Protein AF-A0A388LT64-F1 (afdb_monomer)

Structure (mmCIF, N/CA/C/O backbone):
data_AF-A0A388LT64-F1
#
_entry.id   AF-A0A388LT64-F1
#
loop_
_atom_site.group_PDB
_atom_site.id
_atom_site.type_symbol
_atom_site.label_atom_id
_atom_site.label_alt_id
_atom_site.label_comp_id
_atom_site.label_asym_id
_atom_site.label_entity_id
_atom_site.label_seq_id
_atom_site.pdbx_PDB_ins_code
_atom_site.Cartn_x
_atom_site.Cartn_y
_atom_site.Cartn_z
_atom_site.occupancy
_atom_site.B_iso_or_equiv
_atom_site.auth_seq_id
_atom_site.auth_comp_id
_atom_site.auth_asym_id
_atom_site.auth_atom_id
_atom_site.pdbx_PDB_model_num
ATOM 1 N N . MET A 1 1 ? -56.647 49.775 25.216 1.00 30.89 1 MET A N 1
ATOM 2 C CA . MET A 1 1 ? -56.030 50.070 23.906 1.00 30.89 1 MET A CA 1
ATOM 3 C C . MET A 1 1 ? -55.166 48.886 23.505 1.00 30.89 1 MET A C 1
ATOM 5 O O . MET A 1 1 ? -54.298 48.511 24.272 1.00 30.89 1 MET A O 1
ATOM 9 N N . MET A 1 2 ? -55.503 48.303 22.352 1.00 31.33 2 MET A N 1
ATOM 10 C CA . MET A 1 2 ? -54.814 47.270 21.560 1.00 31.33 2 MET A CA 1
ATOM 11 C C . MET A 1 2 ? -54.271 45.990 22.230 1.00 31.33 2 MET A C 1
ATOM 13 O O . MET A 1 2 ? -53.206 45.966 22.833 1.00 31.33 2 MET A O 1
ATOM 17 N N . ALA A 1 3 ? -54.998 44.901 21.958 1.00 30.17 3 ALA A N 1
ATOM 18 C CA . ALA A 1 3 ? -54.618 43.481 21.860 1.00 30.17 3 ALA A CA 1
ATOM 19 C C . ALA A 1 3 ? -55.814 42.747 21.168 1.00 30.17 3 ALA A C 1
ATOM 21 O O . ALA A 1 3 ? -56.879 43.363 21.081 1.00 30.17 3 ALA A O 1
ATOM 22 N N . PRO A 1 4 ? -55.809 41.427 20.862 1.00 56.22 4 PRO A N 1
ATOM 23 C CA . PRO A 1 4 ? -54.839 40.543 20.182 1.00 56.22 4 PRO A CA 1
ATOM 24 C C . PRO A 1 4 ? -55.516 39.539 19.172 1.00 56.22 4 PRO A C 1
ATOM 26 O O . PRO A 1 4 ? -56.720 39.575 18.970 1.00 56.22 4 PRO A O 1
ATOM 29 N N . ARG A 1 5 ? -54.724 38.606 18.591 1.00 33.81 5 ARG A N 1
ATOM 30 C CA . ARG A 1 5 ? -55.007 37.199 18.129 1.00 33.81 5 ARG A CA 1
ATOM 31 C C . ARG A 1 5 ? -56.381 36.783 17.510 1.00 33.81 5 ARG A C 1
ATOM 33 O O . ARG A 1 5 ? -57.371 36.796 18.227 1.00 33.81 5 ARG A O 1
ATOM 40 N N . ARG A 1 6 ? -56.368 36.104 16.331 1.00 28.91 6 ARG A N 1
ATOM 41 C CA . ARG A 1 6 ? -56.853 34.701 16.032 1.00 28.91 6 ARG A CA 1
ATOM 42 C C . ARG A 1 6 ? -57.189 34.423 14.532 1.00 28.91 6 ARG A C 1
ATOM 44 O O . ARG A 1 6 ? -57.879 35.205 13.905 1.00 28.91 6 ARG A O 1
ATOM 51 N N . VAL A 1 7 ? -56.700 33.275 14.030 1.00 31.38 7 VAL A N 1
ATOM 52 C CA . VAL A 1 7 ? -57.316 32.152 13.247 1.00 31.38 7 VAL A CA 1
ATOM 53 C C . VAL A 1 7 ? -58.596 32.346 12.381 1.00 31.38 7 VAL A C 1
ATOM 55 O O . VAL A 1 7 ? -59.596 32.834 12.890 1.00 31.38 7 VAL A O 1
ATOM 58 N N . GLY A 1 8 ? -58.614 31.746 11.164 1.00 27.20 8 GLY A N 1
ATOM 59 C CA . GLY A 1 8 ? -59.812 31.264 10.408 1.00 27.20 8 GLY A CA 1
ATOM 60 C C . GLY A 1 8 ? -59.712 31.447 8.869 1.00 27.20 8 GLY A C 1
ATOM 61 O O . GLY A 1 8 ? -59.654 32.584 8.433 1.00 27.20 8 GLY A O 1
ATOM 62 N N . VAL A 1 9 ? -59.440 30.445 8.008 1.00 29.98 9 VAL A N 1
ATOM 63 C CA . VAL A 1 9 ? -60.278 29.349 7.422 1.00 29.98 9 VAL A CA 1
ATOM 64 C C . VAL A 1 9 ? -61.205 29.755 6.240 1.00 29.98 9 VAL A C 1
ATOM 66 O O . VAL A 1 9 ? -62.231 30.379 6.449 1.00 29.98 9 VAL A O 1
ATOM 69 N N . ALA A 1 10 ? -60.810 29.308 5.032 1.00 29.97 10 ALA A N 1
ATOM 70 C CA . ALA A 1 10 ? -61.527 28.551 3.975 1.00 29.97 10 ALA A CA 1
ATOM 71 C C . ALA A 1 10 ? -62.871 28.974 3.312 1.00 29.97 10 ALA A C 1
ATOM 73 O O . ALA A 1 10 ? -63.811 29.383 3.977 1.00 29.97 10 ALA A O 1
ATOM 74 N N . PHE A 1 11 ? -62.965 28.570 2.021 1.00 28.83 11 PHE A N 1
ATOM 75 C CA . PHE A 1 11 ? -64.145 28.014 1.306 1.00 28.83 11 PHE A CA 1
ATOM 76 C C . PHE A 1 11 ? -65.298 28.985 0.921 1.00 28.83 11 PHE A C 1
ATOM 78 O O . PHE A 1 11 ? -65.548 29.945 1.623 1.00 28.83 11 PHE A O 1
ATOM 85 N N . LEU A 1 12 ? -66.093 28.837 -0.155 1.00 29.06 12 LEU A N 1
ATOM 86 C CA . LEU A 1 12 ? -66.247 27.870 -1.255 1.00 29.06 12 LEU A CA 1
ATOM 87 C C . LEU A 1 12 ? -67.289 28.444 -2.260 1.00 29.06 12 LEU A C 1
ATOM 89 O O . LEU A 1 12 ? -68.265 29.048 -1.842 1.00 29.06 12 LEU A O 1
ATOM 93 N N . LEU A 1 13 ? -67.042 28.223 -3.557 1.00 31.86 13 LEU A N 1
ATOM 94 C CA . LEU A 1 13 ? -67.937 27.897 -4.688 1.00 31.86 13 LEU A CA 1
ATOM 95 C C . LEU A 1 13 ? -69.456 28.238 -4.742 1.00 31.86 13 LEU A C 1
ATOM 97 O O . LEU A 1 13 ? -70.215 28.029 -3.805 1.00 31.86 13 LEU A O 1
ATOM 101 N N . LEU A 1 14 ? -69.850 28.396 -6.023 1.00 31.88 14 LEU A N 1
ATOM 102 C CA . LEU A 1 14 ? -70.953 27.738 -6.771 1.00 31.88 14 LEU A CA 1
ATOM 103 C C . LEU A 1 14 ? -72.289 28.471 -6.966 1.00 31.88 14 LEU A C 1
ATOM 105 O O . LEU A 1 14 ? -73.062 28.617 -6.029 1.00 31.88 14 LEU A O 1
ATOM 109 N N . ALA A 1 15 ? -72.597 28.745 -8.246 1.00 30.47 15 ALA A N 1
ATOM 110 C CA . ALA A 1 15 ? -73.837 28.408 -8.982 1.00 30.47 15 ALA A CA 1
ATOM 111 C C . ALA A 1 15 ? -73.934 29.275 -10.266 1.00 30.47 15 ALA A C 1
ATOM 113 O O . ALA A 1 15 ? -73.500 30.415 -10.228 1.00 30.47 15 ALA A O 1
ATOM 114 N N . LEU A 1 16 ? -74.505 28.915 -11.423 1.00 31.19 16 LEU A N 1
ATOM 115 C CA . LEU A 1 16 ? -75.169 27.729 -11.982 1.00 31.19 16 LEU A CA 1
ATOM 116 C C . LEU A 1 16 ? -75.433 28.031 -13.492 1.00 31.19 16 LEU A C 1
ATOM 118 O O . LEU A 1 16 ? -75.787 29.153 -13.827 1.00 31.19 16 LEU A O 1
ATOM 122 N N . MET A 1 17 ? -75.376 26.988 -14.333 1.00 29.77 17 MET A N 1
ATOM 123 C CA . MET A 1 17 ? -76.330 26.637 -15.418 1.00 29.77 17 MET A CA 1
ATOM 124 C C . MET A 1 17 ? -76.416 27.363 -16.782 1.00 29.77 17 MET A C 1
ATOM 126 O O . MET A 1 17 ? -76.542 28.575 -16.887 1.00 29.77 17 MET A O 1
ATOM 130 N N . SER A 1 18 ? -76.607 26.493 -17.796 1.00 31.67 18 SER A N 1
ATOM 131 C CA . SER A 1 18 ? -77.091 26.684 -19.183 1.00 31.67 18 SER A CA 1
ATOM 132 C C . SER A 1 18 ? -76.106 27.355 -20.151 1.00 31.67 18 SER A C 1
ATOM 134 O O . SER A 1 18 ? -75.503 28.360 -19.830 1.00 31.67 18 SER A O 1
ATOM 136 N N . GLY A 1 19 ? -75.832 26.884 -21.364 1.00 30.98 19 GLY A N 1
ATOM 137 C CA . GLY A 1 19 ? -76.360 25.815 -22.202 1.00 30.98 19 GLY A CA 1
ATOM 138 C C . GLY A 1 19 ? -76.008 26.202 -23.645 1.00 30.98 19 GLY A C 1
ATOM 139 O O . GLY A 1 19 ? -76.243 27.341 -24.013 1.00 30.98 19 GLY A O 1
ATOM 140 N N . LEU A 1 20 ? -75.387 25.312 -24.421 1.00 33.41 20 LEU A N 1
ATOM 141 C CA . LEU A 1 20 ? -75.629 25.094 -25.857 1.00 33.41 20 LEU A CA 1
ATOM 142 C C . LEU A 1 20 ? -74.588 24.107 -26.399 1.00 33.41 20 LEU A C 1
ATOM 144 O O . LEU A 1 20 ? -73.384 24.355 -26.410 1.00 33.41 20 LEU A O 1
ATOM 148 N N . TRP A 1 21 ? -75.098 22.973 -26.863 1.00 33.47 21 TRP A N 1
ATOM 149 C CA . TRP A 1 21 ? -74.404 22.028 -27.718 1.00 33.47 21 TRP A CA 1
ATOM 150 C C . TRP A 1 21 ? -74.136 22.661 -29.089 1.00 33.47 21 TRP A C 1
ATOM 152 O O . TRP A 1 21 ? -75.062 22.884 -29.864 1.00 33.47 21 TRP A O 1
ATOM 162 N N . LEU A 1 22 ? -72.864 22.871 -29.417 1.00 32.22 22 LEU A N 1
ATOM 163 C CA . LEU A 1 22 ? -72.382 22.857 -30.795 1.00 32.22 22 LEU A CA 1
ATOM 164 C C . LEU A 1 22 ? -71.693 21.509 -30.989 1.00 32.22 22 LEU A C 1
ATOM 166 O O . LEU A 1 22 ? -70.588 21.281 -30.498 1.00 32.22 22 LEU A O 1
ATOM 170 N N . VAL A 1 23 ? -72.378 20.596 -31.679 1.00 37.81 23 VAL A N 1
ATOM 171 C CA . VAL A 1 23 ? -71.766 19.384 -32.225 1.00 37.81 23 VAL A CA 1
ATOM 172 C C . VAL A 1 23 ? -70.806 19.838 -33.319 1.00 37.81 23 VAL A C 1
ATOM 174 O O . VAL A 1 23 ? -71.150 19.901 -34.495 1.00 37.81 23 VAL A O 1
ATOM 177 N N . VAL A 1 24 ? -69.578 20.170 -32.933 1.00 35.47 24 VAL A N 1
ATOM 178 C CA . VAL A 1 24 ? -68.455 19.984 -33.840 1.00 35.47 24 VAL A CA 1
ATOM 179 C C . VAL A 1 24 ? -68.308 18.474 -33.924 1.00 35.47 24 VAL A C 1
ATOM 181 O O . VAL A 1 24 ? -67.930 17.828 -32.946 1.00 35.47 24 VAL A O 1
ATOM 184 N N . VAL A 1 25 ? -68.671 17.893 -35.070 1.00 42.22 25 VAL A N 1
ATOM 185 C CA . VAL A 1 25 ? -68.221 16.550 -35.438 1.00 42.22 25 VAL A CA 1
ATOM 186 C C . VAL A 1 25 ? -66.702 16.639 -35.456 1.00 42.22 25 VAL A C 1
ATOM 188 O O . VAL A 1 25 ? -66.096 17.022 -36.453 1.00 42.22 25 VAL A O 1
ATOM 191 N N . SER A 1 26 ? -66.082 16.392 -34.304 1.00 44.34 26 SER A N 1
ATOM 192 C CA . SER A 1 26 ? -64.644 16.251 -34.199 1.00 44.34 26 SER A CA 1
ATOM 193 C C . SER A 1 26 ? -64.319 15.052 -35.068 1.00 44.34 26 SER A C 1
ATOM 195 O O . SER A 1 26 ? -64.552 13.914 -34.655 1.00 44.34 26 SER A O 1
ATOM 197 N N . ALA A 1 27 ? -63.833 15.307 -36.285 1.00 57.03 27 ALA A N 1
ATOM 198 C CA . ALA A 1 27 ? -63.213 14.286 -37.108 1.00 57.03 27 ALA A CA 1
ATOM 199 C C . ALA A 1 27 ? -62.308 13.453 -36.194 1.00 57.03 27 ALA A C 1
ATOM 201 O O . ALA A 1 27 ? -61.589 14.017 -35.359 1.00 57.03 27 ALA A O 1
ATOM 202 N N . ALA A 1 28 ? -62.428 12.124 -36.267 1.00 64.62 28 ALA A N 1
ATOM 203 C CA . ALA A 1 28 ? -61.633 11.247 -35.421 1.00 64.62 28 ALA A CA 1
ATOM 204 C C . ALA A 1 28 ? -60.163 11.685 -35.536 1.00 64.62 28 ALA A C 1
ATOM 206 O O . ALA A 1 28 ? -59.690 11.861 -36.665 1.00 64.62 28 ALA A O 1
ATOM 207 N N . PRO A 1 29 ? -59.470 11.928 -34.408 1.00 78.62 29 PRO A N 1
ATOM 208 C CA . PRO A 1 29 ? -58.158 12.557 -34.428 1.00 78.62 29 PRO A CA 1
ATOM 209 C C . PRO A 1 29 ? -57.246 11.763 -35.350 1.00 78.62 29 PRO A C 1
ATOM 211 O O . PRO A 1 29 ? -57.215 10.527 -35.270 1.00 78.62 29 PRO A O 1
ATOM 214 N N . THR A 1 30 ? -56.542 12.456 -36.245 1.00 88.38 30 THR A N 1
ATOM 215 C CA . THR A 1 30 ? -55.672 11.786 -37.213 1.00 88.38 30 THR A CA 1
ATOM 216 C C . THR A 1 30 ? -54.605 10.973 -36.471 1.00 88.38 30 THR A C 1
ATOM 218 O O . THR A 1 30 ? -54.271 11.280 -35.322 1.00 88.38 30 THR A O 1
ATOM 221 N N . PRO A 1 31 ? -54.026 9.933 -37.089 1.00 88.19 31 PRO A N 1
ATOM 222 C CA . PRO A 1 31 ? -52.968 9.148 -36.452 1.00 88.19 31 PRO A CA 1
ATOM 223 C C . PRO A 1 31 ? -51.782 10.007 -35.974 1.00 88.19 31 PRO A C 1
ATOM 225 O O . PRO A 1 31 ? -51.208 9.726 -34.922 1.00 88.19 31 PRO A O 1
ATOM 228 N N . GLU A 1 32 ? -51.469 11.087 -36.701 1.00 92.44 32 GLU A N 1
ATOM 229 C CA . GLU A 1 32 ? -50.491 12.104 -36.295 1.00 92.44 32 GLU A CA 1
ATOM 230 C C . GLU A 1 32 ? -50.932 12.849 -35.029 1.00 92.44 32 GLU A C 1
ATOM 232 O O . GLU A 1 32 ? -50.172 12.914 -34.067 1.00 92.44 32 GLU A O 1
ATOM 237 N N . GLN A 1 33 ? -52.173 13.347 -34.977 1.00 90.31 33 GLN A N 1
ATOM 238 C CA . GLN A 1 33 ? -52.714 14.042 -33.802 1.00 90.31 33 GLN A CA 1
ATOM 239 C C . GLN A 1 33 ? -52.763 13.139 -32.563 1.00 90.31 33 GLN A C 1
ATOM 241 O O . GLN A 1 33 ? -52.473 13.591 -31.458 1.00 90.31 33 GLN A O 1
ATOM 246 N N . GLN A 1 34 ? -53.086 11.853 -32.733 1.00 91.75 34 GLN A N 1
ATOM 247 C CA . GLN A 1 34 ? -53.073 10.878 -31.639 1.00 91.75 34 GLN A CA 1
ATOM 248 C C . GLN A 1 34 ? -51.654 10.631 -31.114 1.00 91.75 34 GLN A C 1
ATOM 250 O O . GLN A 1 34 ? -51.451 10.567 -29.900 1.00 91.75 34 GLN A O 1
ATOM 255 N N . LEU A 1 35 ? -50.671 10.518 -32.014 1.00 92.69 35 LEU A N 1
ATOM 256 C CA . LEU A 1 35 ? -49.266 10.383 -31.639 1.00 92.69 35 LEU A CA 1
ATOM 257 C C . LEU A 1 35 ? -48.759 11.652 -30.937 1.00 92.69 35 LEU A C 1
ATOM 259 O O . LEU A 1 35 ? -48.122 11.545 -29.892 1.00 92.69 35 LEU A O 1
ATOM 263 N N . LEU A 1 36 ? -49.094 12.838 -31.453 1.00 91.25 36 LEU A N 1
ATOM 264 C CA . LEU A 1 36 ? -48.735 14.123 -30.852 1.00 91.25 36 LEU A CA 1
ATOM 265 C C . LEU A 1 36 ? -49.334 14.265 -29.447 1.00 91.25 36 LEU A C 1
ATOM 267 O O . LEU A 1 36 ? -48.619 14.579 -28.499 1.00 91.25 36 LEU A O 1
ATOM 271 N N . ALA A 1 37 ? -50.623 13.962 -29.283 1.00 89.81 37 ALA A N 1
ATOM 272 C CA . ALA A 1 37 ? -51.290 14.001 -27.984 1.00 89.81 37 ALA A CA 1
ATOM 273 C C . ALA A 1 37 ? -50.660 13.015 -26.987 1.00 89.81 37 ALA A C 1
ATOM 275 O O . ALA A 1 37 ? -50.492 13.339 -25.812 1.00 89.81 37 ALA A O 1
ATOM 276 N N . ALA A 1 38 ? -50.262 11.827 -27.451 1.00 91.62 38 ALA A N 1
ATOM 277 C CA . ALA A 1 38 ? -49.551 10.859 -26.625 1.00 91.62 38 ALA A CA 1
ATOM 278 C C . ALA A 1 38 ? -48.156 11.353 -26.223 1.00 91.62 38 ALA A C 1
ATOM 280 O O . ALA A 1 38 ? -47.754 11.138 -25.083 1.00 91.62 38 ALA A O 1
ATOM 281 N N . ILE A 1 39 ? -47.436 12.034 -27.119 1.00 90.81 39 ILE A N 1
ATOM 282 C CA . ILE A 1 39 ? -46.131 12.634 -26.822 1.00 90.81 39 ILE A CA 1
ATOM 283 C C . ILE A 1 39 ? -46.272 13.788 -25.825 1.00 90.81 39 ILE A C 1
ATOM 285 O O . ILE A 1 39 ? -45.483 13.859 -24.890 1.00 90.81 39 ILE A O 1
ATOM 289 N N . LEU A 1 40 ? -47.288 14.639 -25.946 1.00 89.25 40 LEU A N 1
ATOM 290 C CA . LEU A 1 40 ? -47.478 15.783 -25.047 1.00 89.25 40 LEU A CA 1
ATOM 291 C C . LEU A 1 40 ? -48.049 15.392 -23.674 1.00 89.25 40 LEU A C 1
ATOM 293 O O . LEU A 1 40 ? -47.887 16.133 -22.709 1.00 89.25 40 LEU A O 1
ATOM 297 N N . ASN A 1 41 ? -48.700 14.231 -23.552 1.00 87.69 41 ASN A N 1
ATOM 298 C CA . ASN A 1 41 ? -49.292 13.794 -22.290 1.00 87.69 41 ASN A CA 1
ATOM 299 C C . ASN A 1 41 ? -48.255 13.115 -21.369 1.00 87.69 41 ASN A C 1
ATOM 301 O O . ASN A 1 41 ? -47.854 11.976 -21.639 1.00 87.69 41 ASN A O 1
ATOM 305 N N . PRO A 1 42 ? -47.889 13.723 -20.223 1.00 84.12 42 PRO A N 1
ATOM 306 C CA . PRO A 1 42 ? -46.834 13.208 -19.349 1.00 84.12 42 PRO A CA 1
ATOM 307 C C . PRO A 1 42 ? -47.172 11.853 -18.709 1.00 84.12 42 PRO A C 1
ATOM 309 O O . PRO A 1 42 ? -46.269 11.124 -18.307 1.00 84.12 42 PRO A O 1
ATOM 312 N N . ARG A 1 43 ? -48.456 11.471 -18.644 1.00 87.50 43 ARG A N 1
ATOM 313 C CA . ARG A 1 43 ? -48.893 10.179 -18.085 1.00 87.50 43 ARG A CA 1
ATOM 314 C C . ARG A 1 43 ? -48.727 9.015 -19.062 1.00 87.50 43 ARG A C 1
ATOM 316 O O . ARG A 1 43 ? -48.793 7.858 -18.652 1.00 87.50 43 ARG A O 1
ATOM 323 N N . VAL A 1 44 ? -48.533 9.293 -20.351 1.00 88.94 44 VAL A N 1
ATOM 324 C CA . VAL A 1 44 ? -48.393 8.257 -21.376 1.00 88.94 44 VAL A CA 1
ATOM 325 C C . VAL A 1 44 ? -46.916 7.933 -21.564 1.00 88.94 44 VAL A C 1
ATOM 327 O O . VAL A 1 44 ? -46.144 8.759 -22.049 1.00 88.94 44 VAL A O 1
ATOM 330 N N . THR A 1 45 ? -46.534 6.711 -21.198 1.00 89.62 45 THR A N 1
ATOM 331 C CA . THR A 1 45 ? -45.170 6.168 -21.351 1.00 89.62 45 THR A CA 1
ATOM 332 C C . THR A 1 45 ? -45.068 5.138 -22.476 1.00 89.62 45 THR A C 1
ATOM 334 O O . THR A 1 45 ? -43.972 4.799 -22.922 1.00 89.62 45 THR A O 1
ATOM 337 N N . LYS A 1 46 ? -46.209 4.635 -22.966 1.00 94.12 46 LYS A N 1
ATOM 338 C CA . LYS A 1 46 ? -46.297 3.690 -24.082 1.00 94.12 46 LYS A CA 1
ATOM 339 C C . LYS A 1 46 ? -47.497 4.007 -24.966 1.00 94.12 46 LYS A C 1
ATOM 341 O O . LYS A 1 46 ? -48.628 4.039 -24.491 1.00 94.12 46 LYS A O 1
ATOM 346 N N . PHE A 1 47 ? -47.255 4.148 -26.261 1.00 95.06 47 PHE A N 1
ATOM 347 C CA . PHE A 1 47 ? -48.255 4.387 -27.287 1.00 95.06 47 PHE A CA 1
ATOM 348 C C . PHE A 1 47 ? -48.249 3.263 -28.329 1.00 95.06 47 PHE A C 1
ATOM 350 O O . PHE A 1 47 ? -47.200 2.753 -28.728 1.00 95.06 47 PHE A O 1
ATOM 357 N N . THR A 1 48 ? -49.439 2.841 -28.754 1.00 95.25 48 THR A N 1
ATOM 358 C CA . THR A 1 48 ? -49.599 1.801 -29.778 1.00 95.25 48 THR A CA 1
ATOM 359 C C . THR A 1 48 ? -50.151 2.425 -31.044 1.00 95.25 48 THR A C 1
ATOM 361 O O . THR A 1 48 ? -51.303 2.853 -31.070 1.00 95.25 48 THR A O 1
ATOM 364 N N . LEU A 1 49 ? -49.343 2.424 -32.097 1.00 93.38 49 LEU A N 1
ATOM 365 C CA . LEU A 1 49 ? -49.727 2.947 -33.393 1.00 93.38 49 LEU A CA 1
ATOM 366 C C . LEU A 1 49 ? -50.492 1.871 -34.178 1.00 93.38 49 LEU A C 1
ATOM 368 O O . LEU A 1 49 ? -50.008 0.748 -34.317 1.00 93.38 49 LEU A O 1
ATOM 372 N N . LYS A 1 50 ? -51.698 2.192 -34.660 1.00 92.00 50 LYS A N 1
ATOM 373 C CA . LYS A 1 50 ? -52.592 1.240 -35.356 1.00 92.00 50 LYS A CA 1
ATOM 374 C C . LYS A 1 50 ? -52.703 1.476 -36.867 1.00 92.00 50 LYS A C 1
ATOM 376 O O . LYS A 1 50 ? -53.224 0.620 -37.577 1.00 92.00 50 LYS A O 1
ATOM 381 N N . SER A 1 51 ? -52.218 2.611 -37.354 1.00 91.56 51 SER A N 1
ATOM 382 C CA . SER A 1 51 ? -52.260 3.030 -38.757 1.00 91.56 51 SER A CA 1
ATOM 383 C C . SER A 1 51 ? -51.016 3.851 -39.094 1.00 91.56 51 SER A C 1
ATOM 385 O O . SER A 1 51 ? -50.283 4.257 -38.196 1.00 91.56 51 SER A O 1
ATOM 387 N N . ASP A 1 52 ? -50.778 4.096 -40.378 1.00 94.31 52 ASP A N 1
ATOM 388 C CA . ASP A 1 52 ? -49.633 4.890 -40.822 1.00 94.31 52 ASP A CA 1
ATOM 389 C C . ASP A 1 52 ? -49.790 6.370 -40.427 1.00 94.31 52 ASP A C 1
ATOM 391 O O . ASP A 1 52 ? -50.907 6.885 -40.325 1.00 94.31 52 ASP A O 1
ATOM 395 N N . VAL A 1 53 ? -48.662 7.035 -40.182 1.00 95.06 53 VAL A N 1
ATOM 396 C CA . VAL A 1 53 ? -48.560 8.458 -39.850 1.00 95.06 53 VAL A CA 1
ATOM 397 C C . VAL A 1 53 ? -47.806 9.170 -40.961 1.00 95.06 53 VAL A C 1
ATOM 399 O O . VAL A 1 53 ? -46.658 8.840 -41.252 1.00 95.06 53 VAL A O 1
ATOM 402 N N . LEU A 1 54 ? -48.450 10.172 -41.548 1.00 94.56 54 LEU A N 1
ATOM 403 C CA . LEU A 1 54 ? -47.814 11.139 -42.430 1.00 94.56 54 LEU A CA 1
ATOM 404 C C . LEU A 1 54 ? -47.522 12.391 -41.602 1.00 94.56 54 LEU A C 1
ATOM 406 O O . LEU A 1 54 ? -48.461 12.987 -41.082 1.00 94.56 54 LEU A O 1
ATOM 410 N N . LEU A 1 55 ? -46.249 12.757 -41.444 1.00 92.00 55 LEU A N 1
ATOM 411 C CA . LEU A 1 55 ? -45.871 13.932 -40.661 1.00 92.00 55 LEU A CA 1
ATOM 412 C C . LEU A 1 55 ? -46.104 15.203 -41.474 1.00 92.00 55 LEU A C 1
ATOM 414 O O . LEU A 1 55 ? -45.587 15.340 -42.583 1.00 92.00 55 LEU A O 1
ATOM 418 N N . THR A 1 56 ? -46.862 16.135 -40.911 1.00 90.62 56 THR A N 1
ATOM 419 C CA . THR A 1 56 ? -47.071 17.494 -41.428 1.00 90.62 56 THR A CA 1
ATOM 420 C C . THR A 1 56 ? -46.182 18.518 -40.720 1.00 90.62 56 THR A C 1
ATOM 422 O O . THR A 1 56 ? -45.975 19.619 -41.231 1.00 90.62 56 THR A O 1
ATOM 425 N N . ALA A 1 57 ? -45.600 18.136 -39.580 1.00 87.75 57 ALA A N 1
ATOM 426 C CA . ALA A 1 57 ? -44.570 18.873 -38.864 1.00 87.75 57 ALA A CA 1
ATOM 427 C C . ALA A 1 57 ? -43.567 17.913 -38.202 1.00 87.75 57 ALA A C 1
ATOM 429 O O . ALA A 1 57 ? -43.834 16.725 -38.018 1.00 87.75 57 ALA A O 1
ATOM 430 N N . SER A 1 58 ? -42.400 18.434 -37.823 1.00 89.12 58 SER A N 1
ATOM 431 C CA . SER A 1 58 ? -41.438 17.684 -37.010 1.00 89.12 58 SER A CA 1
ATOM 432 C C . SER A 1 58 ? -42.028 17.391 -35.632 1.00 89.12 58 SER A C 1
ATOM 434 O O . SER A 1 58 ? -42.624 18.277 -35.017 1.00 89.12 58 SER A O 1
ATOM 436 N N . LEU A 1 59 ? -41.852 16.163 -35.140 1.00 90.56 59 LEU A N 1
ATOM 437 C CA . LEU A 1 59 ? -42.355 15.796 -33.815 1.00 90.56 59 LEU A CA 1
ATOM 438 C C . LEU A 1 59 ? -41.625 16.591 -32.714 1.00 90.56 59 LEU A C 1
ATOM 440 O O . LEU A 1 59 ? -40.429 16.863 -32.854 1.00 90.56 59 LEU A O 1
ATOM 444 N N . PRO A 1 60 ? -42.326 16.962 -31.625 1.00 88.88 60 PRO A N 1
ATOM 445 C CA . PRO A 1 60 ? -41.707 17.645 -30.499 1.00 88.88 60 PRO A CA 1
ATOM 446 C C . PRO A 1 60 ? -40.743 16.718 -29.751 1.00 88.88 60 PRO A C 1
ATOM 448 O O . PRO A 1 60 ? -40.844 15.488 -29.826 1.00 88.88 60 PRO A O 1
ATOM 451 N N . ASP A 1 61 ? -39.821 17.328 -29.010 1.00 86.94 61 ASP A N 1
ATOM 452 C CA . ASP A 1 61 ? -38.804 16.597 -28.266 1.00 86.94 61 ASP A CA 1
ATOM 453 C C . ASP A 1 61 ? -39.428 15.800 -27.109 1.00 86.94 61 ASP A C 1
ATOM 455 O O . ASP A 1 61 ? -40.397 16.200 -26.458 1.00 86.94 61 ASP A O 1
ATOM 459 N N . ILE A 1 62 ? -38.870 14.621 -26.876 1.00 88.75 62 ILE A N 1
ATOM 460 C CA . ILE A 1 62 ? -39.330 13.653 -25.897 1.00 88.75 62 ILE A CA 1
ATOM 461 C C . ILE A 1 62 ? -38.574 13.888 -24.588 1.00 88.75 62 ILE A C 1
ATOM 463 O O . ILE A 1 62 ? -37.414 13.522 -24.471 1.00 88.75 62 ILE A O 1
ATOM 467 N N . THR A 1 63 ? -39.255 14.422 -23.579 1.00 87.38 63 THR A N 1
ATOM 468 C CA . THR A 1 63 ? -38.682 14.736 -22.250 1.00 87.38 63 THR A CA 1
ATOM 469 C C . THR A 1 63 ? -38.861 13.619 -21.217 1.00 87.38 63 THR A C 1
ATOM 471 O O . THR A 1 63 ? -38.616 13.776 -20.026 1.00 87.38 63 THR A O 1
ATOM 474 N N . ARG A 1 64 ? -39.374 12.454 -21.632 1.00 89.62 64 ARG A N 1
ATOM 475 C CA . ARG A 1 64 ? -39.619 11.323 -20.723 1.00 89.62 64 ARG A CA 1
ATOM 476 C C . ARG A 1 64 ? -39.544 9.995 -21.441 1.00 89.62 64 ARG A C 1
ATOM 478 O O . ARG A 1 64 ? -39.730 9.916 -22.652 1.00 89.62 64 ARG A O 1
ATOM 485 N N . ARG A 1 65 ? -39.390 8.913 -20.679 1.00 91.44 65 ARG A N 1
ATOM 486 C CA . ARG A 1 65 ? -39.426 7.557 -21.234 1.00 91.44 65 ARG A CA 1
ATOM 487 C C . ARG A 1 65 ? -40.692 7.333 -22.061 1.00 91.44 65 ARG A C 1
ATOM 489 O O . ARG A 1 65 ? -41.804 7.382 -21.536 1.00 91.44 65 ARG A O 1
ATOM 496 N N . PHE A 1 66 ? -40.501 7.022 -23.337 1.00 94.56 66 PHE A N 1
ATOM 497 C CA . PHE A 1 66 ? -41.598 6.879 -24.280 1.00 94.56 66 PHE A CA 1
ATOM 498 C C . PHE A 1 66 ? -41.376 5.679 -25.195 1.00 94.56 66 PHE A C 1
ATOM 500 O O . PHE A 1 66 ? -40.316 5.512 -25.800 1.00 94.56 66 PHE A O 1
ATOM 507 N N . ALA A 1 67 ? -42.380 4.811 -25.276 1.00 95.81 67 ALA A N 1
ATOM 508 C CA . ALA A 1 67 ? -42.349 3.612 -26.095 1.00 95.81 67 ALA A CA 1
ATOM 509 C C . ALA A 1 67 ? -43.424 3.665 -27.183 1.00 95.81 67 ALA A C 1
ATOM 511 O O . ALA A 1 67 ? -44.599 3.828 -26.873 1.00 95.81 67 ALA A O 1
ATOM 512 N N . VAL A 1 68 ? -43.052 3.452 -28.442 1.00 96.25 68 VAL A N 1
ATOM 513 C CA . VAL A 1 68 ? -43.972 3.386 -29.580 1.00 96.25 68 VAL A CA 1
ATOM 514 C C . VAL A 1 68 ? -43.928 1.993 -30.191 1.00 96.25 68 VAL A C 1
ATOM 516 O O . VAL A 1 68 ? -42.873 1.505 -30.598 1.00 96.25 68 VAL A O 1
ATOM 519 N N . VAL A 1 69 ? -45.092 1.347 -30.259 1.00 96.38 69 VAL A N 1
ATOM 520 C CA . VAL A 1 69 ? -45.240 -0.004 -30.814 1.00 96.38 69 VAL A CA 1
ATOM 521 C C . VAL A 1 69 ? -46.213 0.012 -31.987 1.00 96.38 69 VAL A C 1
ATOM 523 O O . VAL A 1 69 ? -47.375 0.377 -31.816 1.00 96.38 69 VAL A O 1
ATOM 526 N N . GLY A 1 70 ? -45.768 -0.429 -33.161 1.00 94.12 70 GLY A N 1
ATOM 527 C CA . GLY A 1 70 ? -46.623 -0.613 -34.332 1.00 94.12 70 GLY A CA 1
ATOM 528 C C . GLY A 1 70 ? -47.473 -1.885 -34.241 1.00 94.12 70 GLY A C 1
ATOM 529 O O . GLY A 1 70 ? -46.962 -2.978 -33.987 1.00 94.12 70 GLY A O 1
ATOM 530 N N . LYS A 1 71 ? -48.782 -1.747 -34.463 1.00 93.25 71 LYS A N 1
ATOM 531 C CA . LYS A 1 71 ? -49.768 -2.834 -34.584 1.00 93.25 71 LYS A CA 1
ATOM 532 C C . LYS A 1 71 ? -50.711 -2.580 -35.766 1.00 93.25 71 LYS A C 1
ATOM 534 O O . LYS A 1 71 ? -51.929 -2.540 -35.599 1.00 93.25 71 LYS A O 1
ATOM 539 N N . CYS A 1 72 ? -50.147 -2.389 -36.954 1.00 90.06 72 CYS A N 1
ATOM 540 C CA . CYS A 1 72 ? -50.938 -2.186 -38.163 1.00 90.06 72 CYS A CA 1
ATOM 541 C C . CYS A 1 72 ? -51.558 -3.512 -38.659 1.00 90.06 72 CYS A C 1
ATOM 543 O O . CYS A 1 72 ? -51.020 -4.592 -38.380 1.00 90.06 72 CYS A O 1
ATOM 545 N N . PRO A 1 73 ? -52.697 -3.462 -39.381 1.00 86.31 73 PRO A N 1
ATOM 546 C CA . PRO A 1 73 ? -53.408 -4.655 -39.843 1.00 86.31 73 PRO A CA 1
ATOM 547 C C . PRO A 1 73 ? -52.517 -5.617 -40.637 1.00 86.31 73 PRO A C 1
ATOM 549 O O . PRO A 1 73 ? -51.596 -5.192 -41.333 1.00 86.31 73 PRO A O 1
ATOM 552 N N . ARG A 1 74 ? -52.819 -6.922 -40.568 1.00 82.75 74 ARG A N 1
ATOM 553 C CA . ARG A 1 74 ? -52.055 -8.003 -41.232 1.00 82.75 74 ARG A CA 1
ATOM 554 C C . ARG A 1 74 ? -50.612 -8.169 -40.726 1.00 82.75 74 ARG A C 1
ATOM 556 O O . ARG A 1 74 ? -49.781 -8.745 -41.414 1.00 82.75 74 ARG A O 1
ATOM 563 N N . GLY A 1 75 ? -50.305 -7.655 -39.532 1.00 77.38 75 GLY A N 1
ATOM 564 C CA . GLY A 1 75 ? -48.986 -7.801 -38.905 1.00 77.38 75 GLY A CA 1
ATOM 565 C C . GLY A 1 75 ? -47.879 -6.966 -39.556 1.00 77.38 75 GLY A C 1
ATOM 566 O O . GLY A 1 75 ? -46.711 -7.139 -39.208 1.00 77.38 75 GLY A O 1
ATOM 567 N N . ARG A 1 76 ? -48.225 -6.055 -40.477 1.00 91.38 76 ARG A N 1
ATOM 568 C CA . ARG A 1 76 ? -47.259 -5.149 -41.110 1.00 91.38 76 ARG A CA 1
ATOM 569 C C . ARG A 1 76 ? -46.766 -4.087 -40.121 1.00 91.38 76 ARG A C 1
ATOM 571 O O . ARG A 1 76 ? -47.471 -3.719 -39.180 1.00 91.38 76 ARG A O 1
ATOM 578 N N . ARG A 1 77 ? -45.569 -3.550 -40.370 1.00 91.69 77 ARG A N 1
ATOM 579 C CA . ARG A 1 77 ? -45.024 -2.404 -39.622 1.00 91.69 77 ARG A CA 1
ATOM 580 C C . ARG A 1 77 ? -45.829 -1.143 -39.942 1.00 91.69 77 ARG A C 1
ATOM 582 O O . ARG A 1 77 ? -46.233 -0.957 -41.091 1.00 91.69 77 ARG A O 1
ATOM 589 N N . CYS A 1 78 ? -46.056 -0.297 -38.942 1.00 94.31 78 CYS A N 1
ATOM 590 C CA . CYS A 1 78 ? -46.695 1.001 -39.161 1.00 94.31 78 CYS A CA 1
ATOM 591 C C . CYS A 1 78 ? -45.674 2.013 -39.673 1.00 94.31 78 CYS A C 1
ATOM 593 O O . CYS A 1 78 ? -44.578 2.105 -39.116 1.00 94.31 78 CYS A O 1
ATOM 595 N N . VAL A 1 79 ? -46.034 2.744 -40.724 1.00 96.62 79 VAL A N 1
ATOM 596 C CA . VAL A 1 79 ? -45.161 3.718 -41.381 1.00 96.62 79 VAL A CA 1
ATOM 597 C C . VAL A 1 79 ? -45.256 5.070 -40.678 1.00 96.62 79 VAL A C 1
ATOM 599 O O . VAL A 1 79 ? -46.350 5.508 -40.340 1.00 96.62 79 VAL A O 1
ATOM 602 N N . ILE A 1 80 ? -44.114 5.719 -40.466 1.00 96.50 80 ILE A N 1
ATOM 603 C CA . ILE A 1 80 ? -43.984 7.126 -40.087 1.00 96.50 80 ILE A CA 1
ATOM 604 C C . ILE A 1 80 ? -43.196 7.792 -41.216 1.00 96.50 80 ILE A C 1
ATOM 606 O O . ILE A 1 80 ? -41.996 7.544 -41.357 1.00 96.50 80 ILE A O 1
ATOM 610 N N . ASP A 1 81 ? -43.887 8.574 -42.046 1.00 96.25 81 ASP A N 1
ATOM 611 C CA . ASP A 1 81 ? -43.322 9.217 -43.234 1.00 96.25 81 ASP A CA 1
ATOM 612 C C . ASP A 1 81 ? -43.065 10.710 -42.982 1.00 96.25 81 ASP A C 1
ATOM 614 O O . ASP A 1 81 ? -43.988 11.469 -42.682 1.00 96.25 81 ASP A O 1
ATOM 618 N N . GLY A 1 82 ? -41.801 11.122 -43.097 1.00 91.56 82 GLY A N 1
ATOM 619 C CA . GLY A 1 82 ? -41.345 12.501 -42.906 1.00 91.56 82 GLY A CA 1
ATOM 620 C C . GLY A 1 82 ? -41.452 13.409 -44.129 1.00 91.56 82 GLY A C 1
ATOM 621 O O . GLY A 1 82 ? -41.044 14.569 -44.058 1.00 91.56 82 GLY A O 1
ATOM 622 N N . GLN A 1 83 ? -41.934 12.902 -45.268 1.00 92.62 83 GLN A N 1
ATOM 623 C CA . GLN A 1 83 ? -42.108 13.644 -46.524 1.00 92.62 83 GLN A CA 1
ATOM 624 C C . GLN A 1 83 ? -40.847 14.373 -47.025 1.00 92.62 83 GLN A C 1
ATOM 626 O O . GLN A 1 83 ? -40.922 15.397 -47.705 1.00 92.62 83 GLN A O 1
ATOM 631 N N . LYS A 1 84 ? -39.666 13.852 -46.682 1.00 89.06 84 LYS A N 1
ATOM 632 C CA . LYS A 1 84 ? -38.328 14.422 -46.926 1.00 89.06 84 LYS A CA 1
ATOM 633 C C . LYS A 1 84 ? -38.110 15.802 -46.298 1.00 89.06 84 LYS A C 1
ATOM 635 O O . LYS A 1 84 ? -37.199 16.520 -46.714 1.00 89.06 84 LYS A O 1
ATOM 640 N N . LYS A 1 85 ? -38.934 16.184 -45.319 1.00 87.00 85 LYS A N 1
ATOM 641 C CA . LYS A 1 85 ? -38.928 17.517 -44.695 1.00 87.00 85 LYS A CA 1
ATOM 642 C C . LYS A 1 85 ? -38.840 17.476 -43.176 1.00 87.00 85 LYS A C 1
ATOM 644 O O . LYS A 1 85 ? -38.222 18.360 -42.594 1.00 87.00 85 LYS A O 1
ATOM 649 N N . TYR A 1 86 ? -39.462 16.483 -42.551 1.00 90.31 86 TYR A N 1
ATOM 650 C CA . TYR A 1 86 ? -39.689 16.474 -41.111 1.00 90.31 86 TYR A CA 1
ATOM 651 C C . TYR A 1 86 ? -38.846 15.417 -40.406 1.00 90.31 86 TYR A C 1
ATOM 653 O O . TYR A 1 86 ? -38.545 14.362 -40.973 1.00 90.31 86 TYR A O 1
ATOM 661 N N . ARG A 1 87 ? -38.491 15.707 -39.151 1.00 91.62 87 ARG A N 1
ATOM 662 C CA . ARG A 1 87 ? -37.837 14.764 -38.234 1.00 91.62 87 ARG A CA 1
ATOM 663 C C . ARG A 1 87 ? -38.857 14.096 -37.317 1.00 91.62 87 ARG A C 1
ATOM 665 O O . ARG A 1 87 ? -39.933 14.641 -37.068 1.00 91.62 87 ARG A O 1
ATOM 672 N N . ALA A 1 88 ? -38.489 12.933 -36.790 1.00 92.06 88 ALA A N 1
ATOM 673 C CA . ALA A 1 88 ? -39.290 12.218 -35.804 1.00 92.06 88 ALA A CA 1
ATOM 674 C C . ALA A 1 88 ? -38.734 12.418 -34.381 1.00 92.06 88 ALA A C 1
ATOM 676 O O . ALA A 1 88 ? -38.738 13.533 -33.871 1.00 92.06 88 ALA A O 1
ATOM 677 N N . PHE A 1 89 ? -38.288 11.358 -33.711 1.00 93.12 89 PHE A N 1
ATOM 678 C CA . PHE A 1 89 ? -38.127 11.350 -32.255 1.00 93.12 89 PHE A CA 1
ATOM 679 C C . PHE A 1 89 ? -36.786 11.916 -31.794 1.00 93.12 89 PHE A C 1
ATOM 681 O O . PHE A 1 89 ? -35.746 11.329 -32.069 1.00 93.12 89 PHE A O 1
ATOM 688 N N . TRP A 1 90 ? -36.780 13.013 -31.049 1.00 89.75 90 TRP A N 1
ATOM 689 C CA . TRP A 1 90 ? -35.547 13.583 -30.496 1.00 89.75 90 TRP A CA 1
ATOM 690 C C . TRP A 1 90 ? -35.630 13.719 -28.988 1.00 89.75 90 TRP A C 1
ATOM 692 O O . TRP A 1 90 ? -36.713 13.902 -28.443 1.00 89.75 90 TRP A O 1
ATOM 702 N N . THR A 1 91 ? -34.482 13.667 -28.327 1.00 85.00 91 THR A N 1
ATOM 703 C CA . THR A 1 91 ? -34.342 14.033 -26.920 1.00 85.00 91 THR A CA 1
ATOM 704 C C . THR A 1 91 ? -32.990 14.691 -26.682 1.00 85.00 91 THR A C 1
ATOM 706 O O . THR A 1 91 ? -31.959 14.173 -27.115 1.00 85.00 91 THR A O 1
ATOM 709 N N . GLU A 1 92 ? -33.004 15.819 -25.977 1.00 81.69 92 GLU A N 1
ATOM 710 C CA . GLU A 1 92 ? -31.808 16.456 -25.407 1.00 81.69 92 GLU A CA 1
ATOM 711 C C . GLU A 1 92 ? -31.614 16.072 -23.925 1.00 81.69 92 GLU A C 1
ATOM 713 O O . GLU A 1 92 ? -30.639 16.462 -23.292 1.00 81.69 92 GLU A O 1
ATOM 718 N N . GLU A 1 93 ? -32.532 15.281 -23.367 1.00 78.62 93 GLU A N 1
ATOM 719 C CA . GLU A 1 93 ? -32.509 14.824 -21.981 1.00 78.62 93 GLU A CA 1
ATOM 720 C C . GLU A 1 93 ? -32.161 13.330 -21.886 1.00 78.62 93 GLU A C 1
ATOM 722 O O . GLU A 1 93 ? -32.293 12.569 -22.855 1.00 78.62 93 GLU A O 1
ATOM 727 N N . TYR A 1 94 ? -31.769 12.891 -20.685 1.00 85.50 94 TYR A N 1
ATOM 728 C CA . TYR A 1 94 ? -31.483 11.491 -20.361 1.00 85.50 94 TYR A CA 1
ATOM 729 C C . TYR A 1 94 ? -32.761 10.639 -20.427 1.00 85.50 94 TYR A C 1
ATOM 731 O O . TYR A 1 94 ? -33.426 10.361 -19.428 1.00 85.50 94 TYR A O 1
ATOM 739 N N . VAL A 1 95 ? -33.147 10.237 -21.636 1.00 88.38 95 VAL A N 1
ATOM 740 C CA . VAL A 1 95 ? -34.436 9.594 -21.893 1.00 88.38 95 VAL A CA 1
ATOM 741 C C . VAL A 1 95 ? -34.274 8.321 -22.708 1.00 88.38 95 VAL A C 1
ATOM 743 O O . VAL A 1 95 ? -33.473 8.222 -23.636 1.00 88.38 95 VAL A O 1
ATOM 746 N N . VAL A 1 96 ? -35.098 7.326 -22.375 1.00 92.25 96 VAL A N 1
ATOM 747 C CA . VAL A 1 96 ? -35.211 6.084 -23.136 1.00 92.25 96 VAL A CA 1
ATOM 748 C C . VAL A 1 96 ? -36.373 6.171 -24.123 1.00 92.25 96 VAL A C 1
ATOM 750 O O . VAL A 1 96 ? -37.539 6.166 -23.719 1.00 92.25 96 VAL A O 1
ATOM 753 N N . ILE A 1 97 ? -36.058 6.121 -25.413 1.00 94.19 97 ILE A N 1
ATOM 754 C CA . ILE A 1 97 ? -37.030 6.002 -26.502 1.00 94.19 97 ILE A CA 1
ATOM 755 C C . ILE A 1 97 ? -37.036 4.547 -26.972 1.00 94.19 97 ILE A C 1
ATOM 757 O O . ILE A 1 97 ? -35.998 4.004 -27.339 1.00 94.19 97 ILE A O 1
ATOM 761 N N . SER A 1 98 ? -38.188 3.873 -26.922 1.00 96.69 98 SER A N 1
ATOM 762 C CA . SER A 1 98 ? -38.323 2.473 -27.361 1.00 96.69 98 SER A CA 1
ATOM 763 C C . SER A 1 98 ? -39.241 2.360 -28.571 1.00 96.69 98 SER A C 1
ATOM 765 O O . SER A 1 98 ? -40.423 2.653 -28.486 1.00 96.69 98 SER A O 1
ATOM 767 N N . LEU A 1 99 ? -38.706 1.908 -29.696 1.00 96.75 99 LEU A N 1
ATOM 768 C CA . LEU A 1 99 ? -39.362 1.827 -30.994 1.00 96.75 99 LEU A CA 1
ATOM 769 C C . LEU A 1 99 ? -39.481 0.356 -31.385 1.00 96.75 99 LEU A C 1
ATOM 771 O O . LEU A 1 99 ? -38.486 -0.371 -31.398 1.00 96.75 99 LEU A O 1
ATOM 775 N N . SER A 1 100 ? -40.688 -0.117 -31.681 1.00 96.62 100 SER A N 1
ATOM 776 C CA . SER A 1 100 ? -40.885 -1.521 -32.053 1.00 96.62 100 SER A CA 1
ATOM 777 C C . SER A 1 100 ? -41.891 -1.697 -33.180 1.00 96.62 100 SER A C 1
ATOM 779 O O . SER A 1 100 ? -43.002 -1.177 -33.099 1.00 96.62 100 SER A O 1
ATOM 781 N N . LYS A 1 101 ? -41.535 -2.492 -34.198 1.00 95.69 101 LYS A N 1
ATOM 782 C CA . LYS A 1 101 ? -42.396 -2.807 -35.358 1.00 95.69 101 LYS A CA 1
ATOM 783 C C . LYS A 1 101 ? -42.848 -1.570 -36.153 1.00 95.69 101 LYS A C 1
ATOM 785 O O . LYS A 1 101 ? -44.003 -1.476 -36.576 1.00 95.69 101 LYS A O 1
ATOM 790 N N . LEU A 1 102 ? -41.934 -0.624 -36.365 1.00 97.25 102 LEU A N 1
ATOM 791 C CA . LEU A 1 102 ? -42.176 0.632 -37.088 1.00 97.25 102 LEU A CA 1
ATOM 792 C C . LEU A 1 102 ? -41.366 0.703 -38.386 1.00 97.25 102 LEU A C 1
ATOM 794 O O . LEU A 1 102 ? -40.333 0.049 -38.519 1.00 97.25 102 LEU A O 1
ATOM 798 N N . HIS A 1 103 ? -41.837 1.498 -39.339 1.00 97.38 103 HIS A N 1
ATOM 799 C CA . HIS A 1 103 ? -41.135 1.822 -40.575 1.00 97.38 103 HIS A CA 1
ATOM 800 C C . HIS A 1 103 ? -40.986 3.345 -40.687 1.00 97.38 103 HIS A C 1
ATOM 802 O O . HIS A 1 103 ? -41.952 4.048 -40.945 1.00 97.38 103 HIS A O 1
ATOM 808 N N . PHE A 1 104 ? -39.774 3.844 -40.485 1.00 97.50 104 PHE A N 1
ATOM 809 C CA . PHE A 1 104 ? -39.387 5.242 -40.623 1.00 97.50 104 PHE A CA 1
ATOM 810 C C . PHE A 1 104 ? -38.932 5.515 -42.048 1.00 97.50 104 PHE A C 1
ATOM 812 O O . PHE A 1 104 ? -37.929 4.942 -42.481 1.00 97.50 104 PHE A O 1
ATOM 819 N N . LYS A 1 105 ? -39.666 6.366 -42.765 1.00 95.50 105 LYS A N 1
ATOM 820 C CA . LYS A 1 105 ? -39.419 6.621 -44.181 1.00 95.50 105 LYS A CA 1
ATOM 821 C C . LYS A 1 105 ? -39.315 8.111 -44.477 1.00 95.50 105 LYS A C 1
ATOM 823 O O . LYS A 1 105 ? -40.102 8.896 -43.957 1.00 95.50 105 LYS A O 1
ATOM 828 N N . ASN A 1 106 ? -38.397 8.489 -45.366 1.00 95.44 106 ASN A N 1
ATOM 829 C CA . ASN A 1 106 ? -38.285 9.851 -45.897 1.00 95.44 106 ASN A CA 1
ATOM 830 C C . ASN A 1 106 ? -38.153 10.934 -44.805 1.00 95.44 106 ASN A C 1
ATOM 832 O O . ASN A 1 106 ? -38.676 12.032 -44.973 1.00 95.44 106 ASN A O 1
ATOM 836 N N . LEU A 1 107 ? -37.520 10.670 -43.664 1.00 94.50 107 LEU A N 1
ATOM 837 C CA . LEU A 1 107 ? -37.330 11.702 -42.638 1.00 94.50 107 LEU A CA 1
ATOM 838 C C . LEU A 1 107 ? -36.120 12.564 -42.987 1.00 94.50 107 LEU A C 1
ATOM 840 O O . LEU A 1 107 ? -35.141 12.073 -43.555 1.00 94.50 107 LEU A O 1
ATOM 844 N N . ARG A 1 108 ? -36.174 13.854 -42.642 1.00 90.00 108 ARG A N 1
ATOM 845 C CA . ARG A 1 108 ? -35.071 14.786 -42.892 1.00 90.00 108 ARG A CA 1
ATOM 846 C C . ARG A 1 108 ? -34.880 15.773 -41.750 1.00 90.00 108 ARG A C 1
ATOM 848 O O . ARG A 1 108 ? -35.852 16.327 -41.246 1.00 90.00 108 ARG A O 1
ATOM 855 N N . THR A 1 109 ? -33.627 16.030 -41.381 1.00 82.44 109 THR A N 1
ATOM 856 C CA . THR A 1 109 ? -33.271 17.175 -40.529 1.00 82.44 109 THR A CA 1
ATOM 857 C C . THR A 1 109 ? -32.938 18.390 -41.405 1.00 82.44 109 THR A C 1
ATOM 859 O O . THR A 1 109 ? -32.182 18.229 -42.369 1.00 82.44 109 THR A O 1
ATOM 862 N N . PRO A 1 110 ? -33.459 19.596 -41.109 1.00 62.56 110 PRO A N 1
ATOM 863 C CA . PRO A 1 110 ? -33.050 20.819 -41.803 1.00 62.56 110 PRO A CA 1
ATOM 864 C C . PRO A 1 110 ? -31.540 21.046 -41.637 1.00 62.56 110 PRO A C 1
ATOM 866 O O . PRO A 1 110 ? -30.995 20.770 -40.569 1.00 62.56 110 PRO A O 1
ATOM 869 N N . SER A 1 111 ? -30.852 21.499 -42.686 1.00 53.16 111 SER A N 1
ATOM 870 C CA . SER A 1 111 ? -29.427 21.851 -42.600 1.00 53.16 111 SER A CA 1
ATOM 871 C C . SER A 1 111 ? -29.279 23.171 -41.836 1.00 53.16 111 SER A C 1
ATOM 873 O O . SER A 1 111 ? -30.144 24.031 -41.953 1.00 53.16 111 SER A O 1
ATOM 875 N N . ALA A 1 112 ? -28.174 23.381 -41.111 1.00 48.62 112 ALA A N 1
ATOM 876 C CA . ALA A 1 112 ? -27.864 24.647 -40.427 1.00 48.62 112 ALA A CA 1
ATOM 877 C C . ALA A 1 112 ? -27.812 25.890 -41.355 1.00 48.62 112 ALA A C 1
ATOM 879 O O . ALA A 1 112 ? -27.696 27.013 -40.873 1.00 48.62 112 ALA A O 1
ATOM 880 N N . SER A 1 113 ? -27.920 25.703 -42.676 1.00 41.97 113 SER A N 1
ATOM 881 C CA . SER A 1 113 ? -28.103 26.773 -43.666 1.00 41.97 113 SER A CA 1
ATOM 882 C C . SER A 1 113 ? -29.542 27.311 -43.760 1.00 41.97 113 SER A C 1
ATOM 884 O O . SER A 1 113 ? -29.745 28.388 -44.315 1.00 41.97 113 SER A O 1
ATOM 886 N N . ASP A 1 114 ? -30.527 26.634 -43.163 1.00 41.97 114 ASP A N 1
ATOM 887 C CA . ASP A 1 114 ? -31.920 27.081 -43.102 1.00 41.97 114 ASP A CA 1
ATOM 888 C C . ASP A 1 114 ? -32.197 27.793 -41.759 1.00 41.97 114 ASP A C 1
ATOM 890 O O . ASP A 1 114 ? -32.802 27.222 -40.857 1.00 41.97 114 ASP A O 1
ATOM 894 N N . ASN A 1 115 ? -31.707 29.033 -41.610 1.00 37.62 115 ASN A N 1
ATOM 895 C CA . ASN A 1 115 ? -32.073 30.038 -40.585 1.00 37.62 115 ASN A CA 1
ATOM 896 C C . ASN A 1 115 ? -32.608 29.505 -39.228 1.00 37.62 115 ASN A C 1
ATOM 898 O O . ASN A 1 115 ? -33.776 29.712 -38.886 1.00 37.62 115 ASN A O 1
ATOM 902 N N . VAL A 1 116 ? -31.747 28.894 -38.403 1.00 38.94 116 VAL A N 1
ATOM 903 C CA . VAL A 1 116 ? -32.034 28.622 -36.977 1.00 38.94 116 VAL A CA 1
ATOM 904 C C . VAL A 1 116 ? -31.221 29.592 -36.096 1.00 38.94 116 VAL A C 1
ATOM 906 O O . VAL A 1 116 ? -30.036 29.783 -36.371 1.00 38.94 116 VAL A O 1
ATOM 909 N N . PRO A 1 117 ? -31.803 30.224 -35.050 1.00 32.41 117 PRO A N 1
ATOM 910 C CA . PRO A 1 117 ? -31.133 31.264 -34.266 1.00 32.41 117 PRO A CA 1
ATOM 911 C C . PRO A 1 117 ? -29.862 30.756 -33.575 1.00 32.41 117 PRO A C 1
ATOM 913 O O . PRO A 1 117 ? -29.857 29.722 -32.905 1.00 32.41 117 PRO A O 1
ATOM 916 N N . SER A 1 118 ? -28.793 31.534 -33.714 1.00 33.75 118 SER A N 1
ATOM 917 C CA . SER A 1 118 ? -27.393 31.244 -33.389 1.00 33.75 118 SER A CA 1
ATOM 918 C C . SER A 1 118 ? -27.050 31.215 -31.890 1.00 33.75 118 SER A C 1
ATOM 920 O O . SER A 1 118 ? -26.072 31.832 -31.476 1.00 33.75 118 SER A O 1
ATOM 922 N N . ASN A 1 119 ? -27.827 30.511 -31.059 1.00 36.62 119 ASN A N 1
ATOM 923 C CA . ASN A 1 119 ? -27.518 30.363 -29.627 1.00 36.62 119 ASN A CA 1
ATOM 924 C C . ASN A 1 119 ? -27.505 28.909 -29.116 1.00 36.62 119 ASN A C 1
ATOM 926 O O . ASN A 1 119 ? -27.640 28.667 -27.920 1.00 36.62 119 ASN A O 1
ATOM 930 N N . ARG A 1 120 ? -27.338 27.925 -30.010 1.00 41.56 120 ARG A N 1
ATOM 931 C CA . ARG A 1 120 ? -27.083 26.521 -29.645 1.00 41.56 120 ARG A CA 1
ATOM 932 C C . ARG A 1 120 ? -25.761 26.055 -30.253 1.00 41.56 120 ARG A C 1
ATOM 934 O O . ARG A 1 120 ? -25.722 25.476 -31.333 1.00 41.56 120 ARG A O 1
ATOM 941 N N . THR A 1 121 ? -24.664 26.329 -29.561 1.00 40.19 121 THR A N 1
ATOM 942 C CA . THR A 1 121 ? -23.327 25.790 -29.838 1.00 40.19 121 THR A CA 1
ATOM 943 C C . THR A 1 121 ? -23.275 24.291 -29.502 1.00 40.19 121 THR A C 1
ATOM 945 O O . THR A 1 121 ? -22.701 23.888 -28.497 1.00 40.19 121 THR A O 1
ATOM 948 N N . PHE A 1 122 ? -23.861 23.437 -30.348 1.00 44.44 122 PHE A N 1
ATOM 949 C CA . PHE A 1 122 ? -23.662 21.985 -30.281 1.00 44.44 122 PHE A CA 1
ATOM 950 C C . PHE A 1 122 ? -22.999 21.483 -31.561 1.00 44.44 122 PHE A C 1
ATOM 952 O O . PHE A 1 122 ? -23.599 21.460 -32.631 1.00 44.44 122 PHE A O 1
ATOM 959 N N . GLY A 1 123 ? -21.747 21.043 -31.444 1.00 46.06 123 GLY A N 1
ATOM 960 C CA . GLY A 1 123 ? -21.063 20.332 -32.517 1.00 46.06 123 GLY A CA 1
ATOM 961 C C . GLY A 1 123 ? -21.793 19.039 -32.928 1.00 46.06 123 GLY A C 1
ATOM 962 O O . GLY A 1 123 ? -21.843 18.076 -32.168 1.00 46.06 123 GLY A O 1
ATOM 963 N N . VAL A 1 124 ? -22.346 19.056 -34.143 1.00 55.59 124 VAL A N 1
ATOM 964 C CA . VAL A 1 124 ? -22.216 18.044 -35.216 1.00 55.59 124 VAL A CA 1
ATOM 965 C C . VAL A 1 124 ? -22.706 16.594 -34.981 1.00 55.59 124 VAL A C 1
ATOM 967 O O . VAL A 1 124 ? -22.108 15.648 -35.494 1.00 55.59 124 VAL A O 1
ATOM 970 N N . THR A 1 125 ? -23.833 16.366 -34.292 1.00 59.03 125 THR A N 1
ATOM 971 C CA . THR A 1 125 ? -24.573 15.084 -34.425 1.00 59.03 125 THR A CA 1
ATOM 972 C C . THR A 1 125 ? -26.074 15.309 -34.574 1.00 59.03 125 THR A C 1
ATOM 974 O O . THR A 1 125 ? -26.672 16.044 -33.798 1.00 59.03 125 THR A O 1
ATOM 977 N N . SER A 1 126 ? -26.687 14.688 -35.583 1.00 73.94 126 SER A N 1
ATOM 978 C CA . SER A 1 126 ? -28.132 14.724 -35.830 1.00 73.94 126 SER A CA 1
ATOM 979 C C . SER A 1 126 ? -28.636 13.329 -36.222 1.00 73.94 126 SER A C 1
ATOM 981 O O . SER A 1 126 ? -27.846 12.414 -36.412 1.00 73.94 126 SER A O 1
ATOM 983 N N . GLY A 1 127 ? -29.952 13.116 -36.239 1.00 82.81 127 GLY A N 1
ATOM 984 C CA . GLY A 1 127 ? -30.561 11.873 -36.713 1.00 82.81 127 GLY A CA 1
ATOM 985 C C . GLY A 1 127 ? -31.995 12.126 -37.149 1.00 82.81 127 GLY A C 1
ATOM 986 O O . GLY A 1 127 ? -32.788 12.676 -36.385 1.00 82.81 127 GLY A O 1
ATOM 987 N N . ALA A 1 128 ? -32.344 11.787 -38.388 1.00 89.00 128 ALA A N 1
ATOM 988 C CA . ALA A 1 128 ? -33.643 12.168 -38.946 1.00 89.00 128 ALA A CA 1
ATOM 989 C C . ALA A 1 128 ? -34.816 11.387 -38.339 1.00 89.00 128 ALA A C 1
ATOM 991 O O . ALA A 1 128 ? -35.880 11.957 -38.080 1.00 89.00 128 ALA A O 1
ATOM 992 N N . ALA A 1 129 ? -34.618 10.096 -38.074 1.00 92.62 129 ALA A N 1
ATOM 993 C CA . ALA A 1 129 ? -35.635 9.251 -37.464 1.00 92.62 129 ALA A CA 1
ATOM 994 C C . ALA A 1 129 ? -35.570 9.272 -35.940 1.00 92.62 129 ALA A C 1
ATOM 996 O O . ALA A 1 129 ? -36.612 9.328 -35.280 1.00 92.62 129 ALA A O 1
ATOM 997 N N . ALA A 1 130 ? -34.358 9.230 -35.386 1.00 93.12 130 ALA A N 1
ATOM 998 C CA . ALA A 1 130 ? -34.177 9.355 -33.954 1.00 93.12 130 ALA A CA 1
ATOM 999 C C . ALA A 1 130 ? -32.857 10.035 -33.575 1.00 93.12 130 ALA A C 1
ATOM 1001 O O . ALA A 1 130 ? -31.815 9.740 -34.161 1.00 93.12 130 ALA A O 1
ATOM 1002 N N . PHE A 1 131 ? -32.899 10.895 -32.560 1.00 92.25 131 PHE A N 1
ATOM 1003 C CA . PHE A 1 131 ? -31.714 11.482 -31.941 1.00 92.25 131 PHE A CA 1
ATOM 1004 C C . PHE A 1 131 ? -31.805 11.427 -30.417 1.00 92.25 131 PHE A C 1
ATOM 1006 O O . PHE A 1 131 ? -32.880 11.639 -29.852 1.00 92.25 131 PHE A O 1
ATOM 1013 N N . ALA A 1 132 ? -30.683 11.149 -29.757 1.00 89.56 132 ALA A N 1
ATOM 1014 C CA . ALA A 1 132 ? -30.586 11.227 -28.306 1.00 89.56 132 ALA A CA 1
ATOM 1015 C C . ALA A 1 132 ? -29.249 11.824 -27.861 1.00 89.56 132 ALA A C 1
ATOM 1017 O O . ALA A 1 132 ? -28.188 11.370 -28.294 1.00 89.56 132 ALA A O 1
ATOM 1018 N N . TYR A 1 133 ? -29.328 12.781 -26.939 1.00 88.00 133 TYR A N 1
ATOM 1019 C CA . TYR A 1 133 ? -28.214 13.250 -26.121 1.00 88.00 133 TYR A CA 1
ATOM 1020 C C . TYR A 1 133 ? -28.337 12.660 -24.717 1.00 88.00 133 TYR A C 1
ATOM 1022 O O . TYR A 1 133 ? -29.420 12.705 -24.137 1.00 88.00 133 TYR A O 1
ATOM 1030 N N . ASN A 1 134 ? -27.277 12.045 -24.188 1.00 86.44 134 ASN A N 1
ATOM 1031 C CA . ASN A 1 134 ? -27.272 11.344 -22.893 1.00 86.44 134 ASN A CA 1
ATOM 1032 C C . ASN A 1 134 ? -28.293 10.186 -22.726 1.00 86.44 134 ASN A C 1
ATOM 1034 O O . ASN A 1 134 ? -28.240 9.459 -21.745 1.00 86.44 134 ASN A O 1
ATOM 1038 N N . GLY A 1 135 ? -29.224 9.961 -23.658 1.00 88.56 135 GLY A N 1
ATOM 1039 C CA . GLY A 1 135 ? -30.295 8.963 -23.554 1.00 88.56 135 GLY A CA 1
ATOM 1040 C C . GLY A 1 135 ? -30.008 7.582 -24.167 1.00 88.56 135 GLY A C 1
ATOM 1041 O O . GLY A 1 135 ? -28.876 7.187 -24.453 1.00 88.56 135 GLY A O 1
ATOM 1042 N N . VAL A 1 136 ? -31.081 6.814 -24.394 1.00 93.88 136 VAL A N 1
ATOM 1043 C CA . VAL A 1 136 ? -31.026 5.496 -25.051 1.00 93.88 136 VAL A CA 1
ATOM 1044 C C . VAL A 1 136 ? -32.121 5.358 -26.100 1.00 93.88 136 VAL A C 1
ATOM 1046 O O . VAL A 1 136 ? -33.307 5.482 -25.797 1.00 93.88 136 VAL A O 1
ATOM 1049 N N . ILE A 1 137 ? -31.740 4.970 -27.312 1.00 95.38 137 ILE A N 1
ATOM 1050 C CA . ILE A 1 137 ? -32.666 4.606 -28.384 1.00 95.38 137 ILE A CA 1
ATOM 1051 C C . ILE A 1 137 ? -32.693 3.082 -28.502 1.00 95.38 137 ILE A C 1
ATOM 1053 O O . ILE A 1 137 ? -31.709 2.459 -28.895 1.00 95.38 137 ILE A O 1
ATOM 1057 N N . ARG A 1 138 ? -33.829 2.461 -28.173 1.00 97.44 138 ARG A N 1
ATOM 1058 C CA . ARG A 1 138 ? -34.082 1.032 -28.403 1.00 97.44 138 ARG A CA 1
ATOM 1059 C C . ARG A 1 138 ? -34.922 0.862 -29.661 1.00 97.44 138 ARG A C 1
ATOM 1061 O O . ARG A 1 138 ? -36.029 1.380 -29.711 1.00 97.44 138 ARG A O 1
ATOM 1068 N N . ALA A 1 139 ? -34.442 0.111 -30.642 1.00 96.81 139 ALA A N 1
ATOM 1069 C CA . ALA A 1 139 ? -35.178 -0.226 -31.856 1.00 96.81 139 ALA A CA 1
ATOM 1070 C C . ALA A 1 139 ? -35.280 -1.749 -32.007 1.00 96.81 139 ALA A C 1
ATOM 1072 O O . ALA A 1 139 ? -34.285 -2.463 -31.905 1.00 96.81 139 ALA A O 1
ATOM 1073 N N . THR A 1 140 ? -36.479 -2.279 -32.239 1.00 97.38 140 THR A N 1
ATOM 1074 C CA . THR A 1 140 ? -36.681 -3.722 -32.442 1.00 97.38 140 THR A CA 1
ATOM 1075 C C . THR A 1 140 ? -37.659 -3.984 -33.574 1.00 97.38 140 THR A C 1
ATOM 1077 O O . THR A 1 140 ? -38.764 -3.443 -33.585 1.00 97.38 140 THR A O 1
ATOM 1080 N N . ASP A 1 141 ? -37.265 -4.825 -34.528 1.00 96.44 141 ASP A N 1
ATOM 1081 C CA . ASP A 1 141 ? -38.055 -5.132 -35.724 1.00 96.44 141 ASP A CA 1
ATOM 1082 C C . ASP A 1 141 ? -38.458 -3.868 -36.515 1.00 96.44 141 ASP A C 1
ATOM 1084 O O . ASP A 1 141 ? -39.572 -3.791 -37.045 1.00 96.44 141 ASP A O 1
ATOM 1088 N N . CYS A 1 142 ? -37.585 -2.856 -36.580 1.00 97.56 142 CYS A N 1
ATOM 1089 C CA . CYS A 1 142 ? -37.850 -1.583 -37.261 1.00 97.56 142 CYS A CA 1
ATOM 1090 C C . CYS A 1 142 ? -37.173 -1.491 -38.637 1.00 97.56 142 CYS A C 1
ATOM 1092 O O . CYS A 1 142 ? -36.154 -2.128 -38.889 1.00 97.56 142 CYS A O 1
ATOM 1094 N N . VAL A 1 143 ? -37.724 -0.662 -39.522 1.00 98.00 143 VAL A N 1
ATOM 1095 C CA . VAL A 1 143 ? -37.121 -0.313 -40.818 1.00 98.00 143 VAL A CA 1
ATOM 1096 C C . VAL A 1 143 ? -36.873 1.192 -40.861 1.00 98.00 143 VAL A C 1
ATOM 1098 O O . VAL A 1 143 ? -37.772 1.953 -40.524 1.00 98.00 143 VAL A O 1
ATOM 1101 N N . PHE A 1 144 ? -35.676 1.605 -41.267 1.00 97.88 144 PHE A N 1
ATOM 1102 C CA . PHE A 1 144 ? -35.264 2.988 -41.488 1.00 97.88 144 PHE A CA 1
ATOM 1103 C C . PHE A 1 144 ? -34.845 3.127 -42.951 1.00 97.88 144 PHE A C 1
ATOM 1105 O O . PHE A 1 144 ? -33.791 2.623 -43.341 1.00 97.88 144 PHE A O 1
ATOM 1112 N N . GLU A 1 145 ? -35.688 3.760 -43.760 1.00 97.50 145 GLU A N 1
ATOM 1113 C CA . GLU A 1 145 ? -35.549 3.820 -45.214 1.00 97.50 145 GLU A CA 1
ATOM 1114 C C . GLU A 1 145 ? -35.504 5.267 -45.720 1.00 97.50 145 GLU A C 1
ATOM 1116 O O . GLU A 1 145 ? -36.377 6.074 -45.393 1.00 97.50 145 GLU A O 1
ATOM 1121 N N . ASN A 1 146 ? -34.520 5.585 -46.565 1.00 96.19 146 ASN A N 1
ATOM 1122 C CA . ASN A 1 146 ? -34.430 6.866 -47.271 1.00 96.19 146 ASN A CA 1
ATOM 1123 C C . ASN A 1 146 ? -34.466 8.098 -46.342 1.00 96.19 146 ASN A C 1
ATOM 1125 O O . ASN A 1 146 ? -35.112 9.105 -46.645 1.00 96.19 146 ASN A O 1
ATOM 1129 N N . ASN A 1 147 ? -33.818 8.005 -45.177 1.00 96.62 147 ASN A N 1
ATOM 1130 C CA . ASN A 1 147 ? -33.714 9.118 -44.235 1.00 96.62 147 ASN A CA 1
ATOM 1131 C C . ASN A 1 147 ? -32.415 9.895 -44.466 1.00 96.62 147 ASN A C 1
ATOM 1133 O O . ASN A 1 147 ? -31.390 9.307 -44.819 1.00 96.62 147 ASN A O 1
ATOM 1137 N N . ALA A 1 148 ? -32.464 11.215 -44.283 1.00 93.50 148 ALA A N 1
ATOM 1138 C CA . ALA A 1 148 ? -31.341 12.096 -44.572 1.00 93.50 148 ALA A CA 1
ATOM 1139 C C . ALA A 1 148 ? -31.053 13.084 -43.434 1.00 93.50 148 ALA A C 1
ATOM 1141 O O . ALA A 1 148 ? -31.935 13.833 -43.013 1.00 93.50 148 ALA A O 1
ATOM 1142 N N . ALA A 1 149 ? -29.801 13.141 -42.988 1.00 90.81 149 ALA A N 1
ATOM 1143 C CA . ALA A 1 149 ? -29.343 14.079 -41.964 1.00 90.81 149 ALA A CA 1
ATOM 1144 C C . ALA A 1 149 ? -27.943 14.622 -42.285 1.00 90.81 149 ALA A C 1
ATOM 1146 O O . ALA A 1 149 ? -27.321 14.220 -43.270 1.00 90.81 149 ALA A O 1
ATOM 1147 N N . GLU A 1 150 ? -27.440 15.552 -41.474 1.00 85.31 150 GLU A N 1
ATOM 1148 C CA . GLU A 1 150 ? -26.061 16.032 -41.630 1.00 85.31 150 GLU A CA 1
ATOM 1149 C C . GLU A 1 150 ? -25.060 14.945 -41.231 1.00 85.31 150 GLU A C 1
ATOM 1151 O O . GLU A 1 150 ? -24.097 14.676 -41.937 1.00 85.31 150 GLU A O 1
ATOM 1156 N N . VAL A 1 151 ? -25.329 14.259 -40.129 1.00 84.56 151 VAL A N 1
ATOM 1157 C CA . VAL A 1 151 ? -24.548 13.136 -39.610 1.00 84.56 151 VAL A CA 1
ATOM 1158 C C . VAL A 1 151 ? -25.570 12.093 -39.153 1.00 84.56 151 VAL A C 1
ATOM 1160 O O . VAL A 1 151 ? -26.648 12.498 -38.749 1.00 84.56 151 VAL A O 1
ATOM 1163 N N . GLY A 1 152 ? -25.312 10.785 -39.251 1.00 86.06 152 GLY A N 1
ATOM 1164 C CA . GLY A 1 152 ? -26.259 9.762 -38.769 1.00 86.06 152 GLY A CA 1
ATOM 1165 C C . GLY A 1 152 ? -27.604 9.758 -39.507 1.00 86.06 152 GLY A C 1
ATOM 1166 O O . GLY A 1 152 ? -28.642 10.021 -38.902 1.00 86.06 152 GLY A O 1
ATOM 1167 N N . GLY A 1 153 ? -27.604 9.457 -40.812 1.00 89.12 153 GLY A N 1
ATOM 1168 C CA . GLY A 1 153 ? -28.757 9.670 -41.709 1.00 89.12 153 GLY A CA 1
ATOM 1169 C C . GLY A 1 153 ? -30.111 9.138 -41.214 1.00 89.12 153 GLY A C 1
ATOM 1170 O O . GLY A 1 153 ? -31.144 9.742 -41.499 1.00 89.12 153 GLY A O 1
ATOM 1171 N N . ALA A 1 154 ? -30.124 8.070 -40.411 1.00 94.50 154 ALA A N 1
ATOM 1172 C CA . ALA A 1 154 ? -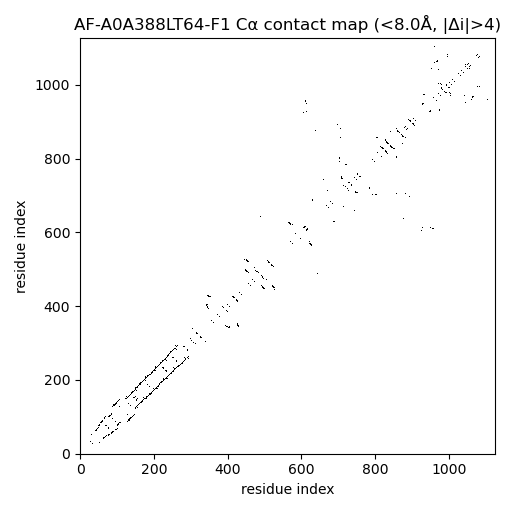31.309 7.601 -39.694 1.00 94.50 154 ALA A CA 1
ATOM 1173 C C . ALA A 1 154 ? -31.263 7.925 -38.192 1.00 94.50 154 ALA A C 1
ATOM 1175 O O . ALA A 1 154 ? -32.206 8.527 -37.668 1.00 94.50 154 ALA A O 1
ATOM 1176 N N . ILE A 1 155 ? -30.202 7.498 -37.499 1.00 95.19 155 ILE A N 1
ATOM 1177 C CA . ILE A 1 155 ? -30.076 7.612 -36.042 1.00 95.19 155 ILE A CA 1
ATOM 1178 C C . ILE A 1 155 ? -28.748 8.271 -35.671 1.00 95.19 155 ILE A C 1
ATOM 1180 O O . ILE A 1 155 ? -27.680 7.801 -36.066 1.00 95.19 155 ILE A O 1
ATOM 1184 N N . GLY A 1 156 ? -28.820 9.304 -34.836 1.00 92.00 156 GLY A N 1
ATOM 1185 C CA . GLY A 1 156 ? -27.657 9.943 -34.229 1.00 92.00 156 GLY A CA 1
ATOM 1186 C C . GLY A 1 156 ? -27.704 9.849 -32.713 1.00 92.00 156 GLY A C 1
ATOM 1187 O O . GLY A 1 156 ? -28.754 10.058 -32.108 1.00 92.00 156 GLY A O 1
ATOM 1188 N N . VAL A 1 157 ? -26.571 9.555 -32.087 1.00 89.94 157 VAL A N 1
ATOM 1189 C CA . VAL A 1 157 ? -26.427 9.627 -30.630 1.00 89.94 157 VAL A CA 1
ATOM 1190 C C . VAL A 1 157 ? -25.149 10.347 -30.236 1.00 89.94 157 VAL A C 1
ATOM 1192 O O . VAL A 1 157 ? -24.112 10.189 -30.886 1.00 89.94 157 VAL A O 1
ATOM 1195 N N . ARG A 1 158 ? -25.237 11.106 -29.143 1.00 88.19 158 ARG A N 1
ATOM 1196 C CA . ARG A 1 158 ? -24.114 11.786 -28.499 1.00 88.19 158 ARG A CA 1
ATOM 1197 C C . ARG A 1 158 ? -24.184 11.572 -26.992 1.00 88.19 158 ARG A C 1
ATOM 1199 O O . ARG A 1 158 ? -25.239 11.810 -26.409 1.00 88.19 158 ARG A O 1
ATOM 1206 N N . ASP A 1 159 ? -23.119 11.047 -26.393 1.00 86.94 159 ASP A N 1
ATOM 1207 C CA . ASP A 1 159 ? -23.107 10.615 -24.983 1.00 86.94 159 ASP A CA 1
ATOM 1208 C C . ASP A 1 159 ? -24.250 9.624 -24.663 1.00 86.94 159 ASP A C 1
ATOM 1210 O O . ASP A 1 159 ? -24.683 9.446 -23.531 1.00 86.94 159 ASP A O 1
ATOM 1214 N N . ALA A 1 160 ? -24.761 8.945 -25.697 1.00 89.19 160 ALA A N 1
ATOM 1215 C CA . ALA A 1 160 ? -25.996 8.170 -25.677 1.00 89.19 160 ALA A CA 1
ATOM 1216 C C . ALA A 1 160 ? -25.826 6.817 -26.376 1.00 89.19 160 ALA A C 1
ATOM 1218 O O . ALA A 1 160 ? -24.871 6.582 -27.122 1.00 89.19 160 ALA A O 1
ATOM 1219 N N . ARG A 1 161 ? -26.765 5.894 -26.128 1.00 92.81 161 ARG A N 1
ATOM 1220 C CA . ARG A 1 161 ? -26.678 4.509 -26.622 1.00 92.81 161 ARG A CA 1
ATOM 1221 C C . ARG A 1 161 ? -27.781 4.146 -27.605 1.00 92.81 161 ARG A C 1
ATOM 1223 O O . ARG A 1 161 ? -28.948 4.475 -27.407 1.00 92.81 161 ARG A O 1
ATOM 1230 N N . ILE A 1 162 ? -27.426 3.359 -28.612 1.00 94.75 162 ILE A N 1
ATOM 1231 C CA . ILE A 1 162 ? -28.350 2.710 -29.541 1.00 94.75 162 ILE A CA 1
ATOM 1232 C C . ILE A 1 162 ? -28.373 1.220 -29.218 1.00 94.75 162 ILE A C 1
ATOM 1234 O O . ILE A 1 162 ? -27.328 0.584 -29.128 1.00 94.75 162 ILE A O 1
ATOM 1238 N N . ILE A 1 163 ? -29.563 0.645 -29.071 1.00 96.75 163 ILE A N 1
ATOM 1239 C CA . ILE A 1 163 ? -29.769 -0.801 -28.964 1.00 96.75 163 ILE A CA 1
ATOM 1240 C C . ILE A 1 163 ? -30.737 -1.198 -30.073 1.00 96.75 163 ILE A C 1
ATOM 1242 O O . ILE A 1 163 ? -31.937 -0.946 -29.964 1.00 96.75 163 ILE A O 1
ATOM 1246 N N . ALA A 1 164 ? -30.231 -1.801 -31.145 1.00 96.38 164 ALA A N 1
ATOM 1247 C CA . ALA A 1 164 ? -31.025 -2.201 -32.300 1.00 96.38 164 ALA A CA 1
ATOM 1248 C C . ALA A 1 164 ? -31.024 -3.725 -32.479 1.00 96.38 164 ALA A C 1
ATOM 1250 O O . ALA A 1 164 ? -29.980 -4.374 -32.451 1.00 96.38 164 ALA A O 1
ATOM 1251 N N . LYS A 1 165 ? -32.203 -4.315 -32.685 1.00 97.31 165 LYS A N 1
ATOM 1252 C CA . LYS A 1 165 ? -32.354 -5.755 -32.917 1.00 97.31 165 LYS A CA 1
ATOM 1253 C C . LYS A 1 165 ? -33.300 -6.021 -34.077 1.00 97.31 165 LYS A C 1
ATOM 1255 O O . LYS A 1 165 ? -34.413 -5.498 -34.086 1.00 97.31 165 LYS A O 1
ATOM 1260 N N . ASN A 1 166 ? -32.881 -6.874 -35.011 1.00 96.88 166 ASN A N 1
ATOM 1261 C CA . ASN A 1 166 ? -33.679 -7.273 -36.174 1.00 96.88 166 ASN A CA 1
ATOM 1262 C C . ASN A 1 166 ? -34.178 -6.073 -37.004 1.00 96.88 166 ASN A C 1
ATOM 1264 O O . ASN A 1 166 ? -35.317 -6.052 -37.479 1.00 96.88 166 ASN A O 1
ATOM 1268 N N . CYS A 1 167 ? -33.347 -5.039 -37.136 1.00 97.94 167 CYS A N 1
ATOM 1269 C CA . CYS A 1 167 ? -33.684 -3.816 -37.855 1.00 97.94 167 CYS A CA 1
ATOM 1270 C C . CYS A 1 167 ? -33.115 -3.819 -39.281 1.00 97.94 167 CYS A C 1
ATOM 1272 O O . CYS A 1 167 ? -32.153 -4.523 -39.582 1.00 97.94 167 CYS A O 1
ATOM 1274 N N . ALA A 1 168 ? -33.675 -2.990 -40.159 1.00 97.62 168 ALA A N 1
ATOM 1275 C CA . ALA A 1 168 ? -33.119 -2.737 -41.487 1.00 97.62 168 ALA A CA 1
ATOM 1276 C C . ALA A 1 168 ? -32.904 -1.235 -41.709 1.00 97.62 168 ALA A C 1
ATOM 1278 O O . ALA A 1 168 ? -33.841 -0.458 -41.562 1.00 97.62 168 ALA A O 1
ATOM 1279 N N . PHE A 1 169 ? -31.691 -0.848 -42.093 1.00 98.12 169 PHE A N 1
ATOM 1280 C CA . PHE A 1 169 ? -31.277 0.504 -42.458 1.00 98.12 169 PHE A CA 1
ATOM 1281 C C . PHE A 1 169 ? -30.955 0.523 -43.951 1.00 98.12 169 PHE A C 1
ATOM 1283 O O . PHE A 1 169 ? -29.977 -0.092 -44.384 1.00 98.12 169 PHE A O 1
ATOM 1290 N N . ARG A 1 170 ? -31.812 1.169 -44.742 1.00 97.44 170 ARG A N 1
ATOM 1291 C CA . ARG A 1 170 ? -31.763 1.147 -46.204 1.00 97.44 170 ARG A CA 1
ATOM 1292 C C . ARG A 1 170 ? -31.706 2.547 -46.784 1.00 97.44 170 ARG A C 1
ATOM 1294 O O . ARG A 1 170 ? -32.516 3.391 -46.408 1.00 97.44 170 ARG A O 1
ATOM 1301 N N . ASP A 1 171 ? -30.767 2.770 -47.694 1.00 96.75 171 ASP A N 1
ATOM 1302 C CA . ASP A 1 171 ? -30.683 3.988 -48.504 1.00 96.75 171 ASP A CA 1
ATOM 1303 C C . ASP A 1 171 ? -30.678 5.283 -47.669 1.00 96.75 171 ASP A C 1
ATOM 1305 O O . ASP A 1 171 ? -31.192 6.318 -48.091 1.00 96.75 171 ASP A O 1
ATOM 1309 N N . ASN A 1 172 ? -30.132 5.235 -46.447 1.00 97.25 172 ASN A N 1
ATOM 1310 C CA . ASN A 1 172 ? -30.008 6.422 -45.604 1.00 97.25 172 ASN A CA 1
ATOM 1311 C C . ASN A 1 172 ? -28.760 7.214 -46.000 1.00 97.25 172 ASN A C 1
ATOM 1313 O O . ASN A 1 172 ? -27.742 6.641 -46.406 1.00 97.25 172 ASN A O 1
ATOM 1317 N N . LYS A 1 173 ? -28.848 8.541 -45.887 1.00 95.06 173 LYS A N 1
ATOM 1318 C CA . LYS A 1 173 ? -27.817 9.459 -46.367 1.00 95.06 173 LYS A CA 1
ATOM 1319 C C . LYS A 1 173 ? -27.381 10.453 -45.295 1.00 95.06 173 LYS A C 1
ATOM 1321 O O . LYS A 1 173 ? -28.210 11.144 -44.707 1.00 95.06 173 LYS A O 1
ATOM 1326 N N . ALA A 1 174 ? -26.071 10.589 -45.116 1.00 92.31 174 ALA A N 1
ATOM 1327 C CA . ALA A 1 174 ? -25.459 11.662 -44.338 1.00 92.31 174 ALA A CA 1
ATOM 1328 C C . ALA A 1 174 ? -24.542 12.513 -45.229 1.00 92.31 174 ALA A C 1
ATOM 1330 O O . ALA A 1 174 ? -23.787 11.966 -46.034 1.00 92.31 174 ALA A O 1
ATOM 1331 N N . SER A 1 175 ? -24.589 13.843 -45.109 1.00 89.25 175 SER A N 1
ATOM 1332 C CA . SER A 1 175 ? -23.628 14.718 -45.809 1.00 89.25 175 SER A CA 1
ATOM 1333 C C . SER A 1 175 ? -22.238 14.697 -45.164 1.00 89.25 175 SER A C 1
ATOM 1335 O O . SER A 1 175 ? -21.244 14.870 -45.857 1.00 89.25 175 SER A O 1
ATOM 1337 N N . GLY A 1 176 ? -22.177 14.462 -43.856 1.00 87.12 176 GLY A N 1
ATOM 1338 C CA . GLY A 1 176 ? -20.978 14.198 -43.071 1.00 87.12 176 GLY A CA 1
ATOM 1339 C C . GLY A 1 176 ? -20.811 12.701 -42.823 1.00 87.12 176 GLY A C 1
ATOM 1340 O O . GLY A 1 176 ? -20.769 11.908 -43.761 1.00 87.12 176 GLY A O 1
ATOM 1341 N N . ASN A 1 177 ? -20.714 12.300 -41.556 1.00 89.50 177 ASN A N 1
ATOM 1342 C CA . ASN A 1 177 ? -20.305 10.944 -41.178 1.00 89.50 177 ASN A CA 1
ATOM 1343 C C . ASN A 1 177 ? -21.487 10.011 -40.840 1.00 89.50 177 ASN A C 1
ATOM 1345 O O . ASN A 1 177 ? -22.497 10.455 -40.293 1.00 89.50 177 ASN A O 1
ATOM 1349 N N . GLY A 1 178 ? -21.329 8.704 -41.073 1.00 90.25 178 GLY A N 1
ATOM 1350 C CA . GLY A 1 178 ? -22.300 7.676 -40.677 1.00 90.25 178 GLY A CA 1
ATOM 1351 C C . GLY A 1 178 ? -23.611 7.744 -41.463 1.00 90.25 178 GLY A C 1
ATOM 1352 O O . GLY A 1 178 ? -24.592 8.322 -40.996 1.00 90.25 178 GLY A O 1
ATOM 1353 N N . GLY A 1 179 ? -23.655 7.130 -42.649 1.00 91.19 179 GLY A N 1
ATOM 1354 C CA . GLY A 1 179 ? -24.800 7.235 -43.568 1.00 91.19 179 GLY A CA 1
ATOM 1355 C C . GLY A 1 179 ? -26.136 6.763 -42.985 1.00 91.19 179 GLY A C 1
ATOM 1356 O O . GLY A 1 179 ? -27.181 7.308 -43.325 1.00 91.19 179 GLY A O 1
ATOM 1357 N N . ALA A 1 180 ? -26.114 5.817 -42.044 1.00 95.12 180 ALA A N 1
ATOM 1358 C CA . ALA A 1 180 ? -27.279 5.393 -41.271 1.00 95.12 180 ALA A CA 1
ATOM 1359 C C . ALA A 1 180 ? -27.160 5.763 -39.790 1.00 95.12 180 ALA A C 1
ATOM 1361 O O . ALA A 1 180 ? -28.090 6.346 -39.231 1.00 95.12 180 ALA A O 1
ATOM 1362 N N . ILE A 1 181 ? -26.039 5.409 -39.154 1.00 95.38 181 ILE A N 1
ATOM 1363 C CA . ILE A 1 181 ? -25.844 5.569 -37.712 1.00 95.38 181 ILE A CA 1
ATOM 1364 C C . ILE A 1 181 ? -24.595 6.393 -37.424 1.00 95.38 181 ILE A C 1
ATOM 1366 O O . ILE A 1 181 ? -23.504 6.076 -37.905 1.00 95.38 181 ILE A O 1
ATOM 1370 N N . LYS A 1 182 ? -24.747 7.392 -36.553 1.00 92.25 182 LYS A N 1
ATOM 1371 C CA . LYS A 1 182 ? -23.628 8.098 -35.932 1.00 92.25 182 LYS A CA 1
ATOM 1372 C C . LYS A 1 182 ? -23.647 7.934 -34.422 1.00 92.25 182 LYS A C 1
ATOM 1374 O O . LYS A 1 182 ? -24.655 8.214 -33.780 1.00 92.25 182 LYS A O 1
ATOM 1379 N N . VAL A 1 183 ? -22.488 7.580 -33.880 1.00 90.56 183 VAL A N 1
ATOM 1380 C CA . VAL A 1 183 ? -22.192 7.601 -32.446 1.00 90.56 183 VAL A CA 1
ATOM 1381 C C . VAL A 1 183 ? -21.076 8.612 -32.188 1.00 90.56 183 VAL A C 1
ATOM 1383 O O . VAL A 1 183 ? -20.053 8.572 -32.876 1.00 90.56 183 VAL A O 1
ATOM 1386 N N . ALA A 1 184 ? -21.267 9.542 -31.255 1.00 85.25 184 ALA A N 1
ATOM 1387 C CA . ALA A 1 184 ? -20.258 10.521 -30.836 1.00 85.25 184 ALA A CA 1
ATOM 1388 C C . ALA A 1 184 ? -20.158 10.621 -29.307 1.00 85.25 184 ALA A C 1
ATOM 1390 O O . ALA A 1 184 ? -21.136 10.300 -28.632 1.00 85.25 184 ALA A O 1
ATOM 1391 N N . SER A 1 185 ? -19.020 11.126 -28.813 1.00 77.94 185 SER A N 1
ATOM 1392 C CA . SER A 1 185 ? -18.755 11.537 -27.421 1.00 77.94 185 SER A CA 1
ATOM 1393 C C . SER A 1 185 ? -19.201 10.487 -26.404 1.00 77.94 185 SER A C 1
ATOM 1395 O O . SER A 1 185 ? -20.340 10.489 -25.982 1.00 77.94 185 SER A O 1
ATOM 1397 N N . ASN A 1 186 ? -18.355 9.517 -26.085 1.00 77.06 186 ASN A N 1
ATOM 1398 C CA . ASN A 1 186 ? -18.612 8.355 -25.219 1.00 77.06 186 ASN A CA 1
ATOM 1399 C C . ASN A 1 186 ? -19.915 7.556 -25.480 1.00 77.06 186 ASN A C 1
ATOM 1401 O O . ASN A 1 186 ? -20.365 6.784 -24.627 1.00 77.06 186 ASN A O 1
ATOM 1405 N N . GLY A 1 187 ? -20.542 7.712 -26.650 1.00 79.62 187 GLY A N 1
ATOM 1406 C CA . GLY A 1 187 ? -21.762 6.997 -27.025 1.00 79.62 187 GLY A CA 1
ATOM 1407 C C . GLY A 1 187 ? -21.514 5.526 -27.382 1.00 79.62 187 GLY A C 1
ATOM 1408 O O . GLY A 1 187 ? -20.381 5.083 -27.547 1.00 79.62 187 GLY A O 1
ATOM 1409 N N . GLY A 1 188 ? -22.577 4.739 -27.568 1.00 88.88 188 GLY A N 1
ATOM 1410 C CA . GLY A 1 188 ? -22.426 3.337 -27.980 1.00 88.88 188 GLY A CA 1
ATOM 1411 C C . GLY A 1 188 ? -23.516 2.820 -28.909 1.00 88.88 188 GLY A C 1
ATOM 1412 O O . GLY A 1 188 ? -24.660 3.260 -28.829 1.00 88.88 188 GLY A O 1
ATOM 1413 N N . ALA A 1 189 ? -23.200 1.844 -29.759 1.00 92.44 189 ALA A N 1
ATOM 1414 C CA . ALA A 1 189 ? -24.189 1.134 -30.568 1.00 92.44 189 ALA A CA 1
ATOM 1415 C C . ALA A 1 189 ? -24.090 -0.379 -30.363 1.00 92.44 189 ALA A C 1
ATOM 1417 O O . ALA A 1 189 ? -23.038 -0.965 -30.567 1.00 92.44 189 ALA A O 1
ATOM 1418 N N . TYR A 1 190 ? -25.208 -1.005 -30.002 1.00 95.25 190 TYR A N 1
ATOM 1419 C CA . TYR A 1 190 ? -25.362 -2.447 -29.832 1.00 95.25 190 TYR A CA 1
ATOM 1420 C C . TYR A 1 190 ? -26.399 -2.936 -30.832 1.00 95.25 190 TYR A C 1
ATOM 1422 O O . TYR A 1 190 ? -27.604 -2.748 -30.639 1.00 95.25 190 TYR A O 1
ATOM 1430 N N . VAL A 1 191 ? -25.940 -3.528 -31.926 1.00 96.12 191 VAL A N 1
ATOM 1431 C CA . VAL A 1 191 ? -26.788 -3.892 -33.056 1.00 96.12 191 VAL A CA 1
ATOM 1432 C C . VAL A 1 191 ? -26.692 -5.388 -33.328 1.00 96.12 191 VAL A C 1
ATOM 1434 O O . VAL A 1 191 ? -25.606 -5.940 -33.482 1.00 96.12 191 VAL A O 1
ATOM 1437 N N . SER A 1 192 ? -27.840 -6.061 -33.397 1.00 95.81 192 SER A N 1
ATOM 1438 C CA . SER A 1 192 ? -27.908 -7.510 -33.619 1.00 95.81 192 SER A CA 1
ATOM 1439 C C . SER A 1 192 ? -28.928 -7.897 -34.686 1.00 95.81 192 SER A C 1
ATOM 1441 O O . SER A 1 192 ? -29.989 -7.271 -34.795 1.00 95.81 192 SER A O 1
ATOM 1443 N N . GLY A 1 193 ? -28.613 -8.915 -35.491 1.00 94.50 193 GLY A N 1
ATOM 1444 C CA . GLY A 1 193 ? -29.530 -9.487 -36.485 1.00 94.50 193 GLY A CA 1
ATOM 1445 C C . GLY A 1 193 ? -30.039 -8.477 -37.519 1.00 94.50 193 GLY A C 1
ATOM 1446 O O . GLY A 1 193 ? -31.163 -8.608 -37.998 1.00 94.50 193 GLY A O 1
ATOM 1447 N N . SER A 1 194 ? -29.282 -7.408 -37.786 1.00 97.75 194 SER A N 1
ATOM 1448 C CA . SER A 1 194 ? -29.759 -6.237 -38.534 1.00 97.75 194 SER A CA 1
ATOM 1449 C C . SER A 1 194 ? -29.051 -6.064 -39.880 1.00 97.75 194 SER A C 1
ATOM 1451 O O . SER A 1 194 ? -27.961 -6.585 -40.103 1.00 97.75 194 SER A O 1
ATOM 1453 N N . GLN A 1 195 ? -29.670 -5.325 -40.798 1.00 97.38 195 GLN A N 1
ATOM 1454 C CA . GLN A 1 195 ? -29.164 -5.121 -42.159 1.00 97.38 195 GLN A CA 1
ATOM 1455 C C . GLN A 1 195 ? -28.896 -3.639 -42.436 1.00 97.38 195 GLN A C 1
ATOM 1457 O O . GLN A 1 195 ? -29.742 -2.804 -42.134 1.00 97.38 195 GLN A O 1
ATOM 1462 N N . PHE A 1 196 ? -27.762 -3.333 -43.062 1.00 98.19 196 PHE A N 1
ATOM 1463 C CA . PHE A 1 196 ? -27.338 -2.015 -43.531 1.00 98.19 196 PHE A CA 1
ATOM 1464 C C . PHE A 1 196 ? -27.070 -2.094 -45.032 1.00 98.19 196 PHE A C 1
ATOM 1466 O O . PHE A 1 196 ? -26.061 -2.663 -45.454 1.00 98.19 196 PHE A O 1
ATOM 1473 N N . VAL A 1 197 ? -27.990 -1.568 -45.838 1.00 97.62 197 VAL A N 1
ATOM 1474 C CA . VAL A 1 197 ? -27.962 -1.712 -47.297 1.00 97.62 197 VAL A CA 1
ATOM 1475 C C . VAL A 1 197 ? -28.020 -0.348 -47.977 1.00 97.62 197 VAL A C 1
ATOM 1477 O O . VAL A 1 197 ? -28.915 0.434 -47.673 1.00 97.62 197 VAL A O 1
ATOM 1480 N N . GLY A 1 198 ? -27.095 -0.064 -48.894 1.00 95.44 198 GLY A N 1
ATOM 1481 C CA . GLY A 1 198 ? -27.167 1.135 -49.742 1.00 95.44 198 GLY A CA 1
ATOM 1482 C C . GLY A 1 198 ? -26.984 2.469 -49.005 1.00 95.44 198 GLY A C 1
ATOM 1483 O O . GLY A 1 198 ? -27.354 3.516 -49.529 1.00 95.44 198 GLY A O 1
ATOM 1484 N N . ASN A 1 199 ? -26.454 2.470 -47.777 1.00 97.69 199 ASN A N 1
ATOM 1485 C CA . ASN A 1 199 ? -26.292 3.711 -47.016 1.00 97.69 199 ASN A CA 1
ATOM 1486 C C . ASN A 1 199 ? -25.058 4.485 -47.501 1.00 97.69 199 ASN A C 1
ATOM 1488 O O . ASN A 1 199 ? -24.046 3.887 -47.873 1.00 97.69 199 ASN A O 1
ATOM 1492 N N . THR A 1 200 ? -25.155 5.817 -47.512 1.00 96.00 200 THR A N 1
ATOM 1493 C CA . THR A 1 200 ? -24.115 6.696 -48.068 1.00 96.00 200 THR A CA 1
ATOM 1494 C C . THR A 1 200 ? -23.733 7.814 -47.101 1.00 96.00 200 THR A C 1
ATOM 1496 O O . THR A 1 200 ? -24.604 8.526 -46.595 1.00 96.00 200 THR A O 1
ATOM 1499 N N . ALA A 1 201 ? -22.430 8.018 -46.904 1.00 93.62 201 ALA A N 1
ATOM 1500 C CA . ALA A 1 201 ? -21.862 9.126 -46.139 1.00 93.62 201 ALA A CA 1
ATOM 1501 C C . ALA A 1 201 ? -20.912 9.964 -47.008 1.00 93.62 201 ALA A C 1
ATOM 1503 O O . ALA A 1 201 ? -20.067 9.411 -47.714 1.00 93.62 201 ALA A O 1
ATOM 1504 N N . GLY A 1 202 ? -21.024 11.294 -46.933 1.00 88.12 202 GLY A N 1
ATOM 1505 C CA . GLY A 1 202 ? -20.078 12.207 -47.587 1.00 88.12 202 GLY A CA 1
ATOM 1506 C C . GLY A 1 202 ? -18.697 12.238 -46.917 1.00 88.12 202 GLY A C 1
ATOM 1507 O O . GLY A 1 202 ? -17.702 12.522 -47.575 1.00 88.12 202 GLY A O 1
ATOM 1508 N N . GLY A 1 203 ? -18.635 11.910 -45.623 1.00 86.50 203 GLY A N 1
ATOM 1509 C CA . GLY A 1 203 ? -17.410 11.782 -44.836 1.00 86.50 203 GLY A CA 1
ATOM 1510 C C . GLY A 1 203 ? -17.035 10.323 -44.562 1.00 86.50 203 GLY A C 1
ATOM 1511 O O . GLY A 1 203 ? -16.871 9.519 -45.478 1.00 86.50 203 GLY A O 1
ATOM 1512 N N . LEU A 1 204 ? -16.873 9.987 -43.284 1.00 88.31 204 LEU A N 1
ATOM 1513 C CA . LEU A 1 204 ? -16.385 8.696 -42.798 1.00 88.31 204 LEU A CA 1
ATOM 1514 C C . LEU A 1 204 ? -17.544 7.740 -42.471 1.00 88.31 204 LEU A C 1
ATOM 1516 O O . LEU A 1 204 ? -18.569 8.156 -41.922 1.00 88.31 204 LEU A O 1
ATOM 1520 N N . GLY A 1 205 ? -17.358 6.447 -42.761 1.00 89.56 205 GLY A N 1
ATOM 1521 C CA . GLY A 1 205 ? -18.281 5.367 -42.395 1.00 89.56 205 GLY A CA 1
ATOM 1522 C C . GLY A 1 205 ? -19.569 5.364 -43.219 1.00 89.56 205 GLY A C 1
ATOM 1523 O O . GLY A 1 205 ? -20.548 6.023 -42.861 1.00 89.56 205 GLY A O 1
ATOM 1524 N N . GLY A 1 206 ? -19.595 4.597 -44.312 1.00 90.62 206 GLY A N 1
ATOM 1525 C CA . GLY A 1 206 ? -20.699 4.644 -45.281 1.00 90.62 206 GLY A CA 1
ATOM 1526 C C . GLY A 1 206 ? -22.063 4.260 -44.704 1.00 90.62 206 GLY A C 1
ATOM 1527 O O . GLY A 1 206 ? -23.078 4.852 -45.058 1.00 90.62 206 GLY A O 1
ATOM 1528 N N . ALA A 1 207 ? -22.094 3.342 -43.738 1.00 94.62 207 ALA A N 1
ATOM 1529 C CA . ALA A 1 207 ? -23.279 3.035 -42.941 1.00 94.62 207 ALA A CA 1
ATOM 1530 C C . ALA A 1 207 ? -23.155 3.545 -41.504 1.00 94.62 207 ALA A C 1
ATOM 1532 O O . ALA A 1 207 ? -24.095 4.146 -40.980 1.00 94.62 207 ALA A O 1
ATOM 1533 N N . VAL A 1 208 ? -22.017 3.297 -40.858 1.00 94.69 208 VAL A N 1
ATOM 1534 C CA . VAL A 1 208 ? -21.838 3.543 -39.425 1.00 94.69 208 VAL A CA 1
ATOM 1535 C C . VAL A 1 208 ? -20.538 4.288 -39.177 1.00 94.69 208 VAL A C 1
ATOM 1537 O O . VAL A 1 208 ? -19.483 3.879 -39.655 1.00 94.69 208 VAL A O 1
ATOM 1540 N N . HIS A 1 209 ? -20.611 5.341 -38.370 1.00 92.06 209 HIS A N 1
ATOM 1541 C CA . HIS A 1 209 ? -19.431 6.015 -37.844 1.00 92.06 209 HIS A CA 1
ATOM 1542 C C . HIS A 1 209 ? -19.487 6.108 -36.322 1.00 92.06 209 HIS A C 1
ATOM 1544 O O . HIS A 1 209 ? -20.459 6.624 -35.760 1.00 92.06 209 HIS A O 1
ATOM 1550 N N . GLY A 1 210 ? -18.421 5.655 -35.670 1.00 88.19 210 GLY A N 1
ATOM 1551 C CA . GLY A 1 210 ? -18.206 5.807 -34.238 1.00 88.19 210 GLY A CA 1
ATOM 1552 C C . GLY A 1 210 ? -17.038 6.744 -33.952 1.00 88.19 210 GLY A C 1
ATOM 1553 O O . GLY A 1 210 ? -16.002 6.635 -34.596 1.00 88.19 210 GLY A O 1
ATOM 1554 N N . TYR A 1 211 ? -17.231 7.673 -33.016 1.00 85.06 211 TYR A N 1
ATOM 1555 C CA . TYR A 1 211 ? -16.210 8.608 -32.542 1.00 85.06 211 TYR A CA 1
ATOM 1556 C C . TYR A 1 211 ? -16.259 8.654 -31.016 1.00 85.06 211 TYR A C 1
ATOM 1558 O O . TYR A 1 211 ? -17.311 9.044 -30.507 1.00 85.06 211 TYR A O 1
ATOM 1566 N N . GLU A 1 212 ? -15.171 8.262 -30.340 1.00 74.94 212 GLU A N 1
ATOM 1567 C CA . GLU A 1 212 ? -15.048 8.210 -28.869 1.00 74.94 212 GLU A CA 1
ATOM 1568 C C . GLU A 1 212 ? -16.222 7.428 -28.232 1.00 74.94 212 GLU A C 1
ATOM 1570 O O . GLU A 1 212 ? -17.245 8.019 -27.922 1.00 74.94 212 GLU A O 1
ATOM 1575 N N . GLY A 1 213 ? -16.172 6.095 -28.090 1.00 72.94 213 GLY A N 1
ATOM 1576 C CA . GLY A 1 213 ? -17.359 5.313 -27.671 1.00 72.94 213 GLY A CA 1
ATOM 1577 C C . GLY A 1 213 ? -17.237 3.778 -27.727 1.00 72.94 213 GLY A C 1
ATOM 1578 O O . GLY A 1 213 ? -16.173 3.235 -27.453 1.00 72.94 213 GLY A O 1
ATOM 1579 N N . GLY A 1 214 ? -18.295 3.063 -28.144 1.00 84.56 214 GLY A N 1
ATOM 1580 C CA . GLY A 1 214 ? -18.200 1.636 -28.519 1.00 84.56 214 GLY A CA 1
ATOM 1581 C C . GLY A 1 214 ? -19.164 1.182 -29.627 1.00 84.56 214 GLY A C 1
ATOM 1582 O O . GLY A 1 214 ? -20.329 1.587 -29.653 1.00 84.56 214 GLY A O 1
ATOM 1583 N N . LEU A 1 215 ? -18.707 0.318 -30.539 1.00 89.88 215 LEU A N 1
ATOM 1584 C CA . LEU A 1 215 ? -19.505 -0.212 -31.655 1.00 89.88 215 LEU A CA 1
ATOM 1585 C C . LEU A 1 215 ? -19.574 -1.747 -31.640 1.00 89.88 215 LEU A C 1
ATOM 1587 O O . LEU A 1 215 ? -18.619 -2.417 -31.998 1.00 89.88 215 LEU A O 1
ATOM 1591 N N . TYR A 1 216 ? -20.734 -2.311 -31.312 1.00 92.50 216 TYR A N 1
ATOM 1592 C CA . TYR A 1 216 ? -20.941 -3.755 -31.194 1.00 92.50 216 TYR A CA 1
ATOM 1593 C C . TYR A 1 216 ? -21.981 -4.245 -32.201 1.00 92.50 216 TYR A C 1
ATOM 1595 O O . TYR A 1 216 ? -23.162 -3.893 -32.122 1.00 92.50 216 TYR A O 1
ATOM 1603 N N . PHE A 1 217 ? -21.557 -5.095 -33.132 1.00 92.94 217 PHE A N 1
ATOM 1604 C CA . PHE A 1 217 ? -22.382 -5.641 -34.204 1.00 92.94 217 PHE A CA 1
ATOM 1605 C C . PHE A 1 217 ? -22.354 -7.167 -34.193 1.00 92.94 217 PHE A C 1
ATOM 1607 O O . PHE A 1 217 ? -21.299 -7.787 -34.197 1.00 92.94 217 PHE A O 1
ATOM 1614 N N . SER A 1 218 ? -23.523 -7.804 -34.224 1.00 93.81 218 SER A N 1
ATOM 1615 C CA . SER A 1 218 ? -23.622 -9.267 -34.233 1.00 93.81 218 SER A CA 1
ATOM 1616 C C . SER A 1 218 ? -24.644 -9.764 -35.245 1.00 93.81 218 SER A C 1
ATOM 1618 O O . SER A 1 218 ? -25.780 -9.295 -35.270 1.00 93.81 218 SER A O 1
ATOM 1620 N N . GLN A 1 219 ? -24.270 -10.749 -36.065 1.00 94.12 219 GLN A N 1
ATOM 1621 C CA . GLN A 1 219 ? -25.165 -11.327 -37.078 1.00 94.12 219 GLN A CA 1
ATOM 1622 C C . GLN A 1 219 ? -25.762 -10.257 -38.006 1.00 94.12 219 GLN A C 1
ATOM 1624 O O . GLN A 1 219 ? -26.948 -10.289 -38.342 1.00 94.12 219 GLN A O 1
ATOM 1629 N N . CYS A 1 220 ? -24.952 -9.260 -38.363 1.00 96.19 220 CYS A N 1
ATOM 1630 C CA . CYS A 1 220 ? -25.372 -8.132 -39.177 1.00 96.19 220 CYS A CA 1
ATOM 1631 C C . CYS A 1 220 ? -24.913 -8.297 -40.627 1.00 96.19 220 CYS A C 1
ATOM 1633 O O . CYS A 1 220 ? -23.917 -8.957 -40.912 1.00 96.19 220 CYS A O 1
ATOM 1635 N N . LYS A 1 221 ? -25.623 -7.654 -41.553 1.00 96.81 221 LYS A N 1
ATOM 1636 C CA . LYS A 1 221 ? -25.242 -7.613 -42.969 1.00 96.81 221 LYS A CA 1
ATOM 1637 C C . LYS A 1 221 ? -25.022 -6.178 -43.427 1.00 96.81 221 LYS A C 1
ATOM 1639 O O . LYS A 1 221 ? -25.953 -5.383 -43.362 1.00 96.81 221 LYS A O 1
ATOM 1644 N N . PHE A 1 222 ? -23.835 -5.877 -43.936 1.00 97.38 222 PHE A N 1
ATOM 1645 C CA . PHE A 1 222 ? -23.439 -4.605 -44.534 1.00 97.38 222 PHE A CA 1
ATOM 1646 C C . PHE A 1 222 ? -23.238 -4.794 -46.033 1.00 97.38 222 PHE A C 1
ATOM 1648 O O . PHE A 1 222 ? -22.278 -5.433 -46.467 1.00 97.38 222 PHE A O 1
ATOM 1655 N N . GLN A 1 223 ? -24.154 -4.256 -46.830 1.00 96.56 223 GLN A N 1
ATOM 1656 C CA . GLN A 1 223 ? -24.162 -4.448 -48.272 1.00 96.56 223 GLN A CA 1
ATOM 1657 C C . GLN A 1 223 ? -24.219 -3.119 -49.023 1.00 96.56 223 GLN A C 1
ATOM 1659 O O . GLN A 1 223 ? -25.113 -2.309 -48.787 1.00 96.56 223 GLN A O 1
ATOM 1664 N N . SER A 1 224 ? -23.305 -2.924 -49.973 1.00 95.38 224 SER A N 1
ATOM 1665 C CA . SER A 1 224 ? -23.335 -1.788 -50.903 1.00 95.38 224 SER A CA 1
ATOM 1666 C C . SER A 1 224 ? -23.371 -0.417 -50.219 1.00 95.38 224 SER A C 1
ATOM 1668 O O . SER A 1 224 ? -24.026 0.499 -50.705 1.00 95.38 224 SER A O 1
ATOM 1670 N N . ASN A 1 225 ? -22.698 -0.275 -49.074 1.00 96.88 225 ASN A N 1
ATOM 1671 C CA . ASN A 1 225 ? -22.560 1.015 -48.400 1.00 96.88 225 ASN A CA 1
ATOM 1672 C C . ASN A 1 225 ? -21.356 1.786 -48.960 1.00 96.88 225 ASN A C 1
ATOM 1674 O O . ASN A 1 225 ? -20.389 1.173 -49.428 1.00 96.88 225 ASN A O 1
ATOM 1678 N N . LYS A 1 226 ? -21.427 3.122 -48.933 1.00 95.06 226 LYS A N 1
ATOM 1679 C CA . LYS A 1 226 ? -20.429 3.995 -49.563 1.00 95.06 226 LYS A CA 1
ATOM 1680 C C . LYS A 1 226 ? -19.990 5.151 -48.664 1.00 95.06 226 LYS A C 1
ATOM 1682 O O . LYS A 1 226 ? -20.838 5.878 -48.146 1.00 95.06 226 LYS A O 1
ATOM 1687 N N . ALA A 1 227 ? -18.678 5.352 -48.541 1.00 93.19 227 ALA A N 1
ATOM 1688 C CA . ALA A 1 227 ? -18.072 6.513 -47.884 1.00 93.19 227 ALA A CA 1
ATOM 1689 C C . ALA A 1 227 ? -17.216 7.315 -48.874 1.00 93.19 227 ALA A C 1
ATOM 1691 O O . ALA A 1 227 ? -16.274 6.770 -49.445 1.00 93.19 227 ALA A O 1
ATOM 1692 N N . ASP A 1 228 ? -17.517 8.599 -49.067 1.00 87.81 228 ASP A N 1
ATOM 1693 C CA . ASP A 1 228 ? -16.804 9.445 -50.039 1.00 87.81 228 ASP A CA 1
ATOM 1694 C C . ASP A 1 228 ? -15.581 10.187 -49.451 1.00 87.81 228 ASP A C 1
ATOM 1696 O O . ASP A 1 228 ? -14.790 10.755 -50.213 1.00 87.81 228 ASP A O 1
ATOM 1700 N N . GLY A 1 229 ? -15.385 10.150 -48.126 1.00 80.00 229 GLY A N 1
ATOM 1701 C CA . GLY A 1 229 ? -14.270 10.798 -47.428 1.00 80.00 229 GLY A CA 1
ATOM 1702 C C . GLY A 1 229 ? -12.897 10.153 -47.675 1.00 80.00 229 GLY A C 1
ATOM 1703 O O . GLY A 1 229 ? -12.787 8.945 -47.882 1.00 80.00 229 GLY A O 1
ATOM 1704 N N . ALA A 1 230 ? -11.836 10.968 -47.612 1.00 70.06 230 ALA A N 1
ATOM 1705 C CA . ALA A 1 230 ? -10.459 10.587 -47.966 1.00 70.06 230 ALA A CA 1
ATOM 1706 C C . ALA A 1 230 ? -9.802 9.546 -47.035 1.00 70.06 230 ALA A C 1
ATOM 1708 O O . ALA A 1 230 ? -8.823 8.910 -47.409 1.00 70.06 230 ALA A O 1
ATOM 1709 N N . GLU A 1 231 ? -10.346 9.348 -45.836 1.00 68.19 231 GLU A N 1
ATOM 1710 C CA . GLU A 1 231 ? -9.815 8.417 -44.828 1.00 68.19 231 GLU A CA 1
ATOM 1711 C C . GLU A 1 231 ? -10.870 7.383 -44.401 1.00 68.19 231 GLU A C 1
ATOM 1713 O O . GLU A 1 231 ? -10.681 6.656 -43.441 1.00 68.19 231 GLU A O 1
ATOM 1718 N N . GLY A 1 232 ? -12.006 7.300 -45.105 1.00 71.06 232 GLY A N 1
ATOM 1719 C CA . GLY A 1 232 ? -13.177 6.548 -44.648 1.00 71.06 232 GLY A CA 1
ATOM 1720 C C . GLY A 1 232 ? -13.144 5.033 -44.879 1.00 71.06 232 GLY A C 1
ATOM 1721 O O . GLY A 1 232 ? -12.459 4.522 -45.764 1.00 71.06 232 GLY A O 1
ATOM 1722 N N . GLY A 1 233 ? -13.984 4.333 -44.105 1.00 81.25 233 GLY A N 1
ATOM 1723 C CA . GLY A 1 233 ? -14.366 2.933 -44.298 1.00 81.25 233 GLY A CA 1
ATOM 1724 C C . GLY A 1 233 ? -15.703 2.809 -45.034 1.00 81.25 233 GLY A C 1
ATOM 1725 O O . GLY A 1 233 ? -16.681 3.463 -44.652 1.00 81.25 233 GLY A O 1
ATOM 1726 N N . GLY A 1 234 ? -15.768 1.971 -46.075 1.00 83.94 234 GLY A N 1
ATOM 1727 C CA . GLY A 1 234 ? -16.941 1.889 -46.961 1.00 83.94 234 GLY A CA 1
ATOM 1728 C C . GLY A 1 234 ? -18.246 1.479 -46.266 1.00 83.94 234 GLY A C 1
ATOM 1729 O O . GLY A 1 234 ? -19.318 1.930 -46.658 1.00 83.94 234 GLY A O 1
ATOM 1730 N N . ALA A 1 235 ? -18.180 0.694 -45.188 1.00 90.69 235 ALA A N 1
ATOM 1731 C CA . ALA A 1 235 ? -19.326 0.353 -44.344 1.00 90.69 235 ALA A CA 1
ATOM 1732 C C . ALA A 1 235 ? -19.221 0.964 -42.943 1.00 90.69 235 ALA A C 1
ATOM 1734 O O . ALA A 1 235 ? -20.128 1.685 -42.523 1.00 90.69 235 ALA A O 1
ATOM 1735 N N . ILE A 1 236 ? -18.135 0.679 -42.223 1.00 92.38 236 ILE A N 1
ATOM 1736 C CA . ILE A 1 236 ? -17.953 1.109 -40.831 1.00 92.38 236 ILE A CA 1
ATOM 1737 C C . ILE A 1 236 ? -16.641 1.870 -40.701 1.00 92.38 236 ILE A C 1
ATOM 1739 O O . ILE A 1 236 ? -15.626 1.466 -41.269 1.00 92.38 236 ILE A O 1
ATOM 1743 N N . PHE A 1 237 ? -16.661 2.955 -39.934 1.00 89.56 237 PHE A N 1
ATOM 1744 C CA . PHE A 1 237 ? -15.447 3.653 -39.536 1.00 89.56 237 PHE A CA 1
ATOM 1745 C C . PHE A 1 237 ? -15.348 3.793 -38.016 1.00 89.56 237 PHE A C 1
ATOM 1747 O O . PHE A 1 237 ? -16.299 4.260 -37.375 1.00 89.56 237 PHE A O 1
ATOM 1754 N N . PHE A 1 238 ? -14.197 3.391 -37.476 1.00 85.62 238 PHE A N 1
ATOM 1755 C CA . PHE A 1 238 ? -13.843 3.464 -36.061 1.00 85.62 238 PHE A CA 1
ATOM 1756 C C . PHE A 1 238 ? -12.823 4.596 -35.847 1.00 85.62 238 PHE A C 1
ATOM 1758 O O . PHE A 1 238 ? -11.684 4.499 -36.304 1.00 85.62 238 PHE A O 1
ATOM 1765 N N . SER A 1 239 ? -13.225 5.663 -35.151 1.00 83.31 239 SER A N 1
ATOM 1766 C CA . SER A 1 239 ? -12.353 6.777 -34.757 1.00 83.31 239 SER A CA 1
ATOM 1767 C C . SER A 1 239 ? -12.277 6.867 -33.231 1.00 83.31 239 SER A C 1
ATOM 1769 O O . SER A 1 239 ? -13.296 7.096 -32.575 1.00 83.31 239 SER A O 1
ATOM 1771 N N . TYR A 1 240 ? -11.087 6.644 -32.662 1.00 75.19 240 TYR A N 1
ATOM 1772 C CA . TYR A 1 240 ? -10.839 6.683 -31.212 1.00 75.19 240 TYR A CA 1
ATOM 1773 C C . TYR A 1 240 ? -11.826 5.817 -30.403 1.00 75.19 240 TYR A C 1
ATOM 1775 O O . TYR A 1 240 ? -12.379 6.246 -29.390 1.00 75.19 240 TYR A O 1
ATOM 1783 N N . ILE A 1 241 ? -12.140 4.622 -30.918 1.00 72.06 241 ILE A N 1
ATOM 1784 C CA . ILE A 1 241 ? -13.270 3.807 -30.465 1.00 72.06 241 ILE A CA 1
ATOM 1785 C C . ILE A 1 241 ? -12.983 2.307 -30.614 1.00 72.06 241 ILE A C 1
ATOM 1787 O O . ILE A 1 241 ? -12.512 1.881 -31.664 1.00 72.06 241 ILE A O 1
ATOM 1791 N N . GLY A 1 242 ? -13.309 1.516 -29.588 1.00 74.75 242 GLY A N 1
ATOM 1792 C CA . GLY A 1 242 ? -13.271 0.048 -29.641 1.00 74.75 242 GLY A CA 1
ATOM 1793 C C . GLY A 1 242 ? -14.596 -0.566 -30.109 1.00 74.75 242 GLY A C 1
ATOM 1794 O O . GLY A 1 242 ? -15.614 0.128 -30.257 1.00 74.75 242 GLY A O 1
ATOM 1795 N N . GLY A 1 243 ? -14.628 -1.882 -30.313 1.00 77.06 243 GLY A N 1
ATOM 1796 C CA . GLY A 1 243 ? -15.885 -2.567 -30.605 1.00 77.06 243 GLY A CA 1
ATOM 1797 C C . GLY A 1 243 ? -15.771 -3.920 -31.295 1.00 77.06 243 GLY A C 1
ATOM 1798 O O . GLY A 1 243 ? -14.843 -4.169 -32.051 1.00 77.06 243 GLY A O 1
ATOM 1799 N N . ASP A 1 244 ? -16.783 -4.765 -31.102 1.00 80.94 244 ASP A N 1
ATOM 1800 C CA . ASP A 1 244 ? -16.778 -6.131 -31.630 1.00 80.94 244 ASP A CA 1
ATOM 1801 C C . ASP A 1 244 ? -17.737 -6.289 -32.801 1.00 80.94 244 ASP A C 1
ATOM 1803 O O . ASP A 1 244 ? -18.908 -5.896 -32.746 1.00 80.94 244 ASP A O 1
ATOM 1807 N N . VAL A 1 245 ? -17.277 -6.969 -33.844 1.00 84.19 245 VAL A N 1
ATOM 1808 C CA . VAL A 1 245 ? -18.094 -7.378 -34.979 1.00 84.19 245 VAL A CA 1
ATOM 1809 C C . VAL A 1 245 ? -18.046 -8.894 -35.121 1.00 84.19 245 VAL A C 1
ATOM 1811 O O . VAL A 1 245 ? -17.033 -9.492 -35.479 1.00 84.19 245 VAL A O 1
ATOM 1814 N N . TRP A 1 246 ? -19.185 -9.536 -34.878 1.00 82.75 246 TRP A N 1
ATOM 1815 C CA . TRP A 1 246 ? -19.292 -10.990 -34.825 1.00 82.75 246 TRP A CA 1
ATOM 1816 C C . TRP A 1 246 ? -20.296 -11.547 -35.834 1.00 82.75 246 TRP A C 1
ATOM 1818 O O . TRP A 1 246 ? -21.408 -11.030 -35.974 1.00 82.75 246 TRP A O 1
ATOM 1828 N N . LYS A 1 247 ? -19.932 -12.639 -36.519 1.00 88.38 247 LYS A N 1
ATOM 1829 C CA . LYS A 1 247 ? -20.789 -13.377 -37.472 1.00 88.38 247 LYS A CA 1
ATOM 1830 C C . LYS A 1 247 ? -21.490 -12.481 -38.497 1.00 88.38 247 LYS A C 1
ATOM 1832 O O . LYS A 1 247 ? -22.662 -12.689 -38.799 1.00 88.38 247 LYS A O 1
ATOM 1837 N N . SER A 1 248 ? -20.799 -11.452 -38.976 1.00 90.44 248 SER A N 1
ATOM 1838 C CA . SER A 1 248 ? -21.382 -10.429 -39.846 1.00 90.44 248 SER A CA 1
ATOM 1839 C C . SER A 1 248 ? -20.804 -10.481 -41.261 1.00 90.44 248 SER A C 1
ATOM 1841 O O . SER A 1 248 ? -19.699 -10.967 -41.488 1.00 90.44 248 SER A O 1
ATOM 1843 N N . GLU A 1 249 ? -21.565 -9.998 -42.235 1.00 92.19 249 GLU A N 1
ATOM 1844 C CA . GLU A 1 249 ? -21.223 -10.082 -43.657 1.00 92.19 249 GLU A CA 1
ATOM 1845 C C . GLU A 1 249 ? -21.037 -8.679 -44.251 1.00 92.19 249 GLU A C 1
ATOM 1847 O O . GLU A 1 249 ? -21.916 -7.833 -44.113 1.00 92.19 249 GLU A O 1
ATOM 1852 N N . PHE A 1 250 ? -19.922 -8.442 -44.943 1.00 94.44 250 PHE A N 1
ATOM 1853 C CA . PHE A 1 250 ? -19.571 -7.190 -45.614 1.00 94.44 250 PHE A CA 1
ATOM 1854 C C . PHE A 1 250 ? -19.408 -7.430 -47.113 1.00 94.44 250 PHE A C 1
ATOM 1856 O O . PHE A 1 250 ? -18.409 -8.004 -47.554 1.00 94.44 250 PHE A O 1
ATOM 1863 N N . THR A 1 251 ? -20.379 -6.979 -47.906 1.00 92.62 251 THR A N 1
ATOM 1864 C CA . THR A 1 251 ? -20.411 -7.221 -49.353 1.00 92.62 251 THR A CA 1
ATOM 1865 C C . THR A 1 251 ? -20.545 -5.948 -50.173 1.00 92.62 251 THR A C 1
ATOM 1867 O O . THR A 1 251 ? -21.445 -5.145 -49.940 1.00 92.62 251 THR A O 1
ATOM 1870 N N . GLY A 1 252 ? -19.689 -5.769 -51.179 1.00 89.00 252 GLY A N 1
ATOM 1871 C CA . GLY A 1 252 ? -19.852 -4.679 -52.145 1.00 89.00 252 GLY A CA 1
ATOM 1872 C C . GLY A 1 252 ? -19.727 -3.270 -51.560 1.00 89.00 252 GLY A C 1
ATOM 1873 O O . GLY A 1 252 ? -20.284 -2.345 -52.144 1.00 89.00 252 GLY A O 1
ATOM 1874 N N . ASN A 1 253 ? -19.097 -3.093 -50.395 1.00 94.50 253 ASN A N 1
ATOM 1875 C CA . ASN A 1 253 ? -18.929 -1.775 -49.779 1.00 94.50 253 ASN A CA 1
ATOM 1876 C C . ASN A 1 253 ? -17.750 -1.030 -50.420 1.00 94.50 253 ASN A C 1
ATOM 1878 O O . ASN A 1 253 ? -16.791 -1.656 -50.876 1.00 94.50 253 ASN A O 1
ATOM 1882 N N . SER A 1 254 ? -17.835 0.299 -50.488 1.00 91.62 254 SER A N 1
ATOM 1883 C CA . SER A 1 254 ? -16.892 1.099 -51.270 1.00 91.62 254 SER A CA 1
ATOM 1884 C C . SER A 1 254 ? -16.443 2.368 -50.551 1.00 91.62 254 SER A C 1
ATOM 1886 O O . SER A 1 254 ? -17.262 3.148 -50.063 1.00 91.62 254 SER A O 1
ATOM 1888 N N . ALA A 1 255 ? -15.131 2.592 -50.536 1.00 88.81 255 ALA A N 1
ATOM 1889 C CA . ALA A 1 255 ? -14.498 3.837 -50.118 1.00 88.81 255 ALA A CA 1
ATOM 1890 C C . ALA A 1 255 ? -13.587 4.343 -51.254 1.00 88.81 255 ALA A C 1
ATOM 1892 O O . ALA A 1 255 ? -12.374 4.129 -51.212 1.00 88.81 255 ALA A O 1
ATOM 1893 N N . PRO A 1 256 ? -14.140 4.984 -52.304 1.00 82.31 256 PRO A N 1
ATOM 1894 C CA . PRO A 1 256 ? -13.386 5.349 -53.509 1.00 82.31 256 PRO A CA 1
ATOM 1895 C C . PRO A 1 256 ? -12.214 6.299 -53.246 1.00 82.31 256 PRO A C 1
ATOM 1897 O O . PRO A 1 256 ? -11.246 6.297 -54.002 1.00 82.31 256 PRO A O 1
ATOM 1900 N N . ASN A 1 257 ? -12.291 7.096 -52.177 1.00 81.56 257 ASN A N 1
ATOM 1901 C CA . ASN A 1 257 ? -11.221 7.996 -51.757 1.00 81.56 257 ASN A CA 1
ATOM 1902 C C . ASN A 1 257 ? -10.501 7.534 -50.483 1.00 81.56 257 ASN A C 1
ATOM 1904 O O . ASN A 1 257 ? -9.517 8.171 -50.125 1.00 81.56 257 ASN A O 1
ATOM 1908 N N . GLY A 1 258 ? -10.980 6.472 -49.826 1.00 70.06 258 GLY A N 1
ATOM 1909 C CA . GLY A 1 258 ? -10.583 6.067 -48.476 1.00 70.06 258 GLY A CA 1
ATOM 1910 C C . GLY A 1 258 ? -9.583 4.911 -48.414 1.00 70.06 258 GLY A C 1
ATOM 1911 O O . GLY A 1 258 ? -9.235 4.294 -49.426 1.00 70.06 258 GLY A O 1
ATOM 1912 N N . SER A 1 259 ? -9.139 4.618 -47.190 1.00 67.25 259 SER A N 1
ATOM 1913 C CA . SER A 1 259 ? -8.079 3.655 -46.871 1.00 67.25 259 SER A CA 1
ATOM 1914 C C . SER A 1 259 ? -8.583 2.230 -46.595 1.00 67.25 259 SER A C 1
ATOM 1916 O O . SER A 1 259 ? -7.771 1.308 -46.628 1.00 67.25 259 SER A O 1
ATOM 1918 N N . GLY A 1 260 ? -9.891 2.010 -46.381 1.00 75.81 260 GLY A N 1
ATOM 1919 C CA . GLY A 1 260 ? -10.473 0.681 -46.125 1.00 75.81 260 GLY A CA 1
ATOM 1920 C C . GLY A 1 260 ? -11.798 0.431 -46.855 1.00 75.81 260 GLY A C 1
ATOM 1921 O O . GLY A 1 260 ? -12.770 1.169 -46.687 1.00 75.81 260 GLY A O 1
ATOM 1922 N N . GLY A 1 261 ? -11.870 -0.629 -47.669 1.00 77.50 261 GLY A N 1
ATOM 1923 C CA . GLY A 1 261 ? -13.018 -0.851 -48.562 1.00 77.50 261 GLY A CA 1
ATOM 1924 C C . GLY A 1 261 ? -14.305 -1.248 -47.834 1.00 77.50 261 GLY A C 1
ATOM 1925 O O . GLY A 1 261 ? -15.391 -0.806 -48.207 1.00 77.50 261 GLY A O 1
ATOM 1926 N N . ALA A 1 262 ? -14.201 -2.016 -46.746 1.00 84.12 262 ALA A N 1
ATOM 1927 C CA . ALA A 1 262 ? -15.322 -2.307 -45.849 1.00 84.12 262 ALA A CA 1
ATOM 1928 C C . ALA A 1 262 ? -15.204 -1.556 -44.520 1.00 84.12 262 ALA A C 1
ATOM 1930 O O . ALA A 1 262 ? -16.169 -0.929 -44.077 1.00 84.12 262 ALA A O 1
ATOM 1931 N N . VAL A 1 263 ? -14.030 -1.605 -43.893 1.00 87.19 263 VAL A N 1
ATOM 1932 C CA . VAL A 1 263 ? -13.799 -1.042 -42.560 1.00 87.19 263 VAL A CA 1
ATOM 1933 C C . VAL A 1 263 ? -12.549 -0.171 -42.568 1.00 87.19 263 VAL A C 1
ATOM 1935 O O . VAL A 1 263 ? -11.517 -0.591 -43.085 1.00 87.19 263 VAL A O 1
ATOM 1938 N N . GLY A 1 264 ? -12.643 1.022 -41.976 1.00 83.06 264 GLY A N 1
ATOM 1939 C CA . GLY A 1 264 ? -11.498 1.898 -41.704 1.00 83.06 264 GLY A CA 1
ATOM 1940 C C . GLY A 1 264 ? -11.334 2.159 -40.204 1.00 83.06 264 GLY A C 1
ATOM 1941 O O . GLY A 1 264 ? -12.331 2.218 -39.476 1.00 83.06 264 GLY A O 1
ATOM 1942 N N . ILE A 1 265 ? -10.080 2.274 -39.758 1.00 78.81 265 ILE A N 1
ATOM 1943 C CA . ILE A 1 265 ? -9.676 2.447 -38.355 1.00 78.81 265 ILE A CA 1
ATOM 1944 C C . ILE A 1 265 ? -8.562 3.504 -38.313 1.00 78.81 265 ILE A C 1
ATOM 1946 O O . ILE A 1 265 ? -7.595 3.377 -39.061 1.00 78.81 265 ILE A O 1
ATOM 1950 N N . ASP A 1 266 ? -8.712 4.529 -37.469 1.00 68.25 266 ASP A N 1
ATOM 1951 C CA . ASP A 1 266 ? -7.793 5.684 -37.387 1.00 68.25 266 ASP A CA 1
ATOM 1952 C C . ASP A 1 266 ? -6.748 5.552 -36.256 1.00 68.25 266 ASP A C 1
ATOM 1954 O O . ASP A 1 266 ? -5.574 5.864 -36.433 1.00 68.25 266 ASP A O 1
ATOM 1958 N N . ASP A 1 267 ? -7.138 4.996 -35.101 1.00 59.03 267 ASP A N 1
ATOM 1959 C CA . ASP A 1 267 ? -6.232 4.742 -33.971 1.00 59.03 267 ASP A CA 1
ATOM 1960 C C . ASP A 1 267 ? -6.750 3.577 -33.098 1.00 59.03 267 ASP A C 1
ATOM 1962 O O . ASP A 1 267 ? -7.713 3.757 -32.345 1.00 59.03 267 ASP A O 1
ATOM 1966 N N . PRO A 1 268 ? -6.149 2.373 -33.177 1.00 54.12 268 PRO A N 1
ATOM 1967 C CA . PRO A 1 268 ? -6.551 1.225 -32.365 1.00 54.12 268 PRO A CA 1
ATOM 1968 C C . PRO A 1 268 ? -6.056 1.308 -30.908 1.00 54.12 268 PRO A C 1
ATOM 1970 O O . PRO A 1 268 ? -6.412 0.461 -30.097 1.00 54.12 268 PRO A O 1
ATOM 1973 N N . SER A 1 269 ? -5.238 2.306 -30.537 1.00 47.97 269 SER A N 1
ATOM 1974 C CA . SER A 1 269 ? -4.632 2.387 -29.195 1.00 47.97 269 SER A CA 1
ATOM 1975 C C . SER A 1 269 ? -5.609 2.767 -28.072 1.00 47.97 269 SER A C 1
ATOM 1977 O O . SER A 1 269 ? -5.248 2.699 -26.896 1.00 47.97 269 SER A O 1
ATOM 1979 N N . LEU A 1 270 ? -6.846 3.138 -28.420 1.00 45.06 270 LEU A N 1
ATOM 1980 C CA . LEU A 1 270 ? -7.898 3.528 -27.477 1.00 45.06 270 LEU A CA 1
ATOM 1981 C C . LEU A 1 270 ? -8.991 2.458 -27.273 1.00 45.06 270 LEU A C 1
ATOM 1983 O O . LEU A 1 270 ? -9.891 2.683 -26.466 1.00 45.06 270 LEU A O 1
ATOM 1987 N N . GLY A 1 271 ? -8.920 1.297 -27.941 1.00 50.22 271 GLY A N 1
ATOM 1988 C CA . GLY A 1 271 ? -9.820 0.166 -27.677 1.00 50.22 271 GLY A CA 1
ATOM 1989 C C . GLY A 1 271 ? -9.631 -1.033 -28.616 1.00 50.22 271 GLY A C 1
ATOM 1990 O O . GLY A 1 271 ? -9.373 -0.848 -29.803 1.00 50.22 271 GLY A O 1
ATOM 1991 N N . ASP A 1 272 ? -9.801 -2.252 -28.086 1.00 61.69 272 ASP A N 1
ATOM 1992 C CA . ASP A 1 272 ? -9.765 -3.509 -28.855 1.00 61.69 272 ASP A CA 1
ATOM 1993 C C . ASP A 1 272 ? -10.913 -3.536 -29.895 1.00 61.69 272 ASP A C 1
ATOM 1995 O O . ASP A 1 272 ? -12.052 -3.153 -29.593 1.00 61.69 272 ASP A O 1
ATOM 1999 N N . ILE A 1 273 ? -10.614 -3.956 -31.134 1.00 73.31 273 ILE A N 1
ATOM 2000 C CA . ILE A 1 273 ? -11.598 -4.126 -32.217 1.00 73.31 273 ILE A CA 1
ATOM 2001 C C . ILE A 1 273 ? -11.486 -5.541 -32.792 1.00 73.31 273 ILE A C 1
ATOM 2003 O O . ILE A 1 273 ? -10.547 -5.832 -33.535 1.00 73.31 273 ILE A O 1
ATOM 2007 N N . ASP A 1 274 ? -12.482 -6.388 -32.524 1.00 75.56 274 ASP A N 1
ATOM 2008 C CA . ASP A 1 274 ? -12.471 -7.793 -32.942 1.00 75.56 274 ASP A CA 1
ATOM 2009 C C . ASP A 1 274 ? -13.434 -8.083 -34.099 1.00 75.56 274 ASP A C 1
ATOM 2011 O O . ASP A 1 274 ? -14.633 -7.809 -34.033 1.00 75.56 274 ASP A O 1
ATOM 2015 N N . PHE A 1 275 ? -12.934 -8.743 -35.150 1.00 79.06 275 PHE A N 1
ATOM 2016 C CA . PHE A 1 275 ? -13.744 -9.258 -36.263 1.00 79.06 275 PHE A CA 1
ATOM 2017 C C . PHE A 1 275 ? -13.796 -10.785 -36.237 1.00 79.06 275 PHE A C 1
ATOM 2019 O O . PHE A 1 275 ? -13.003 -11.471 -36.878 1.00 79.06 275 PHE A O 1
ATOM 2026 N N . CYS A 1 276 ? -14.780 -11.343 -35.540 1.00 70.38 276 CYS A N 1
ATOM 2027 C CA . CYS A 1 276 ? -14.896 -12.788 -35.356 1.00 70.38 276 CYS A CA 1
ATOM 2028 C C . CYS A 1 276 ? -15.956 -13.403 -36.282 1.00 70.38 276 CYS A C 1
ATOM 2030 O O . CYS A 1 276 ? -17.120 -13.003 -36.272 1.00 70.38 276 CYS A O 1
ATOM 2032 N N . HIS A 1 277 ? -15.591 -14.436 -37.048 1.00 76.06 277 HIS A N 1
ATOM 2033 C CA . HIS A 1 277 ? -16.493 -15.133 -37.984 1.00 76.06 277 HIS A CA 1
ATOM 2034 C C . HIS A 1 277 ? -17.183 -14.213 -39.010 1.00 76.06 277 HIS A C 1
ATOM 2036 O O . HIS A 1 277 ? -18.322 -14.464 -39.410 1.00 76.06 277 HIS A O 1
ATOM 2042 N N . CYS A 1 278 ? -16.514 -13.138 -39.425 1.00 80.75 278 CYS A N 1
ATOM 2043 C CA . CYS A 1 278 ? -17.036 -12.217 -40.429 1.00 80.75 278 CYS A CA 1
ATOM 2044 C C . CYS A 1 278 ? -16.619 -12.619 -41.849 1.00 80.75 278 CYS A C 1
ATOM 2046 O O . CYS A 1 278 ? -15.570 -13.222 -42.053 1.00 80.75 278 CYS A O 1
ATOM 2048 N N . THR A 1 279 ? -17.445 -12.283 -42.841 1.00 82.94 279 THR A N 1
ATOM 2049 C CA . THR A 1 279 ? -17.149 -12.520 -44.265 1.00 82.94 279 THR A CA 1
ATOM 2050 C C . THR A 1 279 ? -17.030 -11.194 -44.999 1.00 82.94 279 THR A C 1
ATOM 2052 O O . THR A 1 279 ? -17.937 -10.372 -44.910 1.00 82.94 279 THR A O 1
ATOM 2055 N N . PHE A 1 280 ? -15.954 -11.003 -45.762 1.00 86.38 280 PHE A N 1
ATOM 2056 C CA . PHE A 1 280 ? -15.733 -9.822 -46.598 1.00 86.38 280 PHE A CA 1
ATOM 2057 C C . PHE A 1 280 ? -15.670 -10.243 -48.067 1.00 86.38 280 PHE A C 1
ATOM 2059 O O . PHE A 1 280 ? -14.899 -11.136 -48.417 1.00 86.38 280 PHE A O 1
ATOM 2066 N N . LYS A 1 281 ? -16.495 -9.644 -48.934 1.00 83.50 281 LYS A N 1
ATOM 2067 C CA . LYS A 1 281 ? -16.551 -10.013 -50.354 1.00 83.50 281 LYS A CA 1
ATOM 2068 C C . LYS A 1 281 ? -16.814 -8.814 -51.263 1.00 83.50 281 LYS A C 1
ATOM 2070 O O . LYS A 1 281 ? -17.850 -8.161 -51.159 1.00 83.50 281 LYS A O 1
ATOM 2075 N N . GLY A 1 282 ? -15.916 -8.590 -52.221 1.00 78.88 282 GLY A N 1
ATOM 2076 C CA . GLY A 1 282 ? -16.097 -7.591 -53.279 1.00 78.88 282 GLY A CA 1
ATOM 2077 C C . GLY A 1 282 ? -16.163 -6.151 -52.769 1.00 78.88 282 GLY A C 1
ATOM 2078 O O . GLY A 1 282 ? -16.919 -5.360 -53.320 1.00 78.88 282 GLY A O 1
ATOM 2079 N N . ASN A 1 283 ? -15.442 -5.831 -51.691 1.00 88.81 283 ASN A N 1
ATOM 2080 C CA . ASN A 1 283 ? -15.321 -4.464 -51.188 1.00 88.81 283 ASN A CA 1
ATOM 2081 C C . ASN A 1 283 ? -14.164 -3.745 -51.907 1.00 88.81 283 ASN A C 1
ATOM 2083 O O . ASN A 1 283 ? -13.221 -4.396 -52.348 1.00 88.81 283 ASN A O 1
ATOM 2087 N N . THR A 1 284 ? -14.236 -2.420 -52.056 1.00 83.75 284 THR A N 1
ATOM 2088 C CA . THR A 1 284 ? -13.280 -1.652 -52.880 1.00 83.75 284 THR A CA 1
ATOM 2089 C C . THR A 1 284 ? -12.774 -0.404 -52.158 1.00 83.75 284 THR A C 1
ATOM 2091 O O . THR A 1 284 ? -13.589 0.362 -51.637 1.00 83.75 284 THR A O 1
ATOM 2094 N N . ALA A 1 285 ? -11.464 -0.155 -52.194 1.00 82.81 285 ALA A N 1
ATOM 2095 C CA . ALA A 1 285 ? -10.808 1.041 -51.653 1.00 82.81 285 ALA A CA 1
ATOM 2096 C C . ALA A 1 285 ? -9.891 1.696 -52.697 1.00 82.81 285 ALA A C 1
ATOM 2098 O O . ALA A 1 285 ? -9.618 1.102 -53.741 1.00 82.81 285 ALA A O 1
ATOM 2099 N N . LYS A 1 286 ? -9.387 2.901 -52.403 1.00 77.19 286 LYS A N 1
ATOM 2100 C CA . LYS A 1 286 ? -8.418 3.597 -53.264 1.00 77.19 286 LYS A CA 1
ATOM 2101 C C . LYS A 1 286 ? -7.043 2.921 -53.281 1.00 77.19 286 LYS A C 1
ATOM 2103 O O . LYS A 1 286 ? -6.392 2.879 -54.323 1.00 77.19 286 LYS A O 1
ATOM 2108 N N . THR A 1 287 ? -6.581 2.436 -52.130 1.00 62.88 287 THR A N 1
ATOM 2109 C CA . THR A 1 287 ? -5.275 1.780 -51.972 1.00 62.88 287 THR A CA 1
ATOM 2110 C C . THR A 1 287 ? -5.340 0.299 -52.359 1.00 62.88 287 THR A C 1
ATOM 2112 O O . THR A 1 287 ? -6.133 -0.447 -51.780 1.00 62.88 287 THR A O 1
ATOM 2115 N N . PRO A 1 288 ? -4.484 -0.165 -53.288 1.00 51.09 288 PRO A N 1
ATOM 2116 C CA . PRO A 1 288 ? -4.362 -1.586 -53.606 1.00 51.09 288 PRO A CA 1
ATOM 2117 C C . PRO A 1 288 ? -3.945 -2.393 -52.366 1.00 51.09 288 PRO A C 1
ATOM 2119 O O . PRO A 1 288 ? -3.021 -1.997 -51.659 1.00 51.09 288 PRO A O 1
ATOM 2122 N N . GLY A 1 289 ? -4.625 -3.510 -52.089 1.00 54.41 289 GLY A N 1
ATOM 2123 C CA . GLY A 1 289 ? -4.347 -4.368 -50.925 1.00 54.41 289 GLY A CA 1
ATOM 2124 C C . GLY A 1 289 ? -5.098 -4.005 -49.635 1.00 54.41 289 GLY A C 1
ATOM 2125 O O . GLY A 1 289 ? -5.115 -4.815 -48.713 1.00 54.41 289 GLY A O 1
ATOM 2126 N N . SER A 1 290 ? -5.793 -2.861 -49.574 1.00 59.97 290 SER A N 1
ATOM 2127 C CA . SER A 1 290 ? -6.640 -2.462 -48.431 1.00 59.97 290 SER A CA 1
ATOM 2128 C C . SER A 1 290 ? -8.148 -2.623 -48.696 1.00 59.97 290 SER A C 1
ATOM 2130 O O . SER A 1 290 ? -9.007 -1.964 -48.103 1.00 59.97 290 SER A O 1
ATOM 2132 N N . GLU A 1 291 ? -8.485 -3.540 -49.602 1.00 55.44 291 GLU A N 1
ATOM 2133 C CA . GLU A 1 291 ? -9.844 -3.788 -50.097 1.00 55.44 291 GLU A CA 1
ATOM 2134 C C . GLU A 1 291 ? -10.820 -4.207 -48.986 1.00 55.44 291 GLU A C 1
ATOM 2136 O O . GLU A 1 291 ? -12.012 -3.918 -49.075 1.00 55.44 291 GLU A O 1
ATOM 2141 N N . ASN A 1 292 ? -10.326 -4.833 -47.910 1.00 63.53 292 ASN A N 1
ATOM 2142 C CA . ASN A 1 292 ? -11.152 -5.337 -46.810 1.00 63.53 292 ASN A CA 1
ATOM 2143 C C . ASN A 1 292 ? -10.911 -4.584 -45.488 1.00 63.53 292 ASN A C 1
ATOM 2145 O O . ASN A 1 292 ? -11.824 -3.900 -45.017 1.00 63.53 292 ASN A O 1
ATOM 2149 N N . VAL A 1 293 ? -9.705 -4.695 -44.913 1.00 57.38 293 VAL A N 1
ATOM 2150 C CA . VAL A 1 293 ? -9.289 -4.093 -43.627 1.00 57.38 293 VAL A CA 1
ATOM 2151 C C . VAL A 1 293 ? -7.805 -3.692 -43.728 1.00 57.38 293 VAL A C 1
ATOM 2153 O O . VAL A 1 293 ? -7.038 -4.423 -44.348 1.00 57.38 293 VAL A O 1
ATOM 2156 N N . ASN A 1 294 ? -7.387 -2.559 -43.151 1.00 49.94 294 ASN A N 1
ATOM 2157 C CA . ASN A 1 294 ? -5.993 -2.075 -43.165 1.00 49.94 294 ASN A CA 1
ATOM 2158 C C . ASN A 1 294 ? -5.380 -2.084 -41.741 1.00 49.94 294 ASN A C 1
ATOM 2160 O O . ASN A 1 294 ? -5.925 -1.412 -40.869 1.00 49.94 294 ASN A O 1
ATOM 2164 N N . ILE A 1 295 ? -4.282 -2.836 -41.513 1.00 50.47 295 ILE A N 1
ATOM 2165 C CA . ILE A 1 295 ? -3.475 -2.926 -40.265 1.00 50.47 295 ILE A CA 1
ATOM 2166 C C . ILE A 1 295 ? -1.980 -3.172 -40.658 1.00 50.47 295 ILE A C 1
ATOM 2168 O O . ILE A 1 295 ? -1.723 -3.892 -41.618 1.00 50.47 295 ILE A O 1
ATOM 2172 N N . VAL A 1 296 ? -0.993 -2.561 -39.977 1.00 37.69 296 VAL A N 1
ATOM 2173 C CA . VAL A 1 296 ? 0.477 -2.488 -40.301 1.00 37.69 296 VAL A CA 1
ATOM 2174 C C . VAL A 1 296 ? 1.246 -3.853 -40.101 1.00 37.69 296 VAL A C 1
ATOM 2176 O O . VAL A 1 296 ? 0.662 -4.750 -39.503 1.00 37.69 296 VAL A O 1
ATOM 2179 N N . PRO A 1 297 ? 2.505 -4.091 -40.585 1.00 44.78 297 PRO A N 1
ATOM 2180 C CA . PRO A 1 297 ? 2.954 -5.183 -41.488 1.00 44.78 297 PRO A CA 1
ATOM 2181 C C . PRO A 1 297 ? 3.438 -6.526 -40.851 1.00 44.78 297 PRO A C 1
ATOM 2183 O O . PRO A 1 297 ? 3.868 -6.588 -39.701 1.00 44.78 297 PRO A O 1
ATOM 2186 N N . SER A 1 298 ? 3.448 -7.602 -41.662 1.00 45.84 298 SER A N 1
ATOM 2187 C CA . SER A 1 298 ? 3.435 -9.037 -41.289 1.00 45.84 298 SER A CA 1
ATOM 2188 C C . SER A 1 298 ? 4.733 -9.723 -40.815 1.00 45.84 298 SER A C 1
ATOM 2190 O O . SER A 1 298 ? 4.637 -10.722 -40.107 1.00 45.84 298 SER A O 1
ATOM 2192 N N . ASP A 1 299 ? 5.937 -9.242 -41.131 1.00 47.19 299 ASP A N 1
ATOM 2193 C CA . ASP A 1 299 ? 7.177 -9.985 -40.788 1.00 47.19 299 ASP A CA 1
ATOM 2194 C C . ASP A 1 299 ? 7.587 -9.862 -39.304 1.00 47.19 299 ASP A C 1
ATOM 2196 O O . ASP A 1 299 ? 8.442 -10.594 -38.804 1.00 47.19 299 ASP A O 1
ATOM 2200 N N . PHE A 1 300 ? 6.936 -8.961 -38.565 1.00 47.50 300 PHE A N 1
ATOM 2201 C CA . PHE A 1 300 ? 7.123 -8.784 -37.125 1.00 47.50 300 PHE A CA 1
ATOM 2202 C C . PHE A 1 300 ? 6.398 -9.864 -36.293 1.00 47.50 300 PHE A C 1
ATOM 2204 O O . PHE A 1 300 ? 6.894 -10.271 -35.241 1.00 47.50 300 PHE A O 1
ATOM 2211 N N . LEU A 1 301 ? 5.255 -10.367 -36.775 1.00 46.44 301 LEU A N 1
ATOM 2212 C CA . LEU A 1 301 ? 4.366 -11.266 -36.023 1.00 46.44 301 LEU A CA 1
ATOM 2213 C C . LEU A 1 301 ? 4.929 -12.687 -35.878 1.00 46.44 301 LEU A C 1
ATOM 2215 O O . LEU A 1 301 ? 4.872 -13.260 -34.794 1.00 46.44 301 LEU A O 1
ATOM 2219 N N . ALA A 1 302 ? 5.590 -13.218 -36.909 1.00 46.12 302 ALA A N 1
ATOM 2220 C CA . ALA A 1 302 ? 6.096 -14.595 -36.896 1.00 46.12 302 ALA A CA 1
ATOM 2221 C C . ALA A 1 302 ? 7.183 -14.864 -35.826 1.00 46.12 302 ALA A C 1
ATOM 2223 O O . ALA A 1 302 ? 7.337 -15.995 -35.358 1.00 46.12 302 ALA A O 1
ATOM 2224 N N . ASN A 1 303 ? 7.937 -13.837 -35.413 1.00 48.19 303 ASN A N 1
ATOM 2225 C CA . ASN A 1 303 ? 8.958 -13.962 -34.365 1.00 48.19 303 ASN A CA 1
ATOM 2226 C C . ASN A 1 303 ? 8.376 -13.773 -32.952 1.00 48.19 303 ASN A C 1
ATOM 2228 O O . ASN A 1 303 ? 8.784 -14.475 -32.023 1.00 48.19 303 ASN A O 1
ATOM 2232 N N . VAL A 1 304 ? 7.388 -12.881 -32.799 1.00 49.75 304 VAL A N 1
ATOM 2233 C CA . VAL A 1 304 ? 6.704 -12.643 -31.517 1.00 49.75 304 VAL A CA 1
ATOM 2234 C C . VAL A 1 304 ? 5.792 -13.813 -31.138 1.00 49.75 304 VAL A C 1
ATOM 2236 O O . VAL A 1 304 ? 5.808 -14.206 -29.972 1.00 49.75 304 VAL A O 1
ATOM 2239 N N . ASP A 1 305 ? 5.106 -14.444 -32.101 1.00 47.75 305 ASP A N 1
ATOM 2240 C CA . ASP A 1 305 ? 4.243 -15.617 -31.864 1.00 47.75 305 ASP A CA 1
ATOM 2241 C C . ASP A 1 305 ? 4.988 -16.790 -31.205 1.00 47.75 305 ASP A C 1
ATOM 2243 O O . ASP A 1 305 ? 4.415 -17.534 -30.410 1.00 47.75 305 ASP A O 1
ATOM 2247 N N . ASN A 1 306 ? 6.298 -16.909 -31.443 1.00 52.22 306 ASN A N 1
ATOM 2248 C CA . ASN A 1 306 ? 7.151 -17.941 -30.850 1.00 52.22 306 ASN A CA 1
ATOM 2249 C C . ASN A 1 306 ? 7.779 -17.543 -29.496 1.00 52.22 306 ASN A C 1
ATOM 2251 O O . ASN A 1 306 ? 8.573 -18.302 -28.931 1.00 52.22 306 ASN A O 1
ATOM 2255 N N . GLY A 1 307 ? 7.453 -16.362 -28.957 1.00 50.25 307 GLY A N 1
ATOM 2256 C CA . GLY A 1 307 ? 7.989 -15.857 -27.690 1.00 50.25 307 GLY A CA 1
ATOM 2257 C C . GLY A 1 307 ? 9.464 -15.432 -27.751 1.00 50.25 307 GLY A C 1
ATOM 2258 O O . GLY A 1 307 ? 10.135 -15.400 -26.712 1.00 50.25 307 GLY A O 1
ATOM 2259 N N . VAL A 1 308 ? 9.981 -15.122 -28.948 1.00 53.75 308 VAL A N 1
ATOM 2260 C CA . VAL A 1 308 ? 11.372 -14.707 -29.194 1.00 53.75 308 VAL A CA 1
ATOM 2261 C C . VAL A 1 308 ? 11.404 -13.232 -29.605 1.00 53.75 308 VAL A C 1
ATOM 2263 O O . VAL A 1 308 ? 10.681 -12.803 -30.496 1.00 53.75 308 VAL A O 1
ATOM 2266 N N . CYS A 1 309 ? 12.243 -12.427 -28.948 1.00 48.41 309 CYS A N 1
ATOM 2267 C CA . CYS A 1 309 ? 12.444 -11.029 -29.337 1.00 48.41 309 CYS A CA 1
ATOM 2268 C C . CYS A 1 309 ? 13.372 -10.983 -30.564 1.00 48.41 309 CYS A C 1
ATOM 2270 O O . CYS A 1 309 ? 14.491 -11.477 -30.443 1.00 48.41 309 CYS A O 1
ATOM 2272 N N . PRO A 1 310 ? 12.956 -10.425 -31.715 1.00 51.19 310 PRO A N 1
ATOM 2273 C CA . PRO A 1 310 ? 13.816 -10.349 -32.895 1.00 51.19 310 PRO A CA 1
ATOM 2274 C C . PRO A 1 310 ? 14.969 -9.351 -32.689 1.00 51.19 310 PRO A C 1
ATOM 2276 O O . PRO A 1 310 ? 14.764 -8.282 -32.112 1.00 51.19 310 PRO A O 1
ATOM 2279 N N . ASP A 1 311 ? 16.166 -9.698 -33.176 1.00 48.00 311 ASP A N 1
ATOM 2280 C CA . ASP A 1 311 ? 17.413 -8.953 -32.922 1.00 48.00 311 ASP A CA 1
ATOM 2281 C C . ASP A 1 311 ? 17.532 -7.626 -33.713 1.00 48.00 311 ASP A C 1
ATOM 2283 O O . ASP A 1 311 ? 18.240 -6.727 -33.263 1.00 48.00 311 ASP A O 1
ATOM 2287 N N . ASP A 1 312 ? 16.785 -7.451 -34.817 1.00 48.75 312 ASP A N 1
ATOM 2288 C CA . ASP A 1 312 ? 16.925 -6.314 -35.759 1.00 48.75 312 ASP A CA 1
ATOM 2289 C C . ASP A 1 312 ? 15.624 -5.501 -36.016 1.00 48.75 312 ASP A C 1
ATOM 2291 O O . ASP A 1 312 ? 15.504 -4.787 -37.013 1.00 48.75 312 ASP A O 1
ATOM 2295 N N . ALA A 1 313 ? 14.615 -5.566 -35.136 1.00 53.84 313 ALA A N 1
ATOM 2296 C CA . ALA A 1 313 ? 13.362 -4.808 -35.309 1.00 53.84 313 ALA A CA 1
ATOM 2297 C C . ALA A 1 313 ? 13.454 -3.353 -34.793 1.00 53.84 313 ALA A C 1
ATOM 2299 O O . ALA A 1 313 ? 14.001 -3.095 -33.718 1.00 53.84 313 ALA A O 1
ATOM 2300 N N . SER A 1 314 ? 12.845 -2.381 -35.493 1.00 54.69 314 SER A N 1
ATOM 2301 C CA . SER A 1 314 ? 12.724 -0.997 -34.998 1.00 54.69 314 SER A CA 1
ATOM 2302 C C . SER A 1 314 ? 11.659 -0.897 -33.891 1.00 54.69 314 SER A C 1
ATOM 2304 O O . SER A 1 314 ? 10.521 -0.479 -34.113 1.00 54.69 314 SER A O 1
ATOM 2306 N N . LEU A 1 315 ? 12.022 -1.296 -32.670 1.00 59.84 315 LEU A N 1
ATOM 2307 C CA . LEU A 1 315 ? 11.133 -1.338 -31.495 1.00 59.84 315 LEU A CA 1
ATOM 2308 C C . LEU A 1 315 ? 10.767 0.055 -30.941 1.00 59.84 315 LEU A C 1
ATOM 2310 O O . LEU A 1 315 ? 10.075 0.167 -29.929 1.00 59.84 315 LEU A O 1
ATOM 2314 N N . GLY A 1 316 ? 11.248 1.119 -31.578 1.00 63.41 316 GLY A N 1
ATOM 2315 C CA . GLY A 1 316 ? 11.093 2.496 -31.142 1.00 63.41 316 GLY A CA 1
ATOM 2316 C C . GLY A 1 316 ? 12.163 3.408 -31.729 1.00 63.41 316 GLY A C 1
ATOM 2317 O O . GLY A 1 316 ? 13.066 2.958 -32.436 1.00 63.41 316 GLY A O 1
ATOM 2318 N N . GLU A 1 317 ? 12.073 4.692 -31.410 1.00 65.50 317 GLU A N 1
ATOM 2319 C CA . GLU A 1 317 ? 12.999 5.726 -31.869 1.00 65.50 317 GLU A CA 1
ATOM 2320 C C . GLU A 1 317 ? 13.673 6.436 -30.691 1.00 65.50 317 GLU A C 1
ATOM 2322 O O . GLU A 1 317 ? 13.093 6.604 -29.618 1.00 65.50 317 GLU A O 1
ATOM 2327 N N . VAL A 1 318 ? 14.925 6.862 -30.867 1.00 68.44 318 VAL A N 1
ATOM 2328 C CA . VAL A 1 318 ? 15.616 7.677 -29.860 1.00 68.44 318 VAL A CA 1
ATOM 2329 C C . VAL A 1 318 ? 15.320 9.145 -30.138 1.00 68.44 318 VAL A C 1
ATOM 2331 O O . VAL A 1 318 ? 15.901 9.736 -31.043 1.00 68.44 318 VAL A O 1
ATOM 2334 N N . VAL A 1 319 ? 14.456 9.743 -29.324 1.00 75.25 319 VAL A N 1
ATOM 2335 C CA . VAL A 1 319 ? 14.130 11.169 -29.389 1.00 75.25 319 VAL A CA 1
ATOM 2336 C C . VAL A 1 319 ? 15.059 11.942 -28.454 1.00 75.25 319 VAL A C 1
ATOM 2338 O O . VAL A 1 319 ? 15.184 11.615 -27.268 1.00 75.25 319 VAL A O 1
ATOM 2341 N N . GLU A 1 320 ? 15.712 12.980 -28.975 1.00 62.53 320 GLU A N 1
ATOM 2342 C CA . GLU A 1 320 ? 16.489 13.934 -28.182 1.00 62.53 320 GLU A CA 1
ATOM 2343 C C . GLU A 1 320 ? 15.619 15.106 -27.748 1.00 62.53 320 GLU A C 1
ATOM 2345 O O . GLU A 1 320 ? 15.097 15.853 -28.570 1.00 62.53 320 GLU A O 1
ATOM 2350 N N . GLY A 1 321 ? 15.471 15.260 -26.435 1.00 59.78 321 GLY A N 1
ATOM 2351 C CA . GLY A 1 321 ? 14.765 16.381 -25.834 1.00 59.78 321 GLY A CA 1
ATOM 2352 C C . GLY A 1 321 ? 15.611 17.109 -24.785 1.00 59.78 321 GLY A C 1
ATOM 2353 O O . GLY A 1 321 ? 16.754 16.725 -24.520 1.00 59.78 321 GLY A O 1
ATOM 2354 N N . PRO A 1 322 ? 15.035 18.133 -24.130 1.00 50.44 322 PRO A N 1
ATOM 2355 C CA . PRO A 1 322 ? 15.707 18.940 -23.103 1.00 50.44 322 PRO A CA 1
ATOM 2356 C C . PRO A 1 322 ? 16.263 18.123 -21.921 1.00 50.44 322 PRO A C 1
ATOM 2358 O O . PRO A 1 322 ? 17.225 18.540 -21.273 1.00 50.44 322 PRO A O 1
ATOM 2361 N N . ASP A 1 323 ? 15.693 16.938 -21.681 1.00 49.84 323 ASP A N 1
ATOM 2362 C CA . ASP A 1 323 ? 16.043 16.017 -20.593 1.00 49.84 323 ASP A CA 1
ATOM 2363 C C . ASP A 1 323 ? 17.010 14.888 -21.018 1.00 49.84 323 ASP A C 1
ATOM 2365 O O . ASP A 1 323 ? 17.335 14.008 -20.219 1.00 49.84 323 ASP A O 1
ATOM 2369 N N . GLY A 1 324 ? 17.506 14.916 -22.262 1.00 60.94 324 GLY A N 1
ATOM 2370 C CA . GLY A 1 324 ? 18.433 13.932 -22.833 1.00 60.94 324 GLY A CA 1
ATOM 2371 C C . GLY A 1 324 ? 17.813 13.035 -23.913 1.00 60.94 324 GLY A C 1
ATOM 2372 O O . GLY A 1 324 ? 16.731 13.309 -24.433 1.00 60.94 324 GLY A O 1
ATOM 2373 N N . LYS A 1 325 ? 18.529 11.955 -24.269 1.00 61.50 325 LYS A N 1
ATOM 2374 C CA . LYS A 1 325 ? 18.068 10.931 -25.225 1.00 61.50 325 LYS A CA 1
ATOM 2375 C C . LYS A 1 325 ? 17.086 9.979 -24.534 1.00 61.50 325 LYS A C 1
ATOM 2377 O O . LYS A 1 325 ? 17.468 9.338 -23.554 1.00 61.50 325 LYS A O 1
ATOM 2382 N N . ARG A 1 326 ? 15.863 9.833 -25.050 1.00 59.19 326 ARG A N 1
ATOM 2383 C CA . ARG A 1 326 ? 14.883 8.829 -24.590 1.00 59.19 326 ARG A CA 1
ATOM 2384 C C . ARG A 1 326 ? 14.464 7.920 -25.740 1.00 59.19 326 ARG A C 1
ATOM 2386 O O . ARG A 1 326 ? 14.275 8.398 -26.850 1.00 59.19 326 ARG A O 1
ATOM 2393 N N . PHE A 1 327 ? 14.323 6.626 -25.470 1.00 60.25 327 PHE A N 1
ATOM 2394 C CA . PHE A 1 327 ? 13.814 5.658 -26.442 1.00 60.25 327 PHE A CA 1
ATOM 2395 C C . PHE A 1 327 ? 12.289 5.603 -26.329 1.00 60.25 327 PHE A C 1
ATOM 2397 O O . PHE A 1 327 ? 11.759 5.177 -25.302 1.00 60.25 327 PHE A O 1
ATOM 2404 N N . VAL A 1 328 ? 11.594 6.103 -27.344 1.00 68.88 328 VAL A N 1
ATOM 2405 C CA . VAL A 1 328 ? 10.137 6.072 -27.457 1.00 68.88 328 VAL A CA 1
ATOM 2406 C C . VAL A 1 328 ? 9.769 4.760 -28.128 1.00 68.88 328 VAL A C 1
ATOM 2408 O O . VAL A 1 328 ? 10.060 4.559 -29.303 1.00 68.88 328 VAL A O 1
ATOM 2411 N N . VAL A 1 329 ? 9.187 3.846 -27.352 1.00 57.38 329 VAL A N 1
ATOM 2412 C CA . VAL A 1 329 ? 8.776 2.520 -27.829 1.00 57.38 329 VAL A CA 1
ATOM 2413 C C . VAL A 1 329 ? 7.647 2.678 -28.841 1.00 57.38 329 VAL A C 1
ATOM 2415 O O . VAL A 1 329 ? 6.721 3.458 -28.624 1.00 57.38 329 VAL A O 1
ATOM 2418 N N . ASN A 1 330 ? 7.715 1.925 -29.933 1.00 62.28 330 ASN A N 1
ATOM 2419 C CA . ASN A 1 330 ? 6.669 1.919 -30.944 1.00 62.28 330 ASN A CA 1
ATOM 2420 C C . ASN A 1 330 ? 5.362 1.359 -30.342 1.00 62.28 330 ASN A C 1
ATOM 2422 O O . ASN A 1 330 ? 5.327 0.233 -29.839 1.00 62.28 330 ASN A O 1
ATOM 2426 N N . GLY A 1 331 ? 4.284 2.147 -30.393 1.00 56.25 331 GLY A N 1
ATOM 2427 C CA . GLY A 1 331 ? 2.984 1.775 -29.828 1.00 56.25 331 GLY A CA 1
ATOM 2428 C C . GLY A 1 331 ? 2.388 0.505 -30.444 1.00 56.25 331 GLY A C 1
ATOM 2429 O O . GLY A 1 331 ? 1.812 -0.305 -29.724 1.00 56.25 331 GLY A O 1
ATOM 2430 N N . GLN A 1 332 ? 2.611 0.273 -31.741 1.00 53.94 332 GLN A N 1
ATOM 2431 C CA . GLN A 1 332 ? 2.111 -0.910 -32.456 1.00 53.94 332 GLN A CA 1
ATOM 2432 C C . GLN A 1 332 ? 2.834 -2.185 -32.007 1.00 53.94 332 GLN A C 1
ATOM 2434 O O . GLN A 1 332 ? 2.208 -3.214 -31.772 1.00 53.94 332 GLN A O 1
ATOM 2439 N N . VAL A 1 333 ? 4.147 -2.093 -31.786 1.00 55.62 333 VAL A N 1
ATOM 2440 C CA . VAL A 1 333 ? 4.962 -3.182 -31.226 1.00 55.62 333 VAL A CA 1
ATOM 2441 C C . VAL A 1 333 ? 4.518 -3.529 -29.804 1.00 55.62 333 VAL A C 1
ATOM 2443 O O . VAL A 1 333 ? 4.462 -4.702 -29.431 1.00 55.62 333 VAL A O 1
ATOM 2446 N N . ASN A 1 334 ? 4.182 -2.516 -29.000 1.00 62.31 334 ASN A N 1
ATOM 2447 C CA . ASN A 1 334 ? 3.715 -2.742 -27.639 1.00 62.31 334 ASN A CA 1
ATOM 2448 C C . ASN A 1 334 ? 2.330 -3.412 -27.602 1.00 62.31 334 ASN A C 1
ATOM 2450 O O . ASN A 1 334 ? 2.133 -4.305 -26.782 1.00 62.31 334 ASN A O 1
ATOM 2454 N N . ALA A 1 335 ? 1.423 -3.034 -28.509 1.00 60.31 335 ALA A N 1
ATOM 2455 C CA . ALA A 1 335 ? 0.090 -3.625 -28.630 1.00 60.31 335 ALA A CA 1
ATOM 2456 C C . ALA A 1 335 ? 0.142 -5.114 -29.015 1.00 60.31 335 ALA A C 1
ATOM 2458 O O . ALA A 1 335 ? -0.484 -5.935 -28.353 1.00 60.31 335 ALA A O 1
ATOM 2459 N N . VAL A 1 336 ? 0.969 -5.486 -30.001 1.00 61.19 336 VAL A N 1
ATOM 2460 C CA . VAL A 1 336 ? 1.177 -6.898 -30.392 1.00 61.19 336 VAL A CA 1
ATOM 2461 C C . VAL A 1 336 ? 1.714 -7.727 -29.219 1.00 61.19 336 VAL A C 1
ATOM 2463 O O . VAL A 1 336 ? 1.269 -8.845 -28.969 1.00 61.19 336 VAL A O 1
ATOM 2466 N N . LYS A 1 337 ? 2.642 -7.157 -28.445 1.00 68.06 337 LYS A N 1
ATOM 2467 C CA . LYS A 1 337 ? 3.190 -7.792 -27.240 1.00 68.06 337 LYS A CA 1
ATOM 2468 C C . LYS A 1 337 ? 2.133 -7.950 -26.135 1.00 68.06 337 LYS A C 1
ATOM 2470 O O . LYS A 1 337 ? 2.129 -8.973 -25.454 1.00 68.06 337 LYS A O 1
ATOM 24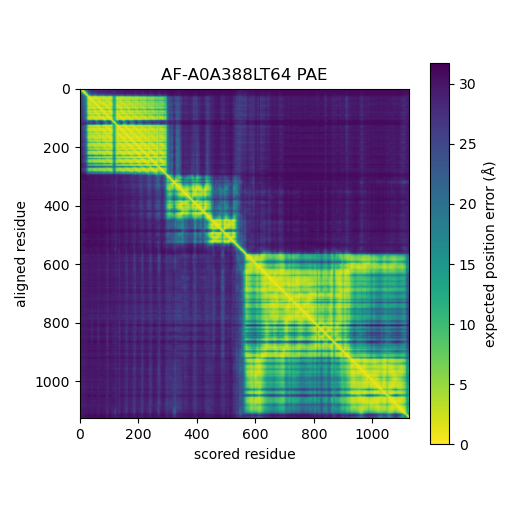75 N N . ASP A 1 338 ? 1.265 -6.959 -25.924 1.00 67.06 338 ASP A N 1
ATOM 2476 C CA . ASP A 1 338 ? 0.197 -7.031 -24.915 1.00 67.06 338 ASP A CA 1
ATOM 2477 C C . ASP A 1 338 ? -0.903 -8.039 -25.316 1.00 67.06 338 ASP A C 1
ATOM 2479 O O . ASP A 1 338 ? -1.346 -8.803 -24.456 1.00 67.06 338 ASP A O 1
ATOM 2483 N N . ALA A 1 339 ? -1.255 -8.128 -26.605 1.00 67.19 339 ALA A N 1
ATOM 2484 C CA . ALA A 1 339 ? -2.185 -9.127 -27.145 1.00 67.19 339 ALA A CA 1
ATOM 2485 C C . ALA A 1 339 ? -1.663 -10.561 -26.959 1.00 67.19 339 ALA A C 1
ATOM 2487 O O . ALA A 1 339 ? -2.323 -11.386 -26.331 1.00 67.19 339 ALA A O 1
ATOM 2488 N N . TRP A 1 340 ? -0.413 -10.828 -27.357 1.00 72.62 340 TRP A N 1
ATOM 2489 C CA . TRP A 1 340 ? 0.194 -12.150 -27.174 1.00 72.62 340 TRP A CA 1
ATOM 2490 C C . TRP A 1 340 ? 0.196 -12.588 -25.699 1.00 72.62 340 TRP A C 1
ATOM 2492 O O . TRP A 1 340 ? -0.106 -13.738 -25.380 1.00 72.62 340 TRP A O 1
ATOM 2502 N N . LEU A 1 341 ? 0.483 -11.665 -24.770 1.00 71.81 341 LEU A N 1
ATOM 2503 C CA . LEU A 1 341 ? 0.440 -11.947 -23.332 1.00 71.81 341 LEU A CA 1
ATOM 2504 C C . LEU A 1 341 ? -0.978 -12.249 -22.828 1.00 71.81 341 LEU A C 1
ATOM 2506 O O . LEU A 1 341 ? -1.110 -13.093 -21.941 1.00 71.81 341 LEU A O 1
ATOM 2510 N N . LYS A 1 342 ? -2.012 -11.599 -23.373 1.00 73.44 342 LYS A N 1
ATOM 2511 C CA . LYS A 1 342 ? -3.429 -11.837 -23.043 1.00 73.44 342 LYS A CA 1
ATOM 2512 C C . LYS A 1 342 ? -3.859 -13.244 -23.471 1.00 73.44 342 LYS A C 1
ATOM 2514 O O . LYS A 1 342 ? -4.433 -13.969 -22.659 1.00 73.44 342 LYS A O 1
ATOM 2519 N N . ASP A 1 343 ? -3.460 -13.665 -24.667 1.00 73.81 343 ASP A N 1
ATOM 2520 C CA . ASP A 1 343 ? -3.831 -14.965 -25.247 1.00 73.81 343 ASP A CA 1
ATOM 2521 C C . ASP A 1 343 ? -3.099 -16.145 -24.593 1.00 73.81 343 ASP A C 1
ATOM 2523 O O . ASP A 1 343 ? -3.587 -17.277 -24.561 1.00 73.81 343 ASP A O 1
ATOM 2527 N N . HIS A 1 344 ? -1.930 -15.878 -24.009 1.00 75.12 344 HIS A N 1
ATOM 2528 C CA . HIS A 1 344 ? -1.052 -16.914 -23.475 1.00 75.12 344 HIS A CA 1
ATOM 2529 C C . HIS A 1 344 ? -0.963 -16.925 -21.942 1.00 75.12 344 HIS A C 1
ATOM 2531 O O . HIS A 1 344 ? -0.441 -17.889 -21.385 1.00 75.12 344 HIS A O 1
ATOM 2537 N N . THR A 1 345 ? -1.478 -15.920 -21.217 1.00 80.31 345 THR A N 1
ATOM 2538 C CA . THR A 1 345 ? -1.310 -15.810 -19.751 1.00 80.31 345 THR A CA 1
ATOM 2539 C C . THR A 1 345 ? -2.607 -15.997 -18.963 1.00 80.31 345 THR A C 1
ATOM 2541 O O . THR A 1 345 ? -3.575 -15.257 -19.112 1.00 80.31 345 THR A O 1
ATOM 2544 N N . VAL A 1 346 ? -2.591 -16.930 -18.007 1.00 84.12 346 VAL A N 1
ATOM 2545 C CA . VAL A 1 346 ? -3.711 -17.232 -17.104 1.00 84.12 346 VAL A CA 1
ATOM 2546 C C . VAL A 1 346 ? -3.366 -16.878 -15.662 1.00 84.12 346 VAL A C 1
ATOM 2548 O O . VAL A 1 346 ? -2.341 -17.297 -15.129 1.00 84.12 346 VAL A O 1
ATOM 2551 N N . ILE A 1 347 ? -4.260 -16.156 -14.991 1.00 83.81 347 ILE A N 1
ATOM 2552 C CA . ILE A 1 347 ? -4.199 -15.879 -13.557 1.00 83.81 347 ILE A CA 1
ATOM 2553 C C . ILE A 1 347 ? -4.858 -17.014 -12.768 1.00 83.81 347 ILE A C 1
ATOM 2555 O O . ILE A 1 347 ? -6.074 -17.174 -12.749 1.00 83.81 347 ILE A O 1
ATOM 2559 N N . VAL A 1 348 ? -4.055 -17.769 -12.035 1.00 83.69 348 VAL A N 1
ATOM 2560 C CA . VAL A 1 348 ? -4.477 -18.826 -11.119 1.00 83.69 348 VAL A CA 1
ATOM 2561 C C . VAL A 1 348 ? -4.611 -18.251 -9.708 1.00 83.69 348 VAL A C 1
ATOM 2563 O O . VAL A 1 348 ? -3.638 -17.776 -9.122 1.00 83.69 348 VAL A O 1
ATOM 2566 N N . THR A 1 349 ? -5.816 -18.289 -9.142 1.00 83.44 349 THR A N 1
ATOM 2567 C CA . THR A 1 349 ? -6.124 -17.803 -7.792 1.00 83.44 349 THR A CA 1
ATOM 2568 C C . THR A 1 349 ? -6.555 -18.949 -6.885 1.00 83.44 349 THR A C 1
ATOM 2570 O O . THR A 1 349 ? -7.609 -19.548 -7.093 1.00 83.44 349 THR A O 1
ATOM 2573 N N . PHE A 1 350 ? -5.774 -19.218 -5.844 1.00 79.69 350 PHE A N 1
ATOM 2574 C CA . PHE A 1 350 ? -6.066 -20.227 -4.824 1.00 79.69 350 PHE A CA 1
ATOM 2575 C C . PHE A 1 350 ? -7.017 -19.645 -3.765 1.00 79.69 350 PHE A C 1
ATOM 2577 O O . PHE A 1 350 ? -6.777 -18.542 -3.267 1.00 79.69 350 PHE A O 1
ATOM 2584 N N . GLN A 1 351 ? -8.089 -20.364 -3.429 1.00 76.94 351 GLN A N 1
ATOM 2585 C CA . GLN A 1 351 ? -9.170 -19.928 -2.536 1.00 76.94 351 GLN A CA 1
ATOM 2586 C C . GLN A 1 351 ? -9.375 -20.906 -1.362 1.00 76.94 351 GLN A C 1
ATOM 2588 O O . GLN A 1 351 ? -8.943 -22.057 -1.413 1.00 76.94 351 GLN A O 1
ATOM 2593 N N . GLY A 1 352 ? -10.034 -20.452 -0.290 1.00 75.62 352 GLY A N 1
ATOM 2594 C CA . GLY A 1 352 ? -10.283 -21.273 0.905 1.00 75.62 352 GLY A CA 1
ATOM 2595 C C . GLY A 1 352 ? -8.987 -21.759 1.566 1.00 75.62 352 GLY A C 1
ATOM 2596 O O . GLY A 1 352 ? -8.008 -21.013 1.634 1.00 75.62 352 GLY A O 1
ATOM 2597 N N . GLU A 1 353 ? -8.946 -23.024 1.992 1.00 67.31 353 GLU A N 1
ATOM 2598 C CA . GLU A 1 353 ? -7.747 -23.641 2.588 1.00 67.31 353 GLU A CA 1
ATOM 2599 C C . GLU A 1 353 ? -6.556 -23.714 1.610 1.00 67.31 353 GLU A C 1
ATOM 2601 O O . GLU A 1 353 ? -5.395 -23.754 2.024 1.00 67.31 353 GLU A O 1
ATOM 2606 N N . ALA A 1 354 ? -6.801 -23.594 0.295 1.00 63.59 354 ALA A N 1
ATOM 2607 C CA . ALA A 1 354 ? -5.749 -23.592 -0.729 1.00 63.59 354 ALA A CA 1
ATOM 2608 C C . ALA A 1 354 ? -4.857 -22.342 -0.670 1.00 63.59 354 ALA A C 1
ATOM 2610 O O . ALA A 1 354 ? -3.730 -22.337 -1.177 1.00 63.59 354 ALA A O 1
ATOM 2611 N N . ILE A 1 355 ? -5.326 -21.280 -0.007 1.00 73.00 355 ILE A N 1
ATOM 2612 C CA . ILE A 1 355 ? -4.547 -20.065 0.256 1.00 73.00 355 ILE A CA 1
ATOM 2613 C C . ILE A 1 355 ? -3.325 -20.392 1.122 1.00 73.00 355 ILE A C 1
ATOM 2615 O O . ILE A 1 355 ? -2.253 -19.823 0.889 1.00 73.00 355 ILE A O 1
ATOM 2619 N N . ASN A 1 356 ? -3.454 -21.348 2.045 1.00 72.94 356 ASN A N 1
ATOM 2620 C CA . ASN A 1 356 ? -2.425 -21.703 3.020 1.00 72.94 356 ASN A CA 1
ATOM 2621 C C . ASN A 1 356 ? -1.352 -22.659 2.462 1.00 72.94 356 ASN A C 1
ATOM 2623 O O . ASN A 1 356 ? -0.322 -22.859 3.108 1.00 72.94 356 ASN A O 1
ATOM 2627 N N . LEU A 1 357 ? -1.534 -23.197 1.246 1.00 72.19 357 LEU A N 1
ATOM 2628 C CA . LEU A 1 357 ? -0.543 -24.062 0.593 1.00 72.19 357 LEU A CA 1
ATOM 2629 C C . LEU A 1 357 ? 0.762 -23.301 0.286 1.00 72.19 357 LEU A C 1
ATOM 2631 O O . LEU A 1 357 ? 0.754 -22.123 -0.102 1.00 72.19 357 LEU A O 1
ATOM 2635 N N . SER A 1 358 ? 1.901 -23.985 0.443 1.00 77.81 358 SER A N 1
ATOM 2636 C CA . SER A 1 358 ? 3.229 -23.413 0.186 1.00 77.81 358 SER A CA 1
ATOM 2637 C C . SER A 1 358 ? 3.422 -23.084 -1.303 1.00 77.81 358 SER A C 1
ATOM 2639 O O . SER A 1 358 ? 2.786 -23.683 -2.168 1.00 77.81 358 SER A O 1
ATOM 2641 N N . ARG A 1 359 ? 4.309 -22.129 -1.630 1.00 78.38 359 ARG A N 1
ATOM 2642 C CA . ARG A 1 359 ? 4.584 -21.754 -3.035 1.00 78.38 359 ARG A CA 1
ATOM 2643 C C . ARG A 1 359 ? 5.052 -22.944 -3.873 1.00 78.38 359 ARG A C 1
ATOM 2645 O O . ARG A 1 359 ? 4.588 -23.086 -4.994 1.00 78.38 359 ARG A O 1
ATOM 2652 N N . GLN A 1 360 ? 5.896 -23.800 -3.295 1.00 73.44 360 GLN A N 1
ATOM 2653 C CA . GLN A 1 360 ? 6.382 -25.013 -3.946 1.00 73.44 360 GLN A CA 1
ATOM 2654 C C . GLN A 1 360 ? 5.225 -25.967 -4.259 1.00 73.44 360 GLN A C 1
ATOM 2656 O O . GLN A 1 360 ? 5.089 -26.386 -5.393 1.00 73.44 360 GLN A O 1
ATOM 2661 N N . VAL A 1 361 ? 4.316 -26.208 -3.306 1.00 73.00 361 VAL A N 1
ATOM 2662 C CA . VAL A 1 361 ? 3.142 -27.075 -3.522 1.00 73.00 361 VAL A CA 1
ATOM 2663 C C . VAL A 1 361 ? 2.175 -26.480 -4.549 1.00 73.00 361 VAL A C 1
ATOM 2665 O O . VAL A 1 361 ? 1.629 -27.211 -5.361 1.00 73.00 361 VAL A O 1
ATOM 2668 N N . LYS A 1 362 ? 1.974 -25.157 -4.567 1.00 79.00 362 LYS A N 1
ATOM 2669 C CA . LYS A 1 362 ? 1.146 -24.485 -5.586 1.00 79.00 362 LYS A CA 1
ATOM 2670 C C . LYS A 1 362 ? 1.755 -24.590 -6.985 1.00 79.00 362 LYS A C 1
ATOM 2672 O O . LYS A 1 362 ? 1.031 -24.829 -7.945 1.00 79.00 362 LYS A O 1
ATOM 2677 N N . GLU A 1 363 ? 3.070 -24.422 -7.096 1.00 79.12 363 GLU A N 1
ATOM 2678 C CA . GLU A 1 363 ? 3.795 -24.593 -8.354 1.00 79.12 363 GLU A CA 1
ATOM 2679 C C . GLU A 1 363 ? 3.802 -26.056 -8.803 1.00 79.12 363 GLU A C 1
ATOM 2681 O O . GLU A 1 363 ? 3.521 -26.325 -9.964 1.00 79.12 363 GLU A O 1
ATOM 2686 N N . ASP A 1 364 ? 4.029 -26.995 -7.887 1.00 70.50 364 ASP A N 1
ATOM 2687 C CA . ASP A 1 364 ? 3.986 -28.431 -8.152 1.00 70.50 364 ASP A CA 1
ATOM 2688 C C . ASP A 1 364 ? 2.567 -28.898 -8.500 1.00 70.50 364 ASP A C 1
ATOM 2690 O O . ASP A 1 364 ? 2.426 -29.762 -9.350 1.00 70.50 364 ASP A O 1
ATOM 2694 N N . LEU A 1 365 ? 1.507 -28.290 -7.953 1.00 71.31 365 LEU A N 1
ATOM 2695 C CA . LEU A 1 365 ? 0.123 -28.530 -8.381 1.00 71.31 365 LEU A CA 1
ATOM 2696 C C . LEU A 1 365 ? -0.109 -28.040 -9.817 1.00 71.31 365 LEU A C 1
ATOM 2698 O O . LEU A 1 365 ? -0.666 -28.775 -10.626 1.00 71.31 365 LEU A O 1
ATOM 2702 N N . ILE A 1 366 ? 0.355 -26.835 -10.165 1.00 73.56 366 ILE A N 1
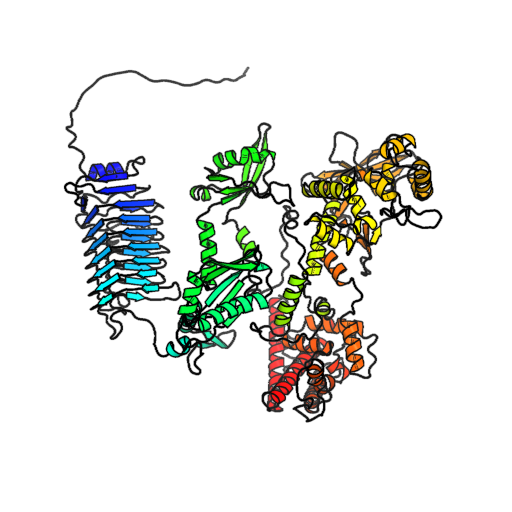ATOM 2703 C CA . ILE A 1 366 ? 0.257 -26.307 -11.538 1.00 73.56 366 ILE A CA 1
ATOM 2704 C C . ILE A 1 366 ? 1.084 -27.171 -12.511 1.00 73.56 366 ILE A C 1
ATOM 2706 O O . ILE A 1 366 ? 0.627 -27.482 -13.610 1.00 73.56 366 ILE A O 1
ATOM 2710 N N . ARG A 1 367 ? 2.280 -27.611 -12.097 1.00 70.44 367 ARG A N 1
ATOM 2711 C CA . ARG A 1 367 ? 3.179 -28.467 -12.887 1.00 70.44 367 ARG A CA 1
ATOM 2712 C C . ARG A 1 367 ? 2.676 -29.904 -13.012 1.00 70.44 367 ARG A C 1
ATOM 2714 O O . ARG A 1 367 ? 2.756 -30.448 -14.103 1.00 70.44 367 ARG A O 1
ATOM 2721 N N . ALA A 1 368 ? 2.104 -30.491 -11.962 1.00 64.38 368 ALA A N 1
ATOM 2722 C CA . ALA A 1 368 ? 1.500 -31.825 -11.991 1.00 64.38 368 ALA A CA 1
ATOM 2723 C C . ALA A 1 368 ? 0.278 -31.872 -12.918 1.00 64.38 368 ALA A C 1
ATOM 2725 O O . ALA A 1 368 ? 0.056 -32.874 -13.595 1.00 64.38 368 ALA A O 1
ATOM 2726 N N . TYR A 1 369 ? -0.480 -30.775 -13.005 1.00 66.06 369 TYR A N 1
ATOM 2727 C CA . TYR A 1 369 ? -1.514 -30.614 -14.027 1.00 66.06 369 TYR A CA 1
ATOM 2728 C C . TYR A 1 369 ? -0.910 -30.541 -15.435 1.00 66.06 369 TYR A C 1
ATOM 2730 O O . TYR A 1 369 ? -1.355 -31.279 -16.312 1.00 66.06 369 TYR A O 1
ATOM 2738 N N . GLY A 1 370 ? 0.157 -29.752 -15.619 1.00 60.31 370 GLY A N 1
ATOM 2739 C CA . GLY A 1 370 ? 0.956 -29.730 -16.849 1.00 60.31 370 GLY A CA 1
ATOM 2740 C C . GLY A 1 370 ? 1.410 -31.122 -17.299 1.00 60.31 370 GLY A C 1
ATOM 2741 O O . GLY A 1 370 ? 1.158 -31.527 -18.431 1.00 60.31 370 GLY A O 1
ATOM 2742 N N . ASP A 1 371 ? 2.014 -31.887 -16.391 1.00 61.34 371 ASP A N 1
ATOM 2743 C CA . ASP A 1 371 ? 2.543 -33.231 -16.640 1.00 61.34 371 ASP A CA 1
ATOM 2744 C C . ASP A 1 371 ? 1.432 -34.270 -16.882 1.00 61.34 371 ASP A C 1
ATOM 2746 O O . ASP A 1 371 ? 1.582 -35.169 -17.713 1.00 61.34 371 ASP A O 1
ATOM 2750 N N . GLY A 1 372 ? 0.272 -34.111 -16.236 1.00 57.50 372 GLY A N 1
ATOM 2751 C CA . GLY A 1 372 ? -0.922 -34.920 -16.488 1.00 57.50 372 GLY A CA 1
ATOM 2752 C C . GLY A 1 372 ? -1.517 -34.731 -17.891 1.00 57.50 372 GLY A C 1
ATOM 2753 O O . GLY A 1 372 ? -2.088 -35.679 -18.437 1.00 57.50 372 GLY A O 1
ATOM 2754 N N . TRP A 1 373 ? -1.364 -33.549 -18.502 1.00 60.53 373 TRP A N 1
ATOM 2755 C CA . TRP A 1 373 ? -1.807 -33.277 -19.878 1.00 60.53 373 TRP A CA 1
ATOM 2756 C C . TRP A 1 373 ? -0.908 -33.946 -20.925 1.00 60.53 373 TRP A C 1
ATOM 2758 O O . TRP A 1 373 ? -1.420 -34.502 -21.901 1.00 60.53 373 TRP A O 1
ATOM 2768 N N . PHE A 1 374 ? 0.409 -33.964 -20.680 1.00 53.81 374 PHE A N 1
ATOM 2769 C CA . PHE A 1 374 ? 1.391 -34.672 -21.510 1.00 53.81 374 PHE A CA 1
ATOM 2770 C C . PHE A 1 374 ? 1.229 -36.195 -21.421 1.00 53.81 374 PHE A C 1
ATOM 2772 O O . PHE A 1 374 ? 1.259 -36.882 -22.441 1.00 53.81 374 PHE A O 1
ATOM 2779 N N . ALA A 1 375 ? 0.971 -36.729 -20.221 1.00 52.16 375 ALA A N 1
ATOM 2780 C CA . ALA A 1 375 ? 0.766 -38.163 -20.007 1.00 52.16 375 ALA A CA 1
ATOM 2781 C C . ALA A 1 375 ? -0.534 -38.701 -20.642 1.00 52.16 375 ALA A C 1
ATOM 2783 O O . ALA A 1 375 ? -0.572 -39.845 -21.091 1.00 52.16 375 ALA A O 1
ATOM 2784 N N . LYS A 1 376 ? -1.597 -37.885 -20.715 1.00 54.94 376 LYS A N 1
ATOM 2785 C CA . LYS A 1 376 ? -2.898 -38.260 -21.308 1.00 54.94 376 LYS A CA 1
ATOM 2786 C C . LYS A 1 376 ? -3.026 -37.957 -22.813 1.00 54.94 376 LYS A C 1
ATOM 2788 O O . LYS A 1 376 ? -4.098 -38.194 -23.362 1.00 54.94 376 LYS A O 1
ATOM 2793 N N . ARG A 1 377 ? -1.973 -37.443 -23.478 1.00 54.56 377 ARG A N 1
ATOM 2794 C CA . ARG A 1 377 ? -1.973 -37.005 -24.898 1.00 54.56 377 ARG A CA 1
ATOM 2795 C C . ARG A 1 377 ? -3.150 -36.082 -25.261 1.00 54.56 377 ARG A C 1
ATOM 2797 O O . ARG A 1 377 ? -3.747 -36.213 -26.324 1.00 54.56 377 ARG A O 1
ATOM 2804 N N . ILE A 1 378 ? -3.501 -35.157 -24.364 1.00 56.03 378 ILE A N 1
ATOM 2805 C CA . ILE A 1 378 ? -4.621 -34.219 -24.579 1.00 56.03 378 ILE A CA 1
ATOM 2806 C C . ILE A 1 378 ? -4.266 -33.170 -25.654 1.00 56.03 378 ILE A C 1
ATOM 2808 O O . ILE A 1 378 ? -5.153 -32.679 -26.345 1.00 56.03 378 ILE A O 1
ATOM 2812 N N . PHE A 1 379 ? -2.973 -32.876 -25.834 1.00 55.97 379 PHE A N 1
ATOM 2813 C CA . PHE A 1 379 ? -2.429 -31.945 -26.831 1.00 55.97 379 PHE A CA 1
ATOM 2814 C C . PHE A 1 379 ? -1.351 -32.645 -27.693 1.00 55.97 379 PHE A C 1
ATOM 2816 O O . PHE A 1 379 ? -0.830 -33.688 -27.293 1.00 55.97 379 PHE A O 1
ATOM 2823 N N . GLY A 1 380 ? -1.049 -32.111 -28.888 1.00 51.88 380 GLY A N 1
ATOM 2824 C CA . GLY A 1 380 ? -0.128 -32.720 -29.869 1.00 51.88 380 GLY A CA 1
ATOM 2825 C C . GLY A 1 380 ? 1.317 -32.917 -29.371 1.00 51.88 380 GLY A C 1
ATOM 2826 O O . GLY A 1 380 ? 1.730 -32.300 -28.393 1.00 51.88 380 GLY A O 1
ATOM 2827 N N . LEU A 1 381 ? 2.092 -33.772 -30.059 1.00 48.78 381 LEU A N 1
ATOM 2828 C CA . LEU A 1 381 ? 3.467 -34.176 -29.688 1.00 48.78 381 LEU A CA 1
ATOM 2829 C C . LEU A 1 381 ? 4.490 -33.016 -29.624 1.00 48.78 381 LEU A C 1
ATOM 2831 O O . LEU A 1 381 ? 5.550 -33.205 -29.034 1.00 48.78 381 LEU A O 1
ATOM 2835 N N . ASP A 1 382 ? 4.151 -31.833 -30.149 1.00 49.66 382 ASP A N 1
ATOM 2836 C CA . ASP A 1 382 ? 5.018 -30.643 -30.209 1.00 49.66 382 ASP A CA 1
ATOM 2837 C C . ASP A 1 382 ? 4.768 -29.621 -29.076 1.00 49.66 382 ASP A C 1
ATOM 2839 O O . ASP A 1 382 ? 5.325 -28.523 -29.077 1.00 49.66 382 ASP A O 1
ATOM 2843 N N . ALA A 1 383 ? 3.907 -29.936 -28.101 1.00 52.94 383 ALA A N 1
ATOM 2844 C CA . ALA A 1 383 ? 3.636 -29.035 -26.982 1.00 52.94 383 ALA A CA 1
ATOM 2845 C C . ALA A 1 383 ? 4.810 -29.010 -25.975 1.00 52.94 383 ALA A C 1
ATOM 2847 O O . ALA A 1 383 ? 5.285 -30.041 -25.506 1.00 52.94 383 ALA A O 1
ATOM 2848 N N . GLU A 1 384 ? 5.259 -27.815 -25.590 1.00 58.47 384 GLU A N 1
ATOM 2849 C CA . GLU A 1 384 ? 6.305 -27.606 -24.582 1.00 58.47 384 GLU A CA 1
ATOM 2850 C C . GLU A 1 384 ? 5.746 -26.947 -23.302 1.00 58.47 384 GLU A C 1
ATOM 2852 O O . GLU A 1 384 ? 4.660 -26.362 -23.291 1.00 58.47 384 GLU A O 1
ATOM 2857 N N . ARG A 1 385 ? 6.491 -27.023 -22.189 1.00 64.19 385 ARG A N 1
ATOM 2858 C CA . ARG A 1 385 ? 6.058 -26.496 -20.879 1.00 64.19 385 ARG A CA 1
ATOM 2859 C C . ARG A 1 385 ? 5.983 -24.957 -20.855 1.00 64.19 385 ARG A C 1
ATOM 2861 O O . ARG A 1 385 ? 6.931 -24.273 -21.235 1.00 64.19 385 ARG A O 1
ATOM 2868 N N . GLY A 1 386 ? 4.879 -24.420 -20.323 1.00 68.19 386 GLY A N 1
ATOM 2869 C CA . GLY A 1 386 ? 4.699 -22.988 -20.033 1.00 68.19 386 GLY A CA 1
ATOM 2870 C C . GLY A 1 386 ? 5.519 -22.475 -18.835 1.00 68.19 386 GLY A C 1
ATOM 2871 O O . GLY A 1 386 ? 6.123 -23.252 -18.093 1.00 68.19 386 GLY A O 1
ATOM 2872 N N . ARG A 1 387 ? 5.537 -21.152 -18.621 1.00 76.94 387 ARG A N 1
ATOM 2873 C CA . ARG A 1 387 ? 6.282 -20.470 -17.542 1.00 76.94 387 ARG A CA 1
ATOM 2874 C C . ARG A 1 387 ? 5.352 -20.028 -16.407 1.00 76.94 387 ARG A C 1
ATOM 2876 O O . ARG A 1 387 ? 4.271 -19.513 -16.656 1.00 76.94 387 ARG A O 1
ATOM 2883 N N . VAL A 1 388 ? 5.788 -20.176 -15.155 1.00 77.62 388 VAL A N 1
ATOM 2884 C CA . VAL A 1 388 ? 5.021 -19.789 -13.953 1.00 77.62 388 VAL A CA 1
ATOM 2885 C C . VAL A 1 388 ? 5.672 -18.573 -13.285 1.00 77.62 388 VAL A C 1
ATOM 2887 O O . VAL A 1 388 ? 6.891 -18.533 -13.123 1.00 77.62 388 VAL A O 1
ATOM 2890 N N . LYS A 1 389 ? 4.862 -17.595 -12.870 1.00 78.50 389 LYS A N 1
ATOM 2891 C CA . LYS A 1 389 ? 5.278 -16.375 -12.165 1.00 78.50 389 LYS A CA 1
ATOM 2892 C C . LYS A 1 389 ? 4.299 -16.064 -11.022 1.00 78.50 389 LYS A C 1
ATOM 2894 O O . LYS A 1 389 ? 3.094 -16.134 -11.217 1.00 78.50 389 LYS A O 1
ATOM 2899 N N . PHE A 1 390 ? 4.765 -15.720 -9.824 1.00 71.56 390 PHE A N 1
ATOM 2900 C CA . PHE A 1 390 ? 3.905 -15.467 -8.660 1.00 71.56 390 PHE A CA 1
ATOM 2901 C C . PHE A 1 390 ? 3.633 -13.967 -8.461 1.00 71.56 390 PHE A C 1
ATOM 2903 O O . PHE A 1 390 ? 4.482 -13.231 -7.963 1.00 71.56 390 PHE A O 1
ATOM 2910 N N . GLU A 1 391 ? 2.400 -13.522 -8.714 1.00 71.44 391 GLU A N 1
ATOM 2911 C CA . GLU A 1 391 ? 1.995 -12.120 -8.493 1.00 71.44 391 GLU A CA 1
ATOM 2912 C C . GLU A 1 391 ? 1.617 -11.829 -7.024 1.00 71.44 391 GLU A C 1
ATOM 2914 O O . GLU A 1 391 ? 1.660 -10.685 -6.573 1.00 71.44 391 GLU A O 1
ATOM 2919 N N . GLY A 1 392 ?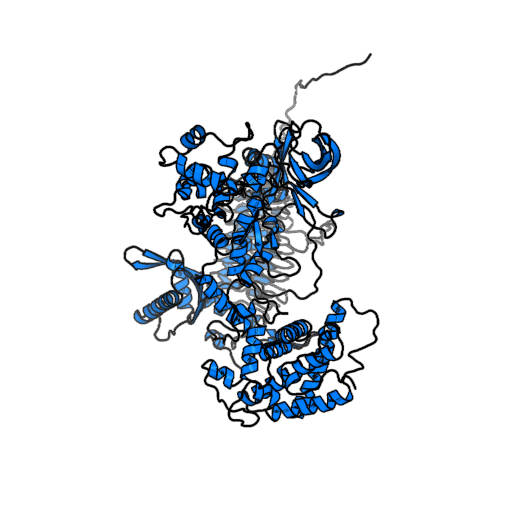 1.274 -12.858 -6.235 1.00 66.44 392 GLY A N 1
ATOM 2920 C CA . GLY A 1 392 ? 0.842 -12.711 -4.841 1.00 66.44 392 GLY A CA 1
ATOM 2921 C C . GLY A 1 392 ? 0.964 -13.988 -4.000 1.00 66.44 392 GLY A C 1
ATOM 2922 O O . GLY A 1 392 ? 1.540 -14.989 -4.420 1.00 66.44 392 GLY A O 1
ATOM 2923 N N . ALA A 1 393 ? 0.444 -13.970 -2.766 1.00 64.69 393 ALA A N 1
ATOM 2924 C CA . ALA A 1 393 ? 0.437 -15.156 -1.890 1.00 64.69 393 ALA A CA 1
ATOM 2925 C C . ALA A 1 393 ? -0.560 -16.236 -2.360 1.00 64.69 393 ALA A C 1
ATOM 2927 O O . ALA A 1 393 ? -0.354 -17.431 -2.131 1.00 64.69 393 ALA A O 1
ATOM 2928 N N . ASN A 1 394 ? -1.622 -15.802 -3.037 1.00 74.31 394 ASN A N 1
ATOM 2929 C CA . ASN A 1 394 ? -2.721 -16.613 -3.548 1.00 74.31 394 ASN A CA 1
ATOM 2930 C C . ASN A 1 394 ? -2.936 -16.459 -5.064 1.00 74.31 394 ASN A C 1
ATOM 2932 O O . ASN A 1 394 ? -3.839 -17.105 -5.576 1.00 74.31 394 ASN A O 1
ATOM 2936 N N . VAL A 1 395 ? -2.139 -15.640 -5.763 1.00 79.81 395 VAL A N 1
ATOM 2937 C CA . VAL A 1 395 ? -2.309 -15.314 -7.191 1.00 79.81 395 VAL A CA 1
ATOM 2938 C C . VAL A 1 395 ? -1.032 -15.644 -7.966 1.00 79.81 395 VAL A C 1
ATOM 2940 O O . VAL A 1 395 ? 0.058 -15.222 -7.570 1.00 79.81 395 VAL A O 1
ATOM 2943 N N . VAL A 1 396 ? -1.168 -16.388 -9.062 1.00 83.62 396 VAL A N 1
ATOM 2944 C CA . VAL A 1 396 ? -0.069 -16.875 -9.909 1.00 83.62 396 VAL A CA 1
ATOM 2945 C C . VAL A 1 396 ? -0.395 -16.611 -11.379 1.00 83.62 396 VAL A C 1
ATOM 2947 O O . VAL A 1 396 ? -1.482 -16.949 -11.818 1.00 83.62 396 VAL A O 1
ATOM 2950 N N . SER A 1 397 ? 0.535 -16.046 -12.144 1.00 84.94 397 SER A N 1
ATOM 2951 C CA . SER A 1 397 ? 0.465 -15.922 -13.603 1.00 84.94 397 SER A CA 1
ATOM 2952 C C . SER A 1 397 ? 1.123 -17.139 -14.256 1.00 84.94 397 SER A C 1
ATOM 2954 O O . SER A 1 397 ? 2.308 -17.404 -14.043 1.00 84.94 397 SER A O 1
ATOM 2956 N N . TYR A 1 398 ? 0.373 -17.878 -15.061 1.00 82.75 398 TYR A N 1
ATOM 2957 C CA . TYR A 1 398 ? 0.856 -18.994 -15.866 1.00 82.75 398 TYR A CA 1
ATOM 2958 C C . TYR A 1 398 ? 0.855 -18.595 -17.342 1.00 82.75 398 TYR A C 1
ATOM 2960 O O . TYR A 1 398 ? -0.211 -18.405 -17.914 1.00 82.75 398 TYR A O 1
ATOM 2968 N N . VAL A 1 399 ? 2.039 -18.458 -17.942 1.00 82.56 399 VAL A N 1
ATOM 2969 C CA . VAL A 1 399 ? 2.220 -18.155 -19.369 1.00 82.56 399 VAL A CA 1
ATOM 2970 C C . VAL A 1 399 ? 2.358 -19.471 -20.128 1.00 82.56 399 VAL A C 1
ATOM 2972 O O . VAL A 1 399 ? 3.417 -20.107 -20.109 1.00 82.56 399 VAL A O 1
ATOM 2975 N N . ALA A 1 400 ? 1.278 -19.914 -20.755 1.00 74.06 400 ALA A N 1
ATOM 2976 C CA . ALA A 1 400 ? 1.267 -21.065 -21.637 1.00 74.06 400 ALA A CA 1
ATOM 2977 C C . ALA A 1 400 ? 2.050 -20.764 -22.922 1.00 74.06 400 ALA A C 1
ATOM 2979 O O . ALA A 1 400 ? 2.028 -19.651 -23.430 1.00 74.06 400 ALA A O 1
ATOM 2980 N N . ARG A 1 401 ? 2.739 -21.766 -23.473 1.00 68.69 401 ARG A N 1
ATOM 2981 C CA . ARG A 1 401 ? 3.415 -21.633 -24.776 1.00 68.69 401 ARG A CA 1
ATOM 2982 C C . ARG A 1 401 ? 2.469 -21.864 -25.961 1.00 68.69 401 ARG A C 1
ATOM 2984 O O . ARG A 1 401 ? 2.827 -21.584 -27.092 1.00 68.69 401 ARG A O 1
ATOM 2991 N N . SER A 1 402 ? 1.273 -22.382 -25.686 1.00 70.62 402 SER A N 1
ATOM 2992 C CA . SER A 1 402 ? 0.196 -22.563 -26.653 1.00 70.62 402 SER A CA 1
ATOM 2993 C C . SER A 1 402 ? -1.083 -21.945 -26.098 1.00 70.62 402 SER A C 1
ATOM 2995 O O . SER A 1 402 ? -1.489 -22.263 -24.975 1.00 70.62 402 SER A O 1
ATOM 2997 N N . GLU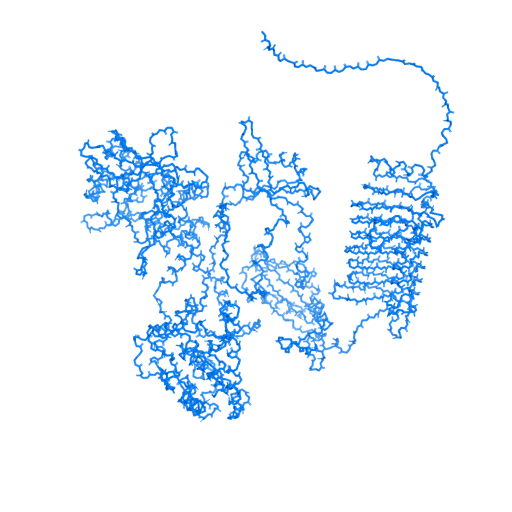 A 1 403 ? -1.732 -21.115 -26.909 1.00 69.44 403 GLU A N 1
ATOM 2998 C CA . GLU A 1 403 ? -3.047 -20.514 -26.655 1.00 69.44 403 GLU A CA 1
ATOM 2999 C C . GLU A 1 403 ? -4.111 -21.558 -26.261 1.00 69.44 403 GLU A C 1
ATOM 3001 O O . GLU A 1 403 ? -4.957 -21.317 -25.396 1.00 69.44 403 GLU A O 1
ATOM 3006 N N . GLN A 1 404 ? -4.033 -22.773 -26.819 1.00 71.12 404 GLN A N 1
ATOM 3007 C CA . GLN A 1 404 ? -4.977 -23.858 -26.524 1.00 71.12 404 GLN A CA 1
ATOM 3008 C C . GLN A 1 404 ? -4.952 -24.260 -25.041 1.00 71.12 404 GLN A C 1
ATOM 3010 O O . GLN A 1 404 ? -5.995 -24.558 -24.457 1.00 71.12 404 GLN A O 1
ATOM 3015 N N . ILE A 1 405 ? -3.776 -24.222 -24.406 1.00 72.44 405 ILE A N 1
ATOM 3016 C CA . ILE A 1 405 ? -3.602 -24.556 -22.985 1.00 72.44 405 ILE A CA 1
ATOM 3017 C C . ILE A 1 405 ? -4.151 -23.425 -22.101 1.00 72.44 405 ILE A C 1
ATOM 3019 O O . ILE A 1 405 ? -4.827 -23.695 -21.106 1.00 72.44 405 ILE A O 1
ATOM 3023 N N . ALA A 1 406 ? -3.900 -22.162 -22.469 1.00 74.00 406 ALA A N 1
ATOM 3024 C CA . ALA A 1 406 ? -4.423 -21.001 -21.747 1.00 74.00 406 ALA A CA 1
ATOM 3025 C C . ALA A 1 406 ? -5.960 -20.956 -21.799 1.00 74.00 406 ALA A C 1
ATOM 3027 O O . ALA A 1 406 ? -6.622 -20.849 -20.764 1.00 74.00 406 ALA A O 1
ATOM 3028 N N . THR A 1 407 ? -6.529 -21.155 -22.989 1.00 76.12 407 THR A N 1
ATOM 3029 C CA . THR A 1 407 ? -7.980 -21.193 -23.215 1.00 76.12 407 THR A CA 1
ATOM 3030 C C . THR A 1 407 ? -8.645 -22.316 -22.423 1.00 76.12 407 THR A C 1
ATOM 3032 O O . THR A 1 407 ? -9.672 -22.104 -21.774 1.00 76.12 407 THR A O 1
ATOM 3035 N N . TRP A 1 408 ? -8.045 -23.508 -22.412 1.00 76.19 408 TRP A N 1
ATOM 3036 C CA . TRP A 1 408 ? -8.575 -24.647 -21.666 1.00 76.19 408 TRP A CA 1
ATOM 3037 C C . TRP A 1 408 ? -8.626 -24.384 -20.153 1.00 76.19 408 TRP A C 1
ATOM 3039 O O . TRP A 1 408 ? -9.633 -24.682 -19.509 1.00 76.19 408 TRP A O 1
ATOM 3049 N N . LEU A 1 409 ? -7.583 -23.772 -19.581 1.00 72.00 409 LEU A N 1
ATOM 3050 C CA . LEU A 1 409 ? -7.541 -23.419 -18.156 1.00 72.00 409 LEU A CA 1
ATOM 3051 C C . LEU A 1 409 ? -8.607 -22.386 -17.778 1.00 72.00 409 LEU A C 1
ATOM 3053 O O . LEU A 1 409 ? -9.261 -22.521 -16.745 1.00 72.00 409 LEU A O 1
ATOM 3057 N N . LEU A 1 410 ? -8.823 -21.381 -18.626 1.00 78.06 410 LEU A N 1
ATOM 3058 C CA . LEU A 1 410 ? -9.855 -20.365 -18.409 1.00 78.06 410 LEU A CA 1
ATOM 3059 C C . LEU A 1 410 ? -11.271 -20.955 -18.467 1.00 78.06 410 LEU A C 1
ATOM 3061 O O . LEU A 1 410 ? -12.145 -20.533 -17.706 1.00 78.06 410 LEU A O 1
ATOM 3065 N N . GLN A 1 411 ? -11.498 -21.973 -19.302 1.00 79.19 411 GLN A N 1
ATOM 3066 C CA . GLN A 1 411 ? -12.780 -22.681 -19.371 1.00 79.19 411 GLN A CA 1
ATOM 3067 C C . GLN A 1 411 ? -13.102 -23.467 -18.100 1.00 79.19 411 GLN A C 1
ATOM 3069 O O . GLN A 1 411 ? -14.280 -23.609 -17.767 1.00 79.19 411 GLN A O 1
ATOM 3074 N N . GLN A 1 412 ? -12.088 -23.933 -17.364 1.00 75.62 412 GLN A N 1
ATOM 3075 C CA . GLN A 1 412 ? -12.318 -24.637 -16.103 1.00 75.62 412 GLN A CA 1
ATOM 3076 C C . GLN A 1 412 ? -12.959 -23.728 -15.050 1.00 75.62 412 GLN A C 1
ATOM 3078 O O . GL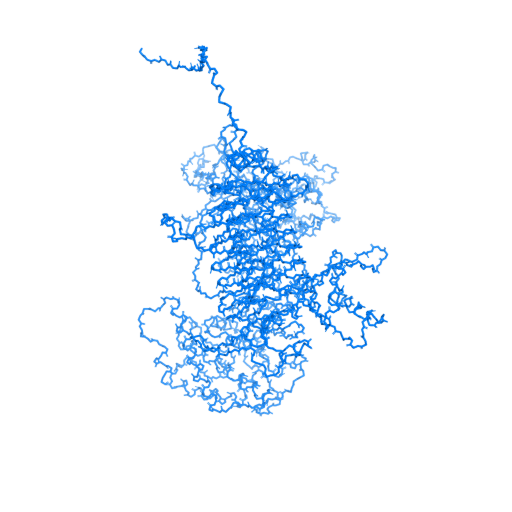N A 1 412 ? -13.738 -24.229 -14.248 1.00 75.62 412 GLN A O 1
ATOM 3083 N N . LYS A 1 413 ? -12.704 -22.405 -15.096 1.00 75.69 413 LYS A N 1
ATOM 3084 C CA . LYS A 1 413 ? -13.173 -21.345 -14.172 1.00 75.69 413 LYS A CA 1
ATOM 3085 C C . LYS A 1 413 ? -12.797 -21.560 -12.709 1.00 75.69 413 LYS A C 1
ATOM 3087 O O . LYS A 1 413 ? -12.129 -20.719 -12.115 1.00 75.69 413 LYS A O 1
ATOM 3092 N N . GLU A 1 414 ? -13.223 -22.671 -12.135 1.00 78.31 414 GLU A N 1
ATOM 3093 C CA . GLU A 1 414 ? -12.962 -23.104 -10.780 1.00 78.31 414 GLU A CA 1
ATOM 3094 C C . GLU A 1 414 ? -12.765 -24.622 -10.762 1.00 78.31 414 GLU A C 1
ATOM 3096 O O . GLU A 1 414 ? -13.543 -25.388 -11.322 1.00 78.31 414 GLU A O 1
ATOM 3101 N N . LEU A 1 415 ? -11.714 -25.057 -10.090 1.00 77.19 415 LEU A N 1
ATOM 3102 C CA . LEU A 1 415 ? -11.313 -26.440 -9.961 1.00 77.19 415 LEU A CA 1
ATOM 3103 C C . LEU A 1 415 ? -11.257 -26.794 -8.481 1.00 77.19 415 LEU A C 1
ATOM 3105 O O . LEU A 1 415 ? -10.646 -26.077 -7.686 1.00 77.19 415 LEU A O 1
ATOM 3109 N N . ARG A 1 416 ? -11.873 -27.922 -8.125 1.00 79.00 416 ARG A N 1
ATOM 3110 C CA . ARG A 1 416 ? -11.889 -28.447 -6.758 1.00 79.00 416 ARG A CA 1
ATOM 3111 C C . ARG A 1 416 ? -11.002 -29.677 -6.671 1.00 79.00 416 ARG A C 1
ATOM 3113 O O . ARG A 1 416 ? -11.289 -30.699 -7.287 1.00 79.00 416 ARG A O 1
ATOM 3120 N N . ILE A 1 417 ? -9.912 -29.569 -5.925 1.00 71.44 417 ILE A N 1
ATOM 3121 C CA . ILE A 1 417 ? -8.904 -30.616 -5.776 1.00 71.44 417 ILE A CA 1
ATOM 3122 C C . ILE A 1 417 ? -9.093 -31.270 -4.405 1.00 71.44 417 ILE A C 1
ATOM 3124 O O . ILE A 1 417 ? -8.989 -30.596 -3.384 1.00 71.44 417 ILE A O 1
ATOM 3128 N N . LYS A 1 418 ? -9.353 -32.581 -4.374 1.00 68.06 418 LYS A N 1
ATOM 3129 C CA . LYS A 1 418 ? -9.394 -33.379 -3.137 1.00 68.06 418 LYS A CA 1
ATOM 3130 C C . LYS A 1 418 ? -8.042 -34.039 -2.916 1.00 68.06 418 LYS A C 1
ATOM 3132 O O . LYS A 1 418 ? -7.620 -34.835 -3.748 1.00 68.06 418 LYS A O 1
ATOM 3137 N N . LEU A 1 419 ? -7.367 -33.696 -1.821 1.00 58.50 419 LEU A N 1
ATOM 3138 C CA . LEU A 1 419 ? -6.074 -34.294 -1.454 1.00 58.50 419 LEU A CA 1
ATOM 3139 C C . LEU A 1 419 ? -6.197 -35.293 -0.285 1.00 58.50 419 LEU A C 1
ATOM 3141 O O . LEU A 1 419 ? -5.358 -36.181 -0.172 1.00 58.50 419 LEU A O 1
ATOM 3145 N N . GLN A 1 420 ? -7.240 -35.179 0.550 1.00 57.62 420 GLN A N 1
ATOM 3146 C CA . GLN A 1 420 ? -7.598 -36.102 1.644 1.00 57.62 420 GLN A CA 1
ATOM 3147 C C . GLN A 1 420 ? -9.132 -36.237 1.738 1.00 57.62 420 GLN A C 1
ATOM 3149 O O . GLN A 1 420 ? -9.845 -35.384 1.209 1.00 57.62 420 GLN A O 1
ATOM 3154 N N . GLU A 1 421 ? -9.651 -37.282 2.400 1.00 55.94 421 GLU A N 1
ATOM 3155 C CA . GLU A 1 421 ? -11.092 -37.627 2.424 1.00 55.94 421 GLU A CA 1
ATOM 3156 C C . GLU A 1 421 ? -12.027 -36.508 2.937 1.00 55.94 421 GLU A C 1
ATOM 3158 O O . GLU A 1 421 ? -13.219 -36.538 2.632 1.00 55.94 421 GLU A O 1
ATOM 3163 N N . SER A 1 422 ? -11.512 -35.492 3.644 1.00 53.78 422 SER A N 1
ATOM 3164 C CA . SER A 1 422 ? -12.310 -34.404 4.232 1.00 53.78 422 SER A CA 1
ATOM 3165 C C . SER A 1 422 ? -12.023 -32.983 3.720 1.00 53.78 422 SER A C 1
ATOM 3167 O O . SER A 1 422 ? -12.738 -32.072 4.131 1.00 53.78 422 SER A O 1
ATOM 3169 N N . GLU A 1 423 ? -11.029 -32.745 2.849 1.00 59.97 423 GLU A N 1
ATOM 3170 C CA . GLU A 1 423 ? -10.662 -31.375 2.424 1.00 59.97 423 GLU A CA 1
ATOM 3171 C C . GLU A 1 423 ? -10.689 -31.151 0.902 1.00 59.97 423 GLU A C 1
ATOM 3173 O O . GLU A 1 423 ? -10.020 -31.842 0.128 1.00 59.97 423 GLU A O 1
ATOM 3178 N N . GLU A 1 424 ? -11.449 -30.129 0.483 1.00 69.94 424 GLU A N 1
ATOM 3179 C CA . GLU A 1 424 ? -11.553 -29.640 -0.897 1.00 69.94 424 GLU A CA 1
ATOM 3180 C C . GLU A 1 424 ? -10.797 -28.312 -1.068 1.00 69.94 424 GLU A C 1
ATOM 3182 O O . GLU A 1 424 ? -11.109 -27.305 -0.431 1.00 69.94 424 GLU A O 1
ATOM 3187 N N . TYR A 1 425 ? -9.827 -28.291 -1.981 1.00 73.12 425 TYR A N 1
ATOM 3188 C CA . TYR A 1 425 ? -9.037 -27.112 -2.327 1.00 73.12 425 TYR A CA 1
ATOM 3189 C C . TYR A 1 425 ? -9.574 -26.458 -3.596 1.00 73.12 425 TYR A C 1
ATOM 3191 O O . TYR A 1 425 ? -9.623 -27.090 -4.649 1.00 73.12 425 TYR A O 1
ATOM 3199 N N . ILE A 1 426 ? -9.945 -25.181 -3.507 1.00 77.88 426 ILE A N 1
ATOM 3200 C CA . ILE A 1 426 ? -10.549 -24.443 -4.618 1.00 77.88 426 ILE A CA 1
ATOM 3201 C C . ILE A 1 426 ? -9.487 -23.596 -5.324 1.00 77.88 426 ILE A C 1
ATOM 3203 O O . ILE A 1 426 ? -8.804 -22.778 -4.704 1.00 77.88 426 ILE A O 1
ATOM 3207 N N . VAL A 1 427 ? -9.366 -23.762 -6.638 1.00 80.94 427 VAL A N 1
ATOM 3208 C CA . VAL A 1 427 ? -8.475 -22.983 -7.503 1.00 80.94 427 VAL A CA 1
ATOM 3209 C C . VAL A 1 427 ? -9.296 -22.368 -8.620 1.00 80.94 427 VAL A C 1
ATOM 3211 O O . VAL A 1 427 ? -9.991 -23.074 -9.332 1.00 80.94 427 VAL A O 1
ATOM 3214 N N . SER A 1 428 ? -9.211 -21.056 -8.794 1.00 82.1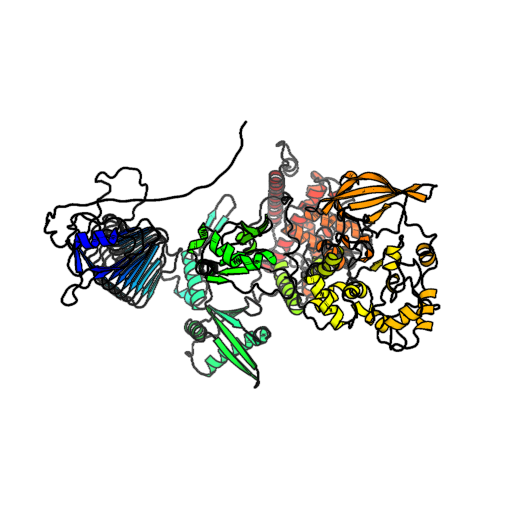2 428 SER A N 1
ATOM 3215 C CA . SER A 1 428 ? -9.924 -20.338 -9.853 1.00 82.12 428 SER A CA 1
ATOM 3216 C C . SER A 1 428 ? -8.969 -19.812 -10.912 1.00 82.12 428 SER A C 1
ATOM 3218 O O . SER A 1 428 ? -7.864 -19.384 -10.589 1.00 82.12 428 SER A O 1
ATOM 3220 N N . PHE A 1 429 ? -9.401 -19.823 -12.164 1.00 83.31 429 PHE A N 1
ATOM 3221 C CA . PHE A 1 429 ? -8.625 -19.379 -13.315 1.00 83.31 429 PHE A CA 1
ATOM 3222 C C . PHE A 1 429 ? -9.288 -18.137 -13.903 1.00 83.31 429 PHE A C 1
ATOM 3224 O O . PHE A 1 429 ? -10.484 -18.133 -14.191 1.00 83.31 429 PHE A O 1
ATOM 3231 N N . LYS A 1 430 ? -8.519 -17.059 -14.028 1.00 81.94 430 LYS A N 1
ATOM 3232 C CA . LYS A 1 430 ? -8.958 -15.756 -14.525 1.00 81.94 430 LYS A CA 1
ATOM 3233 C C . LYS A 1 430 ? -8.037 -15.296 -15.653 1.00 81.94 430 LYS A C 1
ATOM 3235 O O . LYS A 1 430 ? -6.861 -15.649 -15.639 1.00 81.94 430 LYS A O 1
ATOM 3240 N N . PRO A 1 431 ? -8.535 -14.511 -16.614 1.00 78.75 431 PRO A N 1
ATOM 3241 C CA . PRO A 1 431 ? -7.684 -13.943 -17.651 1.00 78.75 431 PRO A CA 1
ATOM 3242 C C . PRO A 1 431 ? -6.704 -12.927 -17.051 1.00 78.75 431 PRO A C 1
ATOM 3244 O O . PRO A 1 431 ? -7.006 -12.269 -16.049 1.00 78.75 431 PRO A O 1
ATOM 3247 N N . TRP A 1 432 ? -5.518 -12.819 -17.648 1.00 80.31 432 TRP A N 1
ATOM 3248 C CA . TRP A 1 432 ? -4.586 -11.729 -17.368 1.00 80.31 432 TRP A CA 1
ATOM 3249 C C . TRP A 1 432 ? -5.066 -10.450 -18.066 1.00 80.31 432 TRP A C 1
ATOM 3251 O O . TRP A 1 432 ? -5.512 -10.511 -19.208 1.00 80.31 432 TRP A O 1
ATOM 3261 N N . LEU A 1 433 ? -4.999 -9.306 -17.374 1.00 70.75 433 LEU A N 1
ATOM 3262 C CA . LEU A 1 433 ? -5.486 -8.021 -17.889 1.00 70.75 433 LEU A CA 1
ATOM 3263 C C . LEU A 1 433 ? -4.383 -6.947 -17.862 1.00 70.75 433 LEU A C 1
ATOM 3265 O O . LEU A 1 433 ? -3.642 -6.868 -16.871 1.00 70.75 433 LEU A O 1
ATOM 3269 N N . PRO A 1 434 ? -4.318 -6.070 -18.882 1.00 67.00 434 PRO A N 1
ATOM 3270 C CA . PRO A 1 434 ? -3.516 -4.852 -18.861 1.00 67.00 434 PRO A CA 1
ATOM 3271 C C . PRO A 1 434 ? -3.906 -3.900 -17.719 1.00 67.00 434 PRO A C 1
ATOM 3273 O O . PRO A 1 434 ? -5.034 -3.882 -17.222 1.00 67.00 434 PRO A O 1
ATOM 3276 N N . LEU A 1 435 ? -2.962 -3.048 -17.309 1.00 55.91 435 LEU A N 1
ATOM 3277 C CA . LEU A 1 435 ? -3.121 -2.156 -16.150 1.00 55.91 435 LEU A CA 1
ATOM 3278 C C . LEU A 1 435 ? -4.274 -1.143 -16.304 1.00 55.91 435 LEU A C 1
ATOM 3280 O O . LEU A 1 435 ? -4.838 -0.703 -15.301 1.00 55.91 435 LEU A O 1
ATOM 3284 N N . GLN A 1 436 ? -4.598 -0.761 -17.539 1.00 57.12 436 GLN A N 1
ATOM 3285 C CA . GLN A 1 436 ? -5.650 0.201 -17.866 1.00 57.12 436 GLN A CA 1
ATOM 3286 C C . GLN A 1 436 ? -7.043 -0.433 -17.752 1.00 57.12 436 GLN A C 1
ATOM 3288 O O . GLN A 1 436 ? -7.871 0.068 -16.992 1.00 57.12 436 GLN A O 1
ATOM 3293 N N . GLU A 1 437 ? -7.240 -1.614 -18.343 1.00 64.38 437 GLU A N 1
ATOM 3294 C CA . GLU A 1 437 ? -8.484 -2.393 -18.230 1.00 64.38 437 GLU A CA 1
ATOM 3295 C C . GLU A 1 437 ? -8.808 -2.743 -16.766 1.00 64.38 437 GLU A C 1
ATOM 3297 O O . GLU A 1 437 ? -9.949 -2.654 -16.308 1.00 64.38 437 GLU A O 1
ATOM 3302 N N . LEU A 1 438 ? -7.783 -3.058 -15.968 1.00 57.09 438 LEU A N 1
ATOM 3303 C CA . LEU A 1 438 ? -7.948 -3.367 -14.547 1.00 57.09 438 LEU A CA 1
ATOM 3304 C C . LEU A 1 438 ? -8.465 -2.169 -13.720 1.00 57.09 438 LEU A C 1
ATOM 3306 O O . LEU A 1 438 ? -9.077 -2.365 -12.666 1.00 57.09 438 LEU A O 1
ATOM 3310 N N . ARG A 1 439 ? -8.232 -0.927 -14.171 1.00 53.06 439 ARG A N 1
ATOM 3311 C CA . ARG A 1 439 ? -8.765 0.295 -13.537 1.00 53.06 439 ARG A CA 1
ATOM 3312 C C . ARG A 1 439 ? -10.218 0.553 -13.929 1.00 53.06 439 ARG A C 1
ATOM 3314 O O . ARG A 1 439 ? -10.997 0.964 -13.073 1.00 53.06 439 ARG A O 1
ATOM 3321 N N . GLU A 1 440 ? -10.585 0.272 -15.171 1.00 57.41 440 GLU A N 1
ATOM 3322 C CA . GLU A 1 440 ? -11.933 0.495 -15.708 1.00 57.41 440 GLU A CA 1
ATOM 3323 C C . GLU A 1 440 ? -12.962 -0.478 -15.131 1.00 57.41 440 GLU A C 1
ATOM 3325 O O . GLU A 1 440 ? -14.040 -0.054 -14.710 1.00 57.41 440 GLU A O 1
ATOM 3330 N N . VAL A 1 441 ? -12.597 -1.756 -14.976 1.00 54.53 441 VAL A N 1
ATOM 3331 C CA . VAL A 1 441 ? -13.452 -2.759 -14.312 1.00 54.53 441 VAL A CA 1
ATOM 3332 C C . VAL A 1 441 ? -13.826 -2.314 -12.892 1.00 54.53 441 VAL A C 1
ATOM 3334 O O . VAL A 1 441 ? -14.963 -2.481 -12.456 1.00 54.53 441 VAL A O 1
ATOM 3337 N N . ARG A 1 442 ? -12.895 -1.671 -12.178 1.00 52.50 442 ARG A N 1
ATOM 3338 C CA . ARG A 1 442 ? -13.131 -1.151 -10.820 1.00 52.50 442 ARG A CA 1
ATOM 3339 C C . ARG A 1 442 ? -14.031 0.092 -10.793 1.00 52.50 442 ARG A C 1
ATOM 3341 O O . ARG A 1 442 ? -14.706 0.313 -9.791 1.00 52.50 442 ARG A O 1
ATOM 3348 N N . LEU A 1 443 ? -14.037 0.899 -11.856 1.00 53.84 443 LEU A N 1
ATOM 3349 C CA . LEU A 1 443 ? -14.875 2.099 -11.988 1.00 53.84 443 LEU A CA 1
ATOM 3350 C C . LEU A 1 443 ? -16.329 1.740 -12.340 1.00 53.84 443 LEU A C 1
ATOM 3352 O O . LEU A 1 443 ? -17.252 2.265 -11.723 1.00 53.84 443 LEU A O 1
ATOM 3356 N N . GLN A 1 444 ? -16.547 0.782 -13.244 1.00 53.88 444 GLN A N 1
ATOM 3357 C CA . GLN A 1 444 ? -17.894 0.342 -13.639 1.00 53.88 444 GLN A CA 1
ATOM 3358 C C . GLN A 1 444 ? -18.666 -0.350 -12.505 1.00 53.88 444 GLN A C 1
ATOM 3360 O O . GLN A 1 444 ? -19.881 -0.176 -12.369 1.00 53.88 444 GLN A O 1
ATOM 3365 N N . GLU A 1 445 ? -17.973 -1.102 -11.646 1.00 53.81 445 GLU A N 1
ATOM 3366 C CA . GLU A 1 445 ? -18.584 -1.682 -10.444 1.00 53.81 445 GLU A CA 1
ATOM 3367 C C . GLU A 1 445 ? -19.083 -0.608 -9.458 1.00 53.81 445 GLU A C 1
ATOM 3369 O O . GLU A 1 445 ? -20.046 -0.854 -8.725 1.00 53.81 445 GLU A O 1
ATOM 3374 N N . ALA A 1 446 ? -18.472 0.583 -9.460 1.00 51.31 446 ALA A N 1
ATOM 3375 C CA . ALA A 1 446 ? -18.855 1.705 -8.606 1.00 51.31 446 ALA A CA 1
ATOM 3376 C C . ALA A 1 446 ? -20.051 2.515 -9.154 1.00 51.31 446 ALA A C 1
ATOM 3378 O O . ALA A 1 446 ? -20.797 3.089 -8.362 1.00 51.31 446 ALA A O 1
ATOM 3379 N N . GLU A 1 447 ? -20.276 2.533 -10.474 1.00 51.00 447 GLU A N 1
ATOM 3380 C CA . GLU A 1 447 ? -21.371 3.284 -11.120 1.00 51.00 447 GLU A CA 1
ATOM 3381 C C . GLU A 1 447 ? -22.736 2.576 -11.062 1.00 51.00 447 GLU A C 1
ATOM 3383 O O . GLU A 1 447 ? -23.769 3.229 -10.925 1.00 51.00 447 GLU A O 1
ATOM 3388 N N . MET A 1 448 ? -22.774 1.240 -11.135 1.00 54.16 448 MET A N 1
ATOM 3389 C CA . MET A 1 448 ? -24.039 0.478 -11.165 1.00 54.16 448 MET A CA 1
ATOM 3390 C C . MET A 1 448 ? -24.699 0.284 -9.796 1.00 54.16 448 MET A C 1
ATOM 3392 O O . MET A 1 448 ? -25.855 -0.130 -9.708 1.00 54.16 448 MET A O 1
ATOM 3396 N N . LYS A 1 449 ? -23.971 0.551 -8.717 1.00 63.34 449 LYS A N 1
ATOM 3397 C CA . LYS A 1 449 ? -24.450 0.396 -7.345 1.00 63.34 449 LYS A CA 1
ATOM 3398 C C . LYS A 1 449 ? -24.227 1.722 -6.636 1.00 63.34 449 LYS A C 1
ATOM 3400 O O . LYS A 1 449 ? -23.213 1.886 -5.965 1.00 63.34 449 LYS A O 1
ATOM 3405 N N . PHE A 1 450 ? -25.151 2.672 -6.812 1.00 70.69 450 PHE A N 1
ATOM 3406 C CA . PHE A 1 450 ? -25.097 3.913 -6.047 1.00 70.69 450 PHE A CA 1
ATOM 3407 C C . PHE A 1 450 ? -25.467 3.607 -4.603 1.00 70.69 450 PHE A C 1
ATOM 3409 O O . PHE A 1 450 ? -26.524 3.065 -4.285 1.00 70.69 450 PHE A O 1
ATOM 3416 N N . TRP A 1 451 ? -24.543 3.926 -3.722 1.00 82.06 451 TRP A N 1
ATOM 3417 C CA . TRP A 1 451 ? -24.748 3.811 -2.303 1.00 82.06 451 TRP A CA 1
ATOM 3418 C C . TRP A 1 451 ? -24.313 5.116 -1.675 1.00 82.06 451 TRP A C 1
ATOM 3420 O O . TRP A 1 451 ? -23.355 5.754 -2.117 1.00 82.06 451 TRP A O 1
ATOM 3430 N N . ILE A 1 452 ? -25.019 5.489 -0.625 1.00 83.38 452 ILE A N 1
ATOM 3431 C CA . ILE A 1 452 ? -24.562 6.512 0.293 1.00 83.38 452 ILE A CA 1
ATOM 3432 C C . ILE A 1 452 ? -24.117 5.821 1.564 1.00 83.38 452 ILE A C 1
ATOM 3434 O O . ILE A 1 452 ? -24.621 4.765 1.952 1.00 83.38 452 ILE A O 1
ATOM 3438 N N . MET A 1 453 ? -23.131 6.410 2.205 1.00 83.06 453 MET A N 1
ATOM 3439 C CA . MET A 1 453 ? -22.586 5.889 3.433 1.00 83.06 453 MET A CA 1
ATOM 3440 C C . MET A 1 453 ? -22.720 6.963 4.489 1.00 83.06 453 MET A C 1
ATOM 3442 O O . MET A 1 453 ? -21.971 7.937 4.496 1.00 83.06 453 MET A O 1
ATOM 3446 N N . ALA A 1 454 ? -23.698 6.771 5.367 1.00 81.69 454 ALA A N 1
ATOM 3447 C CA . ALA A 1 454 ? -23.904 7.642 6.505 1.00 81.69 454 ALA A CA 1
ATOM 3448 C C . ALA A 1 454 ? -22.802 7.364 7.535 1.00 81.69 454 ALA A C 1
ATOM 3450 O O . ALA A 1 454 ? -22.667 6.251 8.062 1.00 81.69 454 ALA A O 1
ATOM 3451 N N . LEU A 1 455 ? -21.961 8.368 7.764 1.00 76.81 455 LEU A N 1
ATOM 3452 C CA . LEU A 1 455 ? -20.791 8.302 8.622 1.00 76.81 455 LEU A CA 1
ATOM 3453 C C . LEU A 1 455 ? -21.165 8.746 10.034 1.00 76.81 455 LEU A C 1
ATOM 3455 O O . LEU A 1 455 ? -21.763 9.799 10.230 1.00 76.81 455 LEU A O 1
ATOM 3459 N N . ARG A 1 456 ? -20.735 7.967 11.034 1.00 72.12 456 ARG A N 1
ATOM 3460 C CA . ARG A 1 456 ? -20.849 8.327 12.460 1.00 72.12 456 ARG A CA 1
ATOM 3461 C C . ARG A 1 456 ? -22.287 8.660 12.901 1.00 72.12 456 ARG A C 1
ATOM 3463 O O . ARG A 1 456 ? -22.473 9.561 13.711 1.00 72.12 456 ARG A O 1
ATOM 3470 N N . VAL A 1 457 ? -23.280 7.925 12.390 1.00 73.38 457 VAL A N 1
ATOM 3471 C CA . VAL A 1 457 ? -24.701 8.105 12.739 1.00 73.38 457 VAL A CA 1
ATOM 3472 C C . VAL A 1 457 ? -24.897 7.911 14.255 1.00 73.38 457 VAL A C 1
ATOM 3474 O O . VAL A 1 457 ? -24.597 6.818 14.750 1.00 73.38 457 VAL A O 1
ATOM 3477 N N . PRO A 1 458 ? -25.381 8.925 15.006 1.00 75.31 458 PRO A N 1
ATOM 3478 C CA . PRO A 1 458 ? -25.744 8.769 16.416 1.00 75.31 458 PRO A CA 1
ATOM 3479 C C . PRO A 1 458 ? -26.846 7.716 16.603 1.00 75.31 458 PRO A C 1
ATOM 3481 O O . PRO A 1 458 ? -27.727 7.594 15.755 1.00 75.31 458 PRO A O 1
ATOM 3484 N N . LEU A 1 459 ? -26.822 6.974 17.716 1.00 73.38 459 LEU A N 1
ATOM 3485 C CA . LEU A 1 459 ? -27.809 5.919 18.006 1.00 73.38 459 LEU A CA 1
ATOM 3486 C C . LEU A 1 459 ? -29.252 6.447 17.983 1.00 73.38 459 LEU A C 1
ATOM 3488 O O . LEU A 1 459 ? -30.111 5.820 17.369 1.00 73.38 459 LEU A O 1
ATOM 3492 N N . ASP A 1 460 ? -29.492 7.625 18.561 1.00 73.50 460 ASP A N 1
ATOM 3493 C CA . ASP A 1 460 ? -30.825 8.240 18.611 1.00 73.50 460 ASP A CA 1
ATOM 3494 C C . ASP A 1 460 ? -31.319 8.666 17.217 1.00 73.50 460 ASP A C 1
ATOM 3496 O O . ASP A 1 460 ? -32.490 8.501 16.885 1.00 73.50 460 ASP A O 1
ATOM 3500 N N . ALA A 1 461 ? -30.404 9.106 16.346 1.00 75.56 461 ALA A N 1
ATOM 3501 C CA . ALA A 1 461 ? -30.698 9.484 14.964 1.00 75.56 461 ALA A CA 1
ATOM 3502 C C . ALA A 1 461 ? -30.856 8.273 14.020 1.00 75.56 461 ALA A C 1
ATOM 3504 O O . ALA A 1 461 ? -31.497 8.389 12.976 1.00 75.56 461 ALA A O 1
ATOM 3505 N N . TYR A 1 462 ? -30.294 7.104 14.361 1.00 82.56 462 TYR A N 1
ATOM 3506 C CA . TYR A 1 462 ? -30.340 5.896 13.524 1.00 82.56 462 TYR A CA 1
ATOM 3507 C C . TYR A 1 462 ? -31.772 5.405 13.276 1.00 82.56 462 TYR A C 1
ATOM 3509 O O . TYR A 1 462 ? -32.099 5.020 12.152 1.00 82.56 462 TYR A O 1
ATOM 3517 N N . TYR A 1 463 ? -32.643 5.482 14.289 1.00 80.12 463 TYR A N 1
ATOM 3518 C CA . TYR A 1 463 ? -34.054 5.091 14.173 1.00 80.12 463 TYR A CA 1
ATOM 3519 C C . TYR A 1 463 ? -34.827 5.947 13.164 1.00 80.12 463 TYR A C 1
ATOM 3521 O O . TYR A 1 463 ? -35.757 5.460 12.523 1.00 80.12 463 TYR A O 1
ATOM 3529 N N . TYR A 1 464 ? -34.400 7.196 12.976 1.00 84.31 464 TYR A N 1
ATOM 3530 C CA . TYR A 1 464 ? -34.998 8.135 12.033 1.00 84.31 464 TYR A CA 1
ATOM 3531 C C . TYR A 1 464 ? -34.230 8.211 10.709 1.00 84.31 464 TYR A C 1
ATOM 3533 O O . TYR A 1 464 ? -34.770 8.733 9.741 1.00 84.31 464 TYR A O 1
ATOM 3541 N N . LEU A 1 465 ? -33.012 7.653 10.625 1.00 84.12 465 LEU A N 1
ATOM 3542 C CA . LEU A 1 465 ? -32.102 7.788 9.481 1.00 84.12 465 LEU A CA 1
ATOM 3543 C C . LEU A 1 465 ? -32.746 7.351 8.169 1.00 84.12 465 LEU A C 1
ATOM 3545 O O . LEU A 1 465 ? -32.668 8.081 7.188 1.00 84.12 465 LEU A O 1
ATOM 3549 N N . ARG A 1 466 ? -33.397 6.183 8.135 1.00 83.62 466 ARG A N 1
ATOM 3550 C CA . ARG A 1 466 ? -34.040 5.698 6.906 1.00 83.62 466 ARG A CA 1
ATOM 3551 C C . ARG A 1 466 ? -35.133 6.658 6.438 1.00 83.62 466 ARG A C 1
ATOM 3553 O O . ARG A 1 466 ? -35.161 6.997 5.263 1.00 83.62 466 ARG A O 1
ATOM 3560 N N . SER A 1 467 ? -35.986 7.118 7.350 1.00 84.50 467 SER A N 1
ATOM 3561 C CA . SER A 1 467 ? -37.088 8.036 7.041 1.00 84.50 467 SER A CA 1
ATOM 3562 C C . SER A 1 467 ? -36.598 9.448 6.709 1.00 84.50 467 SER A C 1
ATOM 3564 O O . SER A 1 467 ? -37.162 10.094 5.836 1.00 84.50 467 SER A O 1
ATOM 3566 N N . ALA A 1 468 ? -35.529 9.914 7.356 1.00 84.56 468 ALA A N 1
ATOM 3567 C CA . ALA A 1 468 ? -34.907 11.209 7.100 1.00 84.56 468 ALA A CA 1
ATOM 3568 C C . ALA A 1 468 ? -34.176 11.228 5.754 1.00 84.56 468 ALA A C 1
ATOM 3570 O O . ALA A 1 468 ? -34.367 12.149 4.970 1.00 84.56 468 ALA A O 1
ATOM 3571 N N . VAL A 1 469 ? -33.409 10.179 5.438 1.00 84.88 469 VAL A N 1
ATOM 3572 C CA . VAL A 1 469 ? -32.811 9.986 4.108 1.00 84.88 469 VAL A CA 1
ATOM 3573 C C . VAL A 1 469 ? -33.913 9.881 3.055 1.00 84.88 469 VAL A C 1
ATOM 3575 O O . VAL A 1 469 ? -33.813 10.523 2.015 1.00 84.88 469 VAL A O 1
ATOM 3578 N N . GLN A 1 470 ? -34.994 9.150 3.338 1.00 86.62 470 GLN A N 1
ATOM 3579 C CA . GLN A 1 470 ? -36.118 9.022 2.415 1.00 86.62 470 GLN A CA 1
ATOM 3580 C C . GLN A 1 470 ? -36.873 10.339 2.188 1.00 86.62 470 GLN A C 1
ATOM 3582 O O . GLN A 1 470 ? -37.278 10.621 1.063 1.00 86.62 470 GLN A O 1
ATOM 3587 N N . GLY A 1 471 ? -37.026 11.160 3.228 1.00 77.88 471 GLY A N 1
ATOM 3588 C CA . GLY A 1 471 ? -37.700 12.456 3.155 1.00 77.88 471 GLY A CA 1
ATOM 3589 C C . GLY A 1 471 ? -36.850 13.583 2.561 1.00 77.88 471 GLY A C 1
ATOM 3590 O O . GLY A 1 471 ? -37.406 14.470 1.919 1.00 77.88 471 GLY A O 1
ATOM 3591 N N . ILE A 1 472 ? -35.528 13.554 2.760 1.00 79.56 472 ILE A N 1
ATOM 3592 C CA . ILE A 1 472 ? -34.611 14.639 2.364 1.00 79.56 472 ILE A CA 1
ATOM 3593 C C . ILE A 1 472 ? -33.883 14.309 1.054 1.00 79.56 472 ILE A C 1
ATOM 3595 O O . ILE A 1 472 ? -33.817 15.152 0.164 1.00 79.56 472 ILE A O 1
ATOM 3599 N N . PHE A 1 473 ? -33.375 13.084 0.898 1.00 81.50 473 PHE A N 1
ATOM 3600 C CA . PHE A 1 473 ? -32.597 12.678 -0.280 1.00 81.50 473 PHE A CA 1
ATOM 3601 C C . PHE A 1 473 ? -33.418 11.853 -1.279 1.00 81.50 473 PHE A C 1
ATOM 3603 O O . PHE A 1 473 ? -33.225 11.992 -2.486 1.00 81.50 473 PHE A O 1
ATOM 3610 N N . GLY A 1 474 ? -34.375 11.053 -0.800 1.00 78.56 474 GLY A N 1
ATOM 3611 C CA . GLY A 1 474 ? -35.300 10.249 -1.606 1.00 78.56 474 GLY A CA 1
ATOM 3612 C C . GLY A 1 474 ? -35.221 8.750 -1.301 1.00 78.56 474 GLY A C 1
ATOM 3613 O O . GLY A 1 474 ? -34.524 8.331 -0.382 1.00 78.56 474 GLY A O 1
ATOM 3614 N N . ASP A 1 475 ? -35.962 7.934 -2.055 1.00 81.50 475 ASP A N 1
ATOM 3615 C CA . ASP A 1 475 ? -36.219 6.526 -1.719 1.00 81.50 475 ASP A CA 1
ATOM 3616 C C . ASP A 1 475 ? -34.965 5.703 -1.400 1.00 81.50 475 ASP A C 1
ATOM 3618 O O . ASP A 1 475 ? -33.950 5.782 -2.080 1.00 81.50 475 ASP A O 1
ATOM 3622 N N . VAL A 1 476 ? -35.055 4.858 -0.370 1.00 85.62 476 VAL A N 1
ATOM 3623 C CA . VAL A 1 476 ? -33.974 3.963 0.067 1.00 85.62 476 VAL A CA 1
ATOM 3624 C C . VAL A 1 476 ? -34.269 2.547 -0.430 1.00 85.62 476 VAL A C 1
ATOM 3626 O O . VAL A 1 476 ? -35.242 1.936 0.022 1.00 85.62 476 VAL A O 1
ATOM 3629 N N . LEU A 1 477 ? -33.420 1.998 -1.311 1.00 81.56 477 LEU A N 1
ATOM 3630 C CA . LEU A 1 477 ? -33.602 0.648 -1.869 1.00 81.56 477 LEU A CA 1
ATOM 3631 C C . LEU A 1 477 ? -33.306 -0.427 -0.828 1.00 81.56 477 LEU A C 1
ATOM 3633 O O . LEU A 1 477 ? -34.121 -1.315 -0.581 1.00 81.56 477 LEU A O 1
ATOM 3637 N N . HIS A 1 478 ? -32.129 -0.348 -0.215 1.00 79.75 478 HIS A N 1
ATOM 3638 C CA . HIS A 1 478 ? -31.716 -1.304 0.796 1.00 79.75 478 HIS A CA 1
ATOM 3639 C C . HIS A 1 478 ? -30.779 -0.640 1.796 1.00 79.75 478 HIS A C 1
ATOM 3641 O O . HIS A 1 478 ? -29.689 -0.196 1.449 1.00 79.75 478 HIS A O 1
ATOM 3647 N N . MET A 1 479 ? -31.184 -0.594 3.062 1.00 82.56 479 MET A N 1
ATOM 3648 C CA . MET A 1 479 ? -30.289 -0.202 4.143 1.00 82.56 479 MET A CA 1
ATOM 3649 C C . MET A 1 479 ? -29.569 -1.456 4.627 1.00 82.56 479 MET A C 1
ATOM 3651 O O . MET A 1 479 ? -30.194 -2.342 5.210 1.00 82.56 479 MET A O 1
ATOM 3655 N N . HIS A 1 480 ? -28.268 -1.551 4.350 1.00 75.50 480 HIS A N 1
ATOM 3656 C CA . HIS A 1 480 ? -27.467 -2.669 4.834 1.00 75.50 480 HIS A CA 1
ATOM 3657 C C . HIS A 1 480 ? -27.388 -2.613 6.355 1.00 75.50 480 HIS A C 1
ATOM 3659 O O . HIS A 1 480 ? -27.275 -1.512 6.912 1.00 75.50 480 HIS A O 1
ATOM 3665 N N . PRO A 1 481 ? -27.414 -3.775 7.034 1.00 65.88 481 PRO A N 1
ATOM 3666 C CA . PRO A 1 481 ? -27.105 -3.804 8.445 1.00 65.88 481 PRO A CA 1
ATOM 3667 C C . PRO A 1 481 ? -25.748 -3.114 8.630 1.00 65.88 481 PRO A C 1
ATOM 3669 O O . PRO A 1 481 ? -24.823 -3.403 7.863 1.00 65.88 481 PRO A O 1
ATOM 3672 N N . PRO A 1 482 ? -25.629 -2.178 9.582 1.00 64.44 482 PRO A N 1
ATOM 3673 C CA . PRO A 1 482 ? -24.365 -1.514 9.860 1.00 64.44 482 PRO A CA 1
ATOM 3674 C C . PRO A 1 482 ? -23.293 -2.585 10.029 1.00 64.44 482 PRO A C 1
ATOM 3676 O O . PRO A 1 482 ? -23.491 -3.526 10.802 1.00 64.44 482 PRO A O 1
ATOM 3679 N N . GLU A 1 483 ? -22.199 -2.477 9.267 1.00 50.09 483 GLU A N 1
ATOM 3680 C CA . GLU A 1 483 ? -21.120 -3.457 9.347 1.00 50.09 483 GLU A CA 1
ATOM 3681 C C . GLU A 1 483 ? -20.676 -3.544 10.801 1.00 50.09 483 GLU A C 1
ATOM 3683 O O . GLU A 1 483 ? -20.175 -2.577 11.387 1.00 50.09 483 GLU A O 1
ATOM 3688 N N . PHE A 1 484 ? -20.932 -4.709 11.394 1.00 47.69 484 PHE A N 1
ATOM 3689 C CA . PHE A 1 484 ? -20.588 -4.959 12.774 1.00 47.69 484 PHE A CA 1
ATOM 3690 C C . PHE A 1 484 ? -19.088 -5.203 12.828 1.00 47.69 484 PHE A C 1
ATOM 3692 O O . PHE A 1 484 ? -18.597 -6.331 12.745 1.00 47.69 484 PHE A O 1
ATOM 3699 N N . ASP A 1 485 ? -18.335 -4.115 12.937 1.00 44.22 485 ASP A N 1
ATOM 3700 C CA . ASP A 1 485 ? -16.960 -4.213 13.371 1.00 44.22 485 ASP A CA 1
ATOM 3701 C C . ASP A 1 485 ? -16.982 -4.656 14.835 1.00 44.22 485 ASP A C 1
ATOM 3703 O O . ASP A 1 485 ? -17.176 -3.862 15.755 1.00 44.22 485 ASP A O 1
ATOM 3707 N N . SER A 1 486 ? -16.749 -5.952 15.039 1.00 41.16 486 SER A N 1
ATOM 3708 C CA . SER A 1 486 ? -16.594 -6.571 16.361 1.00 41.16 486 SER A CA 1
ATOM 3709 C C . SER A 1 486 ? -15.532 -5.905 17.251 1.00 41.16 486 SER A C 1
ATOM 3711 O O . SER A 1 486 ? -15.404 -6.282 18.407 1.00 41.16 486 SER A O 1
ATOM 3713 N N . THR A 1 487 ? -14.760 -4.940 16.738 1.00 38.81 487 THR A N 1
ATOM 3714 C CA . THR A 1 487 ? -13.718 -4.200 17.460 1.00 38.81 487 THR A CA 1
ATOM 3715 C C . THR A 1 487 ? -14.058 -2.719 17.702 1.00 38.81 487 THR A C 1
ATOM 3717 O O . THR A 1 487 ? -13.286 -2.024 18.364 1.00 38.81 487 THR A O 1
ATOM 3720 N N . ARG A 1 488 ? -15.205 -2.209 17.216 1.00 44.66 488 ARG A N 1
ATOM 3721 C CA . ARG A 1 488 ? -15.644 -0.809 17.386 1.00 44.66 488 ARG A CA 1
ATOM 3722 C C . ARG A 1 488 ? -17.173 -0.684 17.483 1.00 44.66 488 ARG A C 1
ATOM 3724 O O . ARG A 1 488 ? -17.847 -0.744 16.462 1.00 44.66 488 ARG A O 1
ATOM 3731 N N . PRO A 1 489 ? -17.731 -0.382 18.664 1.00 41.31 489 PRO A N 1
ATOM 3732 C CA . PRO A 1 489 ? -19.188 -0.368 18.855 1.00 41.31 489 PRO A CA 1
ATOM 3733 C C . PRO A 1 489 ? -19.857 0.995 18.628 1.00 41.31 489 PRO A C 1
ATOM 3735 O O . PRO A 1 489 ? -20.872 1.305 19.235 1.00 41.31 489 PRO A O 1
ATOM 3738 N N . LYS A 1 490 ? -19.310 1.833 17.744 1.00 46.53 490 LYS A N 1
ATOM 3739 C CA . LYS A 1 490 ? -20.087 2.951 17.178 1.00 46.53 490 LYS A CA 1
ATOM 3740 C C . LYS A 1 490 ? -20.693 2.451 15.870 1.00 46.53 490 LYS A C 1
ATOM 3742 O O . LYS A 1 490 ? -20.043 1.672 15.188 1.00 46.53 490 LYS A O 1
ATOM 3747 N N . LEU A 1 491 ? -21.913 2.850 15.515 1.00 48.09 491 LEU A N 1
ATOM 3748 C CA . LEU A 1 491 ? -22.535 2.482 14.236 1.00 48.09 491 LEU A CA 1
ATOM 3749 C C . LEU A 1 491 ? -21.630 2.961 13.092 1.00 48.09 491 LEU A C 1
ATOM 3751 O O . LEU A 1 491 ? -21.483 4.155 12.829 1.00 48.09 491 LEU A O 1
ATOM 3755 N N . MET A 1 492 ? -20.895 2.010 12.516 1.00 60.38 492 MET A N 1
ATOM 3756 C CA . MET A 1 492 ? -19.557 2.279 11.981 1.00 60.38 492 MET A CA 1
ATOM 3757 C C . MET A 1 492 ? -19.535 2.738 10.536 1.00 60.38 492 MET A C 1
ATOM 3759 O O . MET A 1 492 ? -18.488 3.192 10.090 1.00 60.38 492 MET A O 1
ATOM 3763 N N . LYS A 1 493 ? -20.670 2.653 9.853 1.00 68.31 493 LYS A N 1
ATOM 3764 C CA . LYS A 1 493 ? -21.024 3.210 8.546 1.00 68.31 493 LYS A CA 1
ATOM 3765 C C . LYS A 1 493 ? -22.322 2.510 8.189 1.00 68.31 493 LYS A C 1
ATOM 3767 O O . LYS A 1 493 ? -22.354 1.281 8.139 1.00 68.31 493 LYS A O 1
ATOM 3772 N N . VAL A 1 494 ? -23.391 3.261 7.978 1.00 74.31 494 VAL A N 1
ATOM 3773 C CA . VAL A 1 494 ? -24.619 2.663 7.454 1.00 74.31 494 VAL A CA 1
ATOM 3774 C C . VAL A 1 494 ? -24.565 2.860 5.957 1.00 74.31 494 VAL A C 1
ATOM 3776 O O . VAL A 1 494 ? -24.631 3.990 5.475 1.00 74.31 494 VAL A O 1
ATOM 3779 N N . LYS A 1 495 ? -24.361 1.762 5.232 1.00 82.56 495 LYS A N 1
ATOM 3780 C CA . LYS A 1 495 ? -24.451 1.775 3.781 1.00 82.56 495 LYS A CA 1
ATOM 3781 C C . LYS A 1 495 ? -25.924 1.682 3.414 1.00 82.56 495 LYS A C 1
ATOM 3783 O O . LYS A 1 495 ? -26.585 0.697 3.739 1.00 82.56 495 LYS A O 1
ATOM 3788 N N . LEU A 1 496 ? -26.427 2.700 2.739 1.00 83.75 496 LEU A N 1
ATOM 3789 C CA . LEU A 1 496 ? -27.747 2.680 2.138 1.00 83.75 496 LEU A CA 1
ATOM 3790 C C . LEU A 1 496 ? -27.541 2.593 0.636 1.00 83.75 496 LEU A C 1
ATOM 3792 O O . LEU A 1 496 ? -26.929 3.474 0.036 1.00 83.75 496 LEU A O 1
ATOM 3796 N N . ASP A 1 497 ? -28.013 1.508 0.040 1.00 82.50 497 ASP A N 1
ATOM 3797 C CA . ASP A 1 497 ? -28.154 1.443 -1.401 1.00 82.50 497 ASP A CA 1
ATOM 3798 C C . ASP A 1 497 ? -29.306 2.363 -1.776 1.00 82.50 497 ASP A C 1
ATOM 3800 O O . ASP A 1 497 ? -30.437 2.226 -1.293 1.00 82.50 497 ASP A O 1
ATOM 3804 N N . MET A 1 498 ? -28.979 3.319 -2.627 1.00 81.75 498 MET A N 1
ATOM 3805 C CA . MET A 1 498 ? -29.883 4.360 -3.059 1.00 81.75 498 MET A CA 1
ATOM 3806 C C . MET A 1 498 ? -30.110 4.200 -4.561 1.00 81.75 498 MET A C 1
ATOM 3808 O O . MET A 1 498 ? -29.213 3.755 -5.284 1.00 81.75 498 MET A O 1
ATOM 3812 N N . PRO A 1 499 ? -31.285 4.578 -5.072 1.00 77.31 499 PRO A N 1
ATOM 3813 C CA . PRO A 1 499 ? -31.472 4.746 -6.498 1.00 77.31 499 PRO A CA 1
ATOM 3814 C C . PRO A 1 499 ? -30.403 5.719 -7.017 1.00 77.31 499 PRO A C 1
ATOM 3816 O O . PRO A 1 499 ? -30.214 6.780 -6.426 1.00 77.31 499 PRO A O 1
ATOM 3819 N N . PRO A 1 500 ? -29.703 5.422 -8.121 1.00 72.69 500 PRO A N 1
ATOM 3820 C CA . PRO A 1 500 ? -28.732 6.353 -8.705 1.00 72.69 500 PRO A CA 1
ATOM 3821 C C . PRO A 1 500 ? -29.320 7.745 -9.006 1.00 72.69 500 PRO A C 1
ATOM 3823 O O . PRO A 1 500 ? -28.586 8.720 -9.092 1.00 72.69 500 PRO A O 1
ATOM 3826 N N . GLU A 1 501 ? -30.648 7.829 -9.115 1.00 74.00 501 GLU A N 1
ATOM 3827 C CA . GLU A 1 501 ? -31.462 9.017 -9.390 1.00 74.00 501 GLU A CA 1
ATOM 3828 C C . GLU A 1 501 ? -31.495 10.043 -8.245 1.00 74.00 501 GLU A C 1
ATOM 3830 O O . GLU A 1 501 ? -31.758 11.218 -8.487 1.00 74.00 501 GLU A O 1
ATOM 3835 N N . VAL A 1 502 ? -31.231 9.636 -6.997 1.00 75.19 502 VAL A N 1
ATOM 3836 C CA . VAL A 1 502 ? -31.181 10.578 -5.862 1.00 75.19 502 VAL A CA 1
ATOM 3837 C C . VAL A 1 502 ? -29.809 11.229 -5.687 1.00 75.19 502 VAL A C 1
ATOM 3839 O O . VAL A 1 502 ? -29.674 12.118 -4.856 1.00 75.19 502 VAL A O 1
ATOM 3842 N N . ARG A 1 503 ? -28.804 10.828 -6.480 1.00 72.56 503 ARG A N 1
ATOM 3843 C CA . ARG A 1 503 ? -27.395 11.247 -6.376 1.00 72.56 503 ARG A CA 1
ATOM 3844 C C . ARG A 1 503 ? -27.195 12.759 -6.270 1.00 72.56 503 ARG A C 1
ATOM 3846 O O . ARG A 1 503 ? -26.403 13.182 -5.437 1.00 72.56 503 ARG A O 1
ATOM 3853 N N . ASP A 1 504 ? -27.925 13.543 -7.057 1.00 70.31 504 ASP A N 1
ATOM 3854 C CA . ASP A 1 504 ? -27.772 15.007 -7.105 1.00 70.31 504 ASP A CA 1
ATOM 3855 C C . ASP A 1 504 ? -28.508 15.729 -5.965 1.00 70.31 504 ASP A C 1
ATOM 3857 O O . ASP A 1 504 ? -28.336 16.928 -5.767 1.00 70.31 504 ASP A O 1
ATOM 3861 N N . LYS A 1 505 ? -29.339 14.998 -5.213 1.00 72.12 505 LYS A N 1
ATOM 3862 C CA . LYS A 1 505 ? -30.053 15.487 -4.026 1.00 72.12 505 LYS A CA 1
ATOM 3863 C C . LYS A 1 505 ? -29.331 15.135 -2.730 1.00 72.12 505 LYS A C 1
ATOM 3865 O O . LYS A 1 505 ? -29.735 15.603 -1.671 1.00 72.12 505 LYS A O 1
ATOM 3870 N N . VAL A 1 506 ? -28.311 14.276 -2.796 1.00 76.56 506 VAL A N 1
ATOM 3871 C CA . VAL A 1 506 ? -27.544 13.862 -1.623 1.00 76.56 506 VAL A CA 1
ATOM 3872 C C . VAL A 1 506 ? -26.553 14.960 -1.274 1.00 76.56 506 VAL A C 1
ATOM 3874 O O . VAL A 1 506 ? -25.547 15.139 -1.955 1.00 76.56 506 VAL A O 1
ATOM 3877 N N . GLU A 1 507 ? -26.836 15.677 -0.195 1.00 77.12 507 GLU A N 1
ATOM 3878 C CA . GLU A 1 507 ? -25.892 16.622 0.394 1.00 77.12 507 GLU A CA 1
ATOM 3879 C C . GLU A 1 507 ? -24.904 15.899 1.318 1.00 77.12 507 GLU A C 1
ATOM 3881 O O . GLU A 1 507 ? -25.222 14.866 1.913 1.00 77.12 507 GLU A O 1
ATOM 3886 N N . ASP A 1 508 ? -23.715 16.480 1.495 1.00 80.31 508 ASP A N 1
ATOM 3887 C CA . ASP A 1 508 ? -22.656 15.938 2.360 1.00 80.31 508 ASP A CA 1
ATOM 3888 C C . ASP A 1 508 ? -23.070 15.873 3.846 1.00 80.31 508 ASP A C 1
ATOM 3890 O O . ASP A 1 508 ? -22.403 15.223 4.656 1.00 80.31 508 ASP A O 1
ATOM 3894 N N . MET A 1 509 ? -24.166 16.547 4.220 1.00 78.06 509 MET A N 1
ATOM 3895 C CA . MET A 1 509 ? -24.676 16.652 5.585 1.00 78.06 509 MET A CA 1
ATOM 3896 C C . MET A 1 509 ? -26.200 16.511 5.642 1.00 78.06 509 MET A C 1
ATOM 3898 O O . MET A 1 509 ? -26.937 17.341 5.126 1.00 78.06 509 MET A O 1
ATOM 3902 N N . LEU A 1 510 ? -26.674 15.497 6.361 1.00 84.25 510 LEU A N 1
ATOM 3903 C CA . LEU A 1 510 ? -28.078 15.290 6.709 1.00 84.25 510 LEU A CA 1
ATOM 3904 C C . LEU A 1 510 ? -28.346 15.834 8.115 1.00 84.25 510 LEU A C 1
ATOM 3906 O O . LEU A 1 510 ? -27.659 15.455 9.063 1.00 84.25 510 LEU A O 1
ATOM 3910 N N . VAL A 1 511 ? -29.356 16.689 8.271 1.00 86.00 511 VAL A N 1
ATOM 3911 C CA . VAL A 1 511 ? -29.766 17.222 9.580 1.00 86.00 511 VAL A CA 1
ATOM 3912 C C . VAL A 1 511 ? -31.137 16.666 9.954 1.00 86.00 511 VAL A C 1
ATOM 3914 O O . VAL A 1 511 ? -32.071 16.744 9.162 1.00 86.00 511 VAL A O 1
ATOM 3917 N N . ILE A 1 512 ? -31.251 16.092 11.150 1.00 85.50 512 ILE A N 1
ATOM 3918 C CA . ILE A 1 512 ? -32.477 15.499 11.693 1.00 85.50 512 ILE A CA 1
ATOM 3919 C C . ILE A 1 512 ? -32.821 16.236 12.987 1.00 85.50 512 ILE A C 1
ATOM 3921 O O . ILE A 1 512 ? -31.995 16.280 13.897 1.00 85.50 512 ILE A O 1
ATOM 3925 N N . GLU A 1 513 ? -34.022 16.805 13.065 1.00 84.69 513 GLU A N 1
ATOM 3926 C CA . GLU A 1 513 ? -34.525 17.489 14.261 1.00 84.69 513 GLU A CA 1
ATOM 3927 C C . GLU A 1 513 ? -35.322 16.522 15.146 1.00 84.69 513 GLU A C 1
ATOM 3929 O O . GLU A 1 513 ? -36.211 15.812 14.670 1.00 84.69 513 GLU A O 1
ATOM 3934 N N . GLY A 1 514 ? -34.988 16.485 16.433 1.00 76.69 514 GLY A N 1
ATOM 3935 C CA . GLY A 1 514 ? -35.696 15.734 17.458 1.00 76.69 514 GLY A CA 1
ATOM 3936 C C . GLY A 1 514 ? -36.854 16.528 18.077 1.00 76.69 514 GLY A C 1
ATOM 3937 O O . GLY A 1 514 ? -36.903 17.755 17.999 1.00 76.69 514 GLY A O 1
ATOM 3938 N N . PRO A 1 515 ? -37.796 15.850 18.750 1.00 70.12 515 PRO A N 1
ATOM 3939 C CA . PRO A 1 515 ? -39.037 16.450 19.255 1.00 70.12 515 PRO A CA 1
ATOM 3940 C C . PRO A 1 515 ? -38.843 17.501 20.366 1.00 70.12 515 PRO A C 1
ATOM 3942 O O . PRO A 1 515 ? -39.776 18.236 20.682 1.00 70.12 515 PRO A O 1
ATOM 3945 N N . THR A 1 516 ? -37.652 17.581 20.960 1.00 72.06 516 THR A N 1
ATOM 3946 C CA . THR A 1 516 ? -37.253 18.563 21.985 1.00 72.06 516 THR A CA 1
ATOM 3947 C C . THR A 1 516 ? -36.458 19.748 21.408 1.00 72.06 516 THR A C 1
ATOM 3949 O O . THR A 1 516 ? -35.997 20.595 22.172 1.00 72.06 516 THR A O 1
ATOM 3952 N N . GLY A 1 517 ? -36.302 19.825 20.077 1.00 66.69 517 GLY A N 1
ATOM 3953 C CA . GLY A 1 517 ? -35.519 20.853 19.375 1.00 66.69 517 GLY A CA 1
ATOM 3954 C C . GLY A 1 517 ? -34.025 20.528 19.229 1.00 66.69 517 GLY A C 1
ATOM 3955 O O . GLY A 1 517 ? -33.228 21.389 18.857 1.00 66.69 517 GLY A O 1
ATOM 3956 N N . GLU A 1 518 ? -33.615 19.299 19.546 1.00 78.06 518 GLU A N 1
ATOM 3957 C CA . GLU A 1 518 ? -32.247 18.811 19.345 1.00 78.06 518 GLU A CA 1
ATOM 3958 C C . GLU A 1 518 ? -31.953 18.529 17.862 1.00 78.06 518 GLU A C 1
ATOM 3960 O O . GLU A 1 518 ? -32.795 18.003 17.146 1.00 78.06 518 GLU A O 1
ATOM 3965 N N . MET A 1 519 ? -30.754 18.868 17.380 1.00 77.19 519 MET A N 1
ATOM 3966 C CA . MET A 1 519 ? -30.391 18.745 15.961 1.00 77.19 519 MET A CA 1
ATOM 3967 C C . MET A 1 519 ? -29.247 17.751 15.770 1.00 77.19 519 MET A C 1
ATOM 3969 O O . MET A 1 519 ? -28.094 18.046 16.098 1.00 77.19 519 MET A O 1
ATOM 3973 N N . TRP A 1 520 ? -29.534 16.591 15.182 1.00 82.50 520 TRP A N 1
ATOM 3974 C CA . TRP A 1 520 ? -28.529 15.587 14.842 1.00 82.50 520 TRP A CA 1
ATOM 3975 C C . TRP A 1 520 ? -28.010 15.798 13.428 1.00 82.50 520 TRP A C 1
ATOM 3977 O O . TRP A 1 520 ? -28.769 15.798 12.463 1.00 82.50 520 TRP A O 1
ATOM 3987 N N . ARG A 1 521 ? -26.692 15.949 13.296 1.00 81.38 521 ARG A N 1
ATOM 3988 C CA . ARG A 1 521 ? -26.026 16.135 12.007 1.00 81.38 521 ARG A CA 1
ATOM 3989 C C . ARG A 1 521 ? -25.251 14.878 11.623 1.00 81.38 521 ARG A C 1
ATOM 3991 O O . ARG A 1 521 ? -24.414 14.415 12.396 1.00 81.38 521 ARG A O 1
ATOM 3998 N N . VAL A 1 522 ? -25.525 14.343 10.441 1.00 80.75 522 VAL A N 1
ATOM 3999 C CA . VAL A 1 522 ? -24.968 13.090 9.926 1.00 80.75 522 VAL A CA 1
ATOM 4000 C C . VAL A 1 522 ? -24.236 13.367 8.617 1.00 80.75 522 VAL A C 1
ATOM 4002 O O . VAL A 1 522 ? -24.839 13.827 7.655 1.00 80.75 522 VAL A O 1
ATOM 4005 N N . GLU A 1 523 ? -22.940 13.063 8.574 1.00 80.56 523 GLU A N 1
ATOM 4006 C CA . GLU A 1 523 ? -22.132 13.194 7.356 1.00 80.56 523 GLU A CA 1
ATOM 4007 C C . GLU A 1 523 ? -22.451 12.068 6.372 1.00 80.56 523 GLU A C 1
ATOM 4009 O O . GLU A 1 523 ? -22.539 10.900 6.759 1.00 80.56 523 GLU A O 1
ATOM 4014 N N . ILE A 1 524 ? -22.568 12.400 5.091 1.00 82.81 524 ILE A N 1
ATOM 4015 C CA . ILE A 1 524 ? -22.904 11.458 4.029 1.00 82.81 524 ILE A CA 1
ATOM 4016 C C . ILE A 1 524 ? -21.745 11.386 3.040 1.00 82.81 524 ILE A C 1
ATOM 4018 O O . ILE A 1 524 ? -21.342 12.386 2.459 1.00 82.81 524 ILE A O 1
ATOM 4022 N N . ALA A 1 525 ? -21.197 10.187 2.848 1.00 75.00 525 ALA A N 1
ATOM 4023 C CA . ALA A 1 525 ? -20.166 9.924 1.851 1.00 75.00 525 ALA A CA 1
ATOM 4024 C C . ALA A 1 525 ? -20.739 9.173 0.651 1.00 75.00 525 ALA A C 1
ATOM 4026 O O . ALA A 1 525 ? -21.555 8.260 0.797 1.00 75.00 525 ALA A O 1
ATOM 4027 N N . THR A 1 526 ? -20.243 9.513 -0.533 1.00 72.19 526 THR A N 1
ATOM 4028 C CA . THR A 1 526 ? -20.612 8.876 -1.801 1.00 72.19 526 THR A CA 1
ATOM 4029 C C . THR A 1 526 ? -19.348 8.399 -2.531 1.00 72.19 526 THR A C 1
ATOM 4031 O O . THR A 1 526 ? -18.240 8.820 -2.181 1.00 72.19 526 THR A O 1
ATOM 4034 N N . PRO A 1 527 ? -19.455 7.560 -3.578 1.00 60.47 527 PRO A N 1
ATOM 4035 C CA . PRO A 1 527 ? -18.306 7.151 -4.398 1.00 60.47 527 PRO A CA 1
ATOM 4036 C C . PRO A 1 527 ? -17.510 8.314 -5.026 1.00 60.47 527 PRO A C 1
ATOM 4038 O O . PRO A 1 527 ? -16.389 8.104 -5.488 1.00 60.47 527 PRO A O 1
ATOM 4041 N N . TYR A 1 528 ? -18.084 9.524 -5.036 1.00 59.28 528 TYR A N 1
ATOM 4042 C CA . TYR A 1 528 ? -17.586 10.704 -5.749 1.00 59.28 528 TYR A CA 1
ATOM 4043 C C . TYR A 1 528 ? -17.049 11.805 -4.837 1.00 59.28 528 TYR A C 1
ATOM 4045 O O . TYR A 1 528 ? -16.334 12.683 -5.310 1.00 59.28 528 TYR A O 1
ATOM 4053 N N . THR A 1 529 ? -17.354 11.764 -3.538 1.00 58.78 529 THR A N 1
ATOM 4054 C CA . THR A 1 529 ? -16.662 12.625 -2.571 1.00 58.78 529 THR A CA 1
ATOM 4055 C C . THR A 1 529 ? -15.145 12.379 -2.646 1.00 58.78 529 THR A C 1
ATOM 4057 O O . THR A 1 529 ? -14.709 11.229 -2.764 1.00 58.78 529 THR A O 1
ATOM 4060 N N . ASP A 1 530 ? -14.331 13.445 -2.557 1.00 46.59 530 ASP A N 1
ATOM 4061 C CA . ASP A 1 530 ? -12.853 13.468 -2.723 1.00 46.59 530 ASP A CA 1
ATOM 4062 C C . ASP A 1 530 ? -12.066 12.504 -1.806 1.00 46.59 530 ASP A C 1
ATOM 4064 O O . ASP A 1 530 ? -10.847 12.334 -1.898 1.00 46.59 530 ASP A O 1
ATOM 4068 N N . TRP A 1 531 ? -12.784 11.786 -0.955 1.00 42.41 531 TRP A N 1
ATOM 4069 C CA . TRP A 1 531 ? -12.345 10.603 -0.237 1.00 42.41 531 TRP A CA 1
ATOM 4070 C C . TRP A 1 531 ? -11.694 9.524 -1.125 1.00 42.41 531 TRP A C 1
ATOM 4072 O O . TRP A 1 531 ? -10.775 8.839 -0.667 1.00 42.41 531 TRP A O 1
ATOM 4082 N N . CYS A 1 532 ? -12.083 9.396 -2.402 1.00 36.66 532 CYS A N 1
ATOM 4083 C CA . CYS A 1 532 ? -11.497 8.410 -3.324 1.00 36.66 532 CYS A CA 1
ATOM 4084 C C . CYS A 1 532 ? -10.044 8.711 -3.752 1.00 36.66 532 CYS A C 1
ATOM 4086 O O . CYS A 1 532 ? -9.309 7.773 -4.080 1.00 36.66 532 CYS A O 1
ATOM 4088 N N . ARG A 1 533 ? -9.550 9.959 -3.662 1.00 32.19 533 ARG A N 1
ATOM 4089 C CA . ARG A 1 533 ? -8.118 10.250 -3.915 1.00 32.19 533 ARG A CA 1
ATOM 4090 C C . ARG A 1 533 ? -7.194 9.662 -2.845 1.00 32.19 533 ARG A C 1
ATOM 4092 O O . ARG A 1 533 ? -6.032 9.379 -3.130 1.00 32.19 533 ARG A O 1
ATOM 4099 N N . PHE A 1 534 ? -7.706 9.407 -1.641 1.00 29.97 534 PHE A N 1
ATOM 4100 C CA . PHE A 1 534 ? -6.924 8.819 -0.552 1.00 29.97 534 PHE A CA 1
ATOM 4101 C C . PHE A 1 534 ? -6.834 7.283 -0.613 1.00 29.97 534 PHE A C 1
ATOM 4103 O O . PHE A 1 534 ? -5.943 6.706 0.012 1.00 29.97 534 PHE A O 1
ATOM 4110 N N . TYR A 1 535 ? -7.702 6.608 -1.380 1.00 27.77 535 TYR A N 1
ATOM 4111 C CA . TYR A 1 535 ? -7.744 5.137 -1.435 1.00 27.77 535 TYR A CA 1
ATOM 4112 C C . TYR A 1 535 ? -6.954 4.524 -2.607 1.00 27.77 535 TYR A C 1
ATOM 4114 O O . TYR A 1 535 ? -6.511 3.379 -2.517 1.00 27.77 535 TYR A O 1
ATOM 4122 N N . LEU A 1 536 ? -6.663 5.291 -3.667 1.00 28.48 536 LEU A N 1
ATOM 4123 C CA . LEU A 1 536 ? -5.791 4.844 -4.769 1.00 28.48 536 LEU A CA 1
ATOM 4124 C C . LEU A 1 536 ? -4.291 4.822 -4.407 1.00 28.48 536 LEU A C 1
ATOM 4126 O O . LEU A 1 536 ? -3.496 4.206 -5.113 1.00 28.48 536 LEU A O 1
ATOM 4130 N N . LEU A 1 537 ? -3.900 5.406 -3.270 1.00 28.25 537 LEU A N 1
ATOM 4131 C CA . LEU A 1 537 ? -2.516 5.415 -2.773 1.00 28.25 537 LEU A CA 1
ATOM 4132 C C . LEU A 1 537 ? -2.120 4.168 -1.955 1.00 28.25 537 LEU A C 1
ATOM 4134 O O . LEU A 1 537 ? -0.980 4.080 -1.500 1.00 28.25 537 LEU A O 1
ATOM 4138 N N . LEU A 1 538 ? -3.015 3.185 -1.778 1.00 27.19 538 LEU A N 1
ATOM 4139 C CA . LEU A 1 538 ? -2.729 1.966 -1.000 1.00 27.19 538 LEU A CA 1
ATOM 4140 C C . LEU A 1 538 ? -2.637 0.663 -1.811 1.00 27.19 538 LEU A C 1
ATOM 4142 O O . LEU A 1 538 ? -2.359 -0.383 -1.228 1.00 27.19 538 LEU A O 1
ATOM 4146 N N . GLN A 1 539 ? -2.761 0.696 -3.142 1.00 28.22 539 GLN A N 1
ATOM 4147 C CA . GLN A 1 539 ? -2.483 -0.473 -3.992 1.00 28.22 539 GLN A CA 1
ATOM 4148 C C . GLN A 1 539 ? -1.761 -0.088 -5.290 1.00 28.22 539 GLN A C 1
ATOM 4150 O O . GLN A 1 539 ? -2.352 -0.150 -6.361 1.00 28.22 539 GLN A O 1
ATOM 4155 N N . SER A 1 540 ? -0.495 0.331 -5.172 1.00 24.19 540 SER A N 1
ATOM 4156 C CA . SER A 1 540 ? 0.629 0.196 -6.134 1.00 24.19 540 SER A CA 1
ATOM 4157 C C . SER A 1 540 ? 1.652 1.310 -5.865 1.00 24.19 540 SER A C 1
ATOM 4159 O O . SER A 1 540 ? 1.310 2.481 -6.014 1.00 24.19 540 SER A O 1
ATOM 4161 N N . PRO A 1 541 ? 2.905 1.008 -5.480 1.00 30.16 541 PRO A N 1
ATOM 4162 C CA . PRO A 1 541 ? 3.927 2.026 -5.279 1.00 30.16 541 PRO A CA 1
ATOM 4163 C C . PRO A 1 541 ? 4.786 2.178 -6.539 1.00 30.16 541 PRO A C 1
ATOM 4165 O O . PRO A 1 541 ? 5.682 1.365 -6.750 1.00 30.16 541 PRO A O 1
ATOM 4168 N N . SER A 1 542 ? 4.560 3.202 -7.371 1.00 25.62 542 SER A N 1
ATOM 4169 C CA . SER A 1 542 ? 5.637 3.886 -8.123 1.00 25.62 542 SER A CA 1
ATOM 4170 C C . SER A 1 542 ? 5.151 5.069 -8.979 1.00 25.62 542 SER A C 1
ATOM 4172 O O . SER A 1 542 ? 4.197 4.952 -9.733 1.00 25.62 542 SER A O 1
ATOM 4174 N N . GLN A 1 543 ? 5.934 6.154 -8.891 1.00 26.05 543 GLN A N 1
ATOM 4175 C CA . GLN A 1 543 ? 6.126 7.257 -9.850 1.00 26.05 543 GLN A CA 1
ATOM 4176 C C . GLN A 1 543 ? 5.054 8.358 -9.957 1.00 26.05 543 GLN A C 1
ATOM 4178 O O . GLN A 1 543 ? 4.284 8.411 -10.902 1.00 26.05 543 GLN A O 1
ATOM 4183 N N . GLN A 1 544 ? 5.126 9.333 -9.044 1.00 23.91 544 GLN A N 1
ATOM 4184 C CA . GLN A 1 544 ? 5.669 10.675 -9.331 1.00 23.91 544 GLN A CA 1
ATOM 4185 C C . GLN A 1 544 ? 5.753 11.467 -8.015 1.00 23.91 544 GLN A C 1
ATOM 4187 O O . GLN A 1 544 ? 4.751 11.893 -7.453 1.00 23.91 544 GLN A O 1
ATOM 4192 N N . ALA A 1 545 ? 6.969 11.622 -7.495 1.00 24.11 545 ALA A N 1
ATOM 4193 C CA . ALA A 1 545 ? 7.283 12.551 -6.416 1.00 24.11 545 ALA A CA 1
ATOM 4194 C C . ALA A 1 545 ? 8.695 13.092 -6.654 1.00 24.11 545 ALA A C 1
ATOM 4196 O O . ALA A 1 545 ? 9.662 12.626 -6.059 1.00 24.11 545 ALA A O 1
ATOM 4197 N N . GLU A 1 546 ? 8.800 14.065 -7.552 1.00 26.42 546 GLU A N 1
ATOM 4198 C CA . GLU A 1 546 ? 9.874 15.054 -7.540 1.00 26.42 546 GLU A CA 1
ATOM 4199 C C . GLU A 1 546 ? 9.233 16.421 -7.802 1.00 26.42 546 GLU A C 1
ATOM 4201 O O . GLU A 1 546 ? 9.057 16.808 -8.948 1.00 26.42 546 GLU A O 1
ATOM 4206 N N . ASP A 1 547 ? 8.813 17.126 -6.744 1.00 24.80 547 ASP A N 1
ATOM 4207 C CA . ASP A 1 547 ? 9.380 18.447 -6.457 1.00 24.80 547 ASP A CA 1
ATOM 4208 C C . ASP A 1 547 ? 8.928 19.064 -5.117 1.00 24.80 547 ASP A C 1
ATOM 4210 O O . ASP A 1 547 ? 7.752 19.174 -4.800 1.00 24.80 547 ASP A O 1
ATOM 4214 N N . ASN A 1 548 ? 9.952 19.498 -4.377 1.00 24.42 548 ASN A N 1
ATOM 4215 C CA . ASN A 1 548 ? 10.023 20.385 -3.211 1.00 24.42 548 ASN A CA 1
ATOM 4216 C C . ASN A 1 548 ? 9.409 20.006 -1.835 1.00 24.42 548 ASN A C 1
ATOM 4218 O O . ASN A 1 548 ? 8.246 19.627 -1.725 1.00 24.42 548 ASN A O 1
ATOM 4222 N N . PRO A 1 549 ? 10.181 20.188 -0.734 1.00 31.38 549 PRO A N 1
ATOM 4223 C CA . PRO A 1 549 ? 9.710 20.012 0.630 1.00 31.38 549 PRO A CA 1
ATOM 4224 C C . PRO A 1 549 ? 9.208 21.348 1.195 1.00 31.38 549 PRO A C 1
ATOM 4226 O O . PRO A 1 549 ? 9.994 22.219 1.565 1.00 31.38 549 PRO A O 1
ATOM 4229 N N . THR A 1 550 ? 7.898 21.491 1.342 1.00 24.11 550 THR A N 1
ATOM 4230 C CA . THR A 1 550 ? 7.304 22.418 2.311 1.00 24.11 550 THR A CA 1
ATOM 4231 C C . THR A 1 550 ? 6.390 21.629 3.248 1.00 24.11 550 THR A C 1
ATOM 4233 O O . THR A 1 550 ? 5.714 20.692 2.818 1.00 24.11 550 THR A O 1
ATOM 4236 N N . PRO A 1 551 ? 6.408 21.924 4.559 1.00 26.91 551 PRO A N 1
ATOM 4237 C CA . PRO A 1 551 ? 5.641 21.170 5.535 1.00 26.91 551 PRO A CA 1
ATOM 4238 C C . PRO A 1 551 ? 4.162 21.511 5.353 1.00 26.91 551 PRO A C 1
ATOM 4240 O O . PRO A 1 551 ? 3.735 22.622 5.664 1.00 26.91 551 PRO A O 1
ATOM 4243 N N . PHE A 1 552 ? 3.374 20.559 4.855 1.00 22.31 552 PHE A N 1
ATOM 4244 C CA . PHE A 1 552 ? 1.920 20.674 4.872 1.00 22.31 552 PHE A CA 1
ATOM 4245 C C . PHE A 1 552 ? 1.452 20.764 6.331 1.00 22.31 552 PHE A C 1
ATOM 4247 O O . PHE A 1 552 ? 1.425 19.773 7.064 1.00 22.31 552 PHE A O 1
ATOM 4254 N N . ARG A 1 553 ? 1.095 21.980 6.759 1.00 22.73 553 ARG A N 1
ATOM 4255 C CA . ARG A 1 553 ? 0.181 22.199 7.879 1.00 22.73 553 ARG A CA 1
ATOM 4256 C C . ARG A 1 553 ? -1.178 21.654 7.451 1.00 22.73 553 ARG A C 1
ATOM 4258 O O . ARG A 1 553 ? -1.769 22.156 6.501 1.00 22.73 553 ARG A O 1
ATOM 4265 N N . LEU A 1 554 ? -1.659 20.633 8.151 1.00 23.62 554 LEU A N 1
ATOM 4266 C CA . LEU A 1 554 ? -3.073 20.271 8.117 1.00 23.62 554 LEU A CA 1
ATOM 4267 C C . LEU A 1 554 ? -3.889 21.414 8.752 1.00 23.62 554 LEU A C 1
ATOM 4269 O O . LEU A 1 554 ? -3.407 22.015 9.720 1.00 23.62 554 LEU A O 1
ATOM 4273 N N . PRO A 1 555 ? -5.099 21.718 8.250 1.00 22.30 555 PRO A N 1
ATOM 4274 C CA . PRO A 1 555 ? -6.010 22.627 8.929 1.00 22.30 555 PRO A CA 1
ATOM 4275 C C . PRO A 1 555 ? -6.314 22.083 10.326 1.00 22.30 555 PRO A C 1
ATOM 4277 O O . PRO A 1 555 ? -6.587 20.896 10.505 1.00 22.30 555 PRO A O 1
ATOM 4280 N N . ALA A 1 556 ? -6.229 22.955 11.323 1.00 27.77 556 ALA A N 1
ATOM 4281 C CA . ALA A 1 556 ? -6.690 22.657 12.664 1.00 27.77 556 ALA A CA 1
ATOM 4282 C C . ALA A 1 556 ? -8.221 22.549 12.653 1.00 27.77 556 ALA A C 1
ATOM 4284 O O . ALA A 1 556 ? -8.898 23.489 12.247 1.00 27.77 556 ALA A O 1
ATOM 4285 N N . GLY A 1 557 ? -8.745 21.421 13.131 1.00 29.23 557 GLY A N 1
ATOM 4286 C CA . GLY A 1 557 ? -10.162 21.252 13.445 1.00 29.23 557 GLY A CA 1
ATOM 4287 C C . GLY A 1 557 ? -10.762 19.973 12.864 1.00 29.23 557 GLY A C 1
ATOM 4288 O O . GLY A 1 557 ? -10.718 19.753 11.663 1.00 29.23 557 GLY A O 1
ATOM 4289 N N . VAL A 1 558 ? -11.391 19.188 13.743 1.00 24.38 558 VAL A N 1
ATOM 4290 C CA . VAL A 1 558 ? -12.191 17.966 13.513 1.00 24.38 558 VAL A CA 1
ATOM 4291 C C . VAL A 1 558 ? -11.405 16.638 13.547 1.00 24.38 558 VAL A C 1
ATOM 4293 O O . VAL A 1 558 ? -10.575 16.308 12.703 1.00 24.38 558 VAL A O 1
ATOM 4296 N N . GLY A 1 559 ? -11.662 15.877 14.618 1.00 30.30 559 GLY A N 1
ATOM 4297 C CA . GLY A 1 559 ? -10.892 14.724 15.080 1.00 30.30 559 GLY A CA 1
ATOM 4298 C C . GLY A 1 559 ? -10.938 13.487 14.179 1.00 30.30 559 GLY A C 1
ATOM 4299 O O . GLY A 1 559 ? -11.981 12.882 13.953 1.00 30.30 559 GLY A O 1
ATOM 4300 N N . SER A 1 560 ? -9.755 13.038 13.762 1.00 29.11 560 SER A N 1
ATOM 4301 C CA . SER A 1 560 ? -9.522 11.817 12.980 1.00 29.11 560 SER A CA 1
ATOM 4302 C C . SER A 1 560 ? -8.770 10.726 13.765 1.00 29.11 560 SER A C 1
ATOM 4304 O O . SER A 1 560 ? -8.101 9.872 13.186 1.00 29.11 560 SER A O 1
ATOM 4306 N N . SER A 1 561 ? -8.869 10.700 15.100 1.00 35.44 561 SER A N 1
ATOM 4307 C CA . SER A 1 561 ? -8.129 9.737 15.938 1.00 35.44 561 SER A CA 1
ATOM 4308 C C . SER A 1 561 ? -8.789 8.353 16.038 1.00 35.44 561 SER A C 1
ATOM 4310 O O . SER A 1 561 ? -8.086 7.359 16.261 1.00 35.44 561 SER A O 1
ATOM 4312 N N . ALA A 1 562 ? -10.113 8.278 15.858 1.00 29.83 562 ALA A N 1
ATOM 4313 C CA . ALA A 1 562 ? -10.875 7.044 16.010 1.00 29.83 562 ALA A CA 1
ATOM 4314 C C . ALA A 1 562 ? -10.699 6.112 14.807 1.00 29.83 562 ALA A C 1
ATOM 4316 O O . ALA A 1 562 ? -10.470 4.932 15.027 1.00 29.83 562 ALA A O 1
ATOM 4317 N N . ALA A 1 563 ? -10.703 6.617 13.563 1.00 29.89 563 ALA A N 1
ATOM 4318 C CA . ALA A 1 563 ? -10.780 5.813 12.332 1.00 29.89 563 ALA A CA 1
ATOM 4319 C C . ALA A 1 563 ? -9.530 4.966 12.001 1.00 29.89 563 ALA A C 1
ATOM 4321 O O . ALA A 1 563 ? -9.668 3.927 11.356 1.00 29.89 563 ALA A O 1
ATOM 4322 N N . GLN A 1 564 ? -8.339 5.306 12.508 1.00 35.84 564 GLN A N 1
ATOM 4323 C CA . GLN A 1 564 ? -7.089 4.585 12.191 1.00 35.84 564 GLN A CA 1
ATOM 4324 C C . GLN A 1 564 ? -6.792 3.342 13.062 1.00 35.84 564 GLN A C 1
ATOM 4326 O O . GLN A 1 564 ? -5.909 2.567 12.711 1.00 35.84 564 GLN A O 1
ATOM 4331 N N . LEU A 1 565 ? -7.497 3.123 14.181 1.00 39.38 565 LEU A N 1
ATOM 4332 C CA . LEU A 1 565 ? -7.183 2.029 15.126 1.00 39.38 565 LEU A CA 1
ATOM 4333 C C . LEU A 1 565 ? -7.719 0.623 14.768 1.00 39.38 565 LEU A C 1
ATOM 4335 O O . LEU A 1 565 ? -6.958 -0.328 14.877 1.00 39.38 565 LEU A O 1
ATOM 4339 N N . SER A 1 566 ? -8.972 0.454 14.326 1.00 40.44 566 SER A N 1
ATOM 4340 C CA . SER A 1 566 ? -9.683 -0.838 14.165 1.00 40.44 566 SER A CA 1
ATOM 4341 C C . SER A 1 566 ? -9.239 -1.716 13.008 1.00 40.44 566 SER A C 1
ATOM 4343 O O . SER A 1 566 ? -9.805 -2.780 12.789 1.00 40.44 566 SER A O 1
ATOM 4345 N N . ILE A 1 567 ? -8.215 -1.307 12.265 1.00 55.28 567 ILE A N 1
ATOM 4346 C CA . ILE A 1 567 ? -7.732 -2.056 11.097 1.00 55.28 567 ILE A CA 1
ATOM 4347 C C . ILE A 1 567 ? -6.365 -2.706 11.392 1.00 55.28 567 ILE A C 1
ATOM 4349 O O . ILE A 1 567 ? -5.806 -3.417 10.561 1.00 55.28 567 ILE A O 1
ATOM 4353 N N . VAL A 1 568 ? -5.796 -2.504 12.587 1.00 63.62 568 VAL A N 1
ATOM 4354 C CA . VAL A 1 568 ? -4.455 -3.010 12.912 1.00 63.62 568 VAL A CA 1
ATOM 4355 C C . VAL A 1 568 ? -4.538 -4.431 13.480 1.00 63.62 568 VAL A C 1
ATOM 4357 O O . VAL A 1 568 ? -4.957 -4.632 14.614 1.00 63.62 568 VAL A O 1
ATOM 4360 N N . ARG A 1 569 ? -4.098 -5.421 12.693 1.00 78.62 569 ARG A N 1
ATOM 4361 C CA . ARG A 1 569 ? -3.857 -6.813 13.125 1.00 78.62 569 ARG A CA 1
ATOM 4362 C C . ARG A 1 569 ? -2.361 -7.113 13.152 1.00 78.62 569 ARG A C 1
ATOM 4364 O O . ARG A 1 569 ? -1.605 -6.447 12.444 1.00 78.62 569 ARG A O 1
ATOM 4371 N N . GLU A 1 570 ? -1.938 -8.107 13.934 1.00 83.94 570 GLU A N 1
ATOM 4372 C CA . GLU A 1 570 ? -0.532 -8.530 13.944 1.00 83.94 570 GLU A CA 1
ATOM 4373 C C . GLU A 1 570 ? -0.098 -9.035 12.560 1.00 83.94 570 GLU A C 1
ATOM 4375 O O . GLU A 1 570 ? -0.773 -9.856 11.934 1.00 83.94 570 GLU A O 1
ATOM 4380 N N . VAL A 1 571 ? 1.053 -8.556 12.084 1.00 83.69 571 VAL A N 1
ATOM 4381 C CA . VAL A 1 571 ? 1.705 -9.116 10.896 1.00 83.69 571 VAL A CA 1
ATOM 4382 C C . VAL A 1 571 ? 2.354 -10.444 11.274 1.00 83.69 571 VAL A C 1
ATOM 4384 O O . VAL A 1 571 ? 3.292 -10.478 12.071 1.00 83.69 571 VAL A O 1
ATOM 4387 N N . SER A 1 572 ? 1.888 -11.537 10.667 1.00 83.56 572 SER A N 1
ATOM 4388 C CA . SER A 1 572 ? 2.446 -12.866 10.913 1.00 83.56 572 SER A CA 1
ATOM 4389 C C . SER A 1 572 ? 3.931 -12.943 10.544 1.00 83.56 572 SER A C 1
ATOM 4391 O O . SER A 1 572 ? 4.408 -12.317 9.590 1.00 83.56 572 SER A O 1
ATOM 4393 N N . GLU A 1 573 ? 4.684 -13.757 11.285 1.00 80.31 573 GLU A N 1
ATOM 4394 C CA . GLU A 1 573 ? 6.132 -13.881 11.100 1.00 80.31 573 GLU A CA 1
ATOM 4395 C C . GLU A 1 573 ? 6.501 -14.409 9.702 1.00 80.31 573 GLU A C 1
ATOM 4397 O O . GLU A 1 573 ? 7.506 -13.999 9.119 1.00 80.31 573 GLU A O 1
ATOM 4402 N N . SER A 1 574 ? 5.675 -15.288 9.127 1.00 83.25 574 SER A N 1
ATOM 4403 C CA . SER A 1 574 ? 5.859 -15.822 7.773 1.00 83.25 574 SER A CA 1
ATOM 4404 C C . SER A 1 574 ? 5.701 -14.735 6.705 1.00 83.25 574 SER A C 1
ATOM 4406 O O . SER A 1 574 ? 6.556 -14.620 5.821 1.00 83.25 574 SER A O 1
ATOM 4408 N N . VAL A 1 575 ? 4.669 -13.891 6.819 1.00 85.56 575 VAL A N 1
ATOM 4409 C CA . VAL A 1 575 ? 4.457 -12.734 5.937 1.00 85.56 575 VAL A CA 1
ATOM 4410 C C . VAL A 1 575 ? 5.600 -11.742 6.096 1.00 85.56 575 VAL A C 1
ATOM 4412 O O . VAL A 1 575 ? 6.163 -11.295 5.099 1.00 85.56 575 VAL A O 1
ATOM 4415 N N . TRP A 1 576 ? 6.022 -11.456 7.329 1.00 83.56 576 TRP A N 1
ATOM 4416 C CA . TRP A 1 576 ? 7.156 -10.573 7.572 1.00 83.56 576 TRP A CA 1
ATOM 4417 C C . TRP A 1 576 ? 8.451 -11.101 6.941 1.00 83.56 576 TRP A C 1
ATOM 4419 O O . TRP A 1 576 ? 9.139 -10.368 6.229 1.00 83.56 576 TRP A O 1
ATOM 4429 N N . LYS A 1 577 ? 8.766 -12.388 7.119 1.00 83.31 577 LYS A N 1
ATOM 4430 C CA . LYS A 1 577 ? 9.922 -13.033 6.476 1.00 83.31 577 LYS A CA 1
ATOM 4431 C C . LYS A 1 577 ? 9.843 -12.940 4.949 1.00 83.31 577 LYS A C 1
ATOM 4433 O O . LYS A 1 577 ? 10.866 -12.680 4.313 1.00 83.31 577 LYS A O 1
ATOM 4438 N N . ALA A 1 578 ? 8.658 -13.107 4.361 1.00 84.69 578 ALA A N 1
ATOM 4439 C CA . ALA A 1 578 ? 8.448 -12.959 2.922 1.00 84.69 578 ALA A CA 1
ATOM 4440 C C . ALA A 1 578 ? 8.664 -11.511 2.447 1.00 84.69 578 ALA A C 1
ATOM 4442 O O . ALA A 1 578 ? 9.421 -11.293 1.501 1.00 84.69 578 ALA A O 1
ATOM 4443 N N . VAL A 1 579 ? 8.087 -10.523 3.141 1.00 84.44 579 VAL A N 1
ATOM 4444 C CA . VAL A 1 579 ? 8.275 -9.091 2.851 1.00 84.44 579 VAL A CA 1
ATOM 4445 C C . VAL A 1 579 ? 9.749 -8.714 2.959 1.00 84.44 579 VAL A C 1
ATOM 4447 O O . VAL A 1 579 ? 10.299 -8.117 2.041 1.00 84.44 579 VAL A O 1
ATOM 4450 N N . LYS A 1 580 ? 10.426 -9.129 4.033 1.00 84.31 580 LYS A N 1
ATOM 4451 C CA . LYS A 1 580 ? 11.854 -8.879 4.250 1.00 84.31 580 LYS A CA 1
ATOM 4452 C C . LYS A 1 580 ? 12.714 -9.431 3.111 1.00 84.31 580 LYS A C 1
ATOM 4454 O O . LYS A 1 580 ? 13.594 -8.726 2.622 1.00 84.31 580 LYS A O 1
ATOM 4459 N N . ARG A 1 581 ? 12.452 -10.663 2.651 1.00 80.50 581 ARG A N 1
ATOM 4460 C CA . ARG A 1 581 ? 13.150 -11.262 1.494 1.00 80.50 581 ARG A CA 1
ATOM 4461 C C . ARG A 1 581 ? 12.873 -10.487 0.205 1.00 80.50 581 ARG A C 1
ATOM 4463 O O . ARG A 1 581 ? 13.805 -10.193 -0.537 1.00 80.50 581 ARG A O 1
ATOM 4470 N N . LEU A 1 582 ? 11.617 -10.127 -0.043 1.00 83.81 582 LEU A N 1
ATOM 4471 C CA . LEU A 1 582 ? 11.208 -9.419 -1.253 1.00 83.81 582 LEU A CA 1
ATOM 4472 C C . LEU A 1 582 ? 11.787 -8.001 -1.312 1.00 83.81 582 LEU A C 1
ATOM 4474 O O . LEU A 1 582 ? 12.326 -7.607 -2.341 1.00 83.81 582 LEU A O 1
ATOM 4478 N N . VAL A 1 583 ? 11.746 -7.252 -0.211 1.00 84.38 583 VAL A N 1
ATOM 4479 C CA . VAL A 1 583 ? 12.310 -5.897 -0.135 1.00 84.38 583 VAL A CA 1
ATOM 4480 C C . VAL A 1 583 ? 13.835 -5.937 -0.232 1.00 84.38 583 VAL A C 1
ATOM 4482 O O . VAL A 1 583 ? 14.419 -5.133 -0.956 1.00 84.38 583 VAL A O 1
ATOM 4485 N N . ALA A 1 584 ? 14.493 -6.903 0.422 1.00 83.62 584 ALA A N 1
ATOM 4486 C CA . ALA A 1 584 ? 15.942 -7.067 0.323 1.00 83.62 584 ALA A CA 1
ATOM 4487 C C . ALA A 1 584 ? 16.419 -7.237 -1.130 1.00 83.62 584 ALA A C 1
ATOM 4489 O O . ALA A 1 584 ? 17.462 -6.691 -1.482 1.00 83.62 584 ALA A O 1
ATOM 4490 N N . ARG A 1 585 ? 15.636 -7.898 -1.992 1.00 83.56 585 ARG A N 1
ATOM 4491 C CA . ARG A 1 585 ? 15.919 -7.991 -3.433 1.00 83.56 585 ARG A CA 1
ATOM 4492 C C . ARG A 1 585 ? 16.033 -6.619 -4.090 1.00 83.56 585 ARG A C 1
ATOM 4494 O O . ARG A 1 585 ? 17.056 -6.318 -4.700 1.00 83.56 585 ARG A O 1
ATOM 4501 N N . PHE A 1 586 ? 15.013 -5.782 -3.921 1.00 84.19 586 PHE A N 1
ATOM 4502 C CA . PHE A 1 586 ? 14.931 -4.475 -4.577 1.00 84.19 586 PHE A CA 1
ATOM 4503 C C . PHE A 1 586 ? 15.927 -3.454 -4.014 1.00 84.19 586 PHE A C 1
ATOM 4505 O O . PHE A 1 586 ? 16.373 -2.577 -4.747 1.00 84.19 586 PHE A O 1
ATOM 4512 N N . ILE A 1 587 ? 16.344 -3.595 -2.749 1.00 84.88 587 ILE A N 1
ATOM 4513 C CA . ILE A 1 587 ? 17.398 -2.750 -2.158 1.00 84.88 587 ILE A CA 1
ATOM 4514 C C . ILE A 1 587 ? 18.725 -2.930 -2.903 1.00 84.88 587 ILE A C 1
ATOM 4516 O O . ILE A 1 587 ? 19.428 -1.956 -3.170 1.00 84.88 587 ILE A O 1
ATOM 4520 N N . TRP A 1 588 ? 19.089 -4.175 -3.222 1.00 82.81 588 TRP A N 1
ATOM 4521 C CA . TRP A 1 588 ? 20.400 -4.485 -3.799 1.00 82.81 588 TRP A CA 1
ATOM 4522 C C . TRP A 1 588 ? 20.385 -4.570 -5.325 1.00 82.81 588 TRP A C 1
ATOM 4524 O O . TRP A 1 588 ? 21.421 -4.342 -5.952 1.00 82.81 588 TRP A O 1
ATOM 4534 N N . LYS A 1 589 ? 19.227 -4.868 -5.920 1.00 81.19 589 LYS A N 1
ATOM 4535 C CA . LYS A 1 589 ? 19.009 -4.922 -7.365 1.00 81.19 589 LYS A CA 1
ATOM 4536 C C . LYS A 1 589 ? 17.638 -4.291 -7.683 1.00 81.19 589 LYS A C 1
ATOM 4538 O O . LYS A 1 589 ? 16.642 -5.006 -7.757 1.00 81.19 589 LYS A O 1
ATOM 4543 N N . PRO A 1 590 ? 17.569 -2.955 -7.868 1.00 76.00 590 PRO A N 1
ATOM 4544 C CA . PRO A 1 590 ? 16.307 -2.225 -8.064 1.00 76.00 590 PRO A CA 1
ATOM 4545 C C . PRO A 1 590 ? 15.497 -2.709 -9.269 1.00 76.00 590 PRO A C 1
ATOM 4547 O O . PRO A 1 590 ? 14.274 -2.715 -9.227 1.00 76.00 590 PRO A O 1
ATOM 4550 N N . ASN A 1 591 ? 16.195 -3.187 -10.303 1.00 81.75 591 ASN A N 1
ATOM 4551 C CA . ASN A 1 591 ? 15.609 -3.693 -11.545 1.00 81.75 591 ASN A CA 1
ATOM 4552 C C . ASN A 1 591 ? 15.549 -5.234 -11.576 1.00 81.75 591 ASN A C 1
ATOM 4554 O O . ASN A 1 591 ? 15.567 -5.826 -12.653 1.00 81.75 591 ASN A O 1
ATOM 4558 N N . ALA A 1 592 ? 15.583 -5.897 -10.412 1.00 75.75 592 ALA A N 1
ATOM 4559 C CA . ALA A 1 592 ? 15.537 -7.355 -10.340 1.00 75.75 592 ALA A CA 1
ATOM 4560 C C . ALA A 1 592 ? 14.204 -7.895 -10.862 1.00 75.75 592 ALA A C 1
ATOM 4562 O O . ALA A 1 592 ? 13.139 -7.475 -10.402 1.00 75.75 592 ALA A O 1
ATOM 4563 N N . LYS A 1 593 ? 14.274 -8.875 -11.763 1.00 81.50 593 LYS A N 1
ATOM 4564 C CA . LYS A 1 593 ? 13.112 -9.640 -12.227 1.00 81.50 593 LYS A CA 1
ATOM 4565 C C . LYS A 1 593 ? 12.769 -10.759 -11.238 1.00 81.50 593 LYS A C 1
ATOM 4567 O O . LYS A 1 593 ? 13.522 -11.076 -10.312 1.00 81.50 593 LYS A O 1
ATOM 4572 N N . GLU A 1 594 ? 11.591 -11.349 -11.398 1.00 69.31 594 GLU A N 1
ATOM 4573 C CA . GLU A 1 594 ? 11.182 -12.487 -10.579 1.00 69.31 594 GLU A CA 1
ATOM 4574 C C . GLU A 1 594 ? 12.057 -13.718 -10.867 1.00 69.31 594 GLU A C 1
ATOM 4576 O O . GLU A 1 594 ? 12.420 -13.959 -12.012 1.00 69.31 594 GLU A O 1
ATOM 4581 N N . GLY A 1 595 ? 12.465 -14.447 -9.823 1.00 68.38 595 GLY A N 1
ATOM 4582 C CA . GLY A 1 595 ? 13.406 -15.572 -9.935 1.00 68.38 595 GLY A CA 1
ATOM 4583 C C . GLY A 1 595 ? 14.893 -15.192 -9.959 1.00 68.38 595 GLY A C 1
ATOM 4584 O O . GLY A 1 595 ? 15.738 -16.048 -9.715 1.00 68.38 595 GLY A O 1
ATOM 4585 N N . GLU A 1 596 ? 15.248 -13.918 -10.166 1.00 75.31 596 GLU A N 1
ATOM 4586 C CA . GLU A 1 596 ? 16.650 -13.500 -10.101 1.00 75.31 596 GLU A CA 1
ATOM 4587 C C . GLU A 1 596 ? 17.169 -13.474 -8.656 1.00 75.31 596 GLU A C 1
ATOM 4589 O O . GLU A 1 596 ? 16.606 -12.819 -7.770 1.00 75.31 596 GLU A O 1
ATOM 4594 N N . GLY A 1 597 ? 18.291 -14.159 -8.432 1.00 74.06 597 GLY A N 1
ATOM 4595 C CA . GLY A 1 597 ? 19.005 -14.124 -7.163 1.00 74.06 597 GLY A CA 1
ATOM 4596 C C . GLY A 1 597 ? 19.523 -12.722 -6.830 1.00 74.06 597 GLY A C 1
ATOM 4597 O O . GLY A 1 597 ? 19.897 -11.937 -7.704 1.00 74.06 597 GLY A O 1
ATOM 4598 N N . PHE A 1 598 ? 19.575 -12.412 -5.539 1.00 82.31 598 PHE A N 1
ATOM 4599 C CA . PHE A 1 598 ? 20.201 -11.203 -5.017 1.00 82.31 598 PHE A CA 1
ATOM 4600 C C . PHE A 1 598 ? 21.071 -11.558 -3.817 1.00 82.31 598 PHE A C 1
ATOM 4602 O O . PHE A 1 598 ? 20.796 -12.515 -3.094 1.00 82.31 598 PHE A O 1
ATOM 4609 N N . LEU A 1 599 ? 22.105 -10.755 -3.584 1.00 81.75 599 LEU A N 1
ATOM 4610 C CA . LEU A 1 599 ? 23.006 -10.947 -2.459 1.00 81.75 599 LEU A CA 1
ATOM 4611 C C . LEU A 1 599 ? 22.785 -9.857 -1.413 1.00 81.75 599 LEU A C 1
ATOM 4613 O O . LEU A 1 599 ? 22.990 -8.670 -1.675 1.00 81.75 599 LEU A O 1
ATOM 4617 N N . VAL A 1 600 ? 22.379 -10.266 -0.211 1.00 84.88 600 VAL A N 1
ATOM 4618 C CA . VAL A 1 600 ? 22.221 -9.355 0.927 1.00 84.88 600 VAL A CA 1
ATOM 4619 C C . VAL A 1 600 ? 23.597 -8.919 1.417 1.00 84.88 600 VAL A C 1
ATOM 4621 O O . VAL A 1 600 ? 24.370 -9.734 1.915 1.00 84.88 600 VAL A O 1
ATOM 4624 N N . LYS A 1 601 ? 23.902 -7.623 1.302 1.00 85.62 601 LYS A N 1
ATOM 4625 C CA . LYS A 1 601 ? 25.209 -7.088 1.719 1.00 85.62 601 LYS A CA 1
ATOM 4626 C C . LYS A 1 601 ? 25.282 -6.755 3.210 1.00 85.62 601 LYS A C 1
ATOM 4628 O O . LYS A 1 601 ? 26.335 -6.880 3.831 1.00 85.62 601 LYS A O 1
ATOM 4633 N N . VAL A 1 602 ? 24.164 -6.309 3.779 1.00 87.75 602 VAL A N 1
ATOM 4634 C CA . VAL A 1 602 ? 24.063 -5.795 5.152 1.00 87.75 602 VAL A CA 1
ATOM 4635 C C . VAL A 1 602 ? 22.835 -6.399 5.826 1.00 87.75 602 VAL A C 1
ATOM 4637 O O . VAL A 1 602 ? 21.796 -6.573 5.188 1.00 87.75 602 VAL A O 1
ATOM 4640 N N . ALA A 1 603 ? 22.956 -6.728 7.114 1.00 87.44 603 ALA A N 1
ATOM 4641 C CA . ALA A 1 603 ? 21.847 -7.247 7.903 1.00 87.44 603 ALA A CA 1
ATOM 4642 C C . ALA A 1 603 ? 20.704 -6.224 7.968 1.00 87.44 603 ALA A C 1
ATOM 4644 O O . ALA A 1 603 ? 20.935 -5.039 8.189 1.00 87.44 603 ALA A O 1
ATOM 4645 N N . TRP A 1 604 ? 19.467 -6.694 7.814 1.00 86.50 604 TRP A N 1
ATOM 4646 C CA . TRP A 1 604 ? 18.268 -5.847 7.784 1.00 86.50 604 TRP A CA 1
ATOM 4647 C C . TRP A 1 604 ? 18.159 -4.883 8.963 1.00 86.50 604 TRP A C 1
ATOM 4649 O O . TRP A 1 604 ? 17.774 -3.737 8.789 1.00 86.50 604 TRP A O 1
ATOM 4659 N N . GLU A 1 605 ? 18.532 -5.339 10.154 1.00 84.56 605 GLU A N 1
ATOM 4660 C CA . GLU A 1 605 ? 18.436 -4.549 11.381 1.00 84.56 605 GLU A CA 1
ATOM 4661 C C . GLU A 1 605 ? 19.292 -3.284 11.300 1.00 84.56 605 GLU A C 1
ATOM 4663 O O . GLU A 1 605 ? 18.827 -2.218 11.682 1.00 84.56 605 GLU A O 1
ATOM 4668 N N . LEU A 1 606 ? 20.476 -3.363 10.687 1.00 87.12 606 LEU A N 1
ATOM 4669 C CA . LEU A 1 606 ? 21.330 -2.197 10.453 1.00 87.12 606 LEU A CA 1
ATOM 4670 C C . LEU A 1 606 ? 20.705 -1.231 9.439 1.00 87.12 606 LEU A C 1
ATOM 4672 O O . LEU A 1 606 ? 20.846 -0.022 9.570 1.00 87.12 606 LEU A O 1
ATOM 4676 N N . LEU A 1 607 ? 19.968 -1.746 8.450 1.00 89.25 607 LEU A N 1
ATOM 4677 C CA . LEU A 1 607 ? 19.301 -0.912 7.444 1.00 89.25 607 LEU A CA 1
ATOM 4678 C C . LEU A 1 607 ? 18.146 -0.087 8.030 1.00 89.25 607 LEU A C 1
ATOM 4680 O O . LEU A 1 607 ? 17.783 0.937 7.448 1.00 89.25 607 LEU A O 1
ATOM 4684 N N . THR A 1 608 ? 17.581 -0.520 9.161 1.00 87.44 608 THR A N 1
ATOM 4685 C CA . THR A 1 608 ? 16.477 0.184 9.834 1.00 87.44 608 THR A CA 1
ATOM 4686 C C . THR A 1 608 ? 16.916 1.402 10.645 1.00 87.44 608 THR A C 1
ATOM 4688 O O . THR A 1 608 ? 16.075 2.230 10.985 1.00 87.44 608 THR A O 1
ATOM 4691 N N . PHE A 1 609 ? 18.220 1.558 10.905 1.00 85.38 609 PHE A N 1
ATOM 4692 C CA . PHE A 1 609 ? 18.753 2.751 11.564 1.00 85.38 609 PHE A CA 1
ATOM 4693 C C . PHE A 1 609 ? 18.625 3.997 10.667 1.00 85.38 609 PHE A C 1
ATOM 4695 O O . PHE A 1 609 ? 18.599 3.875 9.431 1.00 85.38 609 PHE A O 1
ATOM 4702 N N . PRO A 1 610 ? 18.576 5.206 11.256 1.00 85.50 610 PRO A N 1
ATOM 4703 C CA . PRO A 1 610 ? 18.630 6.459 10.512 1.00 85.50 610 PRO A CA 1
ATOM 4704 C C . PRO A 1 610 ? 19.853 6.542 9.591 1.00 85.50 610 PRO A C 1
ATOM 4706 O O . PRO A 1 610 ? 20.912 5.981 9.875 1.00 85.50 610 PRO A O 1
ATOM 4709 N N . ARG A 1 611 ? 19.737 7.297 8.489 1.00 86.56 611 ARG A N 1
ATOM 4710 C CA . ARG A 1 611 ? 20.853 7.475 7.541 1.00 86.56 611 ARG A CA 1
ATOM 4711 C C . ARG A 1 611 ? 22.069 8.147 8.177 1.00 86.56 611 ARG A C 1
ATOM 4713 O O . ARG A 1 611 ? 23.181 7.759 7.853 1.00 86.56 611 ARG A O 1
ATOM 4720 N N . CYS A 1 612 ? 21.858 9.096 9.089 1.00 83.69 612 CYS A N 1
ATOM 4721 C CA . CYS A 1 612 ? 22.919 9.752 9.863 1.00 83.69 612 CYS A CA 1
ATOM 4722 C C . CYS A 1 612 ? 23.655 8.802 10.822 1.00 83.69 612 CYS A C 1
ATOM 4724 O O . CYS A 1 612 ? 24.789 9.063 11.193 1.00 83.69 612 CYS A O 1
ATOM 4726 N N . GLU A 1 613 ? 23.044 7.671 11.176 1.00 85.00 613 GLU A N 1
ATOM 4727 C CA . GLU A 1 613 ? 23.643 6.648 12.037 1.00 85.00 613 GLU A CA 1
ATOM 4728 C C . GLU A 1 613 ? 24.194 5.458 11.239 1.00 85.00 613 GLU A C 1
ATOM 4730 O O . GLU A 1 613 ? 24.589 4.460 11.829 1.00 85.00 613 GLU A O 1
ATOM 4735 N N . GLY A 1 614 ? 24.218 5.537 9.903 1.00 85.94 614 GLY A N 1
ATOM 4736 C CA . GLY A 1 614 ? 24.775 4.496 9.034 1.00 85.94 614 GLY A CA 1
ATOM 4737 C C . GLY A 1 614 ? 23.775 3.459 8.527 1.00 85.94 614 GLY A C 1
ATOM 4738 O O . GLY A 1 614 ? 24.174 2.537 7.813 1.00 85.94 614 GLY A O 1
ATOM 4739 N N . GLY A 1 615 ? 22.483 3.608 8.828 1.00 89.25 615 GLY A N 1
ATOM 4740 C CA . GLY A 1 615 ? 21.422 2.803 8.223 1.00 89.25 615 GLY A CA 1
ATOM 4741 C C . GLY A 1 615 ? 20.881 3.390 6.914 1.00 89.25 615 GLY A C 1
ATOM 4742 O O . GLY A 1 615 ? 21.451 4.310 6.328 1.00 89.25 615 GLY A O 1
ATOM 4743 N N . LEU A 1 616 ? 19.758 2.853 6.429 1.00 87.94 616 LEU A N 1
ATOM 4744 C CA . LEU A 1 616 ? 19.059 3.350 5.232 1.00 87.94 616 LEU A CA 1
ATOM 4745 C C . LEU A 1 616 ? 17.706 3.998 5.557 1.00 87.94 616 LEU A C 1
ATOM 4747 O O . LEU A 1 616 ? 17.009 4.435 4.637 1.00 87.94 616 LEU A O 1
ATOM 4751 N N . ASN A 1 617 ? 17.371 4.117 6.847 1.00 86.94 617 ASN A N 1
ATOM 4752 C CA . ASN A 1 617 ? 16.077 4.567 7.356 1.00 86.94 617 ASN A CA 1
ATOM 4753 C C . ASN A 1 617 ? 14.908 3.713 6.836 1.00 86.94 617 ASN A C 1
ATOM 4755 O O . ASN A 1 617 ? 13.842 4.228 6.495 1.00 86.94 617 ASN A O 1
ATOM 4759 N N . LEU A 1 618 ? 15.126 2.400 6.709 1.00 88.06 618 LEU A N 1
ATOM 4760 C CA . LEU A 1 618 ? 14.050 1.480 6.362 1.00 88.06 618 LEU A CA 1
ATOM 4761 C C . LEU A 1 618 ? 13.127 1.287 7.558 1.00 88.06 618 LEU A C 1
ATOM 4763 O O . LEU A 1 618 ? 13.567 1.045 8.679 1.00 88.06 618 LEU A O 1
ATOM 4767 N N . VAL A 1 619 ? 11.827 1.346 7.305 1.00 85.62 619 VAL A N 1
ATOM 4768 C CA . VAL A 1 619 ? 10.842 0.997 8.324 1.00 85.62 619 VAL A CA 1
ATOM 4769 C C . VAL A 1 619 ? 10.855 -0.519 8.502 1.00 85.62 619 VAL A C 1
ATOM 4771 O O . VAL A 1 619 ? 10.898 -1.252 7.516 1.00 85.62 619 VAL A O 1
ATOM 4774 N N . ASP A 1 620 ? 10.802 -0.988 9.747 1.00 86.62 620 ASP A N 1
ATOM 4775 C CA . ASP A 1 620 ? 10.492 -2.373 10.098 1.00 86.62 620 ASP A CA 1
ATOM 4776 C C . ASP A 1 620 ? 8.969 -2.503 10.324 1.00 86.62 620 ASP A C 1
ATOM 4778 O O . ASP A 1 620 ? 8.462 -2.063 11.364 1.00 86.62 620 ASP A O 1
ATOM 4782 N N . PRO A 1 621 ? 8.207 -3.054 9.353 1.00 85.06 621 PRO A N 1
ATOM 4783 C CA . PRO A 1 621 ? 6.768 -3.246 9.463 1.00 85.06 621 PRO A CA 1
ATOM 4784 C C . PRO A 1 621 ? 6.328 -3.970 10.727 1.00 85.06 621 PRO A C 1
ATOM 4786 O O . PRO A 1 621 ? 5.318 -3.580 11.303 1.00 85.06 621 PRO A O 1
ATOM 4789 N N . ALA A 1 622 ? 7.070 -4.988 11.174 1.00 86.62 622 ALA A N 1
ATOM 4790 C CA . ALA A 1 622 ? 6.691 -5.769 12.343 1.00 86.62 622 ALA A CA 1
ATOM 4791 C C . ALA A 1 622 ? 6.802 -4.913 13.610 1.00 86.62 622 ALA A C 1
ATOM 4793 O O . ALA A 1 622 ? 5.835 -4.791 14.357 1.00 86.62 622 ALA A O 1
ATOM 4794 N N . LYS A 1 623 ? 7.930 -4.218 13.814 1.00 87.31 623 LYS A N 1
ATOM 4795 C CA . LYS A 1 623 ? 8.095 -3.320 14.973 1.00 87.31 623 LYS A CA 1
ATOM 4796 C C . LYS A 1 623 ? 7.100 -2.158 14.955 1.00 87.31 623 LYS A C 1
ATOM 4798 O O . LYS A 1 623 ? 6.578 -1.785 16.006 1.00 87.31 623 LYS A O 1
ATOM 4803 N N . LYS A 1 624 ? 6.810 -1.593 13.777 1.00 89.00 624 LYS A N 1
ATOM 4804 C CA . LYS A 1 624 ? 5.823 -0.511 13.634 1.00 89.00 624 LYS A CA 1
ATOM 4805 C C . LYS A 1 624 ? 4.409 -1.003 13.941 1.00 89.00 624 LYS A C 1
ATOM 4807 O O . LYS A 1 624 ? 3.673 -0.314 14.638 1.00 89.00 624 LYS A O 1
ATOM 4812 N N . ASN A 1 625 ? 4.054 -2.195 13.471 1.00 90.69 625 ASN A N 1
ATOM 4813 C CA . ASN A 1 625 ? 2.777 -2.837 13.757 1.00 90.69 625 ASN A CA 1
ATOM 4814 C C . ASN A 1 625 ? 2.607 -3.129 15.257 1.00 90.69 625 ASN A C 1
ATOM 4816 O O . ASN A 1 625 ? 1.574 -2.790 15.822 1.00 90.69 625 ASN A O 1
ATOM 4820 N N . GLN A 1 626 ? 3.646 -3.630 15.930 1.00 90.62 626 GLN A N 1
ATOM 4821 C CA . GLN A 1 626 ? 3.634 -3.810 17.388 1.00 90.62 626 GLN A CA 1
ATOM 4822 C C . GLN A 1 626 ? 3.449 -2.474 18.130 1.00 90.62 626 GLN A C 1
ATOM 4824 O O . GLN A 1 626 ? 2.660 -2.400 19.064 1.00 90.62 626 GLN A O 1
ATOM 4829 N N . ALA A 1 627 ? 4.106 -1.393 17.691 1.00 91.38 627 ALA A N 1
ATOM 4830 C CA . ALA A 1 627 ? 3.890 -0.063 18.270 1.00 91.38 627 ALA A CA 1
ATOM 4831 C C . ALA A 1 627 ? 2.455 0.461 18.048 1.00 91.38 627 ALA A C 1
ATOM 4833 O O . ALA A 1 627 ? 1.894 1.143 18.902 1.00 91.38 627 ALA A O 1
ATOM 4834 N N . GLN A 1 628 ? 1.832 0.134 16.912 1.00 91.12 628 GLN A N 1
ATOM 4835 C CA . GLN A 1 628 ? 0.425 0.459 16.659 1.00 91.12 628 GLN A CA 1
ATOM 4836 C C . GLN A 1 628 ? -0.530 -0.355 17.538 1.00 91.12 628 GLN A C 1
ATOM 4838 O O . GLN A 1 628 ? -1.539 0.186 17.979 1.00 91.12 628 GLN A O 1
ATOM 4843 N N . LEU A 1 629 ? -0.222 -1.624 17.810 1.00 91.31 629 LEU A N 1
ATOM 4844 C CA . LEU A 1 629 ? -1.015 -2.460 18.712 1.00 91.31 629 LEU A CA 1
ATOM 4845 C C . LEU A 1 629 ? -0.942 -1.935 20.153 1.00 91.31 629 LEU A C 1
ATOM 4847 O O . LEU A 1 629 ? -1.978 -1.734 20.775 1.00 91.31 629 LEU A O 1
ATOM 4851 N N . SER A 1 630 ? 0.247 -1.589 20.655 1.00 90.81 630 SER A N 1
ATOM 4852 C CA . SER A 1 630 ? 0.399 -1.005 22.000 1.00 90.81 630 SER A CA 1
ATOM 4853 C C . SER A 1 630 ? -0.262 0.366 22.165 1.00 90.81 630 SER A C 1
ATOM 4855 O O . SER A 1 630 ? -0.620 0.741 23.280 1.00 90.81 630 SER A O 1
ATOM 4857 N N . LEU A 1 631 ? -0.480 1.104 21.070 1.00 90.69 631 LEU A N 1
ATOM 4858 C CA . LEU A 1 631 ? -1.207 2.374 21.105 1.00 90.69 631 LEU A CA 1
ATOM 4859 C C . LEU A 1 631 ? -2.641 2.211 21.629 1.00 90.69 631 LEU A C 1
ATOM 4861 O O . LEU A 1 631 ? -3.182 3.171 22.167 1.00 90.69 631 LEU A O 1
ATOM 4865 N N . TRP A 1 632 ? -3.258 1.033 21.485 1.00 89.06 632 TRP A N 1
ATOM 4866 C CA . TRP A 1 632 ? -4.601 0.782 22.011 1.00 89.06 632 TRP A CA 1
ATOM 4867 C C . TRP A 1 632 ? -4.657 0.998 23.523 1.00 89.06 632 TRP A C 1
ATOM 4869 O O . TRP A 1 632 ? -5.492 1.766 23.985 1.00 89.06 632 TRP A O 1
ATOM 4879 N N . VAL A 1 633 ? -3.720 0.419 24.277 1.00 89.62 633 VAL A N 1
ATOM 4880 C CA . VAL A 1 633 ? -3.661 0.581 25.740 1.00 89.62 633 VAL A CA 1
ATOM 4881 C C . VAL A 1 633 ? -3.325 2.026 26.119 1.00 89.62 633 VAL A C 1
ATOM 4883 O O . VAL A 1 633 ? -4.001 2.616 26.956 1.00 89.62 633 VAL A O 1
ATOM 4886 N N . ALA A 1 634 ? -2.360 2.656 25.438 1.00 88.56 634 ALA A N 1
ATOM 4887 C CA . ALA A 1 634 ? -2.022 4.063 25.689 1.00 88.56 634 ALA A CA 1
ATOM 4888 C C . ALA A 1 634 ? -3.190 5.031 25.403 1.00 88.56 634 ALA A C 1
ATOM 4890 O O . ALA A 1 634 ? -3.327 6.074 26.047 1.00 88.56 634 ALA A O 1
ATOM 4891 N N . LYS A 1 635 ? -4.071 4.689 24.456 1.00 87.12 635 LYS A N 1
ATOM 4892 C CA . LYS A 1 635 ? -5.275 5.476 24.176 1.00 87.12 635 LYS A CA 1
ATOM 4893 C C . LYS A 1 635 ? -6.337 5.361 25.255 1.00 87.12 635 LYS A C 1
ATOM 4895 O O . LYS A 1 635 ? -7.061 6.329 25.432 1.00 87.12 635 LYS A O 1
ATOM 4900 N N . VAL A 1 636 ? -6.404 4.254 25.993 1.00 88.12 636 VAL A N 1
ATOM 4901 C CA . VAL A 1 636 ? -7.295 4.149 27.160 1.00 88.12 636 VAL A CA 1
ATOM 4902 C C . VAL A 1 636 ? -6.916 5.189 28.211 1.00 88.12 636 VAL A C 1
ATOM 4904 O O . VAL A 1 636 ? -7.785 5.896 28.706 1.00 88.12 636 VAL A O 1
ATOM 4907 N N . ALA A 1 637 ? -5.617 5.360 28.473 1.00 84.44 637 ALA A N 1
ATOM 4908 C CA . ALA A 1 637 ? -5.116 6.331 29.449 1.00 84.44 637 ALA A CA 1
ATOM 4909 C C . ALA A 1 637 ? -5.389 7.798 29.070 1.00 84.44 637 ALA A C 1
ATOM 4911 O O . ALA A 1 637 ? -5.395 8.675 29.924 1.00 84.44 637 ALA A O 1
ATOM 4912 N N . SER A 1 638 ? -5.606 8.083 27.785 1.00 77.94 638 SER A N 1
ATOM 4913 C CA . SER A 1 638 ? -5.878 9.433 27.273 1.00 77.94 638 SER A CA 1
ATOM 4914 C C . SER A 1 638 ? -7.287 9.585 26.690 1.00 77.94 638 SER A C 1
ATOM 4916 O O . SER A 1 638 ? -7.574 10.584 26.023 1.00 77.94 638 SER A O 1
ATOM 4918 N N . ALA A 1 639 ? -8.163 8.602 26.920 1.00 78.81 639 ALA A N 1
ATOM 4919 C CA . ALA A 1 639 ? -9.528 8.615 26.423 1.00 78.81 639 ALA A CA 1
ATOM 4920 C C . ALA A 1 639 ? -10.328 9.711 27.134 1.00 78.81 639 ALA A C 1
ATOM 4922 O O . ALA A 1 639 ? -10.350 9.800 28.358 1.00 78.81 639 ALA A O 1
ATOM 4923 N N . LEU A 1 640 ? -10.987 10.561 26.347 1.00 69.69 640 LEU A N 1
ATOM 4924 C CA . LEU A 1 640 ? -11.814 11.657 26.863 1.00 69.69 640 LEU A CA 1
ATOM 4925 C C . LEU A 1 640 ? -13.159 11.161 27.397 1.00 69.69 640 LEU A C 1
ATOM 4927 O O . LEU A 1 640 ? -13.742 11.790 28.266 1.00 69.69 640 LEU A O 1
ATOM 4931 N N . VAL A 1 641 ? -13.646 10.051 26.846 1.00 72.31 641 VAL A N 1
ATOM 4932 C CA . VAL A 1 641 ? -14.880 9.370 27.236 1.00 72.31 641 VAL A CA 1
ATOM 4933 C C . VAL A 1 641 ? -14.624 7.875 27.097 1.00 72.31 641 VAL A C 1
ATOM 4935 O O . VAL A 1 641 ? -13.839 7.455 26.240 1.00 72.31 641 VAL A O 1
ATOM 4938 N N . LYS A 1 642 ? -15.298 7.065 27.913 1.00 77.25 642 LYS A N 1
ATOM 4939 C CA . LYS A 1 642 ? -15.273 5.610 27.786 1.00 77.25 642 LYS A CA 1
ATOM 4940 C C . LYS A 1 642 ? -15.908 5.195 26.456 1.00 77.25 642 LYS A C 1
ATOM 4942 O O . LYS A 1 642 ? -17.123 5.184 26.295 1.00 77.25 642 LYS A O 1
ATOM 4947 N N . GLU A 1 643 ? -15.073 4.933 25.455 1.00 81.56 643 GLU A N 1
ATOM 4948 C CA . GLU A 1 643 ? -15.528 4.483 24.141 1.00 81.56 643 GLU A CA 1
ATOM 4949 C C . GLU A 1 643 ? -15.983 3.025 24.207 1.00 81.56 643 GLU A C 1
ATOM 4951 O O . GLU A 1 643 ? -15.403 2.218 24.926 1.00 81.56 643 GLU A O 1
ATOM 4956 N N . HIS A 1 644 ? -16.961 2.635 23.393 1.00 82.38 644 HIS A N 1
ATOM 4957 C CA . HIS A 1 644 ? -17.527 1.294 23.514 1.00 82.38 644 HIS A CA 1
ATOM 4958 C C . HIS A 1 644 ? -16.513 0.145 23.299 1.00 82.38 644 HIS A C 1
ATOM 4960 O O . HIS A 1 644 ? -16.704 -0.953 23.813 1.00 82.38 644 HIS A O 1
ATOM 4966 N N . TRP A 1 645 ? -15.415 0.344 22.552 1.00 84.31 645 TRP A N 1
ATOM 4967 C CA . TRP A 1 645 ? -14.395 -0.710 22.412 1.00 84.31 645 TRP A CA 1
ATOM 4968 C C . TRP A 1 645 ? -13.628 -0.939 23.720 1.00 84.31 645 TRP A C 1
ATOM 4970 O O . TRP A 1 645 ? -13.150 -2.048 23.938 1.00 84.31 645 TRP A O 1
ATOM 4980 N N . ILE A 1 646 ? -13.536 0.084 24.580 1.00 86.75 646 ILE A N 1
ATOM 4981 C CA . ILE A 1 646 ? -12.993 -0.004 25.941 1.00 86.75 646 ILE A CA 1
ATOM 4982 C C . ILE A 1 646 ? -13.938 -0.867 26.778 1.00 86.75 646 ILE A C 1
ATOM 4984 O O . ILE A 1 646 ? -13.491 -1.816 27.408 1.00 86.75 646 ILE A O 1
ATOM 4988 N N . GLU A 1 647 ? -15.250 -0.627 26.702 1.00 86.00 647 GLU A N 1
ATOM 4989 C CA . GLU A 1 647 ? -16.259 -1.460 27.380 1.00 86.00 647 GLU A CA 1
ATOM 4990 C C . GLU A 1 647 ? -16.205 -2.918 26.906 1.00 86.00 647 GLU A C 1
ATOM 4992 O O . GLU A 1 647 ? -16.211 -3.846 27.711 1.00 86.00 647 GLU A O 1
ATOM 4997 N N . LEU A 1 648 ? -16.082 -3.139 25.595 1.00 85.38 648 LEU A N 1
ATOM 4998 C CA . LEU A 1 648 ? -15.937 -4.477 25.031 1.00 85.38 648 LEU A CA 1
ATOM 4999 C C . LEU A 1 648 ? -14.639 -5.157 25.495 1.00 85.38 648 LEU A C 1
ATOM 5001 O O . LEU A 1 648 ? -14.646 -6.355 25.785 1.00 85.38 648 LEU A O 1
ATOM 5005 N N . ALA A 1 649 ? -13.533 -4.408 25.570 1.00 88.19 649 ALA A N 1
ATOM 5006 C CA . ALA A 1 649 ? -12.264 -4.893 26.110 1.00 88.19 649 ALA A CA 1
ATOM 5007 C C . ALA A 1 649 ? -12.433 -5.383 27.544 1.00 88.19 649 ALA A C 1
ATOM 5009 O O . ALA A 1 649 ? -12.044 -6.507 27.857 1.00 88.19 649 ALA A O 1
ATOM 5010 N N . GLU A 1 650 ? -13.060 -4.557 28.381 1.00 92.00 650 GLU A N 1
ATOM 5011 C CA . GLU A 1 650 ? -13.316 -4.881 29.773 1.00 92.00 650 GLU A CA 1
ATOM 5012 C C . GLU A 1 650 ? -14.159 -6.146 29.895 1.00 92.00 650 GLU A C 1
ATOM 5014 O O . GLU A 1 650 ? -13.762 -7.062 30.600 1.00 92.00 650 GLU A O 1
ATOM 5019 N N . GLN A 1 651 ? -15.270 -6.264 29.163 1.00 91.88 651 GLN A N 1
ATOM 5020 C CA . GLN A 1 651 ? -16.139 -7.443 29.256 1.00 91.88 651 GLN A CA 1
ATOM 5021 C C . GLN A 1 651 ? -15.437 -8.736 28.819 1.00 91.88 651 GLN A C 1
ATOM 5023 O O . GLN A 1 651 ? -15.567 -9.774 29.475 1.00 91.88 651 GLN A O 1
ATOM 5028 N N . ILE A 1 652 ? -14.669 -8.687 27.725 1.00 89.88 652 ILE A N 1
ATOM 5029 C CA . ILE A 1 652 ? -13.929 -9.851 27.225 1.00 89.88 652 ILE A CA 1
ATOM 5030 C C . ILE A 1 652 ? -12.846 -10.259 28.227 1.00 89.88 652 ILE A C 1
ATOM 5032 O O . ILE A 1 652 ? -12.788 -11.421 28.630 1.00 89.88 652 ILE A O 1
ATOM 5036 N N . LEU A 1 653 ? -11.997 -9.316 28.636 1.00 91.62 653 LEU A N 1
ATOM 5037 C CA . LEU A 1 653 ? -10.856 -9.601 29.504 1.00 91.62 653 LEU A CA 1
ATOM 5038 C C . LEU A 1 653 ? -11.295 -9.943 30.932 1.00 91.62 653 LEU A C 1
ATOM 5040 O O . LEU A 1 653 ? -10.739 -10.868 31.519 1.00 91.62 653 LEU A O 1
ATOM 5044 N N . MET A 1 654 ? -12.346 -9.301 31.454 1.00 93.81 654 MET A N 1
ATOM 5045 C CA . MET A 1 654 ? -12.976 -9.645 32.734 1.00 93.81 654 MET A CA 1
ATOM 5046 C C . MET A 1 654 ? -13.416 -11.110 32.734 1.00 93.81 654 MET A C 1
ATOM 5048 O O . MET A 1 654 ? -13.040 -11.865 33.631 1.00 93.81 654 MET A O 1
ATOM 5052 N N . ARG A 1 655 ? -14.139 -11.550 31.694 1.00 92.12 655 ARG A N 1
ATOM 5053 C CA . ARG A 1 655 ? -14.595 -12.943 31.573 1.00 92.12 655 ARG A CA 1
ATOM 5054 C C . ARG A 1 655 ? -13.436 -13.926 31.422 1.00 92.12 655 ARG A C 1
ATOM 5056 O O . ARG A 1 655 ? -13.475 -15.006 32.006 1.00 92.12 655 ARG A O 1
ATOM 5063 N N . GLU A 1 656 ? -12.424 -13.589 30.628 1.00 91.94 656 GLU A N 1
ATOM 5064 C CA . GLU A 1 656 ? -11.297 -14.489 30.370 1.00 91.94 656 GLU A CA 1
ATOM 5065 C C . GLU A 1 656 ? -10.339 -14.626 31.558 1.00 91.94 656 GLU A C 1
ATOM 5067 O O . GLU A 1 656 ? -9.814 -15.715 31.806 1.00 91.94 656 GLU A O 1
ATOM 5072 N N . TRP A 1 657 ? -10.126 -13.554 32.319 1.00 92.31 657 TRP A N 1
ATOM 5073 C CA . TRP A 1 657 ? -9.299 -13.580 33.524 1.00 92.31 657 TRP A CA 1
ATOM 5074 C C . TRP A 1 657 ? -10.070 -13.987 34.790 1.00 92.31 657 TRP A C 1
ATOM 5076 O O . TRP A 1 657 ? -9.452 -14.398 35.783 1.00 92.31 657 TRP A O 1
ATOM 5086 N N . GLY A 1 658 ? -11.403 -13.981 34.722 1.00 91.12 658 GLY A N 1
ATOM 5087 C CA . GLY A 1 658 ? -12.306 -14.347 35.812 1.00 91.12 658 GLY A CA 1
ATOM 5088 C C . GLY A 1 658 ? -12.421 -13.257 36.875 1.00 91.12 658 GLY A C 1
ATOM 5089 O O . GLY A 1 658 ? -12.470 -13.582 38.056 1.00 91.12 658 GLY A O 1
ATOM 5090 N N . LEU A 1 659 ? -12.383 -11.989 36.462 1.00 94.06 659 LEU A N 1
ATOM 5091 C CA . LEU A 1 659 ? -12.490 -10.828 37.347 1.00 94.06 659 LEU A CA 1
ATOM 5092 C C . LEU A 1 659 ? -13.956 -10.553 37.709 1.00 94.06 659 LEU A C 1
ATOM 5094 O O . LEU A 1 659 ? -14.845 -10.771 36.886 1.00 94.06 659 LEU A O 1
ATOM 5098 N N . SER A 1 660 ? -14.207 -10.051 38.920 1.00 92.44 660 SER A N 1
ATOM 5099 C CA . SER A 1 660 ? -15.552 -9.668 39.372 1.00 92.44 660 SER A CA 1
ATOM 5100 C C . SER A 1 660 ? -15.987 -8.293 38.859 1.00 92.44 660 SER A C 1
ATOM 5102 O O . SER A 1 660 ? -17.183 -8.075 38.664 1.00 92.44 660 SER A O 1
ATOM 5104 N N . ARG A 1 661 ? -15.040 -7.371 38.624 1.00 92.56 661 ARG A N 1
ATOM 5105 C CA . ARG A 1 661 ? -15.309 -6.014 38.129 1.00 92.56 661 ARG A CA 1
ATOM 5106 C C . ARG A 1 661 ? -14.622 -5.769 36.789 1.00 92.56 661 ARG A C 1
ATOM 5108 O O . ARG A 1 661 ? -13.475 -6.150 36.570 1.00 92.56 661 ARG A O 1
ATOM 5115 N N . ALA A 1 662 ? -15.326 -5.065 35.908 1.00 89.56 662 ALA A N 1
ATOM 5116 C CA . ALA A 1 662 ? -14.875 -4.750 34.554 1.00 89.56 662 ALA A CA 1
ATOM 5117 C C . ALA A 1 662 ? -13.668 -3.789 34.540 1.00 89.56 662 ALA A C 1
ATOM 5119 O O . ALA A 1 662 ? -12.728 -3.974 33.773 1.00 89.56 662 ALA A O 1
ATOM 5120 N N . GLN A 1 663 ? -13.664 -2.801 35.439 1.00 87.12 663 GLN A N 1
ATOM 5121 C CA . GLN A 1 663 ? -12.619 -1.772 35.548 1.00 87.12 663 GLN A CA 1
ATOM 5122 C C . GLN A 1 663 ? -11.239 -2.317 35.962 1.00 87.12 663 GLN A C 1
ATOM 5124 O O . GLN A 1 663 ? -10.217 -1.756 35.573 1.00 87.12 663 GLN A O 1
ATOM 5129 N N . ASP A 1 664 ? -11.200 -3.449 36.673 1.00 92.88 664 ASP A N 1
ATOM 5130 C CA . ASP A 1 664 ? -9.963 -4.061 37.181 1.00 92.88 664 ASP A CA 1
ATOM 5131 C C . ASP A 1 664 ? -9.066 -4.609 36.059 1.00 92.88 664 ASP A C 1
ATOM 5133 O O . ASP A 1 664 ? -7.867 -4.826 36.253 1.00 92.88 664 ASP A O 1
ATOM 5137 N N . VAL A 1 665 ? -9.631 -4.802 34.861 1.00 93.69 665 VAL A N 1
ATOM 5138 C CA . VAL A 1 665 ? -8.909 -5.226 33.654 1.00 93.69 665 VAL A CA 1
ATOM 5139 C C . VAL A 1 665 ? -7.713 -4.320 33.375 1.00 93.69 665 VAL A C 1
ATOM 5141 O O . VAL A 1 665 ? -6.637 -4.813 33.037 1.00 93.69 665 VAL A O 1
ATOM 5144 N N . TRP A 1 666 ? -7.880 -3.008 33.535 1.00 92.50 666 TRP A N 1
ATOM 5145 C CA . TRP A 1 666 ? -6.842 -2.035 33.212 1.00 92.50 666 TRP A CA 1
ATOM 5146 C C . TRP A 1 666 ? -5.696 -2.049 34.221 1.00 92.50 666 TRP A C 1
ATOM 5148 O O . TRP A 1 666 ? -4.541 -1.978 33.812 1.00 92.50 666 TRP A O 1
ATOM 5158 N N . CYS A 1 667 ? -5.994 -2.250 35.508 1.00 90.81 667 CYS A N 1
ATOM 5159 C CA . CYS A 1 667 ? -4.993 -2.490 36.548 1.00 90.81 667 CYS A CA 1
ATOM 5160 C C . CYS A 1 667 ? -4.192 -3.768 36.262 1.00 90.81 667 CYS A C 1
ATOM 5162 O O . CYS A 1 667 ? -2.963 -3.766 36.327 1.00 90.81 667 CYS A O 1
ATOM 5164 N N . CYS A 1 668 ? -4.874 -4.842 35.852 1.00 92.31 668 CYS A N 1
ATOM 5165 C CA . CYS A 1 668 ? -4.240 -6.123 35.544 1.00 92.31 668 CYS A CA 1
ATOM 5166 C C . CYS A 1 668 ? -3.221 -6.043 34.391 1.00 92.31 668 CYS A C 1
ATOM 5168 O O . CYS A 1 668 ? -2.289 -6.840 34.356 1.00 92.31 668 CYS A O 1
ATOM 5170 N N . LEU A 1 669 ? -3.328 -5.078 33.467 1.00 91.56 669 LEU A N 1
ATOM 5171 C CA . LEU A 1 669 ? -2.338 -4.896 32.389 1.00 91.56 669 LEU A CA 1
ATOM 5172 C C . LEU A 1 669 ? -0.939 -4.517 32.888 1.00 91.56 669 LEU A C 1
ATOM 5174 O O . LEU A 1 669 ? 0.037 -4.683 32.151 1.00 91.56 669 LEU A O 1
ATOM 5178 N N . PHE A 1 670 ? -0.844 -3.997 34.109 1.00 90.38 670 PHE A N 1
ATOM 5179 C CA . PHE A 1 670 ? 0.407 -3.586 34.740 1.00 90.38 670 PHE A CA 1
ATOM 5180 C C . PHE A 1 670 ? 0.934 -4.623 35.740 1.00 90.38 670 PHE A C 1
ATOM 5182 O O . PHE A 1 670 ? 2.032 -4.449 36.250 1.00 90.38 670 PHE A O 1
ATOM 5189 N N . ILE A 1 671 ? 0.198 -5.719 35.968 1.00 91.50 671 ILE A N 1
ATOM 5190 C CA . ILE A 1 671 ? 0.615 -6.828 36.835 1.00 91.50 671 ILE A CA 1
ATOM 5191 C C . ILE A 1 671 ? 1.390 -7.864 35.990 1.00 91.50 671 ILE A C 1
ATOM 5193 O O . ILE A 1 671 ? 0.796 -8.474 35.085 1.00 91.50 671 ILE A O 1
ATOM 5197 N N . PRO A 1 672 ? 2.693 -8.101 36.245 1.00 90.19 672 PRO A N 1
ATOM 5198 C CA . PRO A 1 672 ? 3.528 -9.038 35.481 1.00 90.19 672 PRO A CA 1
ATOM 5199 C C . PRO A 1 672 ? 2.930 -10.440 35.265 1.00 90.19 672 PRO A C 1
ATOM 5201 O O . PRO A 1 672 ? 3.049 -11.019 34.177 1.00 90.19 672 PRO A O 1
ATOM 5204 N N . SER A 1 673 ? 2.243 -11.018 36.250 1.00 91.50 673 SER A N 1
ATOM 5205 C CA . SER A 1 673 ? 1.586 -12.323 36.098 1.00 91.50 673 SER A CA 1
ATOM 5206 C C . SER A 1 673 ? 0.431 -12.306 35.105 1.00 91.50 673 SER A C 1
ATOM 5208 O O . SER A 1 673 ? 0.236 -13.287 34.386 1.00 91.50 673 SER A O 1
ATOM 5210 N N . PHE A 1 674 ? -0.299 -11.199 34.981 1.00 90.56 674 PHE A N 1
ATOM 5211 C CA . PHE A 1 674 ? -1.355 -11.046 33.978 1.00 90.56 674 PHE A CA 1
ATOM 5212 C C . PHE A 1 674 ? -0.794 -10.743 32.587 1.00 90.56 674 PHE A C 1
ATOM 5214 O O . PHE A 1 674 ? -1.317 -11.269 31.605 1.00 90.56 674 PHE A O 1
ATOM 5221 N N . GLN A 1 675 ? 0.321 -10.014 32.487 1.00 88.12 675 GLN A N 1
ATOM 5222 C CA . GLN A 1 675 ? 1.023 -9.783 31.216 1.00 88.12 675 GLN A CA 1
ATOM 5223 C C . GLN A 1 675 ? 1.490 -11.085 30.546 1.00 88.12 675 GLN A C 1
ATOM 5225 O O . GLN A 1 675 ? 1.577 -11.159 29.316 1.00 88.12 675 GLN A O 1
ATOM 5230 N N . ARG A 1 676 ? 1.766 -12.124 31.346 1.00 86.38 676 ARG A N 1
ATOM 5231 C CA . ARG A 1 676 ? 2.163 -13.463 30.883 1.00 86.38 676 ARG A CA 1
ATOM 5232 C C . ARG A 1 676 ? 0.973 -14.375 30.554 1.00 86.38 676 ARG A C 1
ATOM 5234 O O . ARG A 1 676 ? 1.160 -15.405 29.899 1.00 86.38 676 ARG A O 1
ATOM 5241 N N . LYS A 1 677 ? -0.252 -14.032 30.977 1.00 85.56 677 LYS A N 1
ATOM 5242 C CA . LYS A 1 677 ? -1.440 -14.868 30.744 1.00 85.56 677 LYS A CA 1
ATOM 5243 C C . LYS A 1 677 ? -1.877 -14.827 29.287 1.00 85.56 677 LYS A C 1
ATOM 5245 O O . LYS A 1 677 ? -1.969 -13.781 28.653 1.00 85.56 677 LYS A O 1
ATOM 5250 N N . ARG A 1 678 ? -2.210 -16.004 28.757 1.00 84.06 678 ARG A N 1
ATOM 5251 C CA . ARG A 1 678 ? -2.764 -16.142 27.408 1.00 84.06 678 ARG A CA 1
ATOM 5252 C C . ARG A 1 678 ? -4.269 -15.917 27.431 1.00 84.06 678 ARG A C 1
ATOM 5254 O O . ARG A 1 678 ? -4.963 -16.473 28.277 1.00 84.06 678 ARG A O 1
ATOM 5261 N N . VAL A 1 679 ? -4.750 -15.169 26.447 1.00 88.69 679 VAL A N 1
ATOM 5262 C CA . VAL A 1 679 ? -6.174 -14.930 26.194 1.00 88.69 679 VAL A CA 1
ATOM 5263 C C . VAL A 1 679 ? -6.632 -15.694 24.946 1.00 88.69 679 VAL A C 1
ATOM 5265 O O . VAL A 1 679 ? -5.849 -15.924 24.018 1.00 88.69 679 VAL A O 1
ATOM 5268 N N . LYS A 1 680 ? -7.894 -16.126 24.937 1.00 87.25 680 LYS A N 1
ATOM 5269 C CA . LYS A 1 680 ? -8.562 -16.826 23.830 1.00 87.25 680 LYS A CA 1
ATOM 5270 C C . LYS A 1 680 ? -8.993 -15.854 22.733 1.00 87.25 680 LYS A C 1
ATOM 5272 O O . LYS A 1 680 ? -8.994 -16.233 21.560 1.00 87.25 680 LYS A O 1
ATOM 5277 N N . SER A 1 681 ? -9.337 -14.616 23.089 1.00 85.00 681 SER A N 1
ATOM 5278 C CA . SER A 1 681 ? -9.714 -13.571 22.139 1.00 85.00 681 SER A CA 1
ATOM 5279 C C . SER A 1 681 ? -8.629 -13.345 21.087 1.00 85.00 681 SER A C 1
ATOM 5281 O O . SER A 1 681 ? -7.542 -12.856 21.389 1.00 85.00 681 SER A O 1
ATOM 5283 N N . ARG A 1 682 ? -8.940 -13.648 19.818 1.00 79.31 682 ARG A N 1
ATOM 5284 C CA . ARG A 1 682 ? -8.023 -13.430 18.682 1.00 79.31 682 ARG A CA 1
ATOM 5285 C C . ARG A 1 682 ? -7.631 -11.963 18.512 1.00 79.31 682 ARG A C 1
ATOM 5287 O O . ARG A 1 682 ? -6.565 -11.683 17.980 1.00 79.31 682 ARG A O 1
ATOM 5294 N N . PHE A 1 683 ? -8.500 -11.048 18.932 1.00 79.12 683 PHE A N 1
ATOM 5295 C CA . PHE A 1 683 ? -8.264 -9.616 18.823 1.00 79.12 683 PHE A CA 1
ATOM 5296 C C . PHE A 1 683 ? -7.331 -9.118 19.937 1.00 79.12 683 PHE A C 1
ATOM 5298 O O . PHE A 1 683 ? -6.258 -8.587 19.656 1.00 79.12 683 PHE A O 1
ATOM 5305 N N . TRP A 1 684 ? -7.692 -9.364 21.201 1.00 86.19 684 TRP A N 1
ATOM 5306 C CA . TRP A 1 684 ? -6.928 -8.863 22.349 1.00 86.19 684 TRP A CA 1
ATOM 5307 C C . TRP A 1 684 ? -5.618 -9.604 22.583 1.00 86.19 684 TRP A C 1
ATOM 5309 O O . TRP A 1 684 ? -4.676 -9.004 23.091 1.00 86.19 684 TRP A O 1
ATOM 5319 N N . LYS A 1 685 ? -5.506 -10.864 22.148 1.00 89.00 685 LYS A N 1
ATOM 5320 C CA . LYS A 1 685 ? -4.259 -11.634 22.232 1.00 89.00 685 LYS A CA 1
ATOM 5321 C C . LYS A 1 685 ? -3.066 -10.873 21.667 1.00 89.00 685 LYS A C 1
ATOM 5323 O O . LYS A 1 685 ? -2.018 -10.829 22.305 1.00 89.00 685 LYS A O 1
ATOM 5328 N N . GLU A 1 686 ? -3.231 -10.260 20.500 1.00 88.62 686 GLU A N 1
ATOM 5329 C CA . GLU A 1 686 ? -2.124 -9.590 19.821 1.00 88.62 686 GLU A CA 1
ATOM 5330 C C . GLU A 1 686 ? -1.815 -8.210 20.413 1.00 88.62 686 GLU A C 1
ATOM 5332 O O . GLU A 1 686 ? -0.650 -7.826 20.509 1.00 88.62 686 GLU A O 1
ATOM 5337 N N . VAL A 1 687 ? -2.839 -7.490 20.882 1.00 90.44 687 VAL A N 1
ATOM 5338 C CA . VAL A 1 687 ? -2.660 -6.216 21.599 1.00 90.44 687 VAL A CA 1
ATOM 5339 C C . VAL A 1 687 ? -1.917 -6.437 22.915 1.00 90.44 687 VAL A C 1
ATOM 5341 O O . VAL A 1 687 ? -0.936 -5.746 23.188 1.00 90.44 687 VAL A O 1
ATOM 5344 N N . LEU A 1 688 ? -2.337 -7.436 23.696 1.00 90.62 688 LEU A N 1
ATOM 5345 C CA . LEU A 1 688 ? -1.700 -7.786 24.963 1.00 90.62 688 LEU A CA 1
ATOM 5346 C C . LEU A 1 688 ? -0.271 -8.271 24.754 1.00 90.62 688 LEU A C 1
ATOM 5348 O O . LEU A 1 688 ? 0.627 -7.810 25.441 1.00 90.62 688 LEU A O 1
ATOM 5352 N N . LYS A 1 689 ? -0.025 -9.119 23.752 1.00 90.06 689 LYS A N 1
ATOM 5353 C CA . LYS A 1 689 ? 1.333 -9.540 23.388 1.00 90.06 689 LYS A CA 1
ATOM 5354 C C . LYS A 1 689 ? 2.230 -8.344 23.055 1.00 90.06 689 LYS A C 1
ATOM 5356 O O . LYS A 1 689 ? 3.357 -8.270 23.538 1.00 90.06 689 LYS A O 1
ATOM 5361 N N . ALA A 1 690 ? 1.742 -7.396 22.254 1.00 90.69 690 ALA A N 1
ATOM 5362 C CA . ALA A 1 690 ? 2.501 -6.200 21.898 1.00 90.69 690 ALA A CA 1
ATOM 5363 C C . ALA A 1 690 ? 2.781 -5.292 23.105 1.00 90.69 690 ALA A C 1
ATOM 5365 O O . ALA A 1 690 ? 3.852 -4.681 23.168 1.00 90.69 690 ALA A O 1
ATOM 5366 N N . TRP A 1 691 ? 1.826 -5.202 24.037 1.00 91.44 691 TRP A N 1
ATOM 5367 C CA . TRP A 1 691 ? 1.964 -4.495 25.308 1.00 91.44 691 TRP A CA 1
ATOM 5368 C C . TRP A 1 691 ? 2.992 -5.174 26.221 1.00 91.44 691 TRP A C 1
ATOM 5370 O O . TRP A 1 691 ? 3.976 -4.537 26.575 1.00 91.44 691 TRP A O 1
ATOM 5380 N N . SER A 1 692 ? 2.854 -6.475 26.487 1.00 89.69 692 SER A N 1
ATOM 5381 C CA . SER A 1 692 ? 3.763 -7.257 27.338 1.00 89.69 692 SER A CA 1
ATOM 5382 C C . SER A 1 692 ? 5.198 -7.344 26.805 1.00 89.69 692 SER A C 1
ATOM 5384 O O . SER A 1 692 ? 6.123 -7.584 27.571 1.00 89.69 692 SER A O 1
ATOM 5386 N N . ASN A 1 693 ? 5.415 -7.153 25.499 1.00 88.56 693 ASN A N 1
ATOM 5387 C CA . ASN A 1 693 ? 6.763 -7.105 24.920 1.00 88.56 693 ASN A CA 1
ATOM 5388 C C . ASN A 1 693 ? 7.515 -5.797 25.225 1.00 88.56 693 ASN A C 1
ATOM 5390 O O . ASN A 1 693 ? 8.739 -5.767 25.112 1.00 88.56 693 ASN A O 1
ATOM 5394 N N . LEU A 1 694 ? 6.804 -4.704 25.523 1.00 89.31 694 LEU A N 1
ATOM 5395 C CA . LEU A 1 694 ? 7.406 -3.435 25.943 1.00 89.31 694 LEU A CA 1
ATOM 5396 C C . LEU A 1 694 ? 6.446 -2.667 26.873 1.00 89.31 694 LEU A C 1
ATOM 5398 O O . LEU A 1 694 ? 5.926 -1.613 26.469 1.00 89.31 694 LEU A O 1
ATOM 5402 N N . PRO A 1 695 ? 6.175 -3.190 28.081 1.00 89.19 695 PRO A N 1
ATOM 5403 C CA . PRO A 1 695 ? 5.380 -2.480 29.067 1.00 89.19 695 PRO A CA 1
ATOM 5404 C C . PRO A 1 695 ? 6.167 -1.265 29.586 1.00 89.19 695 PRO A C 1
ATOM 5406 O O . PRO A 1 695 ? 7.392 -1.226 29.435 1.00 89.19 695 PRO A O 1
ATOM 5409 N N . PRO A 1 696 ? 5.493 -0.253 30.152 1.00 89.12 696 PRO A N 1
ATOM 5410 C CA . PRO A 1 696 ? 6.161 0.771 30.951 1.00 89.12 696 PRO A CA 1
ATOM 5411 C C . PRO A 1 696 ? 6.979 0.114 32.068 1.00 89.12 696 PRO A C 1
ATOM 5413 O O . PRO A 1 696 ? 6.498 -0.819 32.709 1.00 89.12 696 PRO A O 1
ATOM 5416 N N . ASP A 1 697 ? 8.209 0.574 32.273 1.00 84.81 697 ASP A N 1
ATOM 5417 C CA . ASP A 1 697 ? 9.167 0.010 33.234 1.00 84.81 697 ASP A CA 1
ATOM 5418 C C . ASP A 1 697 ? 9.347 0.885 34.479 1.00 84.81 697 ASP A C 1
ATOM 5420 O O . ASP A 1 697 ? 9.958 0.460 35.459 1.00 84.81 697 ASP A O 1
ATOM 5424 N N . THR A 1 698 ? 8.793 2.096 34.454 1.00 83.81 698 THR A N 1
ATOM 5425 C CA . THR A 1 698 ? 8.910 3.070 35.530 1.00 83.81 698 THR A CA 1
ATOM 5426 C C . THR A 1 698 ? 7.518 3.501 35.989 1.00 83.81 698 THR A C 1
ATOM 5428 O O . THR A 1 698 ? 6.665 3.853 35.172 1.00 83.81 698 THR A O 1
ATOM 5431 N N . SER A 1 699 ? 7.294 3.488 37.306 1.00 84.50 699 SER A N 1
ATOM 5432 C CA . SER A 1 699 ? 6.097 4.050 37.940 1.00 84.50 699 SER A CA 1
ATOM 5433 C C . SER A 1 699 ? 6.448 5.360 38.637 1.00 84.50 699 SER A C 1
ATOM 5435 O O . SER A 1 699 ? 7.479 5.462 39.307 1.00 84.50 699 SER A O 1
ATOM 5437 N N . THR A 1 700 ? 5.581 6.358 38.513 1.00 82.31 700 THR A N 1
ATOM 5438 C CA . THR A 1 700 ? 5.676 7.613 39.263 1.00 82.31 700 THR A CA 1
ATOM 5439 C C . THR A 1 700 ? 5.374 7.335 40.737 1.00 82.31 700 THR A C 1
ATOM 5441 O O . THR A 1 700 ? 4.471 6.555 41.047 1.00 82.31 700 THR A O 1
ATOM 5444 N N . LYS A 1 701 ? 6.132 7.941 41.661 1.00 86.19 701 LYS A N 1
ATOM 5445 C CA . LYS A 1 701 ? 5.848 7.823 43.099 1.00 86.19 701 LYS A CA 1
ATOM 5446 C C . LYS A 1 701 ? 4.561 8.593 43.430 1.00 86.19 701 LYS A C 1
ATOM 5448 O O . LYS A 1 701 ? 4.483 9.755 43.032 1.00 86.19 701 LYS A O 1
ATOM 5453 N N . PRO A 1 702 ? 3.593 7.996 44.147 1.00 89.81 702 PRO A N 1
ATOM 5454 C CA . PRO A 1 702 ? 2.354 8.686 44.487 1.00 89.81 702 PRO A CA 1
ATOM 5455 C C . PRO A 1 702 ? 2.639 9.831 45.466 1.00 89.81 702 PRO A C 1
ATOM 5457 O O . PRO A 1 702 ? 3.347 9.641 46.455 1.00 89.81 702 PRO A O 1
ATOM 5460 N N . GLN A 1 703 ? 2.100 11.016 45.185 1.00 89.25 703 GLN A N 1
ATOM 5461 C CA . GLN A 1 703 ? 2.256 12.214 46.020 1.00 89.25 703 GLN A CA 1
ATOM 5462 C C . GLN A 1 703 ? 0.951 12.645 46.687 1.00 89.25 703 GLN A C 1
ATOM 5464 O O . GLN A 1 703 ? 0.967 13.473 47.594 1.00 89.25 703 GLN A O 1
ATOM 5469 N N . THR A 1 704 ? -0.178 12.102 46.238 1.00 90.12 704 THR A N 1
ATOM 5470 C CA . THR A 1 704 ? -1.505 12.479 46.719 1.00 90.12 704 THR A CA 1
ATOM 5471 C C . THR A 1 704 ? -2.255 11.285 47.310 1.00 90.12 704 THR A C 1
ATOM 5473 O O . THR A 1 704 ? -1.932 10.124 47.032 1.00 90.12 704 THR A O 1
ATOM 5476 N N . LYS A 1 705 ? -3.303 11.548 48.102 1.00 88.94 705 LYS A N 1
ATOM 5477 C CA . LYS A 1 705 ? -4.128 10.479 48.695 1.00 88.94 705 LYS A CA 1
ATOM 5478 C C . LYS A 1 705 ? -4.773 9.577 47.645 1.00 88.94 705 LYS A C 1
ATOM 5480 O O . LYS A 1 705 ? -4.747 8.356 47.795 1.00 88.94 705 LYS A O 1
ATOM 5485 N N . GLU A 1 706 ? -5.357 10.153 46.591 1.00 88.88 706 GLU A N 1
ATOM 5486 C CA . GLU A 1 706 ? -5.986 9.355 45.529 1.00 88.88 706 GLU A CA 1
ATOM 5487 C C . GLU A 1 706 ? -4.935 8.586 44.707 1.00 88.88 706 GLU A C 1
ATOM 5489 O O . GLU A 1 706 ? -5.180 7.435 44.354 1.00 88.88 706 GLU A O 1
ATOM 5494 N N . GLU A 1 707 ? -3.735 9.137 44.483 1.00 90.56 707 GLU A N 1
ATOM 5495 C CA . GLU A 1 707 ? -2.643 8.411 43.813 1.00 90.56 707 GLU A CA 1
ATOM 5496 C C . GLU A 1 707 ? -2.177 7.190 44.615 1.00 90.56 707 GLU A C 1
ATOM 5498 O O . GLU A 1 707 ? -1.983 6.120 44.030 1.00 90.56 707 GLU A O 1
ATOM 5503 N N . VAL A 1 708 ? -2.061 7.309 45.945 1.00 91.62 708 VAL A N 1
ATOM 5504 C CA . VAL A 1 708 ? -1.787 6.160 46.827 1.00 91.62 708 VAL A CA 1
ATOM 5505 C C . VAL A 1 708 ? -2.911 5.129 46.728 1.00 91.62 708 VAL A C 1
ATOM 5507 O O . VAL A 1 708 ? -2.642 3.939 46.587 1.00 91.62 708 VAL A O 1
ATOM 5510 N N . GLN A 1 709 ? -4.176 5.556 46.736 1.00 90.81 709 GLN A N 1
ATOM 5511 C CA . GLN A 1 709 ? -5.318 4.639 46.618 1.00 90.81 709 GLN A CA 1
ATOM 5512 C C . GLN A 1 709 ? -5.336 3.882 45.283 1.00 90.81 709 GLN A C 1
ATOM 5514 O O . GLN A 1 709 ? -5.796 2.743 45.238 1.00 90.81 709 GLN A O 1
ATOM 5519 N N . THR A 1 710 ? -4.814 4.467 44.202 1.00 89.81 710 THR A N 1
ATOM 5520 C CA . THR A 1 710 ? -4.714 3.787 42.897 1.00 89.81 710 THR A CA 1
ATOM 5521 C C . THR A 1 710 ? -3.557 2.787 42.789 1.00 89.81 710 THR A C 1
ATOM 5523 O O . THR A 1 710 ? -3.494 2.050 41.804 1.00 89.81 710 THR A O 1
ATOM 5526 N N . GLN A 1 711 ? -2.657 2.715 43.779 1.00 91.81 711 GLN A N 1
ATOM 5527 C CA . GLN A 1 711 ? -1.532 1.776 43.758 1.00 91.81 711 GLN A CA 1
ATOM 5528 C C . GLN A 1 711 ? -2.007 0.322 43.824 1.00 91.81 711 GLN A C 1
ATOM 5530 O O . GLN A 1 711 ? -2.897 -0.025 44.604 1.00 91.81 711 GLN A O 1
ATOM 5535 N N . LEU A 1 712 ? -1.377 -0.534 43.016 1.00 92.81 712 LEU A N 1
ATOM 5536 C CA . LEU A 1 712 ? -1.627 -1.977 42.982 1.00 92.81 712 LEU A CA 1
ATOM 5537 C C . LEU A 1 712 ? -1.152 -2.632 44.284 1.00 92.81 712 LEU A C 1
A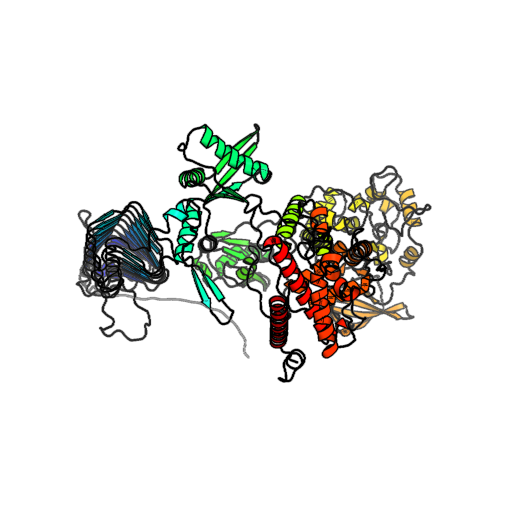TOM 5539 O O . LEU A 1 712 ? -0.085 -2.278 44.783 1.00 92.81 712 LEU A O 1
ATOM 5543 N N . LEU A 1 713 ? -1.914 -3.598 44.803 1.00 93.62 713 LEU A N 1
ATOM 5544 C CA . LEU A 1 713 ? -1.546 -4.370 45.999 1.00 93.62 713 LEU A CA 1
ATOM 5545 C C . LEU A 1 713 ? -0.562 -5.505 45.698 1.00 93.62 713 LEU A C 1
ATOM 5547 O O . LEU A 1 713 ? 0.306 -5.806 46.511 1.00 93.62 713 LEU A O 1
ATOM 5551 N N . PHE A 1 714 ? -0.718 -6.141 44.539 1.00 94.06 714 PHE A N 1
ATOM 5552 C CA . PHE A 1 714 ? 0.015 -7.347 44.156 1.00 94.06 714 PHE A CA 1
ATOM 5553 C C . PHE A 1 714 ? 1.056 -7.032 43.083 1.00 94.06 714 PHE A C 1
ATOM 5555 O O . PHE A 1 714 ? 0.792 -6.228 42.189 1.00 94.06 714 PHE A O 1
ATOM 5562 N N . GLU A 1 715 ? 2.223 -7.673 43.178 1.00 91.25 715 GLU A N 1
ATOM 5563 C CA . GLU A 1 715 ? 3.384 -7.465 42.292 1.00 91.25 715 GLU A CA 1
ATOM 5564 C C . GLU A 1 715 ? 3.804 -5.986 42.172 1.00 91.25 715 GLU A C 1
ATOM 5566 O O . GLU A 1 715 ? 4.276 -5.520 41.134 1.00 91.25 715 GLU A O 1
ATOM 5571 N N . ASN A 1 716 ? 3.616 -5.226 43.258 1.00 90.50 716 ASN A N 1
ATOM 5572 C CA . ASN A 1 716 ? 4.064 -3.846 43.380 1.00 90.50 716 ASN A CA 1
ATOM 5573 C C . ASN A 1 716 ? 5.458 -3.815 44.037 1.00 90.50 716 ASN A C 1
ATOM 5575 O O . ASN A 1 716 ? 5.590 -4.265 45.175 1.00 90.50 716 ASN A O 1
ATOM 5579 N N . PRO A 1 717 ? 6.492 -3.239 43.395 1.00 89.00 717 PRO A N 1
ATOM 5580 C CA . PRO A 1 717 ? 7.845 -3.170 43.957 1.00 89.00 717 PRO A CA 1
ATOM 5581 C C . PRO A 1 717 ? 7.975 -2.430 45.297 1.00 89.00 717 PRO A C 1
ATOM 5583 O O . PRO A 1 717 ? 9.010 -2.543 45.946 1.00 89.00 717 PRO A O 1
ATOM 5586 N N . GLN A 1 718 ? 6.974 -1.639 45.693 1.00 90.12 718 GLN A N 1
ATOM 5587 C CA . GLN A 1 718 ? 6.949 -0.906 46.964 1.00 90.12 718 GLN A CA 1
ATOM 5588 C C . GLN A 1 718 ? 6.181 -1.646 48.075 1.00 90.12 718 GLN A C 1
ATOM 5590 O O . GLN A 1 718 ? 6.316 -1.269 49.235 1.00 90.12 718 GLN A O 1
ATOM 5595 N N . ILE A 1 719 ? 5.384 -2.671 47.744 1.00 91.94 719 ILE A N 1
ATOM 5596 C CA . ILE A 1 719 ? 4.600 -3.459 48.708 1.00 91.94 719 ILE A CA 1
ATOM 5597 C C . ILE A 1 719 ? 5.188 -4.868 48.737 1.00 91.94 719 ILE A C 1
ATOM 5599 O O . ILE A 1 719 ? 4.849 -5.729 47.922 1.00 91.94 719 ILE A O 1
ATOM 5603 N N . VAL A 1 720 ? 6.111 -5.075 49.671 1.00 91.81 720 VAL A N 1
ATOM 5604 C CA . VAL A 1 720 ? 6.878 -6.315 49.812 1.00 91.81 720 VAL A CA 1
ATOM 5605 C C . VAL A 1 720 ? 6.685 -6.920 51.196 1.00 91.81 720 VAL A C 1
ATOM 5607 O O . VAL A 1 720 ? 6.440 -6.214 52.173 1.00 91.81 720 VAL A O 1
ATOM 5610 N N . ASP A 1 721 ? 6.786 -8.241 51.278 1.00 88.69 721 ASP A N 1
ATOM 5611 C CA . ASP A 1 721 ? 6.756 -8.967 52.539 1.00 88.69 721 ASP A CA 1
ATOM 5612 C C . ASP A 1 721 ? 8.000 -8.674 53.406 1.00 88.69 721 ASP A C 1
ATOM 5614 O O . ASP A 1 721 ? 8.935 -7.971 53.011 1.00 88.69 721 ASP A O 1
ATOM 5618 N N . LYS A 1 722 ? 8.047 -9.255 54.612 1.00 87.19 722 LYS A N 1
ATOM 5619 C CA . LYS A 1 722 ? 9.182 -9.096 55.543 1.00 87.19 722 LYS A CA 1
ATOM 5620 C C . LYS A 1 722 ? 10.512 -9.632 54.984 1.00 87.19 722 LYS A C 1
ATOM 5622 O O . LYS A 1 722 ? 11.563 -9.287 55.516 1.00 87.19 722 LYS A O 1
ATOM 5627 N N . GLY A 1 723 ? 10.477 -10.470 53.947 1.00 83.12 723 GLY A N 1
ATOM 5628 C CA . GLY A 1 723 ? 11.640 -11.003 53.239 1.00 83.12 723 GLY A CA 1
ATOM 5629 C C . GLY A 1 723 ? 12.037 -10.203 51.992 1.00 83.12 723 GLY A C 1
ATOM 5630 O O . GLY A 1 723 ? 13.002 -10.582 51.332 1.00 83.12 723 GLY A O 1
ATOM 5631 N N . GLY A 1 724 ? 11.328 -9.116 51.668 1.00 87.31 724 GLY A N 1
ATOM 5632 C CA . GLY A 1 724 ? 11.566 -8.296 50.479 1.00 87.31 724 GLY A CA 1
ATOM 5633 C C . GLY A 1 724 ? 10.962 -8.857 49.186 1.00 87.31 724 GLY A C 1
ATOM 5634 O O . GLY A 1 724 ? 11.255 -8.334 48.111 1.00 87.31 724 GLY A O 1
ATOM 5635 N N . ASN A 1 725 ? 10.123 -9.893 49.264 1.00 88.50 725 ASN A N 1
ATOM 5636 C CA . ASN A 1 725 ? 9.450 -10.470 48.102 1.00 88.50 725 ASN A CA 1
ATOM 5637 C C . ASN A 1 725 ? 8.108 -9.781 47.852 1.00 88.50 725 ASN A C 1
ATOM 5639 O O . ASN A 1 725 ? 7.411 -9.376 48.780 1.00 88.50 725 ASN A O 1
ATOM 5643 N N . GLN A 1 726 ? 7.721 -9.671 46.585 1.00 91.62 726 GLN A N 1
ATOM 5644 C CA . GLN A 1 726 ? 6.423 -9.115 46.212 1.00 91.62 726 GLN A CA 1
ATOM 5645 C C . GLN A 1 726 ? 5.303 -10.139 46.435 1.00 91.62 726 GLN A C 1
ATOM 5647 O O . GLN A 1 726 ? 5.508 -11.347 46.321 1.00 91.62 726 GLN A O 1
ATOM 5652 N N . PHE A 1 727 ? 4.088 -9.655 46.697 1.00 92.56 727 PHE A N 1
ATOM 5653 C CA . PHE A 1 727 ? 2.907 -10.517 46.760 1.00 92.56 727 PHE A CA 1
ATOM 5654 C C . PHE A 1 727 ? 2.476 -10.935 45.348 1.00 92.56 727 PHE A C 1
ATOM 5656 O O . PHE A 1 727 ? 1.893 -10.137 44.614 1.00 92.56 727 PHE A O 1
ATOM 5663 N N . GLU A 1 728 ? 2.758 -12.182 44.975 1.00 91.62 728 GLU A N 1
ATOM 5664 C CA . GLU A 1 728 ? 2.489 -12.719 43.635 1.00 91.62 728 GLU A CA 1
ATOM 5665 C C . GLU A 1 728 ? 0.982 -12.843 43.323 1.00 91.62 728 GLU A C 1
ATOM 5667 O O . GLU A 1 728 ? 0.162 -13.253 44.155 1.00 91.62 728 GLU A O 1
ATOM 5672 N N . ALA A 1 729 ? 0.621 -12.543 42.073 1.00 91.06 729 ALA A N 1
ATOM 5673 C CA . ALA A 1 729 ? -0.723 -12.665 41.505 1.00 91.06 729 ALA A CA 1
ATOM 5674 C C . ALA A 1 729 ? -0.850 -13.860 40.535 1.00 91.06 729 ALA A C 1
ATOM 5676 O O . ALA A 1 729 ? -1.681 -13.864 39.611 1.00 91.06 729 ALA A O 1
ATOM 5677 N N . ASP A 1 730 ? -0.023 -14.885 40.727 1.00 87.31 730 ASP A N 1
ATOM 5678 C CA . ASP A 1 730 ? -0.054 -16.128 39.964 1.00 87.31 730 ASP A CA 1
ATOM 5679 C C . ASP A 1 730 ? -0.969 -17.197 40.600 1.00 87.31 730 ASP A C 1
ATOM 5681 O O . ASP A 1 730 ? -1.786 -16.913 41.472 1.00 87.31 730 ASP A O 1
ATOM 5685 N N . ALA A 1 731 ? -0.923 -18.422 40.071 1.00 81.81 731 ALA A N 1
ATOM 5686 C CA . ALA A 1 731 ? -1.695 -19.557 40.583 1.00 81.81 731 ALA A CA 1
ATOM 5687 C C . ALA A 1 731 ? -0.807 -20.602 41.285 1.00 81.81 731 ALA A C 1
ATOM 5689 O O . ALA A 1 731 ? -1.207 -21.764 41.385 1.00 81.81 731 ALA A O 1
ATOM 5690 N N . LEU A 1 732 ? 0.415 -20.230 41.684 1.00 85.25 732 LEU A N 1
ATOM 5691 C CA . LEU A 1 732 ? 1.340 -21.141 42.351 1.00 85.25 732 LEU A CA 1
ATOM 5692 C C . LEU A 1 732 ? 0.892 -21.432 43.790 1.00 85.25 732 LEU A C 1
ATOM 5694 O O . LEU A 1 732 ? 0.165 -20.671 44.425 1.00 85.25 732 LEU A O 1
ATOM 5698 N N . ALA A 1 733 ? 1.317 -22.580 44.316 1.00 73.00 733 ALA A N 1
ATOM 5699 C CA . ALA A 1 733 ? 1.001 -22.960 45.686 1.00 73.00 733 ALA A CA 1
ATOM 5700 C C . ALA A 1 733 ? 1.639 -21.963 46.670 1.00 73.00 733 ALA A C 1
ATOM 5702 O O . ALA A 1 733 ? 2.858 -21.819 46.695 1.00 73.00 733 ALA A O 1
ATOM 5703 N N . GLY A 1 734 ? 0.809 -21.292 47.474 1.00 73.62 734 GLY A N 1
ATOM 5704 C CA . GLY A 1 734 ? 1.238 -20.285 48.452 1.00 73.62 734 GLY A CA 1
ATOM 5705 C C . GLY A 1 734 ? 0.926 -18.839 48.056 1.00 73.62 734 GLY A C 1
ATOM 5706 O O . GLY A 1 734 ? 0.889 -17.985 48.937 1.00 73.62 734 GLY A O 1
ATOM 5707 N N . SER A 1 735 ? 0.618 -18.558 46.785 1.00 86.44 735 SER A N 1
ATOM 5708 C CA . SER A 1 735 ? 0.140 -17.236 46.373 1.00 86.44 735 SER A CA 1
ATOM 5709 C C . SER A 1 735 ? -1.374 -17.111 46.565 1.00 86.44 735 SER A C 1
ATOM 5711 O O . SER A 1 735 ? -2.146 -18.054 46.370 1.00 86.44 735 SER A O 1
ATOM 5713 N N . PHE A 1 736 ? -1.818 -15.928 46.991 1.00 91.56 736 PHE A N 1
ATOM 5714 C CA . PHE A 1 736 ? -3.238 -15.630 47.218 1.00 91.56 736 PHE A CA 1
ATOM 5715 C C . PHE A 1 736 ? -3.739 -14.432 46.403 1.00 91.56 736 PHE A C 1
ATOM 5717 O O . PHE A 1 736 ? -4.954 -14.240 46.285 1.00 91.56 736 PHE A O 1
ATOM 5724 N N . GLY A 1 737 ? -2.833 -13.660 45.789 1.00 91.44 737 GLY A N 1
ATOM 5725 C CA . GLY A 1 737 ? -3.172 -12.415 45.105 1.00 91.44 737 GLY A CA 1
ATOM 5726 C C . GLY A 1 737 ? -4.126 -12.600 43.934 1.00 91.44 737 GLY A C 1
ATOM 5727 O O . GLY A 1 737 ? -5.087 -11.846 43.790 1.00 91.44 737 GLY A O 1
ATOM 5728 N N . LEU A 1 738 ? -3.970 -13.674 43.153 1.00 92.50 738 LEU A N 1
ATOM 5729 C CA . LEU A 1 738 ? -4.891 -13.961 42.052 1.00 92.50 738 LEU A CA 1
ATOM 5730 C C . LEU A 1 738 ? -6.338 -14.159 42.524 1.00 92.50 738 LEU A C 1
ATOM 5732 O O . LEU A 1 738 ? -7.274 -13.743 41.841 1.00 92.50 738 LEU A O 1
ATOM 5736 N N . ALA A 1 739 ? -6.534 -14.817 43.668 1.00 90.88 739 ALA A N 1
ATOM 5737 C CA . ALA A 1 739 ? -7.865 -15.072 44.206 1.00 90.88 739 ALA A CA 1
ATOM 5738 C C . ALA A 1 739 ? -8.535 -13.778 44.694 1.00 90.88 739 ALA A C 1
ATOM 5740 O O . ALA A 1 739 ? -9.729 -13.588 44.464 1.00 90.88 739 ALA A O 1
ATOM 5741 N N . TRP A 1 740 ? -7.756 -12.876 45.297 1.00 94.31 740 TRP A N 1
ATOM 5742 C CA . TRP A 1 740 ? -8.214 -11.563 45.756 1.00 94.31 740 TRP A CA 1
ATOM 5743 C C . TRP A 1 740 ? -8.569 -10.642 44.587 1.00 94.31 740 TRP A C 1
ATOM 5745 O O . TRP A 1 740 ? -9.667 -10.085 44.554 1.00 94.31 740 TRP A O 1
ATOM 5755 N N . ILE A 1 741 ? -7.711 -10.590 43.562 1.00 94.56 741 ILE A N 1
ATOM 5756 C CA . ILE A 1 741 ? -7.958 -9.815 42.338 1.00 94.56 741 ILE A CA 1
ATOM 5757 C C . ILE A 1 741 ? -9.257 -10.265 41.661 1.00 94.56 741 ILE A C 1
ATOM 5759 O O . ILE A 1 741 ? -10.081 -9.442 41.272 1.00 94.56 741 ILE A O 1
ATOM 5763 N N . ARG A 1 742 ? -9.505 -11.578 41.572 1.00 93.25 742 ARG A N 1
ATOM 5764 C CA . ARG A 1 742 ? -10.747 -12.117 40.987 1.00 93.25 742 ARG A CA 1
ATOM 5765 C C . ARG A 1 742 ? -12.009 -11.755 41.766 1.00 93.25 742 ARG A C 1
ATOM 5767 O O . ARG A 1 742 ? -13.092 -11.767 41.190 1.00 93.25 742 ARG A O 1
ATOM 5774 N N . LYS A 1 743 ? -11.878 -11.453 43.057 1.00 92.88 743 LYS A N 1
ATOM 5775 C CA . LYS A 1 743 ? -12.974 -11.005 43.922 1.00 92.88 743 LYS A CA 1
ATOM 5776 C C . LYS A 1 743 ? -13.130 -9.483 43.952 1.00 92.88 743 LYS A C 1
ATOM 5778 O O . LYS A 1 743 ? -14.161 -9.012 44.420 1.00 92.88 743 LYS A O 1
ATOM 5783 N N . GLY A 1 744 ? -12.210 -8.732 43.344 1.00 91.06 744 GLY A N 1
ATOM 5784 C CA . GLY A 1 744 ? -12.304 -7.278 43.200 1.00 91.06 744 GLY A CA 1
ATOM 5785 C C . GLY A 1 744 ? -11.524 -6.504 44.258 1.00 91.06 744 GLY A C 1
ATOM 5786 O O . GLY A 1 744 ? -11.894 -5.377 44.565 1.00 91.06 744 GLY A O 1
ATOM 5787 N N . ILE A 1 745 ? -10.476 -7.107 44.831 1.00 94.00 745 ILE A N 1
ATOM 5788 C CA . ILE A 1 745 ? -9.477 -6.402 45.643 1.00 94.00 745 ILE A CA 1
ATOM 5789 C C . ILE A 1 745 ? -8.172 -6.375 44.850 1.00 94.00 745 ILE A C 1
ATOM 5791 O O . ILE A 1 745 ? -7.505 -7.401 44.715 1.00 94.00 745 ILE A O 1
ATOM 5795 N N . VAL A 1 746 ? -7.839 -5.214 44.285 1.00 94.06 746 VAL A N 1
ATOM 5796 C CA . VAL A 1 746 ? -6.707 -5.025 43.364 1.00 94.06 746 VAL A CA 1
ATOM 5797 C C . VAL A 1 746 ? -5.808 -3.873 43.807 1.00 94.06 746 VAL A C 1
ATOM 5799 O O . VAL A 1 746 ? -4.584 -3.991 43.710 1.00 94.06 746 VAL A O 1
ATOM 5802 N N . THR A 1 747 ? -6.389 -2.778 44.300 1.00 93.75 747 THR A N 1
ATOM 5803 C CA . THR A 1 747 ? -5.663 -1.563 44.702 1.00 93.75 747 THR A CA 1
ATOM 5804 C C . THR A 1 747 ? -5.824 -1.252 46.188 1.00 93.75 747 THR A C 1
ATOM 5806 O O . THR A 1 747 ? -6.710 -1.784 46.858 1.00 93.75 747 THR A O 1
ATOM 5809 N N . ILE A 1 748 ? -4.987 -0.357 46.722 1.00 93.38 748 ILE A N 1
ATOM 5810 C CA . ILE A 1 748 ? -5.107 0.122 48.112 1.00 93.38 748 ILE A CA 1
ATOM 5811 C C . ILE A 1 748 ? -6.495 0.732 48.371 1.00 93.38 748 ILE A C 1
ATOM 5813 O O . ILE A 1 748 ? -7.069 0.534 49.441 1.00 93.38 748 ILE A O 1
ATOM 5817 N N . GLY A 1 749 ? -7.067 1.424 47.383 1.00 90.75 749 GLY A N 1
ATOM 5818 C CA . GLY A 1 749 ? -8.403 2.014 47.459 1.00 90.75 749 GLY A CA 1
ATOM 5819 C C . GLY A 1 749 ? -9.516 0.993 47.709 1.00 90.75 749 GLY A C 1
ATOM 5820 O O . GLY A 1 749 ? -10.500 1.324 48.365 1.00 90.75 749 GLY A O 1
ATOM 5821 N N . ASP A 1 750 ? -9.346 -0.262 47.284 1.00 91.62 750 ASP A N 1
ATOM 5822 C CA . ASP A 1 750 ? -10.318 -1.328 47.560 1.00 91.62 750 ASP A CA 1
ATOM 5823 C C . ASP A 1 750 ? -10.365 -1.707 49.047 1.00 91.62 750 ASP A C 1
ATOM 5825 O O . ASP A 1 750 ? -11.407 -2.139 49.542 1.00 91.62 750 ASP A O 1
ATOM 5829 N N . LEU A 1 751 ? -9.264 -1.493 49.774 1.00 92.62 751 LEU A N 1
ATOM 5830 C CA . LEU A 1 751 ? -9.164 -1.677 51.225 1.00 92.62 751 LEU A CA 1
ATOM 5831 C C . LEU A 1 751 ? -9.481 -0.396 52.009 1.00 92.62 751 LEU A C 1
ATOM 5833 O O . LEU A 1 751 ? -9.507 -0.420 53.240 1.00 92.62 751 LEU A O 1
ATOM 5837 N N . TRP A 1 752 ? -9.746 0.718 51.324 1.00 90.25 752 TRP A N 1
ATOM 5838 C CA . TRP A 1 752 ? -10.028 2.011 51.938 1.00 90.25 752 TRP A CA 1
ATOM 5839 C C . TRP A 1 752 ? -11.528 2.333 51.911 1.00 90.25 752 TRP A C 1
ATOM 5841 O O . TRP A 1 752 ? -12.252 2.016 50.963 1.00 90.25 752 TRP A O 1
ATOM 5851 N N . ASN A 1 753 ? -12.022 2.971 52.969 1.00 86.69 753 ASN A N 1
ATOM 5852 C CA . ASN A 1 753 ? -13.382 3.483 53.060 1.00 86.69 753 ASN A CA 1
ATOM 5853 C C . ASN A 1 753 ? -13.370 5.004 52.866 1.00 86.69 753 ASN A C 1
ATOM 5855 O O . ASN A 1 753 ? -12.991 5.760 53.758 1.00 86.69 753 ASN A O 1
ATOM 5859 N N . HIS A 1 754 ? -13.823 5.468 51.700 1.00 77.62 754 HIS A N 1
ATOM 5860 C CA . HIS A 1 754 ? -13.834 6.897 51.369 1.00 77.62 754 HIS A CA 1
ATOM 5861 C C . HIS A 1 754 ? -14.827 7.725 52.198 1.00 77.62 754 HIS A C 1
ATOM 5863 O O . HIS A 1 754 ? -14.624 8.926 52.333 1.00 77.62 754 HIS A O 1
ATOM 5869 N N . LEU A 1 755 ? -15.891 7.111 52.733 1.00 78.38 755 LEU A N 1
ATOM 5870 C CA . LEU A 1 755 ? -16.881 7.815 53.557 1.00 78.38 755 LEU A CA 1
ATOM 5871 C C . LEU A 1 755 ? -16.334 8.092 54.956 1.00 78.38 755 LEU A C 1
ATOM 5873 O O . LEU A 1 755 ? -16.540 9.174 55.495 1.00 78.38 755 LEU A O 1
ATOM 5877 N N . LEU A 1 756 ? -15.638 7.108 55.528 1.00 81.25 756 LEU A N 1
ATOM 5878 C CA . LEU A 1 756 ? -15.075 7.200 56.875 1.00 81.25 756 LEU A CA 1
ATOM 5879 C C . LEU A 1 756 ? -13.645 7.751 56.892 1.00 81.25 756 LEU A C 1
ATOM 5881 O O . LEU A 1 756 ? -13.159 8.134 57.951 1.00 81.25 756 LEU A O 1
ATOM 5885 N N . GLY A 1 757 ? -12.966 7.794 55.742 1.00 80.88 757 GLY A N 1
ATOM 5886 C CA . GLY A 1 757 ? -11.565 8.206 55.661 1.00 80.88 757 GLY A CA 1
ATOM 5887 C C . GLY A 1 757 ? -10.632 7.263 56.423 1.00 80.88 757 GLY A C 1
ATOM 5888 O O . GLY A 1 757 ? -9.659 7.717 57.016 1.00 80.88 757 GLY A O 1
ATOM 5889 N N . SER A 1 758 ? -10.949 5.968 56.445 1.00 88.50 758 SER A N 1
ATOM 5890 C CA . SER A 1 758 ? -10.223 4.947 57.202 1.00 88.50 758 SER A CA 1
ATOM 5891 C C . SER A 1 758 ? -10.154 3.622 56.441 1.00 88.50 758 SER A C 1
ATOM 5893 O O . SER A 1 758 ? -10.851 3.425 55.443 1.00 88.50 758 SER A O 1
ATOM 5895 N N . TRP A 1 759 ? -9.315 2.694 56.904 1.00 89.88 759 TRP A N 1
ATOM 5896 C CA . TRP A 1 759 ? -9.281 1.324 56.387 1.00 89.88 759 TRP A CA 1
ATOM 5897 C C . TRP A 1 759 ? -10.633 0.626 56.589 1.00 89.88 759 TRP A C 1
ATOM 5899 O O . TRP A 1 759 ? -11.295 0.814 57.613 1.00 89.88 759 TRP A O 1
ATOM 5909 N N . ARG A 1 760 ? -11.045 -0.194 55.616 1.00 91.62 760 ARG A N 1
ATOM 5910 C CA . ARG A 1 760 ? -12.224 -1.058 55.755 1.00 91.62 760 ARG A CA 1
ATOM 5911 C C . ARG A 1 760 ? -12.033 -2.023 56.916 1.00 91.62 760 ARG A C 1
ATOM 5913 O O . ARG A 1 760 ? -10.918 -2.475 57.180 1.00 91.62 760 ARG A O 1
ATOM 5920 N N . ARG A 1 761 ? -13.132 -2.354 57.590 1.00 90.50 761 ARG A N 1
ATOM 5921 C CA . ARG A 1 761 ? -13.085 -3.316 58.687 1.00 90.50 761 ARG A CA 1
ATOM 5922 C C . ARG A 1 761 ? -12.919 -4.726 58.129 1.00 90.50 761 ARG A C 1
ATOM 5924 O O . ARG A 1 761 ? -13.246 -4.990 56.969 1.00 90.50 761 ARG A O 1
ATOM 5931 N N . LEU A 1 762 ? -12.403 -5.627 58.960 1.00 89.75 762 LEU A N 1
ATOM 5932 C CA . LEU A 1 762 ? -12.132 -7.007 58.566 1.00 89.75 762 LEU A CA 1
ATOM 5933 C C . LEU A 1 762 ? -13.401 -7.703 58.056 1.00 89.75 762 LEU A C 1
ATOM 5935 O O . LEU A 1 762 ? -13.330 -8.424 57.064 1.00 89.75 762 LEU A O 1
ATOM 5939 N N . GLU A 1 763 ? -14.554 -7.446 58.676 1.00 89.88 763 GLU A N 1
ATOM 5940 C CA . GLU A 1 763 ? -15.834 -8.052 58.299 1.00 89.88 763 GLU A CA 1
ATOM 5941 C C . GLU A 1 763 ? -16.247 -7.647 56.876 1.00 89.88 763 GLU A C 1
ATOM 5943 O O . GLU A 1 763 ? -16.647 -8.495 56.078 1.00 89.88 763 GLU A O 1
ATOM 5948 N N . ASP A 1 764 ? -16.057 -6.368 56.529 1.00 89.69 764 ASP A N 1
ATOM 5949 C CA . ASP A 1 764 ? -16.404 -5.819 55.213 1.00 89.69 764 ASP A CA 1
ATOM 5950 C C . ASP A 1 764 ? -15.515 -6.436 54.105 1.00 89.69 764 ASP A C 1
ATOM 5952 O O . ASP A 1 764 ? -15.958 -6.668 52.980 1.00 89.69 764 ASP A O 1
ATOM 5956 N N . VAL A 1 765 ? -14.241 -6.716 54.413 1.00 90.56 765 VAL A N 1
ATOM 5957 C CA . VAL A 1 765 ? -13.296 -7.374 53.488 1.00 90.56 765 VAL A CA 1
ATOM 5958 C C . VAL A 1 765 ? -13.581 -8.875 53.379 1.00 90.56 765 VAL A C 1
ATOM 5960 O O . VAL A 1 765 ? -13.504 -9.448 52.288 1.00 90.56 765 VAL A O 1
ATOM 5963 N N . GLN A 1 766 ? -13.940 -9.522 54.490 1.00 90.69 766 GLN A N 1
ATOM 5964 C CA . GLN A 1 766 ? -14.310 -10.936 54.515 1.00 90.69 766 GLN A CA 1
ATOM 5965 C C . GLN A 1 766 ? -15.540 -11.210 53.651 1.00 90.69 766 GLN A C 1
ATOM 5967 O O . GLN A 1 766 ? -15.517 -12.161 52.870 1.00 90.69 766 GLN A O 1
ATOM 5972 N N . GLU A 1 767 ? -16.566 -10.360 53.723 1.00 91.31 767 GLU A N 1
ATOM 5973 C CA . GLU A 1 767 ? -17.787 -10.497 52.923 1.00 91.31 767 GLU A CA 1
ATOM 5974 C C . GLU A 1 767 ? -17.489 -10.563 51.414 1.00 91.31 767 GLU A C 1
ATOM 5976 O O . GLU A 1 767 ? -18.024 -11.416 50.702 1.00 91.31 767 GLU A O 1
ATOM 5981 N N . ILE A 1 768 ? -16.552 -9.737 50.934 1.00 90.12 768 ILE A N 1
ATOM 5982 C CA . ILE A 1 768 ? -16.116 -9.713 49.528 1.00 90.12 768 ILE A CA 1
ATOM 5983 C C . ILE A 1 768 ? -15.372 -11.005 49.150 1.00 90.12 768 ILE A C 1
ATOM 5985 O O . ILE A 1 768 ? -15.535 -11.539 48.048 1.00 90.12 768 ILE A O 1
ATOM 5989 N N . LEU A 1 769 ? -14.531 -11.515 50.053 1.00 90.69 769 LEU A N 1
ATOM 5990 C CA . LEU A 1 769 ? -13.600 -12.607 49.771 1.00 90.69 769 LEU A CA 1
ATOM 5991 C C . LEU A 1 769 ? -14.172 -14.011 50.025 1.00 90.69 769 LEU A C 1
ATOM 5993 O O . LEU A 1 769 ? -13.531 -14.988 49.635 1.00 90.69 769 LEU A O 1
ATOM 5997 N N . ILE A 1 770 ? -15.370 -14.165 50.597 1.00 85.25 770 ILE A N 1
ATOM 5998 C CA . ILE A 1 770 ? -15.998 -15.485 50.800 1.00 85.25 770 ILE A CA 1
ATOM 5999 C C . ILE A 1 770 ? -16.099 -16.262 49.466 1.00 85.25 770 ILE A C 1
ATOM 6001 O O . ILE A 1 770 ? -16.526 -15.701 48.445 1.00 85.25 770 ILE A O 1
ATOM 6005 N N . PRO A 1 771 ? -15.717 -17.563 49.421 1.00 86.56 771 PRO A N 1
ATOM 6006 C CA . PRO A 1 771 ? -15.354 -18.456 50.537 1.00 86.56 771 PRO A CA 1
ATOM 6007 C C . PRO A 1 771 ? -13.833 -18.671 50.745 1.00 86.56 771 PRO A C 1
ATOM 6009 O O . PRO A 1 771 ? -13.415 -19.766 51.129 1.00 86.56 771 PRO A O 1
ATOM 6012 N N . LEU A 1 772 ? -12.974 -17.689 50.445 1.00 88.00 772 LEU A N 1
ATOM 6013 C CA . LEU A 1 772 ? -11.519 -17.834 50.609 1.00 88.00 772 LEU A CA 1
ATOM 6014 C C . LEU A 1 772 ? -11.122 -18.050 52.083 1.00 88.00 772 LEU A C 1
ATOM 6016 O O . LEU A 1 772 ? -11.770 -17.557 53.001 1.00 88.00 772 LEU A O 1
ATOM 6020 N N . ARG A 1 773 ? -10.038 -18.804 52.312 1.00 86.94 773 ARG A N 1
ATOM 6021 C CA . ARG A 1 773 ? -9.481 -19.081 53.650 1.00 86.94 773 ARG A CA 1
ATOM 6022 C C . ARG A 1 773 ? -8.326 -18.127 53.964 1.00 86.94 773 ARG A C 1
ATOM 6024 O O . ARG A 1 773 ? -7.751 -17.544 53.048 1.00 86.94 773 ARG A O 1
ATOM 6031 N N . ASN A 1 774 ? -7.961 -18.014 55.243 1.00 88.88 774 ASN A N 1
ATOM 6032 C CA . ASN A 1 774 ? -6.827 -17.208 55.721 1.00 88.88 774 ASN A CA 1
ATOM 6033 C C . ASN A 1 774 ? -6.918 -15.714 55.342 1.00 88.88 774 ASN A C 1
ATOM 6035 O O . ASN A 1 774 ? -5.906 -15.077 55.075 1.00 88.88 774 ASN A O 1
ATOM 6039 N N . ILE A 1 775 ? -8.130 -15.146 55.312 1.00 89.62 775 ILE A N 1
ATOM 6040 C CA . ILE A 1 775 ? -8.348 -13.743 54.915 1.00 89.62 775 ILE A CA 1
ATOM 6041 C C . ILE A 1 775 ? -7.669 -12.773 55.892 1.00 89.62 775 ILE A C 1
ATOM 6043 O O . ILE A 1 775 ? -6.931 -11.895 55.463 1.00 89.62 775 ILE A O 1
ATOM 6047 N N . GLU A 1 776 ? -7.887 -12.957 57.194 1.00 90.44 776 GLU A N 1
ATOM 6048 C CA . GLU A 1 776 ? -7.338 -12.105 58.256 1.00 90.44 776 GLU A CA 1
ATOM 6049 C C . GLU A 1 776 ? -5.798 -12.037 58.265 1.00 90.44 776 GLU A C 1
ATOM 6051 O O . GLU A 1 776 ? -5.269 -10.928 58.157 1.00 90.44 776 GLU A O 1
ATOM 6056 N N . PRO A 1 777 ? -5.048 -13.161 58.293 1.00 90.56 777 PRO A N 1
ATOM 6057 C CA . PRO A 1 777 ? -3.587 -13.094 58.289 1.00 90.56 777 PRO A CA 1
ATOM 6058 C C . PRO A 1 777 ? -3.026 -12.490 56.994 1.00 90.56 777 PRO A C 1
ATOM 6060 O O . PRO A 1 777 ? -2.049 -11.748 57.047 1.00 90.56 777 PRO A O 1
ATOM 6063 N N . HIS A 1 778 ? -3.643 -12.747 55.835 1.00 92.00 778 HIS A N 1
ATOM 6064 C CA . HIS A 1 778 ? -3.215 -12.133 54.573 1.00 92.00 778 HIS A CA 1
ATOM 6065 C C . HIS A 1 778 ? -3.500 -10.624 54.531 1.00 92.00 778 HIS A C 1
ATOM 6067 O O . HIS A 1 778 ? -2.664 -9.858 54.052 1.00 92.00 778 HIS A O 1
ATOM 6073 N N . LEU A 1 779 ? -4.646 -10.179 55.061 1.00 92.31 779 LEU A N 1
ATOM 6074 C CA . LEU A 1 779 ? -4.973 -8.756 55.159 1.00 92.31 779 LEU A CA 1
ATOM 6075 C C . LEU A 1 779 ? -3.963 -8.027 56.046 1.00 92.31 779 LEU A C 1
ATOM 6077 O O . LEU A 1 779 ? -3.457 -6.976 55.660 1.00 92.31 779 LEU A O 1
ATOM 6081 N N . GLN A 1 780 ? -3.629 -8.605 57.201 1.00 91.81 780 GLN A N 1
ATOM 6082 C CA . GLN A 1 780 ? -2.642 -8.028 58.106 1.00 91.81 780 GLN A CA 1
ATOM 6083 C C . GLN A 1 780 ? -1.258 -7.930 57.450 1.00 91.81 780 GLN A C 1
ATOM 6085 O O . GLN A 1 780 ? -0.621 -6.883 57.530 1.00 91.81 780 GLN A O 1
ATOM 6090 N N . GLN A 1 781 ? -0.819 -8.977 56.744 1.00 91.69 781 GLN A N 1
ATOM 6091 C CA . GLN A 1 781 ? 0.449 -8.958 56.005 1.00 91.69 781 GLN A CA 1
ATOM 6092 C C . GLN A 1 781 ? 0.500 -7.835 54.964 1.00 91.69 781 GLN A C 1
ATOM 6094 O O . GLN A 1 781 ? 1.504 -7.131 54.885 1.00 91.69 781 GLN A O 1
ATOM 6099 N N . ILE A 1 782 ? -0.578 -7.638 54.198 1.00 92.44 782 ILE A N 1
ATOM 6100 C CA . ILE A 1 782 ? -0.661 -6.555 53.212 1.00 92.44 782 ILE A CA 1
ATOM 6101 C C . ILE A 1 782 ? -0.614 -5.189 53.902 1.00 92.44 782 ILE A C 1
ATOM 6103 O O . ILE A 1 782 ? 0.172 -4.337 53.501 1.00 92.44 782 ILE A O 1
ATOM 6107 N N . LEU A 1 783 ? -1.420 -4.968 54.945 1.00 92.25 783 LEU A N 1
ATOM 6108 C CA . LEU A 1 783 ? -1.474 -3.678 55.643 1.00 92.25 783 LEU A CA 1
ATOM 6109 C C . LEU A 1 783 ? -0.143 -3.318 56.328 1.00 92.25 783 LEU A C 1
ATOM 6111 O O . LEU A 1 783 ? 0.216 -2.141 56.380 1.00 92.25 783 LEU A O 1
ATOM 6115 N N . GLU A 1 784 ? 0.597 -4.312 56.829 1.00 91.81 784 GLU A N 1
ATOM 6116 C CA . GLU A 1 784 ? 1.954 -4.137 57.367 1.00 91.81 784 GLU A CA 1
ATOM 6117 C C . GLU A 1 784 ? 2.982 -3.811 56.272 1.00 91.81 784 GLU A C 1
ATOM 6119 O O . GLU A 1 784 ? 3.921 -3.058 56.534 1.00 91.81 784 GLU A O 1
ATOM 6124 N N . ALA A 1 785 ? 2.797 -4.344 55.060 1.00 93.75 785 ALA A N 1
ATOM 6125 C CA . ALA A 1 785 ? 3.691 -4.149 53.921 1.00 93.75 785 ALA A CA 1
ATOM 6126 C C . ALA A 1 785 ? 3.523 -2.797 53.206 1.00 93.75 785 ALA A C 1
ATOM 6128 O O . ALA A 1 785 ? 4.412 -2.388 52.459 1.00 93.75 785 ALA A O 1
ATOM 6129 N N . ILE A 1 786 ? 2.404 -2.089 53.407 1.00 93.25 786 ILE A N 1
ATOM 6130 C CA . ILE A 1 786 ? 2.200 -0.758 52.816 1.00 93.25 786 ILE A CA 1
ATOM 6131 C C . ILE A 1 786 ? 3.194 0.242 53.447 1.00 93.25 786 ILE A C 1
ATOM 6133 O O . ILE A 1 786 ? 3.229 0.370 54.681 1.00 93.25 786 ILE A O 1
ATOM 6137 N N . PRO A 1 787 ? 3.965 1.000 52.635 1.00 93.31 787 PRO A N 1
ATOM 6138 C CA . PRO A 1 787 ? 4.929 1.981 53.130 1.00 93.31 787 PRO A CA 1
ATOM 6139 C C . PRO A 1 787 ? 4.337 2.941 54.169 1.00 93.31 787 PRO A C 1
ATOM 6141 O O . PRO A 1 787 ? 3.203 3.405 54.037 1.00 93.31 787 PRO A O 1
ATOM 6144 N N . ILE A 1 788 ? 5.114 3.260 55.210 1.00 90.06 788 ILE A N 1
ATOM 6145 C CA . ILE A 1 788 ? 4.685 4.161 56.297 1.00 90.06 788 ILE A CA 1
ATOM 6146 C C . ILE A 1 788 ? 4.281 5.529 55.734 1.00 90.06 788 ILE A C 1
ATOM 6148 O O . ILE A 1 788 ? 3.185 5.993 56.028 1.00 90.06 788 ILE A O 1
ATOM 6152 N N . GLU A 1 789 ? 5.093 6.091 54.835 1.00 90.88 789 GLU A N 1
ATOM 6153 C CA . GLU A 1 789 ? 4.836 7.376 54.166 1.00 90.88 789 GLU A CA 1
ATOM 6154 C C . GLU A 1 789 ? 3.455 7.414 53.484 1.00 90.88 789 GLU A C 1
ATOM 6156 O O . GLU A 1 789 ? 2.755 8.424 53.508 1.00 90.88 789 GLU A O 1
ATOM 6161 N N . TRP A 1 790 ? 3.016 6.292 52.901 1.00 92.25 790 TRP A N 1
ATOM 6162 C CA . TRP A 1 790 ? 1.714 6.194 52.235 1.00 92.25 790 TRP A CA 1
ATOM 6163 C C . TRP A 1 790 ? 0.567 6.117 53.243 1.00 92.25 790 TRP A C 1
ATOM 6165 O O . TRP A 1 790 ? -0.496 6.691 53.014 1.00 92.25 790 TRP A O 1
ATOM 6175 N N . ARG A 1 791 ? 0.776 5.433 54.374 1.00 89.06 791 ARG A N 1
ATOM 6176 C CA . ARG A 1 791 ? -0.207 5.355 55.466 1.00 89.06 791 ARG A CA 1
ATOM 6177 C C . ARG A 1 791 ? -0.390 6.706 56.151 1.00 89.06 791 ARG A C 1
ATOM 6179 O O . ARG A 1 791 ? -1.524 7.087 56.426 1.00 89.06 791 ARG A O 1
ATOM 6186 N N . GLU A 1 792 ? 0.701 7.434 56.367 1.00 88.50 792 GLU A N 1
ATOM 6187 C CA . GLU A 1 792 ? 0.685 8.802 56.894 1.00 88.50 792 GLU A CA 1
ATOM 6188 C C . GLU A 1 792 ? -0.052 9.747 55.941 1.00 88.50 792 GLU A C 1
ATOM 6190 O O . GLU A 1 792 ? -0.944 10.482 56.369 1.00 88.50 792 GLU A O 1
ATOM 6195 N N . LEU A 1 793 ? 0.227 9.656 54.634 1.00 88.31 793 LEU A N 1
ATOM 6196 C CA . LEU A 1 793 ? -0.461 10.462 53.627 1.00 88.31 793 LEU A CA 1
ATOM 6197 C C . LEU A 1 793 ? -1.967 10.155 53.552 1.00 88.31 793 LEU A C 1
ATOM 6199 O O . LEU A 1 793 ? -2.773 11.071 53.404 1.00 88.31 793 LEU A O 1
ATOM 6203 N N . LEU A 1 794 ? -2.382 8.891 53.679 1.00 86.12 794 LEU A N 1
ATOM 6204 C CA . LEU A 1 794 ? -3.805 8.521 53.719 1.00 86.12 794 LEU A CA 1
ATOM 6205 C C . LEU A 1 794 ? -4.509 8.966 55.008 1.00 86.12 794 LEU A C 1
ATOM 6207 O O . LEU A 1 794 ? -5.724 9.178 54.994 1.00 86.12 794 LEU A O 1
ATOM 6211 N N . GLY A 1 795 ? -3.758 9.124 56.097 1.00 82.19 795 GLY A N 1
ATOM 6212 C CA . GLY A 1 795 ? -4.260 9.551 57.396 1.00 82.19 795 GLY A CA 1
ATOM 6213 C C . GLY A 1 795 ? -4.894 10.951 57.394 1.00 82.19 795 GLY A C 1
ATOM 6214 O O . GLY A 1 795 ? -4.817 11.695 56.408 1.00 82.19 795 GLY A O 1
ATOM 6215 N N . PRO A 1 796 ? -5.537 11.346 58.507 1.00 74.44 796 PRO A N 1
ATOM 6216 C CA . PRO A 1 796 ? -6.196 12.648 58.633 1.00 74.44 796 PRO A CA 1
ATOM 6217 C C . PRO A 1 796 ? -5.221 13.828 58.493 1.00 74.44 796 PRO A C 1
ATOM 6219 O O . PRO A 1 796 ? -5.611 14.862 57.957 1.00 74.44 796 PRO A O 1
ATOM 6222 N N . GLU A 1 797 ? -3.960 13.652 58.900 1.00 73.88 797 GLU A N 1
ATOM 6223 C CA . GLU A 1 797 ? -2.907 14.674 58.804 1.00 73.88 797 GLU A CA 1
ATOM 6224 C C . GLU A 1 797 ? -2.249 14.768 57.423 1.00 73.88 797 GLU A C 1
ATOM 6226 O O . GLU A 1 797 ? -1.554 15.740 57.141 1.00 73.88 797 GLU A O 1
ATOM 6231 N N . GLY A 1 798 ? -2.472 13.795 56.535 1.00 79.00 798 GLY A N 1
ATOM 6232 C CA . GLY A 1 798 ? -1.919 13.844 55.188 1.00 79.00 798 GLY A CA 1
ATOM 6233 C C . GLY A 1 798 ? -2.530 14.983 54.372 1.00 79.00 798 GLY A C 1
ATOM 6234 O O . GLY A 1 798 ? -3.755 15.144 54.321 1.00 79.00 798 GLY A O 1
ATOM 6235 N N . ILE A 1 799 ? -1.687 15.767 53.708 1.00 82.62 799 ILE A N 1
ATOM 6236 C CA . ILE A 1 799 ? -2.095 16.919 52.902 1.00 82.62 799 ILE A CA 1
ATOM 6237 C C . ILE A 1 799 ? -1.546 16.742 51.488 1.00 82.62 799 ILE A C 1
ATOM 6239 O O . ILE A 1 799 ? -0.348 16.547 51.303 1.00 82.62 799 ILE A O 1
ATOM 6243 N N . ASP A 1 800 ? -2.430 16.823 50.494 1.00 86.56 800 ASP A N 1
ATOM 6244 C CA . ASP A 1 800 ? -2.034 16.796 49.086 1.00 86.56 800 ASP A CA 1
ATOM 6245 C C . ASP A 1 800 ? -1.177 18.036 48.736 1.00 86.56 800 ASP A C 1
ATOM 6247 O O . ASP A 1 800 ? -1.469 19.139 49.215 1.00 86.56 800 ASP A O 1
ATOM 6251 N N . PRO A 1 801 ? -0.148 17.896 47.882 1.00 88.06 801 PRO A N 1
ATOM 6252 C CA . PRO A 1 801 ? 0.747 18.989 47.521 1.00 88.06 801 PRO A CA 1
ATOM 6253 C C . PRO A 1 801 ? 0.048 20.104 46.729 1.00 88.06 801 PRO A C 1
ATOM 6255 O O . PRO A 1 801 ? -0.946 19.894 46.026 1.00 88.06 801 PRO A O 1
ATOM 6258 N N . VAL A 1 802 ? 0.629 21.304 46.789 1.00 87.69 802 VAL A N 1
ATOM 6259 C CA . VAL A 1 802 ? 0.264 22.431 45.918 1.00 87.69 802 VAL A CA 1
ATOM 6260 C C . VAL A 1 802 ? 0.467 22.044 44.446 1.00 87.69 802 VAL A C 1
ATOM 6262 O O . VAL A 1 802 ? 1.422 21.353 44.103 1.00 87.69 802 VAL A O 1
ATOM 6265 N N . GLY A 1 803 ? -0.441 22.482 43.574 1.00 86.44 803 GLY A N 1
ATOM 6266 C CA . GLY A 1 803 ? -0.519 22.098 42.161 1.00 86.44 803 GLY A CA 1
ATOM 6267 C C . GLY A 1 803 ? -1.445 20.907 41.888 1.00 86.44 803 GLY A C 1
ATOM 6268 O O . GLY A 1 803 ? -1.651 20.551 40.727 1.00 86.44 803 GLY A O 1
ATOM 6269 N N . THR A 1 804 ? -2.030 20.298 42.928 1.00 89.31 804 THR A N 1
ATOM 6270 C CA . THR A 1 804 ? -3.014 19.214 42.779 1.00 89.31 804 THR A CA 1
ATOM 6271 C C . THR A 1 804 ? -4.341 19.746 42.237 1.00 89.31 804 THR A C 1
ATOM 6273 O O . THR A 1 804 ? -4.818 20.809 42.645 1.00 89.31 804 THR A O 1
ATOM 6276 N N . TRP A 1 805 ? -4.952 18.986 41.327 1.00 90.06 805 TRP A N 1
ATOM 6277 C CA . TRP A 1 805 ? -6.197 19.344 40.652 1.00 90.06 805 TRP A CA 1
ATOM 6278 C C . TRP A 1 805 ? -7.387 18.566 41.212 1.00 90.06 805 TRP A C 1
ATOM 6280 O O . TRP A 1 805 ? -7.283 17.364 41.455 1.00 90.06 805 TRP A O 1
ATOM 6290 N N . TYR A 1 806 ? -8.533 19.228 41.357 1.00 89.31 806 TYR A N 1
ATOM 6291 C CA . TYR A 1 806 ? -9.760 18.673 41.934 1.00 89.31 806 TYR A CA 1
ATOM 6292 C C . TYR A 1 806 ? -10.973 18.917 41.044 1.00 89.31 806 TYR A C 1
ATOM 6294 O O . TYR A 1 806 ? -11.031 19.903 40.316 1.00 89.31 806 TYR A O 1
ATOM 6302 N N . CYS A 1 807 ? -11.958 18.030 41.123 1.00 86.94 807 CYS A N 1
ATOM 6303 C CA . CYS A 1 807 ? -13.276 18.226 40.530 1.00 86.94 807 CYS A CA 1
ATOM 6304 C C . CYS A 1 807 ? -14.117 19.116 41.455 1.00 86.94 807 CYS A C 1
ATOM 6306 O O . CYS A 1 807 ? -14.138 18.887 42.668 1.00 86.94 807 CYS A O 1
ATOM 6308 N N . ALA A 1 808 ? -14.836 20.092 40.899 1.00 79.69 808 ALA A N 1
ATOM 6309 C CA . ALA A 1 808 ? -15.781 20.891 41.672 1.00 79.69 808 ALA A CA 1
ATOM 6310 C C . ALA A 1 808 ? -16.957 20.029 42.189 1.00 79.69 808 ALA A C 1
ATOM 6312 O O . ALA A 1 808 ? -17.405 19.097 41.521 1.00 79.69 808 ALA A O 1
ATOM 6313 N N . ASN A 1 809 ? -17.473 20.334 43.385 1.00 65.25 809 ASN A N 1
ATOM 6314 C CA . ASN A 1 809 ? -18.658 19.674 43.951 1.00 65.25 809 ASN A CA 1
ATOM 6315 C C . ASN A 1 809 ? -19.937 20.449 43.550 1.00 65.25 809 ASN A C 1
ATOM 6317 O O . ASN A 1 809 ? -20.052 21.611 43.930 1.00 65.25 809 ASN A O 1
ATOM 6321 N N . GLY A 1 810 ? -20.915 19.830 42.866 1.00 58.47 810 GLY A N 1
ATOM 6322 C CA . GLY A 1 810 ? -22.240 20.435 42.589 1.00 58.47 810 GLY A CA 1
ATOM 6323 C C . GLY A 1 810 ? -22.697 20.408 41.119 1.00 58.47 810 GLY A C 1
ATOM 6324 O O . GLY A 1 810 ? -22.114 19.692 40.312 1.00 58.47 810 GLY A O 1
ATOM 6325 N N . GLU A 1 811 ? -23.756 21.170 40.791 1.00 43.66 811 GLU A N 1
ATOM 6326 C CA . GLU A 1 811 ? -24.456 21.235 39.480 1.00 43.66 811 GLU A CA 1
ATOM 6327 C C . GLU A 1 811 ? -23.570 21.646 38.277 1.00 43.66 811 GLU A C 1
ATOM 6329 O O . GLU A 1 811 ? -23.964 21.454 37.126 1.00 43.66 811 GLU A O 1
ATOM 6334 N N . ASP A 1 812 ? -22.349 22.134 38.520 1.00 54.81 812 ASP A N 1
ATOM 6335 C CA . ASP A 1 812 ? -21.384 22.559 37.499 1.00 54.81 812 ASP A CA 1
ATOM 6336 C C . ASP A 1 812 ? -20.398 21.431 37.130 1.00 54.81 812 ASP A C 1
ATOM 6338 O O . ASP A 1 812 ? -19.226 21.440 37.508 1.00 54.81 812 ASP A O 1
ATOM 6342 N N . ALA A 1 813 ? -20.861 20.444 36.357 1.00 62.34 813 ALA A N 1
ATOM 6343 C CA . ALA A 1 813 ? -20.081 19.252 35.982 1.00 62.34 813 ALA A CA 1
ATOM 6344 C C . ALA A 1 813 ? -18.827 19.507 35.101 1.00 62.34 813 ALA A C 1
ATOM 6346 O O . ALA A 1 813 ? -18.065 18.574 34.857 1.00 62.34 813 ALA A O 1
ATOM 6347 N N . ASP A 1 814 ? -18.595 20.739 34.631 1.00 75.56 814 ASP A N 1
ATOM 6348 C CA . ASP A 1 814 ? -17.526 21.091 33.676 1.00 75.56 814 ASP A CA 1
ATOM 6349 C C . ASP A 1 814 ? -16.391 21.937 34.292 1.00 75.56 814 ASP A C 1
ATOM 6351 O O . ASP A 1 814 ? -15.659 22.627 33.572 1.00 75.56 814 ASP A O 1
ATOM 6355 N N . GLU A 1 815 ? -16.246 21.927 35.620 1.00 86.00 815 GLU A N 1
ATOM 6356 C CA . GLU A 1 815 ? -15.274 22.763 36.328 1.00 86.00 815 GLU A CA 1
ATOM 6357 C C . GLU A 1 815 ? -14.264 21.967 37.170 1.00 86.00 815 GLU A C 1
ATOM 6359 O O . GLU A 1 815 ? -14.612 21.027 37.889 1.00 86.00 815 GLU A O 1
ATOM 6364 N N . VAL A 1 816 ? -12.996 22.391 37.112 1.00 88.19 816 VAL A N 1
ATOM 6365 C CA . VAL A 1 816 ? -11.893 21.845 37.915 1.00 88.19 816 VAL A CA 1
ATOM 6366 C C . VAL A 1 816 ? -11.131 22.950 38.651 1.00 88.19 816 VAL A C 1
ATOM 6368 O O . VAL A 1 816 ? -11.062 24.095 38.198 1.00 88.19 816 VAL A O 1
ATOM 6371 N N . TRP A 1 817 ? -10.549 22.607 39.797 1.00 89.75 817 TRP A N 1
ATOM 6372 C CA . TRP A 1 817 ? -9.827 23.516 40.686 1.00 89.75 817 TRP A CA 1
ATOM 6373 C C . TRP A 1 817 ? -8.356 23.122 40.783 1.00 89.75 817 TRP A C 1
ATOM 6375 O O . TRP A 1 817 ? -8.049 21.982 41.110 1.00 89.75 817 TRP A O 1
ATOM 6385 N N . GLU A 1 818 ? -7.449 24.065 40.554 1.00 91.00 818 GLU A N 1
ATOM 6386 C CA . GLU A 1 818 ? -6.009 23.918 40.795 1.00 91.00 818 GLU A CA 1
ATOM 6387 C C . GLU A 1 818 ? -5.674 24.471 42.186 1.00 91.00 818 GLU A C 1
ATOM 6389 O O . GLU A 1 818 ? -5.933 25.647 42.450 1.00 91.00 818 GLU A O 1
ATOM 6394 N N . MET A 1 819 ? -5.116 23.659 43.089 1.00 90.50 819 MET A N 1
ATOM 6395 C CA . MET A 1 819 ? -4.713 24.131 44.420 1.00 90.50 819 MET A CA 1
ATOM 6396 C C . MET A 1 819 ? -3.428 24.959 44.327 1.00 90.50 819 MET A C 1
ATOM 6398 O O . MET A 1 819 ? -2.379 24.420 43.996 1.00 90.50 819 MET A O 1
ATOM 6402 N N . LEU A 1 820 ? -3.494 26.249 44.661 1.00 89.25 820 LEU A N 1
ATOM 6403 C CA . LEU A 1 820 ? -2.346 27.162 44.600 1.00 89.25 820 LEU A CA 1
ATOM 6404 C C . LEU A 1 820 ? -1.628 27.314 45.940 1.00 89.25 820 LEU A C 1
ATOM 6406 O O . LEU A 1 820 ? -0.417 27.498 45.971 1.00 89.25 820 LEU A O 1
ATOM 6410 N N . GLU A 1 821 ? -2.367 27.292 47.047 1.00 89.38 821 GLU A N 1
ATOM 6411 C CA . GLU A 1 821 ? -1.799 27.484 48.380 1.00 89.38 821 GLU A CA 1
ATOM 6412 C C . GLU A 1 821 ? -2.743 26.959 49.464 1.00 89.38 821 GLU A C 1
ATOM 6414 O O . GLU A 1 821 ? -3.971 26.999 49.320 1.00 89.38 821 GLU A O 1
ATOM 6419 N N . ILE A 1 822 ? -2.157 26.521 50.576 1.00 87.25 822 ILE A N 1
ATOM 6420 C CA . ILE A 1 822 ? -2.859 26.217 51.820 1.00 87.25 822 ILE A CA 1
ATOM 6421 C C . ILE A 1 822 ? -2.499 27.311 52.821 1.00 87.25 822 ILE A C 1
ATOM 6423 O O . ILE A 1 822 ? -1.341 27.457 53.202 1.00 87.25 822 ILE A O 1
ATOM 6427 N N . LEU A 1 823 ? -3.492 28.103 53.216 1.00 86.19 823 LEU A N 1
ATOM 6428 C CA . LEU A 1 823 ? -3.307 29.216 54.140 1.00 86.19 823 LEU A CA 1
ATOM 6429 C C . LEU A 1 823 ? -3.107 28.699 55.576 1.00 86.19 823 LEU A C 1
ATOM 6431 O O . LEU A 1 823 ? -3.648 27.644 55.917 1.00 86.19 823 LEU A O 1
ATOM 6435 N N . PRO A 1 824 ? -2.443 29.465 56.466 1.00 81.69 824 PRO A N 1
ATOM 6436 C CA . PRO A 1 824 ? -2.259 29.084 57.872 1.00 81.69 824 PRO A CA 1
ATOM 6437 C C . PRO A 1 824 ? -3.565 28.787 58.628 1.00 81.69 824 PRO A C 1
ATOM 6439 O O . PRO A 1 824 ? -3.558 28.067 59.618 1.00 81.69 824 PRO A O 1
ATOM 6442 N N . SER A 1 825 ? -4.698 29.322 58.156 1.00 80.69 825 SER A N 1
ATOM 6443 C CA . SER A 1 825 ? -6.035 29.055 58.698 1.00 80.69 825 SER A CA 1
ATOM 6444 C C . SER A 1 825 ? -6.624 27.692 58.296 1.00 80.69 825 SER A C 1
ATOM 6446 O O . SER A 1 825 ? -7.741 27.380 58.698 1.00 80.69 825 SER A O 1
ATOM 6448 N N . GLY A 1 826 ? -5.936 26.914 57.453 1.00 78.00 826 GLY A N 1
ATOM 6449 C CA . GLY A 1 826 ? -6.429 25.661 56.867 1.00 78.00 826 GLY A CA 1
ATOM 6450 C C . GLY A 1 826 ? -7.303 25.837 55.616 1.00 78.00 826 GLY A C 1
ATOM 6451 O O . GLY A 1 826 ? -7.753 24.849 55.035 1.00 78.00 826 GLY A O 1
ATOM 6452 N N . PHE A 1 827 ? -7.545 27.077 55.170 1.00 87.62 827 PHE A N 1
ATOM 6453 C CA . PHE A 1 827 ? -8.288 27.357 53.935 1.00 87.62 827 PHE A CA 1
ATOM 6454 C C . PHE A 1 827 ? -7.409 27.153 52.704 1.00 87.62 827 PHE A C 1
ATOM 6456 O O . PHE A 1 827 ? -6.199 27.368 52.745 1.00 87.62 827 PHE A O 1
ATOM 6463 N N . ARG A 1 828 ? -8.024 26.775 51.584 1.00 87.81 828 ARG A N 1
ATOM 6464 C CA . ARG A 1 828 ? -7.307 26.494 50.337 1.00 87.81 828 ARG A CA 1
ATOM 6465 C C . ARG A 1 828 ? -7.598 27.571 49.306 1.00 87.81 828 ARG A C 1
ATOM 6467 O O . ARG A 1 828 ? -8.758 27.812 48.975 1.00 87.81 828 ARG A O 1
ATOM 6474 N N . ARG A 1 829 ? -6.544 28.205 48.793 1.00 89.69 829 ARG A N 1
ATOM 6475 C CA . ARG A 1 829 ? -6.628 29.107 47.643 1.00 89.69 829 ARG A CA 1
ATOM 6476 C C . ARG A 1 829 ? -6.544 28.270 46.375 1.00 89.69 829 ARG A C 1
ATOM 6478 O O . ARG A 1 829 ? -5.567 27.545 46.178 1.00 89.69 829 ARG A O 1
ATOM 6485 N N . VAL A 1 830 ? -7.566 28.362 45.532 1.00 89.94 830 VAL A N 1
ATOM 6486 C CA . VAL A 1 830 ? -7.674 27.585 44.295 1.00 89.94 830 VAL A CA 1
ATOM 6487 C C . VAL A 1 830 ? -7.875 28.492 43.090 1.00 89.94 830 VAL A C 1
ATOM 6489 O O . VAL A 1 830 ? -8.497 29.549 43.193 1.00 89.94 830 VAL A O 1
ATOM 6492 N N . ARG A 1 831 ? -7.387 28.060 41.928 1.00 90.06 831 ARG A N 1
ATOM 6493 C CA . ARG A 1 831 ? -7.739 28.649 40.634 1.00 90.06 831 ARG A CA 1
ATOM 6494 C C . ARG A 1 831 ? -8.811 27.801 39.972 1.00 90.06 831 ARG A C 1
ATOM 6496 O O . ARG A 1 831 ? -8.635 26.592 39.834 1.00 90.06 831 ARG A O 1
ATOM 6503 N N . ARG A 1 832 ? -9.915 28.423 39.562 1.00 88.50 832 ARG A N 1
ATOM 6504 C CA . ARG A 1 832 ? -11.009 27.734 38.865 1.00 88.50 832 ARG A CA 1
ATOM 6505 C C . ARG A 1 832 ? -10.699 27.652 37.379 1.00 88.50 832 ARG A C 1
ATOM 6507 O O . ARG A 1 832 ? -10.216 28.614 36.788 1.00 88.50 832 ARG A O 1
ATOM 6514 N N . TRP A 1 833 ? -11.015 26.524 36.763 1.00 88.06 833 TRP A N 1
ATOM 6515 C CA . TRP A 1 833 ? -10.832 26.295 35.337 1.00 88.06 833 TRP A CA 1
ATOM 6516 C C . TRP A 1 833 ? -12.100 25.685 34.759 1.00 88.06 833 TRP A C 1
ATOM 6518 O O . TRP A 1 833 ? -12.594 24.676 35.260 1.00 88.06 833 TRP A O 1
ATOM 6528 N N . LYS A 1 834 ? -12.620 26.291 33.689 1.00 85.50 834 LYS A N 1
ATOM 6529 C CA . LYS A 1 834 ? -13.813 25.799 32.995 1.00 85.50 834 LYS A CA 1
ATOM 6530 C C . LYS A 1 834 ? -13.418 25.035 31.748 1.00 85.50 834 LYS A C 1
ATOM 6532 O O . LYS A 1 834 ? -12.607 25.510 30.949 1.00 85.50 834 LYS A O 1
ATOM 6537 N N . CYS A 1 835 ? -14.007 23.860 31.576 1.00 78.88 835 CYS A N 1
ATOM 6538 C CA . CYS A 1 835 ? -13.778 23.043 30.404 1.00 78.88 835 CYS A CA 1
ATOM 6539 C C . CYS A 1 835 ? -14.692 23.468 29.253 1.00 78.88 835 CYS A C 1
ATOM 6541 O O . CYS A 1 835 ? -15.913 23.536 29.386 1.00 78.88 835 CYS A O 1
ATOM 6543 N N . GLN A 1 836 ? -14.106 23.748 28.090 1.00 76.75 836 GLN A N 1
ATOM 6544 C CA . GLN A 1 836 ? -14.884 23.985 26.881 1.00 76.75 836 GLN A CA 1
ATOM 6545 C C . GLN A 1 836 ? -15.363 22.648 26.308 1.00 76.75 836 GLN A C 1
ATOM 6547 O O . GLN A 1 836 ? -14.569 21.902 25.740 1.00 76.75 836 GLN A O 1
ATOM 6552 N N . ARG A 1 837 ? -16.669 22.359 26.390 1.00 62.78 837 ARG A N 1
ATOM 6553 C CA . ARG A 1 837 ? -17.270 21.082 25.940 1.00 62.78 837 ARG A CA 1
ATOM 6554 C C . ARG A 1 837 ? -16.930 20.660 24.500 1.00 62.78 837 ARG A C 1
ATOM 6556 O O . ARG A 1 837 ? -17.011 19.482 24.174 1.00 62.78 837 ARG A O 1
ATOM 6563 N N . THR A 1 838 ? -16.578 21.597 23.619 1.00 56.91 838 THR A N 1
ATOM 6564 C CA . THR A 1 838 ? -16.264 21.317 22.206 1.00 56.91 838 THR A CA 1
ATOM 6565 C C . THR A 1 838 ? -14.801 20.941 21.957 1.00 56.91 838 THR A C 1
ATOM 6567 O O . THR A 1 838 ? -14.524 20.195 21.018 1.00 56.91 838 THR A O 1
ATOM 6570 N N . SER A 1 839 ? -13.861 21.440 22.765 1.00 61.22 839 SER A N 1
ATOM 6571 C CA . SER A 1 839 ? -12.411 21.255 22.578 1.00 61.22 839 SER A CA 1
ATOM 6572 C C . SER A 1 839 ? -11.742 20.481 23.720 1.00 61.22 839 SER A C 1
ATOM 6574 O O . SER A 1 839 ? -10.621 20.004 23.554 1.00 61.22 839 SER A O 1
ATOM 6576 N N . ASN A 1 840 ? -12.430 20.330 24.857 1.00 65.44 840 ASN A N 1
ATOM 6577 C CA . ASN A 1 840 ? -11.918 19.824 26.135 1.00 65.44 840 ASN A CA 1
ATOM 6578 C C . ASN A 1 840 ? -10.706 20.600 26.669 1.00 65.44 840 ASN A C 1
ATOM 6580 O O . ASN A 1 840 ? -9.993 20.126 27.556 1.00 65.44 840 ASN A O 1
ATOM 6584 N N . GLU A 1 841 ? -10.470 21.791 26.120 1.00 76.25 841 GLU A N 1
ATOM 6585 C CA . GLU A 1 841 ? -9.438 22.706 26.578 1.00 76.25 841 GLU A CA 1
ATOM 6586 C C . GLU A 1 841 ? -9.957 23.444 27.814 1.00 76.25 841 GLU A C 1
ATOM 6588 O O . GLU A 1 841 ? -11.102 23.909 27.860 1.00 76.25 841 GLU A O 1
ATOM 6593 N N . LEU A 1 842 ? -9.112 23.515 28.837 1.00 81.31 842 LEU A N 1
ATOM 6594 C CA . LEU A 1 842 ? -9.395 24.256 30.053 1.00 81.31 842 LEU A CA 1
ATOM 6595 C C . LEU A 1 842 ? -9.024 25.722 29.858 1.00 81.31 842 LEU A C 1
ATOM 6597 O O . LEU A 1 842 ? -7.905 26.045 29.453 1.00 81.31 842 LEU A O 1
ATOM 6601 N N . VAL A 1 843 ? -9.960 26.606 30.192 1.00 80.81 843 VAL A N 1
ATOM 6602 C CA . VAL A 1 843 ? -9.721 28.047 30.251 1.00 80.81 843 VAL A CA 1
ATOM 6603 C C . VAL A 1 843 ? -9.725 28.479 31.706 1.00 80.81 843 VAL A C 1
ATOM 6605 O O . VAL A 1 843 ? -10.662 28.174 32.451 1.00 80.81 843 VAL A O 1
ATOM 6608 N N . ALA A 1 844 ? -8.659 29.173 32.103 1.00 76.88 844 ALA A N 1
ATOM 6609 C CA . ALA A 1 844 ? -8.528 29.711 33.445 1.00 76.88 844 ALA A CA 1
ATOM 6610 C C . ALA A 1 844 ? -9.646 30.723 33.709 1.00 76.88 844 ALA A C 1
ATOM 6612 O O . ALA A 1 844 ? -9.922 31.603 32.893 1.00 76.88 844 ALA A O 1
ATOM 6613 N N . SER A 1 845 ? -10.285 30.573 34.859 1.00 76.75 845 SER A N 1
ATOM 6614 C CA . SER A 1 845 ? -11.224 31.521 35.437 1.00 76.75 845 SER A CA 1
ATOM 6615 C C . SER A 1 845 ? -10.563 32.160 36.666 1.00 76.75 845 SER A C 1
ATOM 6617 O O . SER A 1 845 ? -9.356 32.401 36.680 1.00 76.75 845 SER A O 1
ATOM 6619 N N . ASN A 1 846 ? -11.352 32.488 37.680 1.00 82.38 846 ASN A N 1
ATOM 6620 C CA . ASN A 1 846 ? -10.961 33.358 38.778 1.00 82.38 846 ASN A CA 1
ATOM 6621 C C . ASN A 1 846 ? -10.250 32.550 39.881 1.00 82.38 846 ASN A C 1
ATOM 6623 O O . ASN A 1 846 ? -10.430 31.333 39.990 1.00 82.38 846 ASN A O 1
ATOM 6627 N N . GLU A 1 847 ? -9.477 33.230 40.728 1.00 89.00 847 GLU A N 1
ATOM 6628 C CA . GLU A 1 847 ? -8.957 32.649 41.973 1.00 89.00 847 GLU A CA 1
ATOM 6629 C C . GLU A 1 847 ? -9.969 32.840 43.112 1.00 89.00 847 GLU A C 1
ATOM 6631 O O . GLU A 1 847 ? -10.588 33.898 43.232 1.00 89.00 847 GLU A O 1
ATOM 6636 N N . GLU A 1 848 ? -10.142 31.817 43.948 1.00 87.50 848 GLU A N 1
ATOM 6637 C CA . GLU A 1 848 ? -11.096 31.809 45.060 1.00 87.50 848 GLU A CA 1
ATOM 6638 C C . GLU A 1 848 ? -10.495 31.121 46.297 1.00 87.50 848 GLU A C 1
ATOM 6640 O O . GLU A 1 848 ? -9.629 30.250 46.189 1.00 87.50 848 GLU A O 1
ATOM 6645 N N . ILE A 1 849 ? -10.945 31.514 47.492 1.00 87.50 849 ILE A N 1
ATOM 6646 C CA . ILE A 1 849 ? -10.548 30.886 48.759 1.00 87.50 849 ILE A CA 1
ATOM 6647 C C . ILE A 1 849 ? -11.692 29.997 49.247 1.00 87.50 849 ILE A C 1
ATOM 6649 O O . ILE A 1 849 ? -12.740 30.488 49.669 1.00 87.50 849 ILE A O 1
ATOM 6653 N N . ILE A 1 850 ? -11.463 28.685 49.247 1.00 84.25 850 ILE A N 1
ATOM 6654 C CA . ILE A 1 850 ? -12.419 27.688 49.725 1.00 84.25 850 ILE A CA 1
ATOM 6655 C C . ILE A 1 850 ? -12.231 27.490 51.232 1.00 84.25 850 ILE A C 1
ATOM 6657 O O . ILE A 1 850 ? -11.175 27.050 51.696 1.00 84.25 850 ILE A O 1
ATOM 6661 N N . LYS A 1 851 ? -13.276 27.822 52.001 1.00 83.69 851 LYS A N 1
ATOM 6662 C CA . LYS A 1 851 ? -13.282 27.744 53.474 1.00 83.69 851 LYS A CA 1
ATOM 6663 C C . LYS A 1 851 ? -13.655 26.359 54.010 1.00 83.69 851 LYS A C 1
ATOM 6665 O O . LYS A 1 851 ? -13.226 25.993 55.098 1.00 83.69 851 LYS A O 1
ATOM 6670 N N . THR A 1 852 ? -14.442 25.591 53.258 1.00 80.00 852 THR A N 1
ATOM 6671 C CA . THR A 1 852 ? -14.893 24.240 53.617 1.00 80.00 852 THR A CA 1
ATOM 6672 C C . THR A 1 852 ? -14.347 23.227 52.618 1.00 80.00 852 THR A C 1
ATOM 6674 O O . THR A 1 852 ? -14.713 23.236 51.446 1.00 80.00 852 THR A O 1
ATOM 6677 N N . TRP A 1 853 ? -13.461 22.340 53.074 1.00 77.94 853 TRP A N 1
ATOM 6678 C CA . TRP A 1 853 ? -12.833 21.343 52.209 1.00 77.94 853 TRP A CA 1
ATOM 6679 C C . TRP A 1 853 ? -13.289 19.929 52.547 1.00 77.94 853 TRP A C 1
ATOM 6681 O O . TRP A 1 853 ? -12.777 19.294 53.465 1.00 77.94 853 TRP A O 1
ATOM 6691 N N . SER A 1 854 ? -14.254 19.429 51.784 1.00 75.19 854 SER A N 1
ATOM 6692 C CA . SER A 1 854 ? -14.902 18.139 52.020 1.00 75.19 854 SER A CA 1
ATOM 6693 C C . SER A 1 854 ? -14.264 16.964 51.273 1.00 75.19 854 SER A C 1
ATOM 6695 O O . SER A 1 854 ? -14.974 16.018 50.940 1.00 75.19 854 SER A O 1
ATOM 6697 N N . ASN A 1 855 ? -12.957 16.976 50.970 1.00 76.81 855 ASN A N 1
ATOM 6698 C CA . ASN A 1 855 ? -12.397 15.812 50.272 1.00 76.81 855 ASN A CA 1
ATOM 6699 C C . ASN A 1 855 ? -12.770 15.733 48.777 1.00 76.81 855 ASN A C 1
ATOM 6701 O O . ASN A 1 855 ? -13.115 14.623 48.368 1.00 76.81 855 ASN A O 1
ATOM 6705 N N . PRO A 1 856 ? -12.796 16.821 47.967 1.00 84.44 856 PRO A N 1
ATOM 6706 C CA . PRO A 1 856 ? -13.249 16.712 46.584 1.00 84.44 856 PRO A CA 1
ATOM 6707 C C . PRO A 1 856 ? -12.397 15.698 45.799 1.00 84.44 856 PRO A C 1
ATOM 6709 O O . PRO A 1 856 ? -11.210 15.535 46.095 1.00 84.44 856 PRO A O 1
ATOM 6712 N N . PRO A 1 857 ? -12.979 15.000 44.808 1.00 87.06 857 PRO A N 1
ATOM 6713 C CA . PRO A 1 857 ? -12.248 14.033 43.990 1.00 87.06 857 PRO A CA 1
ATOM 6714 C C . PRO A 1 857 ? -11.126 14.709 43.201 1.00 87.06 857 PRO A C 1
ATOM 6716 O O . PRO A 1 857 ? -11.330 15.816 42.702 1.00 87.06 857 PRO A O 1
ATOM 6719 N N . GLN A 1 858 ? -9.979 14.058 43.013 1.00 89.75 858 GLN A N 1
ATOM 6720 C CA . GLN A 1 858 ? -8.903 14.639 42.205 1.00 89.75 858 GLN A CA 1
ATOM 6721 C C . GLN A 1 858 ? -9.213 14.520 40.712 1.00 89.75 858 GLN A C 1
ATOM 6723 O O . GLN A 1 858 ? -9.954 13.637 40.281 1.00 89.75 858 GLN A O 1
ATOM 6728 N N . ALA A 1 859 ? -8.657 15.419 39.907 1.00 88.19 859 ALA A N 1
ATOM 6729 C CA . ALA A 1 859 ? -8.768 15.429 38.452 1.00 88.19 859 ALA A CA 1
ATOM 6730 C C . ALA A 1 859 ? -7.375 15.293 37.828 1.00 88.19 859 ALA A C 1
ATOM 6732 O O . ALA A 1 859 ? -6.412 15.878 38.319 1.00 88.19 859 ALA A O 1
ATOM 6733 N N . ARG A 1 860 ? -7.248 14.556 36.718 1.00 88.19 860 ARG A N 1
ATOM 6734 C CA . ARG A 1 860 ? -5.972 14.464 35.993 1.00 88.19 860 ARG A CA 1
ATOM 6735 C C . ARG A 1 860 ? -5.972 15.393 34.787 1.00 88.19 860 ARG A C 1
ATOM 6737 O O . ARG A 1 860 ? -6.756 15.208 33.854 1.00 88.19 860 ARG A O 1
ATOM 6744 N N . ILE A 1 861 ? -5.070 16.372 34.796 1.00 85.81 861 ILE A N 1
ATOM 6745 C CA . ILE A 1 861 ? -4.909 17.347 33.714 1.00 85.81 861 ILE A CA 1
ATOM 6746 C C . ILE A 1 861 ? -3.586 17.097 32.983 1.00 85.81 861 ILE A C 1
ATOM 6748 O O . ILE A 1 861 ? -2.543 16.924 33.610 1.00 85.81 861 ILE A O 1
ATOM 6752 N N . VAL A 1 862 ? -3.617 17.083 31.647 1.00 77.81 862 VAL A N 1
ATOM 6753 C CA . VAL A 1 862 ? -2.427 16.905 30.799 1.00 77.81 862 VAL A CA 1
ATOM 6754 C C . VAL A 1 862 ? -2.256 18.118 29.887 1.00 77.81 862 VAL A C 1
ATOM 6756 O O . VAL A 1 862 ? -3.190 18.519 29.192 1.00 77.81 862 VAL A O 1
ATOM 6759 N N . GLY A 1 863 ? -1.055 18.700 29.871 1.00 71.88 863 GLY A N 1
ATOM 6760 C CA . GLY A 1 863 ? -0.698 19.807 28.981 1.00 71.88 863 GLY A CA 1
ATOM 6761 C C . GLY A 1 863 ? -0.143 19.315 27.639 1.00 71.88 863 GLY A C 1
ATOM 6762 O O . GLY A 1 863 ? 0.820 18.551 27.619 1.00 71.88 863 GLY A O 1
ATOM 6763 N N . LYS A 1 864 ? -0.701 19.770 26.508 1.00 64.38 864 LYS A N 1
ATOM 6764 C CA . LYS A 1 864 ? -0.196 19.474 25.151 1.00 64.38 864 LYS A CA 1
ATOM 6765 C C . LYS A 1 864 ? 0.321 20.736 24.444 1.00 64.38 864 LYS A C 1
ATOM 6767 O O . LYS A 1 864 ? -0.422 21.692 24.250 1.00 64.38 864 LYS A O 1
ATOM 6772 N N . GLY A 1 865 ? 1.578 20.679 23.981 1.00 51.12 865 GLY A N 1
ATOM 6773 C CA . GLY A 1 865 ? 2.227 21.674 23.107 1.00 51.12 865 GLY A CA 1
ATOM 6774 C C . GLY A 1 865 ? 2.825 22.895 23.824 1.00 51.12 865 GLY A C 1
ATOM 6775 O O . GLY A 1 865 ? 2.234 23.405 24.756 1.00 51.12 865 GLY A O 1
ATOM 6776 N N . GLY A 1 866 ? 3.989 23.384 23.371 1.00 45.97 866 GLY A N 1
ATOM 6777 C CA . GLY A 1 866 ? 4.633 24.621 23.856 1.00 45.97 866 GLY A CA 1
ATOM 6778 C C . GLY A 1 866 ? 5.817 24.407 24.814 1.00 45.97 866 GLY A C 1
ATOM 6779 O O . GLY A 1 866 ? 5.723 23.661 25.781 1.00 45.97 866 GLY A O 1
ATOM 6780 N N . THR A 1 867 ? 6.947 25.075 24.544 1.00 45.56 867 THR A N 1
ATOM 6781 C CA . THR A 1 867 ? 8.139 25.118 25.422 1.00 45.56 867 THR A CA 1
ATOM 6782 C C . THR A 1 867 ? 8.009 26.123 26.573 1.00 45.56 867 THR A C 1
ATOM 6784 O O . THR A 1 867 ? 8.846 26.124 27.466 1.00 45.56 867 THR A O 1
ATOM 6787 N N . VAL A 1 868 ? 6.971 26.964 26.552 1.00 51.38 868 VAL A N 1
ATOM 6788 C CA . VAL A 1 868 ? 6.658 27.997 27.554 1.00 51.38 868 VAL A CA 1
ATOM 6789 C C . VAL A 1 868 ? 5.268 27.692 28.117 1.00 51.38 868 VAL A C 1
ATOM 6791 O O . VAL A 1 868 ? 4.369 27.371 27.335 1.00 51.38 868 VAL A O 1
ATOM 6794 N N . GLU A 1 869 ? 5.093 27.761 29.441 1.00 52.38 869 GLU A N 1
ATOM 6795 C CA . GLU A 1 869 ? 3.845 27.399 30.144 1.00 52.38 869 GLU A CA 1
ATOM 6796 C C . GLU A 1 869 ? 2.605 28.121 29.600 1.00 52.38 869 GLU A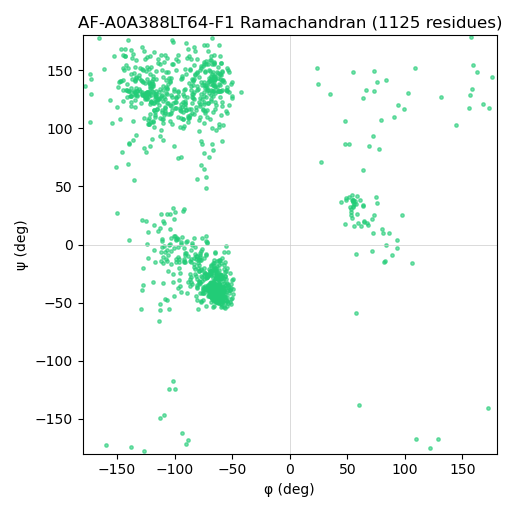 C 1
ATOM 6798 O O . GLU A 1 869 ? 1.556 27.502 29.455 1.00 52.38 869 GLU A O 1
ATOM 6803 N N . GLU A 1 870 ? 2.753 29.369 29.158 1.00 50.75 870 GLU A N 1
ATOM 6804 C CA . GLU A 1 870 ? 1.676 30.197 28.592 1.00 50.75 870 GLU A CA 1
ATOM 6805 C C . GLU A 1 870 ? 1.110 29.689 27.253 1.00 50.75 870 GLU A C 1
ATOM 6807 O O . GLU A 1 870 ? 0.041 30.117 26.825 1.00 50.75 870 GLU A O 1
ATOM 6812 N N . ARG A 1 871 ? 1.811 28.781 26.557 1.00 54.03 871 ARG A N 1
ATOM 6813 C CA . ARG A 1 871 ? 1.346 28.180 25.290 1.00 54.03 871 ARG A CA 1
ATOM 6814 C C . ARG A 1 871 ? 0.843 26.743 25.448 1.00 54.03 871 ARG A C 1
ATOM 6816 O O . ARG A 1 871 ? 0.461 26.142 24.440 1.00 54.03 871 ARG A O 1
ATOM 6823 N N . LYS A 1 872 ? 0.855 26.192 26.670 1.00 64.31 872 LYS A N 1
ATOM 6824 C CA . LYS A 1 872 ? 0.371 24.834 26.946 1.00 64.31 872 LYS A CA 1
ATOM 6825 C C . LYS A 1 872 ? -1.147 24.796 26.967 1.00 64.31 872 LYS A C 1
ATOM 6827 O O . LYS A 1 872 ? -1.795 25.511 27.722 1.00 64.31 872 LYS A O 1
ATOM 6832 N N . LYS A 1 873 ? -1.714 23.915 26.144 1.00 73.62 873 LYS A N 1
ATOM 6833 C CA . LYS A 1 873 ? -3.145 23.612 26.168 1.00 73.62 873 LYS A CA 1
ATOM 6834 C C . LYS A 1 873 ? -3.411 22.545 27.216 1.00 73.62 873 LYS A C 1
ATOM 6836 O O . LYS A 1 873 ? -2.966 21.407 27.059 1.00 73.62 873 LYS A O 1
ATOM 6841 N N . TRP A 1 874 ? -4.117 22.911 28.276 1.00 80.25 874 TRP A N 1
ATOM 6842 C CA . TRP A 1 874 ? -4.486 22.009 29.362 1.00 80.25 874 TRP A CA 1
ATOM 6843 C C . TRP A 1 874 ? -5.764 21.251 29.012 1.00 80.25 874 TRP A C 1
ATOM 6845 O O . TRP A 1 874 ? -6.746 21.852 28.585 1.00 80.25 874 TRP A O 1
ATOM 6855 N N . THR A 1 875 ? -5.739 19.928 29.162 1.00 81.50 875 THR A N 1
ATOM 6856 C CA . THR A 1 875 ? -6.876 19.046 28.861 1.00 81.50 875 THR A CA 1
ATOM 6857 C C . THR A 1 875 ? -7.215 18.216 30.093 1.00 81.50 875 THR A C 1
ATOM 6859 O O . THR A 1 875 ? -6.324 17.566 30.645 1.00 81.50 875 THR A O 1
ATOM 6862 N N . TRP A 1 876 ? -8.485 18.193 30.500 1.00 83.75 876 TRP A N 1
ATOM 6863 C CA . TRP A 1 876 ? -8.965 17.275 31.537 1.00 83.75 876 TRP A CA 1
ATOM 6864 C C . TRP A 1 876 ? -9.162 15.877 30.949 1.00 83.75 876 TRP A C 1
ATOM 6866 O O . TRP A 1 876 ? -9.923 15.678 30.002 1.00 83.75 876 TRP A O 1
ATOM 6876 N N . VAL A 1 877 ? -8.425 14.900 31.476 1.00 78.50 877 VAL A N 1
ATOM 6877 C CA . VAL A 1 877 ? -8.489 13.512 31.012 1.00 78.50 877 VAL A CA 1
ATOM 6878 C C . VAL A 1 877 ? -9.782 12.865 31.505 1.00 78.50 877 VAL A C 1
ATOM 6880 O O . VAL A 1 877 ? -10.084 12.898 32.695 1.00 78.50 877 VAL A O 1
ATOM 6883 N N . GLY A 1 878 ? -10.540 12.270 30.583 1.00 73.00 878 GLY A N 1
ATOM 6884 C CA . GLY A 1 878 ? -11.747 11.496 30.881 1.00 73.00 878 GLY A CA 1
ATOM 6885 C C . GLY A 1 878 ? -12.974 12.287 31.346 1.00 73.00 878 GLY A C 1
ATOM 6886 O O . GLY A 1 878 ? -14.015 11.665 31.537 1.00 73.00 878 GLY A O 1
ATOM 6887 N N . HIS A 1 879 ? -12.868 13.610 31.562 1.00 79.50 879 HIS A N 1
ATOM 6888 C CA . HIS A 1 879 ? -13.901 14.429 32.234 1.00 79.50 879 HIS A CA 1
ATOM 6889 C C . HIS A 1 879 ? -14.463 13.763 33.490 1.00 79.50 879 HIS A C 1
ATOM 6891 O O . HIS A 1 879 ? -15.658 13.785 33.781 1.00 79.50 879 HIS A O 1
ATOM 6897 N N . SER A 1 880 ? -13.582 13.072 34.207 1.00 81.19 880 SER A N 1
ATOM 6898 C CA . SER A 1 880 ? -13.949 12.259 35.349 1.00 81.19 880 SER A CA 1
ATOM 6899 C C . SER A 1 880 ? -12.888 12.370 36.436 1.00 81.19 880 SER A C 1
ATOM 6901 O O . SER A 1 880 ? -11.717 12.619 36.127 1.00 81.19 880 SER A O 1
ATOM 6903 N N . PRO A 1 881 ? -13.270 12.136 37.700 1.00 85.81 881 PRO A N 1
ATOM 6904 C CA . PRO A 1 881 ? -12.320 11.987 38.789 1.00 85.81 881 PRO A CA 1
ATOM 6905 C C . PRO A 1 881 ? -11.231 10.950 38.505 1.00 85.81 881 PRO A C 1
ATOM 6907 O O . PRO A 1 881 ? -11.510 9.929 37.873 1.00 85.81 881 PRO A O 1
ATOM 6910 N N . LEU A 1 882 ? -10.034 11.160 39.055 1.00 86.50 882 LEU A N 1
ATOM 6911 C CA . LEU A 1 882 ? -8.874 10.271 38.956 1.00 86.50 882 LEU A CA 1
ATOM 6912 C C . LEU A 1 882 ? -9.243 8.830 39.328 1.00 86.50 882 LEU A C 1
ATOM 6914 O O . LEU A 1 882 ? -8.992 7.911 38.555 1.00 86.50 882 LEU A O 1
ATOM 6918 N N . ARG A 1 883 ? -9.962 8.642 40.440 1.00 82.69 883 ARG A N 1
ATOM 6919 C CA . ARG A 1 883 ? -10.455 7.327 40.892 1.00 82.69 883 ARG A CA 1
ATOM 6920 C C . ARG A 1 883 ? -11.426 6.607 39.941 1.00 82.69 883 ARG A C 1
ATOM 6922 O O . ARG A 1 883 ? -11.732 5.442 40.163 1.00 82.69 883 ARG A O 1
ATOM 6929 N N . LYS A 1 884 ? -11.973 7.294 38.931 1.00 83.38 884 LYS A N 1
ATOM 6930 C CA . LYS A 1 884 ? -12.854 6.714 37.899 1.00 83.38 884 LYS A CA 1
ATOM 6931 C C . LYS A 1 884 ? -12.141 6.497 36.560 1.00 83.38 884 LYS A C 1
ATOM 6933 O O . LYS A 1 884 ? -12.747 5.938 35.645 1.00 83.38 884 LYS A O 1
ATOM 6938 N N . LEU A 1 885 ? -10.889 6.938 36.421 1.00 85.88 885 LEU A N 1
ATOM 6939 C CA . LEU A 1 885 ? -10.118 6.721 35.202 1.00 85.88 885 LEU A CA 1
ATOM 6940 C C . LEU A 1 885 ? -9.773 5.240 35.044 1.00 85.88 885 LEU A C 1
ATOM 6942 O O . LEU A 1 885 ? -9.446 4.553 36.006 1.00 85.88 885 LEU A O 1
ATOM 6946 N N . CYS A 1 886 ? -9.817 4.756 33.802 1.00 86.44 886 CYS A N 1
ATOM 6947 C CA . CYS A 1 886 ? -9.410 3.388 33.476 1.00 86.44 886 CYS A CA 1
ATOM 6948 C C . CYS A 1 886 ? -7.907 3.179 33.720 1.00 86.44 886 CYS A C 1
ATOM 6950 O O . CYS A 1 886 ? -7.497 2.158 34.254 1.00 86.44 886 CYS A O 1
ATOM 6952 N N . ILE A 1 887 ? -7.083 4.149 33.316 1.00 89.00 887 ILE A N 1
ATOM 6953 C CA . ILE A 1 887 ? -5.634 4.166 33.541 1.00 89.00 887 ILE A CA 1
ATOM 6954 C C . ILE A 1 887 ? -5.246 5.606 33.852 1.00 89.00 887 ILE A C 1
ATOM 6956 O O . ILE A 1 887 ? -5.641 6.507 33.111 1.00 89.00 887 ILE A O 1
ATOM 6960 N N . ASP A 1 888 ? -4.447 5.820 34.896 1.00 88.25 888 ASP A N 1
ATOM 6961 C CA . ASP A 1 888 ? -3.833 7.123 35.135 1.00 88.25 888 ASP A CA 1
ATOM 6962 C C . ASP A 1 888 ? -2.691 7.359 34.125 1.00 88.25 888 ASP A C 1
ATOM 6964 O O . ASP A 1 888 ? -1.670 6.660 34.166 1.00 88.25 888 ASP A O 1
ATOM 6968 N N . PRO A 1 889 ? -2.819 8.331 33.205 1.00 84.62 889 PRO A N 1
ATOM 6969 C CA . PRO A 1 889 ? -1.799 8.599 32.197 1.00 84.62 889 PRO A CA 1
ATOM 6970 C C . PRO A 1 889 ? -0.470 9.127 32.755 1.00 84.62 889 PRO A C 1
ATOM 6972 O O . PRO A 1 889 ? 0.516 9.130 32.016 1.00 84.62 889 PRO A O 1
ATOM 6975 N N . ALA A 1 890 ? -0.440 9.601 34.006 1.00 84.00 890 ALA A N 1
ATOM 6976 C CA . ALA A 1 890 ? 0.766 10.109 34.663 1.00 84.00 890 ALA A CA 1
ATOM 6977 C C . ALA A 1 890 ? 1.476 9.060 35.538 1.00 84.00 890 ALA A C 1
ATOM 6979 O O . ALA A 1 890 ? 2.617 9.278 35.945 1.00 84.00 890 ALA A O 1
ATOM 6980 N N . ALA A 1 891 ? 0.830 7.924 35.815 1.00 85.56 891 ALA A N 1
ATOM 6981 C CA . ALA A 1 891 ? 1.370 6.920 36.729 1.00 85.56 891 ALA A CA 1
ATOM 6982 C C . ALA A 1 891 ? 2.528 6.112 36.127 1.00 85.56 891 ALA A C 1
ATOM 6984 O O . ALA A 1 891 ? 3.375 5.633 36.871 1.00 85.56 891 ALA A O 1
ATOM 6985 N N . TRP A 1 892 ? 2.589 5.977 34.799 1.00 88.88 892 TRP A N 1
ATOM 6986 C CA . TRP A 1 892 ? 3.524 5.068 34.130 1.00 88.88 892 TRP A CA 1
ATOM 6987 C C . TRP A 1 892 ? 4.340 5.761 33.040 1.00 88.88 892 TRP A C 1
ATOM 6989 O O . TRP A 1 892 ? 3.815 6.563 32.259 1.00 88.88 892 TRP A O 1
ATOM 6999 N N . SER A 1 893 ? 5.620 5.406 32.941 1.00 89.50 893 SER A N 1
ATOM 7000 C CA . SER A 1 893 ? 6.534 5.896 31.910 1.00 89.50 893 SER A CA 1
ATOM 7001 C C . SER A 1 893 ? 7.510 4.811 31.438 1.00 89.50 893 SER A C 1
ATOM 7003 O O . SER A 1 893 ? 7.687 3.775 32.078 1.00 89.50 893 SER A O 1
ATOM 7005 N N . TRP A 1 894 ? 8.111 5.039 30.268 1.00 89.81 894 TRP A N 1
ATOM 7006 C CA . TRP A 1 894 ? 9.250 4.260 29.778 1.00 89.81 894 TRP A CA 1
ATOM 7007 C C . TRP A 1 894 ? 10.542 5.031 30.023 1.00 89.81 894 TRP A C 1
ATOM 7009 O O . TRP A 1 894 ? 10.620 6.209 29.659 1.00 89.81 894 TRP A O 1
ATOM 7019 N N . ALA A 1 895 ? 11.566 4.369 30.551 1.00 86.00 895 ALA A N 1
ATOM 7020 C CA . ALA A 1 895 ? 12.916 4.909 30.581 1.00 86.00 895 ALA A CA 1
ATOM 7021 C C . ALA A 1 895 ? 13.465 5.064 29.151 1.00 86.00 895 ALA A C 1
ATOM 7023 O O . ALA A 1 895 ? 13.320 4.188 28.292 1.00 86.00 895 ALA A O 1
ATOM 7024 N N . THR A 1 896 ? 14.105 6.197 28.874 1.00 77.81 896 THR A N 1
ATOM 7025 C CA . THR A 1 896 ? 14.664 6.510 27.557 1.00 77.81 896 THR A CA 1
ATOM 7026 C C . THR A 1 896 ? 16.128 6.916 27.669 1.00 77.81 896 THR A C 1
ATOM 7028 O O . THR A 1 896 ? 16.527 7.674 28.542 1.00 77.81 896 THR A O 1
ATOM 7031 N N . GLU A 1 897 ? 16.945 6.452 26.721 1.00 66.75 897 GLU A N 1
ATOM 7032 C CA . GLU A 1 897 ? 18.379 6.788 26.626 1.00 66.75 897 GLU A CA 1
ATOM 7033 C C . GLU A 1 897 ? 18.646 8.237 26.160 1.00 66.75 897 GLU A C 1
ATOM 7035 O O . GLU A 1 897 ? 19.792 8.616 25.920 1.00 66.75 897 GLU A O 1
ATOM 7040 N N . ASP A 1 898 ? 17.603 9.043 25.940 1.00 64.12 898 ASP A N 1
ATOM 7041 C CA . ASP A 1 898 ? 17.753 10.428 25.499 1.00 64.12 898 ASP A CA 1
ATOM 7042 C C . ASP A 1 898 ? 18.074 11.324 26.700 1.00 64.12 898 ASP A C 1
ATOM 7044 O O . ASP A 1 898 ? 17.248 11.522 27.587 1.00 64.12 898 ASP A O 1
ATOM 7048 N N . VAL A 1 899 ? 19.267 11.920 26.694 1.00 61.84 899 VAL A N 1
ATOM 7049 C CA . VAL A 1 899 ? 19.736 12.842 27.740 1.00 61.84 899 VAL A CA 1
ATOM 7050 C C . VAL A 1 899 ? 18.777 14.028 27.931 1.00 61.84 899 VAL A C 1
ATOM 7052 O O . VAL A 1 899 ? 18.695 14.582 29.023 1.00 61.84 899 VAL A O 1
ATOM 7055 N N . LYS A 1 900 ? 18.028 14.429 26.891 1.00 57.12 900 LYS A N 1
ATOM 7056 C CA . LYS A 1 900 ? 17.073 15.550 26.963 1.00 57.12 900 LYS A CA 1
ATOM 7057 C C . LYS A 1 900 ? 15.684 15.147 27.453 1.00 57.12 900 LYS A C 1
ATOM 7059 O O . LYS A 1 900 ? 14.952 16.002 27.942 1.00 57.12 900 LYS A O 1
ATOM 7064 N N . GLN A 1 901 ? 15.300 13.887 27.277 1.00 64.75 901 GLN A N 1
ATOM 7065 C CA . GLN A 1 901 ? 14.022 13.336 27.724 1.00 64.75 901 GLN A CA 1
ATOM 7066 C C . GLN A 1 901 ? 14.300 11.942 28.283 1.00 64.75 901 GLN A C 1
ATOM 7068 O O . GLN A 1 901 ? 14.237 10.985 27.518 1.00 64.75 901 GLN A O 1
ATOM 7073 N N . PRO A 1 902 ? 14.644 11.819 29.578 1.00 74.69 902 PRO A N 1
ATOM 7074 C CA . PRO A 1 902 ? 15.049 10.548 30.187 1.00 74.69 902 PRO A CA 1
ATOM 7075 C C . PRO A 1 902 ? 13.870 9.611 30.479 1.00 74.69 902 PRO A C 1
ATOM 7077 O O . PRO A 1 902 ? 14.067 8.429 30.757 1.00 74.69 902 PRO A O 1
ATOM 7080 N N . GLN A 1 903 ? 12.643 10.133 30.424 1.00 83.75 903 GLN A N 1
ATOM 7081 C CA . GLN A 1 903 ? 11.422 9.357 30.572 1.00 83.75 903 GLN A CA 1
ATOM 7082 C C . GLN A 1 903 ? 10.385 9.786 29.541 1.00 83.75 903 GLN A C 1
ATOM 7084 O O . GLN A 1 903 ? 10.225 10.974 29.247 1.00 83.75 903 GLN A O 1
ATOM 7089 N N . LEU A 1 904 ? 9.646 8.807 29.026 1.00 86.00 904 LEU A N 1
ATOM 7090 C CA . LEU A 1 904 ? 8.491 9.014 28.169 1.00 86.00 904 LEU A CA 1
ATOM 7091 C C . LEU A 1 904 ? 7.208 8.638 28.928 1.00 86.00 904 LEU A C 1
ATOM 7093 O O . LEU A 1 904 ? 6.957 7.446 29.107 1.00 86.00 904 LEU A O 1
ATOM 7097 N N . PRO A 1 905 ? 6.376 9.611 29.337 1.00 87.06 905 PRO A N 1
ATOM 7098 C CA . PRO A 1 905 ? 5.093 9.336 29.982 1.00 87.06 905 PRO A CA 1
ATOM 7099 C C . PRO A 1 905 ? 4.118 8.569 29.081 1.00 87.06 905 PRO A C 1
ATOM 7101 O O . PRO A 1 905 ? 4.133 8.722 27.853 1.00 87.06 905 PRO A O 1
ATOM 7104 N N . LEU A 1 906 ? 3.213 7.799 29.692 1.00 88.75 906 LEU A N 1
ATOM 7105 C CA . LEU A 1 906 ? 2.174 7.046 28.986 1.00 88.75 906 LEU A CA 1
ATOM 7106 C C . LEU A 1 906 ? 1.259 7.940 28.132 1.00 88.75 906 LEU A C 1
ATOM 7108 O O . LEU A 1 906 ? 0.940 7.582 26.995 1.00 88.75 906 LEU A O 1
ATOM 7112 N N . SER A 1 907 ? 0.904 9.127 28.633 1.00 83.06 907 SER A N 1
ATOM 7113 C CA . SER A 1 907 ? 0.140 10.161 27.905 1.00 83.06 907 SER A CA 1
ATOM 7114 C C . SER A 1 907 ? 0.765 10.595 26.579 1.00 83.06 907 SER A C 1
ATOM 7116 O O . SER A 1 907 ? 0.055 10.991 25.652 1.00 83.06 907 SER A O 1
ATOM 7118 N N . ASP A 1 908 ? 2.090 10.524 26.495 1.00 84.56 908 ASP A N 1
ATOM 7119 C CA . ASP A 1 908 ? 2.897 11.050 25.401 1.00 84.56 908 ASP A CA 1
ATOM 7120 C C . ASP A 1 908 ? 3.294 9.981 24.379 1.00 84.56 908 ASP A C 1
ATOM 7122 O O . ASP A 1 908 ? 4.041 10.261 23.424 1.00 84.56 908 ASP A O 1
ATOM 7126 N N . TYR A 1 909 ? 2.800 8.754 24.565 1.00 88.44 909 TYR A N 1
ATOM 7127 C CA . TYR A 1 909 ? 3.038 7.648 23.658 1.00 88.44 909 TYR A CA 1
ATOM 7128 C C . TYR A 1 909 ? 2.468 7.938 22.264 1.00 88.44 909 TYR A C 1
ATOM 7130 O O . TYR A 1 909 ? 1.312 8.309 22.072 1.00 88.44 909 TYR A O 1
ATOM 7138 N N . SER A 1 910 ? 3.287 7.693 21.245 1.00 89.44 910 SER A N 1
ATOM 7139 C CA . SER A 1 910 ? 2.871 7.711 19.844 1.00 89.44 910 SER A CA 1
ATOM 7140 C C . SER A 1 910 ? 3.485 6.527 19.116 1.00 89.44 910 SER A C 1
ATOM 7142 O O . SER A 1 910 ? 4.513 6.002 19.543 1.00 89.44 910 SER A O 1
ATOM 7144 N N . VAL A 1 911 ? 2.917 6.143 17.969 1.00 88.19 911 VAL A N 1
ATOM 7145 C CA . VAL A 1 911 ? 3.467 5.051 17.144 1.00 88.19 911 VAL A CA 1
ATOM 7146 C C . VAL A 1 911 ? 4.940 5.293 16.810 1.00 88.19 911 VAL A C 1
ATOM 7148 O O . VAL A 1 911 ? 5.728 4.355 16.833 1.00 88.19 911 VAL A O 1
ATOM 7151 N N . ALA A 1 912 ? 5.329 6.541 16.530 1.00 85.19 912 ALA A N 1
ATOM 7152 C CA . ALA A 1 912 ? 6.712 6.893 16.214 1.00 85.19 912 ALA A CA 1
ATOM 7153 C C . ALA A 1 912 ? 7.645 6.678 17.416 1.00 85.19 912 ALA A C 1
ATOM 7155 O O . ALA A 1 912 ? 8.672 6.014 17.283 1.00 85.19 912 ALA A O 1
ATOM 7156 N N . LYS A 1 913 ? 7.265 7.177 18.601 1.00 87.25 913 LYS A N 1
ATOM 7157 C CA . LYS A 1 913 ? 8.046 6.978 19.832 1.00 87.25 913 LYS A CA 1
ATOM 7158 C C . LYS A 1 913 ? 8.105 5.494 20.220 1.00 87.25 913 LYS A C 1
ATOM 7160 O O . LYS A 1 913 ? 9.188 4.959 20.438 1.00 87.25 913 LYS A O 1
ATOM 7165 N N . GLY A 1 914 ? 6.967 4.799 20.187 1.00 87.50 914 GLY A N 1
ATOM 7166 C CA . GLY A 1 914 ? 6.855 3.360 20.438 1.00 87.50 914 GLY A CA 1
ATOM 7167 C C . GLY A 1 914 ? 7.674 2.490 19.484 1.00 87.50 914 GLY A C 1
ATOM 7168 O O . GLY A 1 914 ? 8.253 1.487 19.905 1.00 87.50 914 GLY A O 1
ATOM 7169 N N . TYR A 1 915 ? 7.749 2.886 18.211 1.00 87.75 915 TYR A N 1
ATOM 7170 C CA . TYR A 1 915 ? 8.584 2.253 17.192 1.00 87.75 915 TYR A CA 1
ATOM 7171 C C . TYR A 1 915 ? 10.074 2.477 17.461 1.00 87.75 915 TYR A C 1
ATOM 7173 O O . TYR A 1 915 ? 10.842 1.520 17.414 1.00 87.75 915 TYR A O 1
ATOM 7181 N N . ASN A 1 916 ? 10.481 3.703 17.800 1.00 82.44 916 ASN A N 1
ATOM 7182 C CA . ASN A 1 916 ? 11.877 4.020 18.105 1.00 82.44 916 ASN A CA 1
ATOM 7183 C C . ASN A 1 916 ? 12.381 3.262 19.343 1.00 82.44 916 ASN A C 1
ATOM 7185 O O . ASN A 1 916 ? 13.469 2.691 19.300 1.00 82.44 916 ASN A O 1
ATOM 7189 N N . MET A 1 917 ? 11.573 3.163 20.404 1.00 85.56 917 MET A N 1
ATOM 7190 C CA . MET A 1 917 ? 11.910 2.330 21.569 1.00 85.56 917 MET A CA 1
ATOM 7191 C C . MET A 1 917 ? 12.051 0.849 21.180 1.00 85.56 917 MET A C 1
ATOM 7193 O O . MET A 1 917 ? 13.004 0.176 21.570 1.00 85.56 917 MET A O 1
ATOM 7197 N N . ARG A 1 918 ? 11.151 0.347 20.320 1.00 86.50 918 ARG A N 1
ATOM 7198 C CA . ARG A 1 918 ? 11.227 -1.020 19.769 1.00 86.50 918 ARG A CA 1
ATOM 7199 C C . ARG A 1 918 ? 12.438 -1.244 18.874 1.00 86.50 918 ARG A C 1
ATOM 7201 O O . ARG A 1 918 ? 12.904 -2.373 18.748 1.00 86.50 918 ARG A O 1
ATOM 7208 N N . LEU A 1 919 ? 12.939 -0.214 18.193 1.00 77.06 919 LEU A N 1
ATOM 7209 C CA . LEU A 1 919 ? 14.145 -0.318 17.375 1.00 77.06 919 LEU A CA 1
ATOM 7210 C C . LEU A 1 919 ? 15.386 -0.544 18.233 1.00 77.06 919 LEU A C 1
ATOM 7212 O O . LEU A 1 919 ? 16.192 -1.402 17.869 1.00 77.06 919 LEU A O 1
ATOM 7216 N N . LYS A 1 920 ? 15.479 0.180 19.351 1.00 72.62 920 LYS A N 1
ATOM 7217 C CA . LYS A 1 920 ? 16.612 0.157 20.282 1.00 72.62 920 LYS A CA 1
ATOM 7218 C C . LYS A 1 920 ? 16.609 -1.032 21.243 1.00 72.62 920 LYS A C 1
ATOM 7220 O O . LYS A 1 920 ? 17.655 -1.401 21.753 1.00 72.62 920 LYS A O 1
ATOM 7225 N N . THR A 1 921 ? 15.460 -1.668 21.456 1.00 69.38 921 THR A N 1
ATOM 7226 C CA . THR A 1 921 ? 15.366 -2.856 22.313 1.00 69.38 921 THR A CA 1
ATOM 7227 C C . THR A 1 921 ? 15.997 -4.095 21.670 1.00 69.38 921 THR A C 1
ATOM 7229 O O . THR A 1 921 ? 15.772 -4.416 20.495 1.00 69.38 921 THR A O 1
ATOM 7232 N N . GLY A 1 922 ? 16.776 -4.813 22.482 1.00 62.66 922 GLY A N 1
ATOM 7233 C CA . GLY A 1 922 ? 17.531 -6.009 22.109 1.00 62.66 922 GLY A CA 1
ATOM 7234 C C . GLY A 1 922 ? 19.041 -5.759 22.044 1.00 62.66 922 GLY A C 1
ATOM 7235 O O . GLY A 1 922 ? 19.490 -4.657 21.755 1.00 62.66 922 GLY A O 1
ATOM 7236 N N . ASN A 1 923 ? 19.831 -6.807 22.288 1.00 59.56 923 ASN A N 1
ATOM 7237 C CA . ASN A 1 923 ? 21.296 -6.758 22.354 1.00 59.56 923 ASN A CA 1
ATOM 7238 C C . ASN A 1 923 ? 21.923 -6.624 20.941 1.00 59.56 923 ASN A C 1
ATOM 7240 O O . ASN A 1 923 ? 22.521 -7.560 20.407 1.00 59.56 923 ASN A O 1
ATOM 7244 N N . ARG A 1 924 ? 21.678 -5.493 20.265 1.00 69.75 924 ARG A N 1
ATOM 7245 C CA . ARG A 1 924 ? 22.040 -5.252 18.859 1.00 69.75 924 ARG A CA 1
ATOM 7246 C C . ARG A 1 924 ? 23.219 -4.295 18.752 1.00 69.75 924 ARG A C 1
ATOM 7248 O O . ARG A 1 924 ? 23.222 -3.231 19.358 1.00 69.75 924 ARG A O 1
ATOM 7255 N N . ARG A 1 925 ? 24.191 -4.646 17.906 1.00 83.50 925 ARG A N 1
ATOM 7256 C CA . ARG A 1 925 ? 25.320 -3.762 17.591 1.00 83.50 925 ARG A CA 1
ATOM 7257 C C . ARG A 1 925 ? 24.852 -2.591 16.726 1.00 83.50 925 ARG A C 1
ATOM 7259 O O . ARG A 1 925 ? 24.170 -2.811 15.723 1.00 83.50 925 ARG A O 1
ATOM 7266 N N . SER A 1 926 ? 25.253 -1.371 17.072 1.00 86.75 926 SER A N 1
ATOM 7267 C CA . SER A 1 926 ? 25.008 -0.185 16.245 1.00 86.75 926 SER A CA 1
ATOM 7268 C C . SER A 1 926 ? 25.781 -0.267 14.917 1.00 86.75 926 SER A C 1
ATOM 7270 O O . SER A 1 926 ? 26.800 -0.967 14.840 1.00 86.75 926 SER A O 1
ATOM 7272 N N . PRO A 1 927 ? 25.365 0.448 13.851 1.00 91.12 927 PRO A N 1
ATOM 7273 C CA . PRO A 1 927 ? 26.136 0.468 12.609 1.00 91.12 927 PRO A CA 1
ATOM 7274 C C . PRO A 1 927 ? 27.580 0.944 12.812 1.00 91.12 927 PRO A C 1
ATOM 7276 O O . PRO A 1 927 ? 28.478 0.405 12.169 1.00 91.12 927 PRO A O 1
ATOM 7279 N N . ALA A 1 928 ? 27.823 1.867 13.751 1.00 91.38 928 ALA A N 1
ATOM 7280 C CA . ALA A 1 928 ? 29.166 2.300 14.145 1.00 91.38 928 ALA A CA 1
ATOM 7281 C C . ALA A 1 928 ? 29.994 1.150 14.737 1.00 91.38 928 ALA A C 1
ATOM 7283 O O . ALA A 1 928 ? 31.094 0.890 14.261 1.00 91.38 928 ALA A O 1
ATOM 7284 N N . GLN A 1 929 ? 29.450 0.395 15.698 1.00 91.19 929 GLN A N 1
ATOM 7285 C CA . GLN A 1 929 ? 30.132 -0.775 16.273 1.00 91.19 929 GLN A CA 1
ATOM 7286 C C . GLN A 1 929 ? 30.445 -1.841 15.210 1.00 91.19 929 GLN A C 1
ATOM 7288 O O . GLN A 1 929 ? 31.503 -2.469 15.237 1.00 91.19 929 GLN A O 1
ATOM 7293 N N . VAL A 1 930 ? 29.542 -2.039 14.242 1.00 92.25 930 VAL A N 1
ATOM 7294 C CA . VAL A 1 930 ? 29.769 -2.961 13.118 1.00 92.25 930 VAL A CA 1
ATOM 7295 C C . VAL A 1 930 ? 30.843 -2.436 12.163 1.00 92.25 930 VAL A C 1
ATOM 7297 O O . VAL A 1 930 ? 31.668 -3.225 11.704 1.00 92.25 930 VAL A O 1
ATOM 7300 N N . ALA A 1 931 ? 30.851 -1.136 11.861 1.00 93.12 931 ALA A N 1
ATOM 7301 C CA . ALA A 1 931 ? 31.866 -0.507 11.020 1.00 93.12 931 ALA A CA 1
ATOM 7302 C C . ALA A 1 931 ? 33.259 -0.615 11.655 1.00 93.12 931 ALA A C 1
ATOM 7304 O O . ALA A 1 931 ? 34.182 -1.092 10.998 1.00 93.12 931 ALA A O 1
ATOM 7305 N N . ILE A 1 932 ? 33.381 -0.258 12.938 1.00 94.19 932 ILE A N 1
ATOM 7306 C CA . ILE A 1 932 ? 34.624 -0.327 13.721 1.00 94.19 932 ILE A CA 1
ATOM 7307 C C . ILE A 1 932 ? 35.185 -1.748 13.699 1.00 94.19 932 ILE A C 1
ATOM 7309 O O . ILE A 1 932 ? 36.298 -1.958 13.223 1.00 94.19 932 ILE A O 1
ATOM 7313 N N . SER A 1 933 ? 34.374 -2.736 14.091 1.00 92.56 933 SER A N 1
ATOM 7314 C CA . SER A 1 933 ? 34.792 -4.142 14.126 1.00 92.56 933 SER A CA 1
ATOM 7315 C C . SER A 1 933 ? 35.258 -4.659 12.759 1.00 92.56 933 SER A C 1
ATOM 7317 O O . SER A 1 933 ? 36.196 -5.449 12.684 1.00 92.56 933 SER A O 1
ATOM 7319 N N . ARG A 1 934 ? 34.629 -4.220 11.660 1.00 92.06 934 ARG A N 1
ATOM 7320 C CA . ARG A 1 934 ? 35.020 -4.631 10.304 1.00 92.06 934 ARG A CA 1
ATOM 7321 C C . ARG A 1 934 ? 36.285 -3.944 9.816 1.00 92.06 934 ARG A C 1
ATOM 7323 O O . ARG A 1 934 ? 37.076 -4.588 9.136 1.00 92.06 934 ARG A O 1
ATOM 7330 N N . TRP A 1 935 ? 36.468 -2.664 10.121 1.00 93.00 935 TRP A N 1
ATOM 7331 C CA . TRP A 1 935 ? 37.662 -1.933 9.707 1.00 93.00 935 TRP A CA 1
ATOM 7332 C C . TRP A 1 935 ? 38.891 -2.319 10.529 1.00 93.00 935 TRP A C 1
ATOM 7334 O O . TRP A 1 935 ? 39.945 -2.499 9.929 1.00 93.00 935 TRP A O 1
ATOM 7344 N N . GLN A 1 936 ? 38.760 -2.570 11.836 1.00 92.50 936 GLN A N 1
ATOM 7345 C CA . GLN A 1 936 ? 39.853 -3.096 12.674 1.00 92.50 936 GLN A CA 1
ATOM 7346 C C . GLN A 1 936 ? 40.388 -4.450 12.176 1.00 92.50 936 GLN A C 1
ATOM 7348 O O . GLN A 1 936 ? 41.551 -4.772 12.377 1.00 92.50 936 GLN A O 1
ATOM 7353 N N . ALA A 1 937 ? 39.566 -5.239 11.474 1.00 88.31 937 ALA A N 1
ATOM 7354 C CA . ALA A 1 937 ? 40.009 -6.483 10.841 1.00 88.31 937 ALA A CA 1
ATOM 7355 C C . ALA A 1 937 ? 40.790 -6.271 9.524 1.00 88.31 937 ALA A C 1
ATOM 7357 O O . ALA A 1 937 ? 41.312 -7.230 8.959 1.00 88.31 937 ALA A O 1
ATOM 7358 N N . VAL A 1 938 ? 40.825 -5.045 8.990 1.00 86.19 938 VAL A N 1
ATOM 7359 C CA . VAL A 1 938 ? 41.363 -4.716 7.656 1.00 86.19 938 VAL A CA 1
ATOM 7360 C C . VAL A 1 938 ? 42.540 -3.739 7.724 1.00 86.19 938 VAL A C 1
ATOM 7362 O O . VAL A 1 938 ? 43.436 -3.809 6.878 1.00 86.19 938 VAL A O 1
ATOM 7365 N N . ILE A 1 939 ? 42.545 -2.827 8.698 1.00 85.94 939 ILE A N 1
ATOM 7366 C CA . ILE A 1 939 ? 43.608 -1.839 8.912 1.00 85.94 939 ILE A CA 1
ATOM 7367 C C . ILE A 1 939 ? 44.218 -1.999 10.305 1.00 85.94 939 ILE A C 1
ATOM 7369 O O . ILE A 1 939 ? 43.552 -2.443 11.231 1.00 85.94 939 ILE A O 1
ATOM 7373 N N . SER A 1 940 ? 45.485 -1.611 10.448 1.00 81.38 940 SER A N 1
ATOM 7374 C CA . SER A 1 940 ? 46.235 -1.684 11.709 1.00 81.38 940 SER A CA 1
ATOM 7375 C C . SER A 1 940 ? 45.973 -0.513 12.664 1.00 81.38 940 SER A C 1
ATOM 7377 O O . SER A 1 940 ? 46.562 -0.470 13.738 1.00 81.38 940 SER A O 1
ATOM 7379 N N . GLU A 1 941 ? 45.145 0.460 12.273 1.00 81.44 941 GLU A N 1
ATOM 7380 C CA . GLU A 1 941 ? 44.769 1.583 13.138 1.00 81.44 941 GLU A CA 1
ATOM 7381 C C . GLU A 1 941 ? 43.722 1.157 14.172 1.00 81.44 941 GLU A C 1
ATOM 7383 O O . GLU A 1 941 ? 42.757 0.462 13.841 1.00 81.44 941 GLU A O 1
ATOM 7388 N N . ASP A 1 942 ? 43.865 1.640 15.408 1.00 87.50 942 ASP A N 1
ATOM 7389 C CA . ASP A 1 942 ? 42.819 1.482 16.411 1.00 87.50 942 ASP A CA 1
ATOM 7390 C C . ASP A 1 942 ? 41.651 2.440 16.128 1.00 87.50 942 ASP A C 1
ATOM 7392 O O . ASP A 1 942 ? 41.804 3.661 16.072 1.00 87.50 942 ASP A O 1
ATOM 7396 N N . LEU A 1 943 ? 40.468 1.860 15.928 1.00 89.81 943 LEU A N 1
ATOM 7397 C CA . LEU A 1 943 ? 39.215 2.567 15.669 1.00 89.81 943 LEU A CA 1
ATOM 7398 C C . LEU A 1 943 ? 38.202 2.415 16.809 1.00 89.81 943 LEU A C 1
ATOM 7400 O O . LEU A 1 943 ? 37.029 2.730 16.603 1.00 89.81 943 LEU A O 1
ATOM 7404 N N . SER A 1 944 ? 38.613 1.939 17.987 1.00 88.50 944 SER A N 1
ATOM 7405 C CA . SER A 1 944 ? 37.701 1.655 19.107 1.00 88.50 944 SER A CA 1
ATOM 7406 C C . SER A 1 944 ? 36.833 2.865 19.487 1.00 88.50 944 SER A C 1
ATOM 7408 O O . SER A 1 944 ? 35.649 2.707 19.780 1.00 88.50 944 SER A O 1
ATOM 7410 N N . GLU A 1 945 ? 37.373 4.081 19.358 1.00 89.12 945 GLU A N 1
ATOM 7411 C CA . GLU A 1 945 ? 36.674 5.344 19.645 1.00 89.12 945 GLU A CA 1
ATOM 7412 C C . GLU A 1 945 ? 36.136 6.067 18.394 1.00 89.12 945 GLU A C 1
ATOM 7414 O O . GLU A 1 945 ? 35.607 7.173 18.477 1.00 89.12 945 GLU A O 1
ATOM 7419 N N . ALA A 1 946 ? 36.207 5.459 17.205 1.00 88.81 946 ALA A N 1
ATOM 7420 C CA . ALA A 1 946 ? 35.838 6.118 15.946 1.00 88.81 946 ALA A CA 1
ATOM 7421 C C . ALA A 1 946 ? 34.315 6.249 15.712 1.00 88.81 946 ALA A C 1
ATOM 7423 O O . ALA A 1 946 ? 33.887 6.682 14.639 1.00 88.81 946 ALA A O 1
ATOM 7424 N N . GLY A 1 947 ? 33.480 5.880 16.688 1.00 89.25 947 GLY A N 1
ATOM 7425 C CA . GLY A 1 947 ? 32.017 5.887 16.574 1.00 89.25 947 GLY A CA 1
ATOM 7426 C C . GLY A 1 947 ? 31.430 7.244 16.152 1.00 89.25 947 GLY A C 1
ATOM 7427 O O . GLY A 1 947 ? 30.723 7.293 15.140 1.00 89.25 947 GLY A O 1
ATOM 7428 N N . PRO A 1 948 ? 31.760 8.350 16.847 1.00 89.94 948 PRO A N 1
ATOM 7429 C CA . PRO A 1 948 ? 31.323 9.693 16.463 1.00 89.94 948 PRO A CA 1
ATOM 7430 C C . PRO A 1 948 ? 31.810 10.109 15.067 1.00 89.94 948 PRO A C 1
ATOM 7432 O O . PRO A 1 948 ? 31.068 10.733 14.311 1.00 89.94 948 PRO A O 1
ATOM 7435 N N . SER A 1 949 ? 33.026 9.710 14.678 1.00 90.56 949 SER A N 1
ATOM 7436 C CA . SER A 1 949 ? 33.591 10.006 13.353 1.00 90.56 949 SER A CA 1
ATOM 7437 C C . SER A 1 949 ? 32.823 9.313 12.222 1.00 90.56 949 SER A C 1
ATOM 7439 O O . SER A 1 949 ? 32.597 9.912 11.169 1.00 90.56 949 SER A O 1
ATOM 7441 N N . PHE A 1 950 ? 32.358 8.076 12.438 1.00 92.50 950 PHE A N 1
ATOM 7442 C CA . PHE A 1 950 ? 31.471 7.386 11.495 1.00 92.50 950 PHE A CA 1
ATOM 7443 C C . PHE A 1 950 ? 30.092 8.052 11.396 1.00 92.50 950 PHE A C 1
ATOM 7445 O O . PHE A 1 950 ? 29.582 8.219 10.288 1.00 92.50 950 PHE A O 1
ATOM 7452 N N . GLN A 1 951 ? 29.507 8.483 12.518 1.00 89.88 951 GLN A N 1
ATOM 7453 C CA . GLN A 1 951 ? 28.243 9.232 12.509 1.00 89.88 951 GLN A CA 1
ATOM 7454 C C . GLN A 1 951 ? 28.379 10.543 11.727 1.00 89.88 951 GLN A C 1
ATOM 7456 O O . GLN A 1 951 ? 27.594 10.805 10.817 1.00 89.88 951 GLN A O 1
ATOM 7461 N N . ALA A 1 952 ? 29.441 11.310 11.979 1.00 88.12 952 ALA A N 1
ATOM 7462 C CA . ALA A 1 952 ? 29.717 12.549 11.259 1.00 88.12 952 ALA A CA 1
ATOM 7463 C C . ALA A 1 952 ? 29.948 12.317 9.750 1.00 88.12 952 ALA A C 1
ATOM 7465 O O . ALA A 1 952 ? 29.484 13.093 8.905 1.00 88.12 952 ALA A O 1
ATOM 7466 N N . LEU A 1 953 ? 30.606 11.209 9.383 1.00 91.12 953 LEU A N 1
ATOM 7467 C CA . LEU A 1 953 ? 30.720 10.773 7.992 1.00 91.12 953 LEU A CA 1
ATOM 7468 C C . LEU A 1 953 ? 29.337 10.524 7.378 1.00 91.12 953 LEU A C 1
ATOM 7470 O O . LEU A 1 953 ? 29.033 11.094 6.329 1.00 91.12 953 LEU A O 1
ATOM 7474 N N . TRP A 1 954 ? 28.495 9.699 7.997 1.00 92.50 954 TRP A N 1
ATOM 7475 C CA . TRP A 1 954 ? 27.181 9.355 7.450 1.00 92.50 954 TRP A CA 1
ATOM 7476 C C . TRP A 1 954 ? 26.229 10.547 7.382 1.00 92.50 954 TRP A C 1
ATOM 7478 O O . TRP A 1 954 ? 25.522 10.695 6.384 1.00 92.50 954 TRP A O 1
ATOM 7488 N N . GLU A 1 955 ? 26.266 11.443 8.368 1.00 88.50 955 GLU A N 1
ATOM 7489 C CA . GLU A 1 955 ? 25.606 12.747 8.295 1.00 88.50 955 GLU A CA 1
ATOM 7490 C C . GLU A 1 955 ? 26.053 13.519 7.053 1.00 88.50 955 GLU A C 1
ATOM 7492 O O . GLU A 1 955 ? 25.209 13.975 6.280 1.00 88.50 955 GLU A O 1
ATOM 7497 N N . SER A 1 956 ? 27.365 13.604 6.798 1.00 86.44 956 SER A N 1
ATOM 7498 C CA . SER A 1 956 ? 27.890 14.310 5.626 1.00 86.44 956 SER A CA 1
ATOM 7499 C C . SER A 1 956 ? 27.401 13.711 4.300 1.00 86.44 956 SER A C 1
ATOM 7501 O O . SER A 1 956 ? 27.049 14.458 3.384 1.00 86.44 956 SER A O 1
ATOM 7503 N N . LEU A 1 957 ? 27.277 12.378 4.215 1.00 89.19 957 LEU A N 1
ATOM 7504 C CA . LEU A 1 957 ? 26.794 11.675 3.021 1.00 89.19 957 LEU A CA 1
ATOM 7505 C C . LEU A 1 957 ? 25.359 12.062 2.635 1.00 89.19 957 LEU A C 1
ATOM 7507 O O . LEU A 1 957 ? 25.021 12.019 1.452 1.00 89.19 957 LEU A O 1
ATOM 7511 N N . THR A 1 958 ? 24.522 12.474 3.594 1.00 85.06 958 THR A N 1
ATOM 7512 C CA . THR A 1 958 ? 23.136 12.891 3.312 1.00 85.06 958 THR A CA 1
ATOM 7513 C C . THR A 1 958 ? 23.041 14.169 2.477 1.00 85.06 958 THR A C 1
ATOM 7515 O O . THR A 1 958 ? 22.028 14.389 1.812 1.00 85.06 958 THR A O 1
ATOM 7518 N N . TYR A 1 959 ? 24.101 14.983 2.458 1.00 80.00 959 TYR A N 1
ATOM 7519 C CA . TYR A 1 959 ? 24.142 16.247 1.725 1.00 80.00 959 TYR A CA 1
ATOM 7520 C C . TYR A 1 959 ? 24.701 16.119 0.305 1.00 80.00 959 TYR A C 1
ATOM 7522 O O . TYR A 1 959 ? 24.573 17.060 -0.478 1.00 80.00 959 TYR A O 1
ATOM 7530 N N . LEU A 1 960 ? 25.319 14.987 -0.046 1.00 83.50 960 LEU A N 1
ATOM 7531 C CA . LEU A 1 960 ? 25.957 14.815 -1.351 1.00 83.50 960 LEU A CA 1
ATOM 7532 C C . LEU A 1 960 ? 24.921 14.785 -2.496 1.00 83.50 960 LEU A C 1
ATOM 7534 O O . LEU A 1 960 ? 23.801 14.286 -2.341 1.00 83.50 960 LEU A O 1
ATOM 7538 N N . PRO A 1 961 ? 25.275 15.299 -3.687 1.00 77.75 961 PRO A N 1
ATOM 7539 C CA . PRO A 1 961 ? 24.319 15.488 -4.770 1.00 77.75 961 PRO A CA 1
ATOM 7540 C C . PRO A 1 961 ? 23.942 14.182 -5.485 1.00 77.75 961 PRO A C 1
ATOM 7542 O O . PRO A 1 961 ? 22.802 14.066 -5.936 1.00 77.75 961 PRO A O 1
ATOM 7545 N N . ASN A 1 962 ? 24.862 13.211 -5.566 1.00 83.75 962 ASN A N 1
ATOM 7546 C CA . ASN A 1 962 ? 24.736 12.003 -6.385 1.00 83.75 962 ASN A CA 1
ATOM 7547 C C . ASN A 1 962 ? 24.562 10.727 -5.537 1.00 83.75 962 ASN A C 1
ATOM 7549 O O . ASN A 1 962 ? 25.479 10.288 -4.841 1.00 83.75 962 ASN A O 1
ATOM 7553 N N . GLY A 1 963 ? 23.400 10.076 -5.667 1.00 84.25 963 GLY A N 1
ATOM 7554 C CA . GLY A 1 963 ? 23.059 8.861 -4.922 1.00 84.25 963 GLY A CA 1
ATOM 7555 C C . GLY A 1 963 ? 23.949 7.643 -5.213 1.00 84.25 963 GLY A C 1
ATOM 7556 O O . GLY A 1 963 ? 24.169 6.836 -4.312 1.00 84.25 963 GLY A O 1
ATOM 7557 N N . LYS A 1 964 ? 24.516 7.508 -6.424 1.00 85.69 964 LYS A N 1
ATOM 7558 C CA . LYS A 1 964 ? 25.433 6.396 -6.759 1.00 85.69 964 LYS A CA 1
ATOM 7559 C C . LYS A 1 964 ? 26.747 6.511 -5.988 1.00 85.69 964 LYS A C 1
ATOM 7561 O O . LYS A 1 964 ? 27.235 5.521 -5.447 1.00 85.69 964 LYS A O 1
ATOM 7566 N N . GLN A 1 965 ? 27.281 7.726 -5.898 1.00 89.81 965 GLN A N 1
ATOM 7567 C CA . GLN A 1 965 ? 28.508 8.024 -5.157 1.00 89.81 965 GLN A CA 1
ATOM 7568 C C . GLN A 1 965 ? 28.289 7.821 -3.657 1.00 89.81 965 GLN A C 1
ATOM 7570 O O . GLN A 1 965 ? 29.071 7.128 -3.011 1.00 89.81 965 GLN A O 1
ATOM 7575 N N . VAL A 1 966 ? 27.164 8.318 -3.128 1.00 90.69 966 VAL A N 1
ATOM 7576 C CA . VAL A 1 966 ? 26.750 8.079 -1.736 1.00 90.69 966 VAL A CA 1
ATOM 7577 C C . VAL A 1 966 ? 26.661 6.584 -1.432 1.00 90.69 966 VAL A C 1
ATOM 7579 O O . VAL A 1 966 ? 27.188 6.140 -0.416 1.00 90.69 966 VAL A O 1
ATOM 7582 N N . ALA A 1 967 ? 26.058 5.788 -2.320 1.00 90.06 967 ALA A N 1
ATOM 7583 C CA . ALA A 1 967 ? 25.938 4.346 -2.129 1.00 90.06 967 ALA A CA 1
ATOM 7584 C C . ALA A 1 967 ? 27.301 3.633 -2.083 1.00 90.06 967 ALA A C 1
ATOM 7586 O O . ALA A 1 967 ? 27.474 2.723 -1.272 1.00 90.06 967 ALA A O 1
ATOM 7587 N N . ILE A 1 968 ? 28.269 4.035 -2.915 1.00 92.00 968 ILE A N 1
ATOM 7588 C CA . ILE A 1 968 ? 29.630 3.471 -2.893 1.00 92.00 968 ILE A CA 1
ATOM 7589 C C . ILE A 1 968 ? 30.347 3.842 -1.592 1.00 92.00 968 ILE A C 1
ATOM 7591 O O . ILE A 1 968 ? 30.882 2.956 -0.928 1.00 92.00 968 ILE A O 1
ATOM 7595 N N . LEU A 1 969 ? 30.313 5.117 -1.189 1.00 94.19 969 LEU A N 1
ATOM 7596 C CA . LEU A 1 969 ? 30.956 5.580 0.046 1.00 94.19 969 LEU A CA 1
ATOM 7597 C C . LEU A 1 969 ? 30.334 4.935 1.290 1.00 94.19 969 LEU A C 1
ATOM 7599 O O . LEU A 1 969 ? 31.052 4.519 2.198 1.00 94.19 969 LEU A O 1
ATOM 7603 N N . TRP A 1 970 ? 29.010 4.778 1.304 1.00 94.44 970 TRP A N 1
ATOM 7604 C CA . TRP A 1 970 ? 28.301 4.069 2.365 1.00 94.44 970 TRP A CA 1
ATOM 7605 C C . TRP A 1 970 ? 28.694 2.583 2.411 1.00 94.44 970 TRP A C 1
ATOM 7607 O O . TRP A 1 970 ? 29.046 2.077 3.475 1.00 94.44 970 TRP A O 1
ATOM 7617 N N . GLN A 1 971 ? 28.736 1.888 1.265 1.00 93.00 971 GLN A N 1
ATOM 7618 C CA . GLN A 1 971 ? 29.200 0.493 1.207 1.00 93.00 971 GLN A CA 1
ATOM 7619 C C . GLN A 1 971 ? 30.653 0.350 1.670 1.00 93.00 971 GLN A C 1
ATOM 7621 O O . GLN A 1 971 ? 30.988 -0.625 2.344 1.00 93.00 971 GLN A O 1
ATOM 7626 N N . MET A 1 972 ? 31.510 1.312 1.329 1.00 93.62 972 MET A N 1
ATOM 7627 C CA . MET A 1 972 ? 32.904 1.327 1.759 1.00 93.62 972 MET A CA 1
ATOM 7628 C C . MET A 1 972 ? 33.004 1.514 3.274 1.00 93.62 972 MET A C 1
ATOM 7630 O O . MET A 1 972 ? 33.681 0.725 3.923 1.00 93.62 972 MET A O 1
ATOM 7634 N N . SER A 1 973 ? 32.241 2.449 3.856 1.00 94.00 973 SER A N 1
ATOM 7635 C CA . SER A 1 973 ? 32.220 2.705 5.307 1.00 94.00 973 SER A CA 1
ATOM 7636 C C . SER A 1 973 ? 31.881 1.470 6.153 1.00 94.00 973 SER A C 1
ATOM 7638 O O . SER A 1 973 ? 32.357 1.356 7.275 1.00 94.00 973 SER A O 1
ATOM 7640 N N . LEU A 1 974 ? 31.128 0.513 5.599 1.00 93.38 974 LEU A N 1
ATOM 7641 C CA . LEU A 1 974 ? 30.743 -0.740 6.257 1.00 93.38 974 LEU A CA 1
ATOM 7642 C C . LEU A 1 974 ? 31.548 -1.963 5.781 1.00 93.38 974 LEU A C 1
ATOM 7644 O O . LEU A 1 974 ? 31.207 -3.087 6.159 1.00 93.38 974 LEU A O 1
ATOM 7648 N N . VAL A 1 975 ? 32.571 -1.781 4.938 1.00 92.56 975 VAL A N 1
ATOM 7649 C CA . VAL A 1 975 ? 33.376 -2.858 4.325 1.00 92.56 975 VAL A CA 1
ATOM 7650 C C . VAL A 1 975 ? 32.500 -3.895 3.592 1.00 92.56 975 VAL A C 1
ATOM 7652 O O . VAL A 1 975 ? 32.686 -5.106 3.698 1.00 92.56 975 VAL A O 1
ATOM 7655 N N . VAL A 1 976 ? 31.489 -3.423 2.852 1.00 91.62 976 VAL A N 1
ATOM 7656 C CA . VAL A 1 976 ? 30.556 -4.267 2.068 1.00 91.62 976 VAL A CA 1
ATOM 7657 C C . VAL A 1 976 ? 30.601 -4.009 0.566 1.00 91.62 976 VAL A C 1
ATOM 7659 O O . VAL A 1 976 ? 29.691 -4.385 -0.178 1.00 91.62 976 VAL A O 1
ATOM 7662 N N . THR A 1 977 ? 31.658 -3.353 0.096 1.00 90.56 977 THR A N 1
ATOM 7663 C CA . THR A 1 977 ? 31.949 -3.256 -1.335 1.00 90.56 977 THR A CA 1
ATOM 7664 C C . THR A 1 977 ? 32.285 -4.649 -1.881 1.00 90.56 977 THR A C 1
ATOM 7666 O O . THR A 1 977 ? 33.102 -5.333 -1.262 1.00 90.56 977 THR A O 1
ATOM 7669 N N . PRO A 1 978 ? 31.702 -5.090 -3.015 1.00 89.94 978 PRO A N 1
ATOM 7670 C CA . PRO A 1 978 ? 31.856 -6.460 -3.508 1.00 89.94 978 PRO A CA 1
ATOM 7671 C C . PRO A 1 978 ? 33.218 -6.699 -4.192 1.00 89.94 978 PRO A C 1
ATOM 7673 O O . PRO A 1 978 ? 33.310 -6.892 -5.408 1.00 89.94 978 PRO A O 1
ATOM 7676 N N . SER A 1 979 ? 34.283 -6.671 -3.389 1.00 92.06 979 SER A N 1
ATOM 7677 C CA . SER A 1 979 ? 35.635 -7.122 -3.743 1.00 92.06 979 SER A CA 1
ATOM 7678 C C . SER A 1 979 ? 35.671 -8.644 -3.922 1.00 92.06 979 SER A C 1
ATOM 7680 O O . SER A 1 979 ? 34.756 -9.342 -3.477 1.00 92.06 979 SER A O 1
ATOM 7682 N N . ALA A 1 980 ? 36.696 -9.183 -4.588 1.00 91.00 980 ALA A N 1
ATOM 7683 C CA . ALA A 1 980 ? 36.787 -10.629 -4.813 1.00 91.00 980 ALA A CA 1
ATOM 7684 C C . ALA A 1 980 ? 36.778 -11.425 -3.497 1.00 91.00 980 ALA A C 1
ATOM 7686 O O . ALA A 1 980 ? 35.998 -12.365 -3.366 1.00 91.00 980 ALA A O 1
ATOM 7687 N N . VAL A 1 981 ? 37.551 -10.987 -2.497 1.00 91.31 981 VAL A N 1
ATOM 7688 C CA . VAL A 1 981 ? 37.571 -11.608 -1.158 1.00 91.31 981 VAL A CA 1
ATOM 7689 C C . VAL A 1 981 ? 36.187 -11.559 -0.505 1.00 91.31 981 VAL A C 1
ATOM 7691 O O . VAL A 1 981 ? 35.717 -12.557 0.042 1.00 91.31 981 VAL A O 1
ATOM 7694 N N . TRP A 1 982 ? 35.497 -10.418 -0.602 1.00 92.19 982 TRP A N 1
ATOM 7695 C CA . TRP A 1 982 ? 34.160 -10.272 -0.032 1.00 92.19 982 TRP A CA 1
ATOM 7696 C C . TRP A 1 982 ? 33.152 -11.213 -0.707 1.00 92.19 982 TRP A C 1
ATOM 7698 O O . TRP A 1 982 ? 32.377 -11.869 -0.017 1.00 92.19 982 TRP A O 1
ATOM 7708 N N . LEU A 1 983 ? 33.184 -11.337 -2.035 1.00 90.44 983 LEU A N 1
ATOM 7709 C CA . LEU A 1 983 ? 32.297 -12.229 -2.790 1.00 90.44 983 LEU A CA 1
ATOM 7710 C C . LEU A 1 983 ? 32.551 -13.711 -2.459 1.00 90.44 983 LEU A C 1
ATOM 7712 O O . LEU A 1 983 ? 31.593 -14.446 -2.213 1.00 90.44 983 LEU A O 1
ATOM 7716 N N . VAL A 1 984 ? 33.817 -14.134 -2.366 1.00 89.75 984 VAL A N 1
ATOM 7717 C CA . VAL A 1 984 ? 34.187 -15.509 -1.974 1.00 89.75 984 VAL A CA 1
ATOM 7718 C C . VAL A 1 984 ? 33.737 -15.824 -0.548 1.00 89.75 984 VAL A C 1
ATOM 7720 O O . VAL A 1 984 ? 33.157 -16.880 -0.313 1.00 89.75 984 VAL A O 1
ATOM 7723 N N . SER A 1 985 ? 33.878 -14.881 0.392 1.00 87.31 985 SER A N 1
ATOM 7724 C CA . SER A 1 985 ? 33.375 -15.053 1.770 1.00 87.31 985 SER A CA 1
ATOM 7725 C C . SER A 1 985 ? 31.850 -15.241 1.856 1.00 87.31 985 SER A C 1
ATOM 7727 O O . SER A 1 985 ? 31.321 -15.650 2.888 1.00 87.31 985 SER A O 1
ATOM 7729 N N . ARG A 1 986 ? 31.127 -14.936 0.770 1.00 87.31 986 ARG A N 1
ATOM 7730 C CA . ARG A 1 986 ? 29.680 -15.134 0.618 1.00 87.31 986 ARG A CA 1
ATOM 7731 C C . ARG A 1 986 ? 29.326 -16.341 -0.255 1.00 87.31 986 ARG A C 1
ATOM 7733 O O . ARG A 1 986 ? 28.172 -16.471 -0.651 1.00 87.31 986 ARG A O 1
ATOM 7740 N N . GLY A 1 987 ? 30.297 -17.208 -0.542 1.00 84.94 987 GLY A N 1
ATOM 7741 C CA . GLY A 1 987 ? 30.105 -18.444 -1.300 1.00 84.94 987 GLY A CA 1
ATOM 7742 C C . GLY A 1 987 ? 30.051 -18.261 -2.817 1.00 84.94 987 GLY A C 1
ATOM 7743 O O . GLY A 1 987 ? 29.641 -19.181 -3.518 1.00 84.94 987 GLY A O 1
ATOM 7744 N N . MET A 1 988 ? 30.438 -17.095 -3.349 1.00 86.19 988 MET A N 1
ATOM 7745 C CA . MET A 1 988 ? 30.489 -16.888 -4.799 1.00 86.19 988 MET A CA 1
ATOM 7746 C C . MET A 1 988 ? 31.818 -17.369 -5.378 1.00 86.19 988 MET A C 1
ATOM 7748 O O . MET A 1 988 ? 32.886 -16.995 -4.897 1.00 86.19 988 MET A O 1
ATOM 7752 N N . GLN A 1 989 ? 31.750 -18.134 -6.466 1.00 86.69 989 GLN A N 1
ATOM 7753 C CA . GLN A 1 989 ? 32.927 -18.560 -7.216 1.00 86.69 989 GLN A CA 1
ATOM 7754 C C . GLN A 1 989 ? 33.412 -17.413 -8.112 1.00 86.69 989 GLN A C 1
ATOM 7756 O O . GLN A 1 989 ? 32.867 -17.165 -9.185 1.00 86.69 989 GLN A O 1
ATOM 7761 N N . VAL A 1 990 ? 34.417 -16.672 -7.643 1.00 87.56 990 VAL A N 1
ATOM 7762 C CA . VAL A 1 990 ? 35.093 -15.618 -8.411 1.00 87.56 990 VAL A CA 1
ATOM 7763 C C . VAL A 1 990 ? 36.603 -15.731 -8.233 1.00 87.56 990 VAL A C 1
ATOM 7765 O O . VAL A 1 990 ? 37.077 -16.094 -7.160 1.00 87.56 990 VAL A O 1
ATOM 7768 N N . GLU A 1 991 ? 37.367 -15.378 -9.266 1.00 88.38 991 GLU A N 1
ATOM 7769 C CA . GLU A 1 991 ? 38.831 -15.369 -9.195 1.00 88.38 991 GLU A CA 1
ATOM 7770 C C . GLU A 1 991 ? 39.306 -14.390 -8.108 1.00 88.38 991 GLU A C 1
ATOM 7772 O O . GLU A 1 991 ? 38.900 -13.232 -8.102 1.00 88.38 991 GLU A O 1
ATOM 7777 N N . LEU A 1 992 ? 40.151 -14.813 -7.166 1.00 91.44 992 LEU A N 1
ATOM 7778 C CA . LEU A 1 992 ? 40.631 -13.910 -6.108 1.00 91.44 992 LEU A CA 1
ATOM 7779 C C . LEU A 1 992 ? 41.565 -12.820 -6.646 1.00 91.44 992 LEU A C 1
ATOM 7781 O O . LEU A 1 992 ? 41.656 -11.744 -6.055 1.00 91.44 992 LEU A O 1
ATOM 7785 N N . LYS A 1 993 ? 42.211 -13.075 -7.782 1.00 92.88 993 LYS A N 1
ATOM 7786 C CA . LYS A 1 993 ? 43.216 -12.207 -8.383 1.00 92.88 993 LYS A CA 1
ATOM 7787 C C . LYS A 1 993 ? 42.630 -10.873 -8.860 1.00 92.88 993 LYS A C 1
ATOM 7789 O O . LYS A 1 993 ? 41.539 -10.808 -9.429 1.00 92.88 993 LYS A O 1
ATOM 7794 N N . CYS A 1 994 ? 43.376 -9.790 -8.654 1.00 92.31 994 CYS A N 1
ATOM 7795 C CA . CYS A 1 994 ? 43.015 -8.458 -9.132 1.00 92.31 994 CYS A CA 1
ATOM 7796 C C . CYS A 1 994 ? 43.228 -8.352 -10.654 1.00 92.31 994 CYS A C 1
ATOM 7798 O O . CYS A 1 994 ? 44.368 -8.475 -11.111 1.00 92.31 994 CYS A O 1
ATOM 7800 N N . PRO A 1 995 ? 42.192 -8.019 -11.447 1.00 88.31 995 PRO A N 1
ATOM 7801 C CA . PRO A 1 995 ? 42.289 -7.965 -12.909 1.00 88.31 995 PRO A CA 1
ATOM 7802 C C . PRO A 1 995 ? 43.100 -6.768 -13.432 1.00 88.31 995 PRO A C 1
ATOM 7804 O O . PRO A 1 995 ? 43.367 -6.681 -14.625 1.00 88.31 995 PRO A O 1
ATOM 7807 N N . ARG A 1 996 ? 43.475 -5.817 -12.563 1.00 91.50 996 ARG A N 1
ATOM 7808 C CA . ARG A 1 996 ? 44.179 -4.581 -12.955 1.00 91.50 996 ARG A CA 1
ATOM 7809 C C . ARG A 1 996 ? 45.681 -4.601 -12.685 1.00 91.50 996 ARG A C 1
ATOM 7811 O O . ARG A 1 996 ? 46.415 -3.852 -13.319 1.00 91.50 996 ARG A O 1
ATOM 7818 N N . CYS A 1 997 ? 46.139 -5.400 -11.724 1.00 91.88 997 CYS A N 1
ATOM 7819 C CA . CYS A 1 997 ? 47.551 -5.450 -11.323 1.00 91.88 997 CYS A CA 1
ATOM 7820 C C . CYS A 1 997 ? 48.066 -6.865 -11.044 1.00 91.88 997 CYS A C 1
ATOM 7822 O O . CYS A 1 997 ? 49.201 -7.014 -10.605 1.00 91.88 997 CYS A O 1
ATOM 7824 N N . ASN A 1 998 ? 47.244 -7.894 -11.269 1.00 89.25 998 ASN A N 1
ATOM 7825 C CA . ASN A 1 998 ? 47.572 -9.296 -11.020 1.00 89.25 998 ASN A CA 1
ATOM 7826 C C . ASN A 1 998 ? 47.877 -9.668 -9.557 1.00 89.25 998 ASN A C 1
ATOM 7828 O O . ASN A 1 998 ? 48.391 -10.757 -9.309 1.00 89.25 998 ASN A O 1
ATOM 7832 N N . TRP A 1 999 ? 47.514 -8.823 -8.588 1.00 90.75 999 TRP A N 1
ATOM 7833 C CA . TRP A 1 999 ? 47.660 -9.137 -7.165 1.00 90.75 999 TRP A CA 1
ATOM 7834 C C . TRP A 1 999 ? 46.837 -10.378 -6.765 1.00 90.75 999 TRP A C 1
ATOM 7836 O O . TRP A 1 999 ? 45.690 -10.465 -7.203 1.00 90.75 999 TRP A O 1
ATOM 7846 N N . PRO A 1 1000 ? 47.344 -11.308 -5.930 1.00 88.94 1000 PRO A N 1
ATOM 7847 C CA . PRO A 1 1000 ? 46.688 -12.603 -5.694 1.00 88.94 1000 PRO A CA 1
ATOM 7848 C C . PRO A 1 1000 ? 45.301 -12.545 -5.029 1.00 88.94 1000 PRO A C 1
ATOM 7850 O O . PRO A 1 1000 ? 44.476 -13.421 -5.278 1.00 88.94 1000 PRO A O 1
ATOM 7853 N N . PHE A 1 1001 ? 45.023 -11.527 -4.207 1.00 91.19 1001 PHE A N 1
ATOM 7854 C CA . PHE A 1 1001 ? 43.753 -11.370 -3.481 1.00 91.19 1001 PHE A CA 1
ATOM 7855 C C . PHE A 1 1001 ? 43.228 -9.923 -3.525 1.00 91.19 1001 PHE A C 1
ATOM 7857 O O . PHE A 1 1001 ? 43.723 -9.027 -2.847 1.00 91.19 1001 PHE A O 1
ATOM 7864 N N . GLU A 1 1002 ? 42.182 -9.664 -4.307 1.00 93.00 1002 GLU A N 1
ATOM 7865 C CA . GLU A 1 1002 ? 41.515 -8.361 -4.365 1.00 93.00 1002 GLU A CA 1
ATOM 7866 C C . GLU A 1 1002 ? 40.616 -8.167 -3.129 1.00 93.00 1002 GLU A C 1
ATOM 7868 O O . GLU A 1 1002 ? 39.433 -8.524 -3.124 1.00 93.00 1002 GLU A O 1
ATOM 7873 N N . SER A 1 1003 ? 41.192 -7.607 -2.061 1.00 91.81 1003 SER A N 1
ATOM 7874 C CA . SER A 1 1003 ? 40.480 -7.168 -0.854 1.00 91.81 1003 SER A CA 1
ATOM 7875 C C . SER A 1 1003 ? 39.865 -5.768 -1.024 1.00 91.81 1003 SER A C 1
ATOM 7877 O O . SER A 1 1003 ? 40.151 -5.056 -1.987 1.00 91.81 1003 SER A O 1
ATOM 7879 N N . THR A 1 1004 ? 39.026 -5.335 -0.075 1.00 90.69 1004 THR A N 1
ATOM 7880 C CA . THR A 1 1004 ? 38.486 -3.959 -0.056 1.00 90.69 1004 THR A CA 1
ATOM 7881 C C . THR A 1 1004 ? 39.605 -2.915 0.044 1.00 90.69 1004 THR A C 1
ATOM 7883 O O . THR A 1 1004 ? 39.597 -1.941 -0.704 1.00 90.69 1004 THR A O 1
ATOM 7886 N N . ARG A 1 1005 ? 40.606 -3.142 0.905 1.00 91.62 1005 ARG A N 1
ATOM 7887 C CA . ARG A 1 1005 ? 41.780 -2.264 1.039 1.00 91.62 1005 ARG A CA 1
ATOM 7888 C C . ARG A 1 1005 ? 42.609 -2.230 -0.247 1.00 91.62 1005 ARG A C 1
ATOM 7890 O O . ARG A 1 1005 ? 42.959 -1.150 -0.725 1.00 91.62 1005 ARG A O 1
ATOM 7897 N N . HIS A 1 1006 ? 42.821 -3.396 -0.861 1.00 93.19 1006 HIS A N 1
ATOM 7898 C CA . HIS A 1 1006 ? 43.536 -3.503 -2.127 1.00 93.19 1006 HIS A CA 1
ATOM 7899 C C . HIS A 1 1006 ? 42.829 -2.741 -3.251 1.00 93.19 1006 HIS A C 1
ATOM 7901 O O . HIS A 1 1006 ? 43.442 -1.939 -3.953 1.00 93.19 1006 HIS A O 1
ATOM 7907 N N . LEU A 1 1007 ? 41.520 -2.958 -3.402 1.00 93.75 1007 LEU A N 1
ATOM 7908 C CA . LEU A 1 1007 ? 40.690 -2.314 -4.415 1.00 93.75 1007 LEU A CA 1
ATOM 7909 C C . LEU A 1 1007 ? 40.788 -0.787 -4.352 1.00 93.75 1007 LEU A C 1
ATOM 7911 O O . LEU A 1 1007 ? 40.977 -0.146 -5.390 1.00 93.75 1007 LEU A O 1
ATOM 7915 N N . TRP A 1 1008 ? 40.643 -0.213 -3.159 1.00 94.31 1008 TRP A N 1
ATOM 7916 C CA . TRP A 1 1008 ? 40.537 1.232 -2.996 1.00 94.31 1008 TRP A CA 1
ATOM 7917 C C . TRP A 1 1008 ? 41.889 1.935 -2.897 1.00 94.31 1008 TRP A C 1
ATOM 7919 O O . TRP A 1 1008 ? 41.993 3.048 -3.404 1.00 94.31 1008 TRP A O 1
ATOM 7929 N N . TRP A 1 1009 ? 42.925 1.308 -2.328 1.00 93.12 1009 TRP A N 1
ATOM 7930 C CA . TRP A 1 1009 ? 44.197 1.985 -2.048 1.00 93.12 1009 TRP A CA 1
ATOM 7931 C C . TRP A 1 1009 ? 45.446 1.261 -2.571 1.00 93.12 1009 TRP A C 1
ATOM 7933 O O . TRP A 1 1009 ? 46.205 1.857 -3.336 1.00 93.12 1009 TRP A O 1
ATOM 7943 N N . GLU A 1 1010 ? 45.673 -0.007 -2.207 1.00 93.31 1010 GLU A N 1
ATOM 7944 C CA . GLU A 1 1010 ? 46.969 -0.672 -2.468 1.00 93.31 1010 GLU A CA 1
ATOM 7945 C C . GLU A 1 1010 ? 47.194 -0.997 -3.952 1.00 93.31 1010 GLU A C 1
ATOM 7947 O O . GLU A 1 1010 ? 48.334 -1.036 -4.416 1.00 93.31 1010 GLU A O 1
ATOM 7952 N N . CYS A 1 1011 ? 46.121 -1.214 -4.720 1.00 94.38 1011 CYS A N 1
ATOM 7953 C CA . CYS A 1 1011 ? 46.208 -1.516 -6.143 1.00 94.38 1011 CYS A CA 1
ATOM 7954 C C . CYS A 1 1011 ? 46.930 -0.378 -6.892 1.00 94.38 1011 CYS A C 1
ATOM 7956 O O . CYS A 1 1011 ? 46.425 0.750 -6.896 1.00 94.38 1011 CYS A O 1
ATOM 7958 N N . PRO A 1 1012 ? 48.038 -0.651 -7.617 1.00 93.25 1012 PRO A N 1
ATOM 7959 C CA . PRO A 1 1012 ? 48.777 0.370 -8.365 1.00 93.25 1012 PRO A CA 1
ATOM 7960 C C . PRO A 1 1012 ? 47.898 1.196 -9.313 1.00 93.25 1012 PRO A C 1
ATOM 7962 O O . PRO A 1 1012 ? 48.082 2.408 -9.429 1.00 93.25 1012 PRO A O 1
ATOM 7965 N N . ALA A 1 1013 ? 46.894 0.565 -9.934 1.00 90.94 1013 ALA A N 1
ATOM 7966 C CA . ALA A 1 1013 ? 45.926 1.251 -10.789 1.00 90.94 1013 ALA A CA 1
ATOM 7967 C C . ALA A 1 1013 ? 45.059 2.268 -10.019 1.00 90.94 1013 ALA A C 1
ATOM 7969 O O . ALA A 1 1013 ? 44.874 3.384 -10.494 1.00 90.94 1013 ALA A O 1
ATOM 7970 N N . SER A 1 1014 ? 44.584 1.932 -8.813 1.00 94.06 1014 SER A N 1
ATOM 7971 C CA . SER A 1 1014 ? 43.830 2.864 -7.958 1.00 94.06 1014 SER A CA 1
ATOM 7972 C C . SER A 1 1014 ? 44.741 3.961 -7.408 1.00 94.06 1014 SER A C 1
ATOM 7974 O O . SER A 1 1014 ? 44.406 5.142 -7.470 1.00 94.06 1014 SER A O 1
ATOM 7976 N N . ARG A 1 1015 ? 45.941 3.591 -6.940 1.00 92.12 1015 ARG A N 1
ATOM 7977 C CA . ARG A 1 1015 ? 46.927 4.531 -6.393 1.00 92.12 1015 ARG A CA 1
ATOM 7978 C C . ARG A 1 1015 ? 47.368 5.572 -7.420 1.00 92.12 1015 ARG A C 1
ATOM 7980 O O . ARG A 1 1015 ? 47.594 6.720 -7.050 1.00 92.12 1015 ARG A O 1
ATOM 7987 N N . ARG A 1 1016 ? 47.449 5.207 -8.705 1.00 90.12 1016 ARG A N 1
ATOM 7988 C CA . ARG A 1 1016 ? 47.711 6.148 -9.808 1.00 90.12 1016 ARG A CA 1
ATOM 7989 C C . ARG A 1 1016 ? 46.655 7.257 -9.876 1.00 90.12 1016 ARG A C 1
ATOM 7991 O O . ARG A 1 1016 ? 47.026 8.421 -9.999 1.00 90.12 1016 ARG A O 1
ATOM 7998 N N . VAL A 1 1017 ? 45.370 6.917 -9.737 1.00 92.12 1017 VAL A N 1
ATOM 7999 C CA . VAL A 1 1017 ? 44.258 7.889 -9.748 1.00 92.12 1017 VAL A CA 1
ATOM 8000 C C . VAL A 1 1017 ? 44.341 8.829 -8.544 1.00 92.12 1017 VAL A C 1
ATOM 8002 O O . VAL A 1 1017 ? 44.278 10.047 -8.711 1.00 92.12 1017 VAL A O 1
ATOM 8005 N N . TRP A 1 1018 ? 44.556 8.282 -7.343 1.00 93.19 1018 TRP A N 1
ATOM 8006 C CA . TRP A 1 1018 ? 44.689 9.084 -6.123 1.00 93.19 1018 TRP A CA 1
ATOM 8007 C C . TRP A 1 1018 ? 45.910 10.002 -6.151 1.00 93.19 1018 TRP A C 1
ATOM 8009 O O . TRP A 1 1018 ? 45.786 11.177 -5.821 1.00 93.19 1018 TRP A O 1
ATOM 8019 N N . LYS A 1 1019 ? 47.073 9.512 -6.606 1.00 90.75 1019 LYS A N 1
ATOM 8020 C CA . LYS A 1 1019 ? 48.286 10.332 -6.767 1.00 90.75 1019 LYS A CA 1
ATOM 8021 C C . LYS A 1 1019 ? 48.068 11.477 -7.749 1.00 90.75 1019 LYS A C 1
ATOM 8023 O O . LYS A 1 1019 ? 48.450 12.609 -7.463 1.00 90.75 1019 LYS A O 1
ATOM 8028 N N . TRP A 1 1020 ? 47.440 11.191 -8.891 1.00 90.50 1020 TRP A N 1
ATOM 8029 C CA . TRP A 1 1020 ? 47.119 12.215 -9.878 1.00 90.50 1020 TRP A CA 1
ATOM 8030 C C . TRP A 1 1020 ? 46.205 13.292 -9.283 1.00 90.50 1020 TRP A C 1
ATOM 8032 O O . TRP A 1 1020 ? 46.495 14.475 -9.442 1.00 90.50 1020 TRP A O 1
ATOM 8042 N N . TRP A 1 1021 ? 45.158 12.911 -8.542 1.00 90.25 1021 TRP A N 1
ATOM 8043 C CA . TRP A 1 1021 ? 44.274 13.883 -7.897 1.00 90.25 1021 TRP A CA 1
ATOM 8044 C C . TRP A 1 1021 ? 44.942 14.644 -6.743 1.00 90.25 1021 TRP A C 1
ATOM 8046 O O . TRP A 1 1021 ? 44.752 15.851 -6.648 1.00 90.25 1021 TRP A O 1
ATOM 8056 N N . LYS A 1 1022 ? 45.771 13.993 -5.912 1.00 90.69 1022 LYS A N 1
ATOM 8057 C CA . LYS A 1 1022 ? 46.510 14.644 -4.811 1.00 90.69 1022 LYS A CA 1
ATOM 8058 C C . LYS A 1 1022 ? 47.335 15.831 -5.320 1.00 90.69 1022 LYS A C 1
ATOM 8060 O O . LYS A 1 1022 ? 47.246 16.913 -4.752 1.00 90.69 1022 LYS A O 1
ATOM 8065 N N . LEU A 1 1023 ? 48.050 15.661 -6.438 1.00 88.06 1023 LEU A N 1
ATOM 8066 C CA . LEU A 1 1023 ? 48.822 16.737 -7.082 1.00 88.06 1023 LEU A CA 1
ATOM 8067 C C . LEU A 1 1023 ? 47.951 17.912 -7.548 1.00 88.06 1023 LEU A C 1
ATOM 8069 O O . LEU A 1 1023 ? 48.392 19.057 -7.532 1.00 88.06 1023 LEU A O 1
ATOM 8073 N N . HIS A 1 1024 ? 46.724 17.631 -7.984 1.00 86.69 1024 HIS A N 1
ATOM 8074 C CA . HIS A 1 1024 ? 45.768 18.650 -8.409 1.00 86.69 1024 HIS A CA 1
ATOM 8075 C C . HIS A 1 1024 ? 45.181 19.372 -7.191 1.00 86.69 1024 HIS A C 1
ATOM 8077 O O . HIS A 1 1024 ? 45.226 20.596 -7.130 1.00 86.69 1024 HIS A O 1
ATOM 8083 N N . TRP A 1 1025 ? 44.737 18.628 -6.174 1.00 85.62 1025 TRP A N 1
ATOM 8084 C CA . TRP A 1 1025 ? 44.215 19.195 -4.932 1.00 85.62 1025 TRP A CA 1
ATOM 8085 C C . TRP A 1 1025 ? 45.233 20.083 -4.214 1.00 85.62 1025 TRP A C 1
ATOM 8087 O O . TRP A 1 1025 ? 44.854 21.126 -3.707 1.00 85.62 1025 TRP A O 1
ATOM 8097 N N . GLN A 1 1026 ? 46.525 19.745 -4.233 1.00 86.00 1026 GLN A N 1
ATOM 8098 C CA . GLN A 1 1026 ? 47.578 20.602 -3.670 1.00 86.00 1026 GLN A CA 1
ATOM 8099 C C . GLN A 1 1026 ? 47.686 21.979 -4.348 1.00 86.00 1026 GLN A C 1
ATOM 8101 O O . GLN A 1 1026 ? 48.224 22.904 -3.749 1.00 86.00 1026 GLN A O 1
ATOM 8106 N N . ARG A 1 1027 ? 47.199 22.128 -5.587 1.00 81.94 1027 ARG A N 1
ATOM 8107 C CA . ARG A 1 1027 ? 47.251 23.397 -6.329 1.00 81.94 1027 ARG A CA 1
ATOM 8108 C C . ARG A 1 1027 ? 46.048 24.303 -6.076 1.00 81.94 1027 ARG A C 1
ATOM 8110 O O . ARG A 1 1027 ? 46.207 25.514 -6.151 1.00 81.94 1027 ARG A O 1
ATOM 8117 N N . PHE A 1 1028 ? 44.863 23.742 -5.825 1.00 78.12 1028 PHE A N 1
ATOM 8118 C CA . PHE A 1 1028 ? 43.624 24.528 -5.706 1.00 78.12 1028 PHE A CA 1
ATOM 8119 C C . PHE A 1 1028 ? 42.819 24.283 -4.428 1.00 78.12 1028 PHE A C 1
ATOM 8121 O O . PHE A 1 1028 ? 41.966 25.101 -4.103 1.00 78.12 1028 PHE A O 1
ATOM 8128 N N . GLY A 1 1029 ? 43.031 23.163 -3.742 1.00 69.88 1029 GLY A N 1
ATOM 8129 C CA . GLY A 1 1029 ? 42.265 22.722 -2.581 1.00 69.88 1029 GLY A CA 1
ATOM 8130 C C . GLY A 1 1029 ? 42.797 23.258 -1.255 1.00 69.88 1029 GLY A C 1
ATOM 8131 O O . GLY A 1 1029 ? 43.893 23.799 -1.161 1.00 69.88 1029 GLY A O 1
ATOM 8132 N N . ASP A 1 1030 ? 41.993 23.090 -0.212 1.00 74.19 1030 ASP A N 1
ATOM 8133 C CA . ASP A 1 1030 ? 42.330 23.489 1.156 1.00 74.19 1030 ASP A CA 1
ATOM 8134 C C . ASP A 1 1030 ? 43.176 22.408 1.863 1.00 74.19 1030 ASP A C 1
ATOM 8136 O O . ASP A 1 1030 ? 42.908 21.212 1.659 1.00 74.19 1030 ASP A O 1
ATOM 8140 N N . PRO A 1 1031 ? 44.164 22.788 2.700 1.00 72.62 1031 PRO A N 1
ATOM 8141 C CA . PRO A 1 1031 ? 44.983 21.852 3.474 1.00 72.62 1031 PRO A CA 1
ATOM 8142 C C . PRO A 1 1031 ? 44.210 21.047 4.535 1.00 72.62 1031 PRO A C 1
ATOM 8144 O O . PRO A 1 1031 ? 44.778 20.120 5.103 1.00 72.62 1031 PRO A O 1
ATOM 8147 N N . VAL A 1 1032 ? 42.927 21.337 4.793 1.00 71.69 1032 VAL A N 1
ATOM 8148 C CA . VAL A 1 1032 ? 42.077 20.585 5.743 1.00 71.69 1032 VAL A CA 1
ATOM 8149 C C . VAL A 1 1032 ? 41.976 19.082 5.425 1.00 71.69 1032 VAL A C 1
ATOM 8151 O O . VAL A 1 1032 ? 41.643 18.295 6.312 1.00 71.69 1032 VAL A O 1
ATOM 8154 N N . VAL A 1 1033 ? 42.253 18.656 4.187 1.00 80.56 1033 VAL A N 1
ATOM 8155 C CA . VAL A 1 1033 ? 42.210 17.242 3.783 1.00 80.56 1033 VAL A CA 1
ATOM 8156 C C . VAL A 1 1033 ? 43.499 16.836 3.078 1.00 80.56 1033 VAL A C 1
ATOM 8158 O O . VAL A 1 1033 ? 43.800 17.351 2.001 1.00 80.56 1033 VAL A O 1
ATOM 8161 N N . ASP A 1 1034 ? 44.191 15.832 3.624 1.00 83.75 1034 ASP A N 1
ATOM 8162 C CA . ASP A 1 1034 ? 45.258 15.132 2.908 1.00 83.75 1034 ASP A CA 1
ATOM 8163 C C . ASP A 1 1034 ? 44.736 13.838 2.262 1.00 83.75 1034 ASP A C 1
ATOM 8165 O O . ASP A 1 1034 ? 44.051 13.027 2.886 1.00 83.75 1034 ASP A O 1
ATOM 8169 N N . TRP A 1 1035 ? 45.063 13.634 0.984 1.00 89.00 1035 TRP A N 1
ATOM 8170 C CA . TRP A 1 1035 ? 44.619 12.501 0.167 1.00 89.00 1035 TRP A CA 1
ATOM 8171 C C . TRP A 1 1035 ? 45.456 11.244 0.430 1.00 89.00 1035 TRP A C 1
ATOM 8173 O O . TRP A 1 1035 ? 46.066 10.672 -0.478 1.00 89.00 1035 TRP A O 1
ATOM 8183 N N . GLU A 1 1036 ? 45.489 10.835 1.693 1.00 89.44 1036 GLU A N 1
ATOM 8184 C CA . GLU A 1 1036 ? 46.195 9.654 2.187 1.00 89.44 1036 GLU A CA 1
ATOM 8185 C C . GLU A 1 1036 ? 45.248 8.478 2.438 1.00 89.44 1036 GLU A C 1
ATOM 8187 O O . GLU A 1 1036 ? 44.027 8.592 2.307 1.00 89.44 1036 GLU A O 1
ATOM 8192 N N . GLU A 1 1037 ? 45.818 7.329 2.806 1.00 90.12 1037 GLU A N 1
ATOM 8193 C CA . GLU A 1 1037 ? 45.090 6.071 2.991 1.00 90.12 1037 GLU A CA 1
ATOM 8194 C C . GLU A 1 1037 ? 43.877 6.228 3.910 1.00 90.12 1037 GLU A C 1
ATOM 8196 O O . GLU A 1 1037 ? 42.761 5.856 3.544 1.00 90.12 1037 GLU A O 1
ATOM 8201 N N . LYS A 1 1038 ? 44.084 6.853 5.072 1.00 89.06 1038 LYS A N 1
ATOM 8202 C CA . LYS A 1 1038 ? 43.050 7.067 6.086 1.00 89.06 1038 LYS A CA 1
ATOM 8203 C C . LYS A 1 1038 ? 41.875 7.883 5.549 1.00 89.06 1038 LYS A C 1
ATOM 8205 O O . LYS A 1 1038 ? 40.719 7.499 5.726 1.00 89.06 1038 LYS A O 1
ATOM 8210 N N . TRP A 1 1039 ? 42.152 8.979 4.843 1.00 90.62 1039 TRP A N 1
ATOM 8211 C CA . TRP A 1 1039 ? 41.113 9.801 4.223 1.00 90.62 1039 TRP A CA 1
ATOM 8212 C C . TRP A 1 1039 ? 40.378 9.045 3.116 1.00 90.62 1039 TRP A C 1
ATOM 8214 O O . TRP A 1 1039 ? 39.147 9.043 3.064 1.00 90.62 1039 TRP A O 1
ATOM 8224 N N . VAL A 1 1040 ? 41.110 8.366 2.234 1.00 91.00 1040 VAL A N 1
ATOM 8225 C CA . VAL A 1 1040 ? 40.500 7.632 1.123 1.00 91.00 1040 VAL A CA 1
ATOM 8226 C C . VAL A 1 1040 ? 39.581 6.533 1.651 1.00 91.00 1040 VAL A C 1
ATOM 8228 O O . VAL A 1 1040 ? 38.420 6.465 1.242 1.00 91.00 1040 VAL A O 1
ATOM 8231 N N . LEU A 1 1041 ? 40.047 5.725 2.602 1.00 91.50 1041 LEU A N 1
ATOM 8232 C CA . LEU A 1 1041 ? 39.306 4.575 3.116 1.00 91.50 1041 LEU A CA 1
ATOM 8233 C C . LEU A 1 1041 ? 38.187 4.974 4.086 1.00 91.50 1041 LEU A C 1
ATOM 8235 O O . LEU A 1 1041 ? 37.041 4.567 3.891 1.00 91.50 1041 LEU A O 1
ATOM 8239 N N . LEU A 1 1042 ? 38.476 5.817 5.080 1.00 91.62 1042 LEU A N 1
ATOM 8240 C CA . LEU A 1 1042 ? 37.523 6.155 6.143 1.00 91.62 1042 LEU A CA 1
ATOM 8241 C C . LEU A 1 1042 ? 36.738 7.429 5.823 1.00 91.62 1042 LEU A C 1
ATOM 8243 O O . LEU A 1 1042 ? 35.522 7.461 5.984 1.00 91.62 1042 LEU A O 1
ATOM 8247 N N . GLY A 1 1043 ? 37.389 8.455 5.273 1.00 91.06 1043 GLY A N 1
ATOM 8248 C CA . GLY A 1 1043 ? 36.736 9.721 4.921 1.00 91.06 1043 GLY A CA 1
ATOM 8249 C C . GLY A 1 1043 ? 36.375 10.584 6.127 1.00 91.06 1043 GLY A C 1
ATOM 8250 O O . GLY A 1 1043 ? 35.428 11.364 6.048 1.00 91.06 1043 GLY A O 1
ATOM 8251 N N . PHE A 1 1044 ? 37.077 10.423 7.247 1.00 90.81 1044 PHE A N 1
ATOM 8252 C CA . PHE A 1 1044 ? 36.864 11.238 8.438 1.00 90.81 1044 PHE A CA 1
ATOM 8253 C C . PHE A 1 1044 ? 37.375 12.662 8.220 1.00 90.81 1044 PHE A C 1
ATOM 8255 O O . PHE A 1 1044 ? 38.482 12.858 7.725 1.00 90.81 1044 PHE A O 1
ATOM 8262 N N . LEU A 1 1045 ? 36.556 13.644 8.594 1.00 84.69 1045 LEU A N 1
ATOM 8263 C CA . LEU A 1 1045 ? 36.942 15.053 8.652 1.00 84.69 1045 LEU A CA 1
ATOM 8264 C C . LEU A 1 1045 ? 37.092 15.475 10.123 1.00 84.69 1045 LEU A C 1
ATOM 8266 O O . LEU A 1 1045 ? 36.528 14.814 10.999 1.00 84.69 1045 LEU A O 1
ATOM 8270 N N . PRO A 1 1046 ? 37.804 16.579 10.408 1.00 77.62 1046 PRO A N 1
ATOM 8271 C CA . PRO A 1 1046 ? 37.849 17.146 11.752 1.00 77.62 1046 PRO A CA 1
ATOM 8272 C C . PRO A 1 1046 ? 36.450 17.527 12.270 1.00 77.62 1046 PRO A C 1
ATOM 8274 O O . PRO A 1 1046 ? 35.561 17.912 11.502 1.00 77.62 1046 PRO A O 1
ATOM 8277 N N . ALA A 1 1047 ? 36.250 17.443 13.587 1.00 67.06 1047 ALA A N 1
ATOM 8278 C CA . ALA A 1 1047 ? 34.963 17.727 14.221 1.00 67.06 1047 ALA A CA 1
ATOM 8279 C C . ALA A 1 1047 ? 34.466 19.159 13.923 1.00 67.06 1047 ALA A C 1
ATOM 8281 O O . ALA A 1 1047 ? 35.241 20.108 13.860 1.00 67.06 1047 ALA A O 1
ATOM 8282 N N . GLY A 1 1048 ? 33.152 19.322 13.720 1.00 63.38 1048 GLY A N 1
ATOM 8283 C CA . GLY A 1 1048 ? 32.513 20.623 13.450 1.00 63.38 1048 GLY A CA 1
ATOM 8284 C C . GLY A 1 1048 ? 32.587 21.108 11.994 1.00 63.38 1048 GLY A C 1
ATOM 8285 O O . GLY A 1 1048 ? 31.800 21.962 11.587 1.00 63.38 1048 GLY A O 1
ATOM 8286 N N . VAL A 1 1049 ? 33.447 20.507 11.170 1.00 66.81 1049 VAL A N 1
ATOM 8287 C CA . VAL A 1 1049 ? 33.700 20.933 9.785 1.00 66.81 1049 VAL A CA 1
ATOM 8288 C C . VAL A 1 1049 ? 32.584 20.506 8.807 1.00 66.81 1049 VAL A C 1
ATOM 8290 O O . VAL A 1 1049 ? 32.369 21.138 7.774 1.00 66.81 1049 VAL A O 1
ATOM 8293 N N . HIS A 1 1050 ? 31.798 19.482 9.157 1.00 59.41 1050 HIS A N 1
ATOM 8294 C CA . HIS A 1 1050 ? 30.755 18.890 8.304 1.00 59.41 1050 HIS A CA 1
ATOM 8295 C C . HIS A 1 1050 ? 29.553 19.805 8.008 1.00 59.41 1050 HIS A C 1
ATOM 8297 O O . HIS A 1 1050 ? 28.843 19.584 7.026 1.00 59.41 1050 HIS A O 1
ATOM 8303 N N . ARG A 1 1051 ? 29.299 20.823 8.844 1.00 53.22 1051 ARG A N 1
ATOM 8304 C CA . ARG A 1 1051 ? 28.141 21.729 8.694 1.00 53.22 1051 ARG A CA 1
ATOM 8305 C C . ARG A 1 1051 ? 28.386 22.858 7.689 1.00 53.22 1051 ARG A C 1
ATOM 8307 O O . ARG A 1 1051 ? 27.429 23.420 7.157 1.00 53.22 1051 ARG A O 1
ATOM 8314 N N . ASN A 1 1052 ? 29.650 23.147 7.383 1.00 54.66 1052 ASN A N 1
ATOM 8315 C CA . ASN A 1 1052 ? 30.036 24.231 6.489 1.00 54.66 1052 ASN A CA 1
ATOM 8316 C C . ASN A 1 1052 ? 30.224 23.684 5.066 1.00 54.66 1052 ASN A C 1
ATOM 8318 O O . ASN A 1 1052 ? 31.118 22.882 4.801 1.00 54.66 1052 ASN A O 1
ATOM 8322 N N . ARG A 1 1053 ? 29.374 24.118 4.122 1.00 62.91 1053 ARG A N 1
ATOM 8323 C CA . ARG A 1 1053 ? 29.409 23.725 2.695 1.00 62.91 1053 ARG A CA 1
ATOM 8324 C C . ARG A 1 1053 ? 30.589 24.370 1.936 1.00 62.91 1053 ARG A C 1
ATOM 8326 O O . ARG A 1 1053 ? 30.376 25.106 0.976 1.00 62.91 1053 ARG A O 1
ATOM 8333 N N . GLY A 1 1054 ? 31.817 24.121 2.396 1.00 73.19 1054 GLY A N 1
ATOM 8334 C CA . GLY A 1 1054 ? 33.084 24.608 1.830 1.00 73.19 1054 GLY A CA 1
ATOM 8335 C C . GLY A 1 1054 ? 33.950 23.491 1.228 1.00 73.19 1054 GLY A C 1
ATOM 8336 O O . GLY A 1 1054 ? 33.438 22.476 0.757 1.00 73.19 1054 GLY A O 1
ATOM 8337 N N . TRP A 1 1055 ? 35.275 23.647 1.269 1.00 79.88 1055 TRP A N 1
ATOM 8338 C CA . TRP A 1 1055 ? 36.247 22.656 0.774 1.00 79.88 1055 TRP A CA 1
ATOM 8339 C C . TRP A 1 1055 ? 36.079 21.211 1.287 1.00 79.88 1055 TRP A C 1
ATOM 8341 O O . TRP A 1 1055 ? 36.229 20.293 0.483 1.00 79.88 1055 TRP A O 1
ATOM 8351 N N . PRO A 1 1056 ? 35.696 20.962 2.551 1.00 81.62 1056 PRO A N 1
ATOM 8352 C CA . PRO A 1 1056 ? 35.470 19.609 3.073 1.00 81.62 1056 PRO A CA 1
ATOM 8353 C C . PRO A 1 1056 ? 34.294 18.884 2.400 1.00 81.62 1056 PRO A C 1
ATOM 8355 O O . PRO A 1 1056 ? 34.360 17.685 2.127 1.00 81.62 1056 PRO A O 1
ATOM 8358 N N . TYR A 1 1057 ? 33.231 19.623 2.063 1.00 82.50 1057 TYR A N 1
ATOM 8359 C CA . TYR A 1 1057 ? 32.120 19.103 1.263 1.00 82.50 1057 TYR A CA 1
ATOM 8360 C C . TYR A 1 1057 ? 32.590 18.735 -0.149 1.00 82.50 1057 TYR A C 1
ATOM 8362 O O . TYR A 1 1057 ? 32.310 17.635 -0.626 1.00 82.50 1057 TYR A O 1
ATOM 8370 N N . ILE A 1 1058 ? 33.365 19.619 -0.789 1.00 84.12 1058 ILE A N 1
ATOM 8371 C CA . ILE A 1 1058 ? 33.951 19.363 -2.113 1.00 84.12 1058 ILE A CA 1
ATOM 8372 C C . ILE A 1 1058 ? 34.846 18.118 -2.062 1.00 84.12 1058 ILE A C 1
ATOM 8374 O O . ILE A 1 1058 ? 34.735 17.255 -2.930 1.00 84.12 1058 ILE A O 1
ATOM 8378 N N . ALA A 1 1059 ? 35.667 17.965 -1.022 1.00 87.88 1059 ALA A N 1
ATOM 8379 C CA . ALA A 1 1059 ? 36.535 16.805 -0.850 1.00 87.88 1059 ALA A CA 1
ATOM 8380 C C . ALA A 1 1059 ? 35.739 15.487 -0.800 1.00 87.88 1059 ALA A C 1
ATOM 8382 O O . ALA A 1 1059 ? 36.123 14.525 -1.464 1.00 87.88 1059 ALA A O 1
ATOM 8383 N N . GLN A 1 1060 ? 34.597 15.440 -0.099 1.00 88.62 1060 GLN A N 1
ATOM 8384 C CA . GLN A 1 1060 ? 33.727 14.251 -0.088 1.00 88.62 1060 GLN A CA 1
ATOM 8385 C C . GLN A 1 1060 ? 33.065 13.980 -1.445 1.00 88.62 1060 GLN A C 1
ATOM 8387 O O . GLN A 1 1060 ? 32.992 12.824 -1.868 1.00 88.62 1060 GLN A O 1
ATOM 8392 N N . VAL A 1 1061 ? 32.614 15.023 -2.155 1.00 88.25 1061 VAL A N 1
ATOM 8393 C CA . VAL A 1 1061 ? 32.060 14.887 -3.516 1.00 88.25 1061 VAL A CA 1
ATOM 8394 C C . VAL A 1 1061 ? 33.102 14.278 -4.451 1.00 88.25 1061 VAL A C 1
ATOM 8396 O O . VAL A 1 1061 ? 32.815 13.314 -5.164 1.00 88.25 1061 VAL A O 1
ATOM 8399 N N . VAL A 1 1062 ? 34.335 14.787 -4.414 1.00 90.06 1062 VAL A N 1
ATOM 8400 C CA . VAL A 1 1062 ? 35.406 14.266 -5.265 1.00 90.06 1062 VAL A CA 1
ATOM 8401 C C . VAL A 1 1062 ? 35.824 12.861 -4.851 1.00 90.06 1062 VAL A C 1
ATOM 8403 O O . VAL A 1 1062 ? 35.998 12.002 -5.714 1.00 90.06 1062 VAL A O 1
ATOM 8406 N N . ARG A 1 1063 ? 35.913 12.575 -3.550 1.00 92.38 1063 ARG A N 1
ATOM 8407 C CA . ARG A 1 1063 ? 36.177 11.221 -3.056 1.00 92.38 1063 ARG A CA 1
ATOM 8408 C C . ARG A 1 1063 ? 35.141 10.229 -3.592 1.00 92.38 1063 ARG A C 1
ATOM 8410 O O . ARG A 1 1063 ? 35.524 9.174 -4.094 1.00 92.38 1063 ARG A O 1
ATOM 8417 N N . GLY A 1 1064 ? 33.856 10.585 -3.560 1.00 93.19 1064 GLY A N 1
ATOM 8418 C CA . GLY A 1 1064 ? 32.773 9.785 -4.137 1.00 93.19 1064 GLY A CA 1
ATOM 8419 C C . GLY A 1 1064 ? 32.919 9.567 -5.644 1.00 93.19 1064 GLY A C 1
ATOM 8420 O O . GLY A 1 1064 ? 32.798 8.434 -6.112 1.00 93.19 1064 GLY A O 1
ATOM 8421 N N . LEU A 1 1065 ? 33.235 10.625 -6.395 1.00 92.88 1065 LEU A N 1
ATOM 8422 C CA . LEU A 1 1065 ? 33.468 10.560 -7.840 1.00 92.88 1065 LEU A CA 1
ATOM 8423 C C . LEU A 1 1065 ? 34.654 9.654 -8.204 1.00 92.88 1065 LEU A C 1
ATOM 8425 O O . LEU A 1 1065 ? 34.541 8.807 -9.089 1.00 92.88 1065 LEU A O 1
ATOM 8429 N N . LEU A 1 1066 ? 35.789 9.808 -7.523 1.00 94.12 1066 LEU A N 1
ATOM 8430 C CA . LEU A 1 1066 ? 36.980 8.996 -7.776 1.00 94.12 1066 LEU A CA 1
ATOM 8431 C C . LEU A 1 1066 ? 36.739 7.530 -7.410 1.00 94.12 1066 LEU A C 1
ATOM 8433 O O . LEU A 1 1066 ? 37.133 6.645 -8.171 1.00 94.12 1066 LEU A O 1
ATOM 8437 N N . CYS A 1 1067 ? 36.011 7.261 -6.321 1.00 95.12 1067 CYS A N 1
ATOM 8438 C CA . CYS A 1 1067 ? 35.590 5.902 -5.989 1.00 95.12 1067 CYS A CA 1
ATOM 8439 C C . CYS A 1 1067 ? 34.669 5.309 -7.071 1.00 95.12 1067 CYS A C 1
ATOM 8441 O O . CYS A 1 1067 ? 34.825 4.151 -7.449 1.00 95.12 1067 CYS A O 1
ATOM 8443 N N . GLU A 1 1068 ? 33.738 6.090 -7.624 1.00 94.19 1068 GLU A N 1
ATOM 8444 C CA . GLU A 1 1068 ? 32.891 5.643 -8.738 1.00 94.19 1068 GLU A CA 1
ATOM 8445 C C . GLU A 1 1068 ? 33.719 5.285 -9.983 1.00 94.19 1068 GLU A C 1
ATOM 8447 O O . GLU A 1 1068 ? 33.472 4.256 -10.615 1.00 94.19 1068 GLU A O 1
ATOM 8452 N N . ILE A 1 1069 ? 34.721 6.099 -10.324 1.00 93.38 1069 ILE A N 1
ATOM 8453 C CA . ILE A 1 1069 ? 35.596 5.865 -11.480 1.00 93.38 1069 ILE A CA 1
ATOM 8454 C C . ILE A 1 1069 ? 36.459 4.620 -11.269 1.00 93.38 1069 ILE A C 1
ATOM 8456 O O . ILE A 1 1069 ? 36.509 3.771 -12.156 1.00 93.38 1069 ILE A O 1
ATOM 8460 N N . ILE A 1 1070 ? 37.072 4.463 -10.091 1.00 94.94 1070 ILE A N 1
ATOM 8461 C CA . ILE A 1 1070 ? 37.848 3.265 -9.728 1.00 94.94 1070 ILE A CA 1
ATOM 8462 C C . ILE A 1 1070 ? 36.963 2.011 -9.769 1.00 94.94 1070 ILE A C 1
ATOM 8464 O O . ILE A 1 1070 ? 37.389 0.964 -10.258 1.00 94.94 1070 ILE A O 1
ATOM 8468 N N . TRP A 1 1071 ? 35.717 2.111 -9.300 1.00 94.69 1071 TRP A N 1
ATOM 8469 C CA . TRP A 1 1071 ? 34.756 1.012 -9.347 1.00 94.69 1071 TRP A CA 1
ATOM 8470 C C . TRP A 1 1071 ? 34.402 0.608 -10.784 1.00 94.69 1071 TRP A C 1
ATOM 8472 O O . TRP A 1 1071 ? 34.389 -0.583 -11.108 1.00 94.69 1071 TRP A O 1
ATOM 8482 N N . LYS A 1 1072 ? 34.147 1.588 -11.664 1.00 92.69 1072 LYS A N 1
ATOM 8483 C CA . LYS A 1 1072 ? 33.890 1.349 -13.093 1.00 92.69 1072 LYS A CA 1
ATOM 8484 C C . LYS A 1 1072 ? 35.109 0.751 -13.788 1.00 92.69 1072 LYS A C 1
ATOM 8486 O O . LYS A 1 1072 ? 34.956 -0.253 -14.470 1.00 92.69 1072 LYS A O 1
ATOM 8491 N N . ASP A 1 1073 ? 36.297 1.310 -13.557 1.00 93.38 1073 ASP A N 1
ATOM 8492 C CA . ASP A 1 1073 ? 37.572 0.806 -14.079 1.00 93.38 1073 ASP A CA 1
ATOM 8493 C C . ASP A 1 1073 ? 37.781 -0.672 -13.724 1.00 93.38 1073 ASP A C 1
ATOM 8495 O O . ASP A 1 1073 ? 38.017 -1.511 -14.594 1.00 93.38 1073 ASP A O 1
ATOM 8499 N N . ARG A 1 1074 ? 37.602 -1.019 -12.443 1.00 92.06 1074 ARG A N 1
ATOM 8500 C CA . ARG A 1 1074 ? 37.722 -2.400 -11.970 1.00 92.06 1074 ARG A CA 1
ATOM 8501 C C . ARG A 1 1074 ? 36.709 -3.328 -12.631 1.00 92.06 1074 ARG A C 1
ATOM 8503 O O . ARG A 1 1074 ? 37.077 -4.427 -13.037 1.00 92.06 1074 ARG A O 1
ATOM 8510 N N . ASN A 1 1075 ? 35.438 -2.935 -12.719 1.00 92.00 1075 ASN A N 1
ATOM 8511 C CA . ASN A 1 1075 ? 34.414 -3.792 -13.322 1.00 92.00 1075 ASN A CA 1
ATOM 8512 C C . ASN A 1 1075 ? 34.634 -3.966 -14.826 1.00 92.00 1075 ASN A C 1
ATOM 8514 O O . ASN A 1 1075 ? 34.474 -5.074 -15.324 1.00 92.00 1075 ASN A O 1
ATOM 8518 N N . ARG A 1 1076 ? 35.085 -2.923 -15.525 1.00 92.69 1076 ARG A N 1
ATOM 8519 C CA . ARG A 1 1076 ? 35.446 -2.992 -16.942 1.00 92.69 1076 ARG A CA 1
ATOM 8520 C C . ARG A 1 1076 ? 36.622 -3.941 -17.180 1.00 92.69 1076 ARG A C 1
ATOM 8522 O O . ARG A 1 1076 ? 36.543 -4.837 -18.013 1.00 92.69 1076 ARG A O 1
ATOM 8529 N N . ALA A 1 1077 ? 37.673 -3.831 -16.366 1.00 89.94 1077 ALA A N 1
ATOM 8530 C CA . ALA A 1 1077 ? 38.804 -4.756 -16.406 1.00 89.94 1077 ALA A CA 1
ATOM 8531 C C . ALA A 1 1077 ? 38.375 -6.212 -16.158 1.00 89.94 1077 ALA A C 1
ATOM 8533 O O . ALA A 1 1077 ? 38.914 -7.128 -16.769 1.00 89.94 1077 ALA A O 1
ATOM 8534 N N . ARG A 1 1078 ? 37.390 -6.432 -15.280 1.00 88.12 1078 ARG A N 1
ATOM 8535 C CA . ARG A 1 1078 ? 36.933 -7.775 -14.913 1.00 88.12 1078 ARG A CA 1
ATOM 8536 C C . ARG A 1 1078 ? 35.975 -8.407 -15.920 1.00 88.12 1078 ARG A C 1
ATOM 8538 O O . ARG A 1 1078 ? 36.139 -9.574 -16.250 1.00 88.12 1078 ARG A O 1
ATOM 8545 N N . PHE A 1 1079 ? 34.964 -7.662 -16.358 1.00 87.38 1079 PHE A N 1
ATOM 8546 C CA . PHE A 1 1079 ? 33.872 -8.186 -17.182 1.00 87.38 1079 PHE A CA 1
ATOM 8547 C C . PHE A 1 1079 ? 34.098 -7.960 -18.678 1.00 87.38 1079 PHE A C 1
ATOM 8549 O O . PHE A 1 1079 ? 33.682 -8.788 -19.478 1.00 87.38 1079 PHE A O 1
ATOM 8556 N N . GLU A 1 1080 ? 34.798 -6.889 -19.059 1.00 90.94 1080 GLU A N 1
ATOM 8557 C CA . GLU A 1 1080 ? 35.086 -6.555 -20.464 1.00 90.94 1080 GLU A CA 1
ATOM 8558 C C . GLU A 1 1080 ? 36.550 -6.826 -20.848 1.00 90.94 1080 GLU A C 1
ATOM 8560 O O . GLU A 1 1080 ? 36.925 -6.635 -22.000 1.00 90.94 1080 GLU A O 1
ATOM 8565 N N . ARG A 1 1081 ? 37.406 -7.227 -19.891 1.00 87.69 1081 ARG A N 1
ATOM 8566 C CA . ARG A 1 1081 ? 38.865 -7.393 -20.077 1.00 87.69 1081 ARG A CA 1
ATOM 8567 C C . ARG A 1 1081 ? 39.563 -6.148 -20.648 1.00 87.69 1081 ARG A C 1
ATOM 8569 O O . ARG A 1 1081 ? 40.629 -6.242 -21.251 1.00 87.69 1081 ARG A O 1
ATOM 8576 N N . ARG A 1 1082 ? 38.980 -4.967 -20.422 1.00 89.44 1082 ARG A N 1
ATOM 8577 C CA . ARG A 1 1082 ? 39.460 -3.677 -20.930 1.00 89.44 1082 ARG A CA 1
ATOM 8578 C C . ARG A 1 1082 ? 39.448 -2.631 -19.805 1.00 89.44 1082 ARG A C 1
ATOM 8580 O O . ARG A 1 1082 ? 38.404 -2.031 -19.566 1.00 89.44 1082 ARG A O 1
ATOM 8587 N N . PRO A 1 1083 ? 40.555 -2.404 -19.077 1.00 88.25 1083 PRO A N 1
ATOM 8588 C CA . PRO A 1 1083 ? 40.638 -1.306 -18.107 1.00 88.25 1083 PRO A CA 1
ATOM 8589 C C . PRO A 1 1083 ? 40.569 0.062 -18.810 1.00 88.25 1083 PRO A C 1
ATOM 8591 O O . PRO A 1 1083 ? 40.772 0.153 -20.024 1.00 88.25 1083 PRO A O 1
ATOM 8594 N N . PHE A 1 1084 ? 40.288 1.140 -18.072 1.00 88.19 1084 PHE A N 1
ATOM 8595 C CA . PHE A 1 1084 ? 40.338 2.484 -18.651 1.00 88.19 1084 PHE A CA 1
ATOM 8596 C C . PHE A 1 1084 ? 41.776 2.914 -18.960 1.00 88.19 1084 PHE A C 1
ATOM 8598 O O . PHE A 1 1084 ? 42.700 2.684 -18.179 1.00 88.19 1084 PHE A O 1
ATOM 8605 N N . SER A 1 1085 ? 41.946 3.632 -20.069 1.00 88.38 1085 SER A N 1
ATOM 8606 C CA . SER A 1 1085 ? 43.154 4.417 -20.325 1.00 88.38 1085 SER A CA 1
ATOM 8607 C C . SER A 1 1085 ? 43.203 5.672 -19.445 1.00 88.38 1085 SER A C 1
ATOM 8609 O O . SER A 1 1085 ? 42.173 6.200 -19.014 1.00 88.38 1085 SER A O 1
ATOM 8611 N N . ASP A 1 1086 ? 44.398 6.227 -19.234 1.00 84.81 1086 ASP A N 1
ATOM 8612 C CA . ASP A 1 1086 ? 44.564 7.460 -18.451 1.00 84.81 1086 ASP A CA 1
ATOM 8613 C C . ASP A 1 1086 ? 43.812 8.659 -19.063 1.00 84.81 1086 ASP A C 1
ATOM 8615 O O . ASP A 1 1086 ? 43.366 9.553 -18.339 1.00 84.81 1086 ASP A O 1
ATOM 8619 N N . VAL A 1 1087 ? 43.630 8.680 -20.389 1.00 87.31 1087 VAL A N 1
ATOM 8620 C CA . VAL A 1 1087 ? 42.841 9.707 -21.087 1.00 87.31 1087 VAL A CA 1
ATOM 8621 C C . VAL A 1 1087 ? 41.355 9.571 -20.748 1.00 87.31 1087 VAL A C 1
ATOM 8623 O O . VAL A 1 1087 ? 40.708 10.568 -20.419 1.00 87.31 1087 VAL A O 1
ATOM 8626 N N . GLU A 1 1088 ? 40.816 8.347 -20.766 1.00 88.56 1088 GLU A N 1
ATOM 8627 C CA . GLU A 1 1088 ? 39.426 8.073 -20.384 1.00 88.56 1088 GLU A CA 1
ATOM 8628 C C . GLU A 1 1088 ? 39.171 8.409 -18.907 1.00 88.56 1088 GLU A C 1
ATOM 8630 O O . GLU A 1 1088 ? 38.170 9.060 -18.606 1.00 88.56 1088 GLU A O 1
ATOM 8635 N N . ILE A 1 1089 ? 40.092 8.057 -17.997 1.00 87.31 1089 ILE A N 1
ATOM 8636 C CA . ILE A 1 1089 ? 39.990 8.396 -16.565 1.00 87.31 1089 ILE A CA 1
ATOM 8637 C C . ILE A 1 1089 ? 39.928 9.915 -16.381 1.00 87.31 1089 ILE A C 1
ATOM 8639 O O . ILE A 1 1089 ? 39.005 10.422 -15.743 1.00 87.31 1089 ILE A O 1
ATOM 8643 N N . LYS A 1 1090 ? 40.864 10.668 -16.974 1.00 86.50 1090 LYS A N 1
ATOM 8644 C CA . LYS A 1 1090 ? 40.893 12.139 -16.870 1.00 86.50 1090 LYS A CA 1
ATOM 8645 C C . LYS A 1 1090 ? 39.622 12.775 -17.439 1.00 86.50 1090 LYS A C 1
ATOM 8647 O O . LYS A 1 1090 ? 39.084 13.712 -16.844 1.00 86.50 1090 LYS A O 1
ATOM 8652 N N . LYS A 1 1091 ? 39.119 12.263 -18.568 1.00 87.50 1091 LYS A N 1
ATOM 8653 C CA . LYS A 1 1091 ? 37.859 12.717 -19.175 1.00 87.50 1091 LYS A CA 1
ATOM 8654 C C . LYS A 1 1091 ? 36.670 12.449 -18.247 1.00 87.50 1091 LYS A C 1
ATOM 8656 O O . LYS A 1 1091 ? 35.869 13.357 -18.032 1.00 87.50 1091 LYS A O 1
ATOM 8661 N N . ALA A 1 1092 ? 36.600 11.258 -17.652 1.00 87.25 1092 ALA A N 1
ATOM 8662 C CA . ALA A 1 1092 ? 35.550 10.877 -16.711 1.00 87.25 1092 ALA A CA 1
ATOM 8663 C C . ALA A 1 1092 ? 35.563 11.740 -15.439 1.00 87.25 1092 ALA A C 1
ATOM 8665 O O . ALA A 1 1092 ? 34.501 12.177 -15.001 1.00 87.25 1092 ALA A O 1
ATOM 8666 N N . VAL A 1 1093 ? 36.743 12.059 -14.886 1.00 86.88 1093 VAL A N 1
ATOM 8667 C CA . VAL A 1 1093 ? 36.860 12.972 -13.732 1.00 86.88 1093 VAL A CA 1
ATOM 8668 C C . VAL A 1 1093 ? 36.331 14.363 -14.086 1.00 86.88 1093 VAL A C 1
ATOM 8670 O O . VAL A 1 1093 ? 35.483 14.896 -13.374 1.00 86.88 1093 VAL A O 1
ATOM 8673 N N . ARG A 1 1094 ? 36.779 14.951 -15.205 1.00 84.69 1094 ARG A N 1
ATOM 8674 C CA . ARG A 1 1094 ? 36.327 16.290 -15.634 1.00 84.69 1094 ARG A CA 1
ATOM 8675 C C . ARG A 1 1094 ? 34.820 16.339 -15.867 1.00 84.69 1094 ARG A C 1
ATOM 8677 O O . ARG A 1 1094 ? 34.166 17.296 -15.457 1.00 84.69 1094 ARG A O 1
ATOM 8684 N N . GLN A 1 1095 ? 34.270 15.319 -16.521 1.00 86.50 1095 GLN A N 1
ATOM 8685 C CA . GLN A 1 1095 ? 32.836 15.229 -16.767 1.00 86.50 1095 GLN A CA 1
ATOM 8686 C C . GLN A 1 1095 ? 32.051 15.085 -15.457 1.00 86.50 1095 GLN A C 1
ATOM 8688 O O . GLN A 1 1095 ? 31.110 15.843 -15.231 1.00 86.50 1095 GLN A O 1
ATOM 8693 N N . GLY A 1 1096 ? 32.477 14.188 -14.565 1.00 84.81 1096 GLY A N 1
ATOM 8694 C CA . GLY A 1 1096 ? 31.811 13.970 -13.284 1.00 84.81 1096 GLY A CA 1
ATOM 8695 C C . GLY A 1 1096 ? 31.840 15.191 -12.362 1.00 84.81 1096 GLY A C 1
ATOM 8696 O O . GLY A 1 1096 ? 30.850 15.466 -11.689 1.00 84.81 1096 GLY A O 1
ATOM 8697 N N . LEU A 1 1097 ? 32.924 15.976 -12.376 1.00 83.62 1097 LEU A N 1
ATOM 8698 C CA . LEU A 1 1097 ? 32.994 17.256 -11.660 1.00 83.62 1097 LEU A CA 1
ATOM 8699 C C . LEU A 1 1097 ? 31.982 18.268 -12.211 1.00 83.62 1097 LEU A C 1
ATOM 8701 O O . LEU A 1 1097 ? 31.240 18.872 -11.438 1.00 83.62 1097 LEU A O 1
ATOM 8705 N N . ARG A 1 1098 ? 31.898 18.422 -13.541 1.00 82.00 1098 ARG A N 1
ATOM 8706 C CA . ARG A 1 1098 ? 30.907 19.308 -14.183 1.00 82.00 1098 ARG A CA 1
ATOM 8707 C C . ARG A 1 1098 ? 29.477 18.897 -13.847 1.00 82.00 1098 ARG A C 1
ATOM 8709 O O . ARG A 1 1098 ? 28.642 19.754 -13.567 1.00 82.00 1098 ARG A O 1
ATOM 8716 N N . GLU A 1 1099 ? 29.191 17.600 -13.867 1.00 83.06 1099 GLU A N 1
ATOM 8717 C CA . GLU A 1 1099 ? 27.878 17.066 -13.501 1.00 83.06 1099 GLU A CA 1
ATOM 8718 C C . GLU A 1 1099 ? 27.554 17.339 -12.027 1.00 83.06 1099 GLU A C 1
ATOM 8720 O O . GLU A 1 1099 ? 26.470 17.840 -11.729 1.00 83.06 1099 GLU A O 1
ATOM 8725 N N . ALA A 1 1100 ? 28.499 17.104 -11.111 1.00 79.44 1100 ALA A N 1
ATOM 8726 C CA . ALA A 1 1100 ? 28.317 17.392 -9.690 1.00 79.44 1100 ALA A CA 1
ATOM 8727 C C . ALA A 1 1100 ? 28.031 18.882 -9.429 1.00 79.44 1100 ALA A C 1
ATOM 8729 O O . ALA A 1 1100 ? 27.115 19.197 -8.667 1.00 79.44 1100 ALA A O 1
ATOM 8730 N N . ILE A 1 1101 ? 28.745 19.788 -10.112 1.00 77.62 1101 ILE A N 1
ATOM 8731 C CA . ILE A 1 1101 ? 28.512 21.241 -10.050 1.00 77.62 1101 ILE A CA 1
ATOM 8732 C C . ILE A 1 1101 ? 27.089 21.585 -10.505 1.00 77.62 1101 ILE A C 1
ATOM 8734 O O . ILE A 1 1101 ? 26.361 22.275 -9.790 1.00 77.62 1101 ILE A O 1
ATOM 8738 N N . ARG A 1 1102 ? 26.662 21.076 -11.670 1.00 77.69 1102 ARG A N 1
ATOM 8739 C CA . ARG A 1 1102 ? 25.318 21.341 -12.214 1.00 77.69 1102 ARG A CA 1
ATOM 8740 C C . ARG A 1 1102 ? 24.211 20.846 -11.287 1.00 77.69 1102 ARG A C 1
ATOM 8742 O O . ARG A 1 1102 ? 23.220 21.548 -11.095 1.00 77.69 1102 ARG A O 1
ATOM 8749 N N . VAL A 1 1103 ? 24.354 19.644 -10.725 1.00 77.00 1103 VAL A N 1
ATOM 8750 C CA . VAL A 1 1103 ? 23.347 19.069 -9.818 1.00 77.00 1103 VAL A CA 1
ATOM 8751 C C . VAL A 1 1103 ? 23.262 19.873 -8.520 1.00 77.00 1103 VAL A C 1
ATOM 8753 O O . VAL A 1 1103 ? 22.156 20.157 -8.060 1.00 77.00 1103 VAL A O 1
ATOM 8756 N N . ASP A 1 1104 ? 24.399 20.278 -7.947 1.00 71.88 1104 ASP A N 1
ATOM 8757 C CA . ASP A 1 1104 ? 24.423 21.126 -6.748 1.00 71.88 1104 ASP A CA 1
ATOM 8758 C C . ASP A 1 1104 ? 23.756 22.486 -7.013 1.00 71.88 1104 ASP A C 1
ATOM 8760 O O . ASP A 1 1104 ? 22.914 22.926 -6.229 1.00 71.88 1104 ASP A O 1
ATOM 8764 N N . TRP A 1 1105 ? 24.048 23.105 -8.163 1.00 68.12 1105 TRP A N 1
ATOM 8765 C CA . TRP A 1 1105 ? 23.439 24.369 -8.584 1.00 68.12 1105 TRP A CA 1
ATOM 8766 C C . TRP A 1 1105 ? 21.913 24.266 -8.724 1.00 68.12 1105 TRP A C 1
ATOM 8768 O O . TRP A 1 1105 ? 21.183 25.052 -8.119 1.00 68.12 1105 TRP A O 1
ATOM 8778 N N . ARG A 1 1106 ? 21.409 23.236 -9.420 1.00 72.06 1106 ARG A N 1
ATOM 8779 C CA . ARG A 1 1106 ? 19.960 22.989 -9.565 1.00 72.06 1106 ARG A CA 1
ATOM 8780 C C . ARG A 1 1106 ? 19.261 22.809 -8.215 1.00 72.06 1106 ARG A C 1
ATOM 8782 O O . ARG A 1 1106 ? 18.178 23.353 -8.010 1.00 72.06 1106 ARG A O 1
ATOM 8789 N N . LYS A 1 1107 ? 19.879 22.083 -7.272 1.00 68.06 1107 LYS A N 1
ATOM 8790 C CA . LYS A 1 1107 ? 19.324 21.908 -5.917 1.00 68.06 1107 LYS A CA 1
ATOM 8791 C C . LYS A 1 1107 ? 19.250 23.231 -5.145 1.00 68.06 1107 LYS A C 1
ATOM 8793 O O . LYS A 1 1107 ? 18.299 23.433 -4.395 1.00 68.06 1107 LYS A O 1
ATOM 8798 N N . ARG A 1 1108 ? 20.217 24.140 -5.324 1.00 65.00 1108 ARG A N 1
ATOM 8799 C CA . ARG A 1 1108 ? 20.198 25.477 -4.696 1.00 65.00 1108 ARG A CA 1
ATOM 8800 C C . ARG A 1 1108 ? 19.127 26.385 -5.295 1.00 65.00 1108 ARG A C 1
ATOM 8802 O O . ARG A 1 1108 ? 18.455 27.078 -4.535 1.00 65.00 1108 ARG A O 1
ATOM 8809 N N . ALA A 1 1109 ? 18.940 26.324 -6.613 1.00 63.34 1109 ALA A N 1
ATOM 8810 C CA . ALA A 1 1109 ? 17.890 27.061 -7.309 1.00 63.34 1109 ALA A CA 1
ATOM 8811 C C . ALA A 1 1109 ? 16.491 26.647 -6.818 1.00 63.34 1109 ALA A C 1
ATOM 8813 O O . ALA A 1 1109 ? 15.704 27.503 -6.426 1.00 63.34 1109 ALA A O 1
ATOM 8814 N N . LYS A 1 1110 ? 16.213 25.336 -6.717 1.00 64.56 1110 LYS A N 1
ATOM 8815 C CA . LYS A 1 1110 ? 14.924 24.824 -6.204 1.00 64.56 1110 LYS A CA 1
ATOM 8816 C C . LYS A 1 1110 ? 14.650 25.177 -4.736 1.00 64.56 1110 LYS A C 1
ATOM 8818 O O . LYS A 1 1110 ? 13.493 25.316 -4.352 1.00 64.56 1110 LYS A O 1
ATOM 8823 N N . ALA A 1 1111 ? 15.696 25.344 -3.924 1.00 62.41 1111 ALA A N 1
ATOM 8824 C CA . ALA A 1 1111 ? 15.583 25.678 -2.503 1.00 62.41 1111 ALA A CA 1
ATOM 8825 C C . ALA A 1 1111 ? 15.401 27.185 -2.215 1.00 62.41 1111 ALA A C 1
ATOM 8827 O O . ALA A 1 1111 ? 15.451 27.575 -1.049 1.00 62.41 1111 ALA A O 1
ATOM 8828 N N . GLY A 1 1112 ? 15.247 28.035 -3.240 1.00 47.84 1112 GLY A N 1
ATOM 8829 C CA . GLY A 1 1112 ? 15.018 29.478 -3.075 1.00 47.84 1112 GLY A CA 1
ATOM 8830 C C . GLY A 1 1112 ? 16.206 30.253 -2.489 1.00 47.84 1112 GLY A C 1
ATOM 8831 O O . GLY A 1 1112 ? 16.030 31.348 -1.972 1.00 47.84 1112 GLY A O 1
ATOM 8832 N N . LYS A 1 1113 ? 17.424 29.691 -2.533 1.00 54.84 1113 LYS A N 1
ATOM 8833 C CA . LYS A 1 1113 ? 18.635 30.268 -1.914 1.00 54.84 1113 LYS A CA 1
ATOM 8834 C C . LYS A 1 1113 ? 19.543 31.017 -2.900 1.00 54.84 1113 LYS A C 1
ATOM 8836 O O . LYS A 1 1113 ? 20.753 31.051 -2.688 1.00 54.84 1113 LYS A O 1
ATOM 8841 N N . ILE A 1 1114 ? 18.999 31.572 -3.984 1.00 44.28 1114 ILE A N 1
ATOM 8842 C CA . ILE A 1 1114 ? 19.779 32.353 -4.956 1.00 44.28 1114 ILE A CA 1
ATOM 8843 C C . ILE A 1 1114 ? 19.215 33.775 -5.018 1.00 44.28 1114 ILE A C 1
ATOM 8845 O O . ILE A 1 1114 ? 18.324 34.067 -5.806 1.00 44.28 1114 ILE A O 1
ATOM 8849 N N . HIS A 1 1115 ? 19.760 34.649 -4.175 1.00 39.81 1115 HIS A N 1
ATOM 8850 C CA . HIS A 1 1115 ? 19.861 36.075 -4.460 1.00 39.81 1115 HIS A CA 1
ATOM 8851 C C . HIS A 1 1115 ? 21.345 36.317 -4.754 1.00 39.81 1115 HIS A C 1
ATOM 8853 O O . HIS A 1 1115 ? 22.172 35.992 -3.908 1.00 39.81 1115 HIS A O 1
ATOM 8859 N N . ASP A 1 1116 ? 21.650 36.836 -5.944 1.00 35.94 1116 ASP A N 1
ATOM 8860 C CA . ASP A 1 1116 ? 22.983 37.178 -6.476 1.00 35.94 1116 ASP A CA 1
ATOM 8861 C C . ASP A 1 1116 ? 23.696 36.091 -7.343 1.00 35.94 1116 ASP A C 1
ATOM 8863 O O . ASP A 1 1116 ? 23.959 34.982 -6.864 1.00 35.94 1116 ASP A O 1
ATOM 8867 N N . PRO A 1 1117 ? 24.038 36.367 -8.628 1.00 37.41 1117 PRO A N 1
ATOM 8868 C CA . PRO A 1 1117 ? 24.729 35.431 -9.530 1.00 37.41 1117 PRO A CA 1
ATOM 8869 C C . PRO A 1 1117 ? 26.225 35.189 -9.237 1.00 37.41 1117 PRO A C 1
ATOM 8871 O O . PRO A 1 1117 ? 26.903 34.529 -10.027 1.00 37.41 1117 PRO A O 1
ATOM 8874 N N . ALA A 1 1118 ? 26.786 35.687 -8.135 1.00 32.88 1118 ALA A N 1
ATOM 8875 C CA . ALA A 1 1118 ? 28.230 35.648 -7.900 1.00 32.88 1118 ALA A CA 1
ATOM 8876 C C . ALA A 1 1118 ? 28.700 34.514 -6.947 1.00 32.88 1118 ALA A C 1
ATOM 8878 O O . ALA A 1 1118 ? 28.965 34.744 -5.777 1.00 32.88 1118 ALA A O 1
ATOM 8879 N N . VAL A 1 1119 ? 28.908 33.306 -7.511 1.00 39.44 1119 VAL A N 1
ATOM 8880 C CA . VAL A 1 1119 ? 30.030 32.348 -7.240 1.00 39.44 1119 VAL A CA 1
ATOM 8881 C C . VAL A 1 1119 ? 30.185 31.715 -5.824 1.00 39.44 1119 VAL A C 1
ATOM 8883 O O . VAL A 1 1119 ? 30.370 32.422 -4.840 1.00 39.44 1119 VAL A O 1
ATOM 8886 N N . PRO A 1 1120 ? 30.261 30.354 -5.695 1.00 44.72 1120 PRO A N 1
ATOM 8887 C CA . PRO A 1 1120 ? 31.568 29.695 -5.450 1.00 44.72 1120 PRO A CA 1
ATOM 8888 C C . PRO A 1 1120 ? 31.764 28.251 -5.986 1.00 44.72 1120 PRO A C 1
ATOM 8890 O O . PRO A 1 1120 ? 32.578 27.519 -5.430 1.00 44.72 1120 PRO A O 1
ATOM 8893 N N . LEU A 1 1121 ? 31.088 27.806 -7.055 1.00 43.06 1121 LEU A N 1
ATOM 8894 C CA . LEU A 1 1121 ? 31.495 26.563 -7.760 1.00 43.06 1121 LEU A CA 1
ATOM 8895 C C . LEU A 1 1121 ? 32.082 26.817 -9.155 1.00 43.06 1121 LEU A C 1
ATOM 8897 O O . LEU A 1 1121 ? 33.026 26.131 -9.540 1.00 43.06 1121 LEU A O 1
ATOM 8901 N N . GLU A 1 1122 ? 31.622 27.844 -9.873 1.00 37.88 1122 GLU A N 1
ATOM 8902 C CA . GLU A 1 1122 ? 32.084 28.099 -11.246 1.00 37.88 1122 GLU A CA 1
ATOM 8903 C C . GLU A 1 1122 ? 33.472 28.751 -11.344 1.00 37.88 1122 GLU A C 1
ATOM 8905 O O . GLU A 1 1122 ? 34.171 28.482 -12.310 1.00 37.88 1122 GLU A O 1
ATOM 8910 N N . ARG A 1 1123 ? 33.945 29.526 -10.351 1.00 35.03 1123 ARG A N 1
ATOM 8911 C CA . ARG A 1 1123 ? 35.318 30.092 -10.391 1.00 35.03 1123 ARG A CA 1
ATOM 8912 C C . ARG A 1 1123 ? 36.404 29.247 -9.720 1.00 35.03 1123 ARG A C 1
ATOM 8914 O O . ARG A 1 1123 ? 37.573 29.523 -9.944 1.00 35.03 1123 ARG A O 1
ATOM 8921 N N . ARG A 1 1124 ? 36.068 28.245 -8.895 1.00 43.53 1124 ARG A N 1
ATOM 8922 C CA . ARG A 1 1124 ? 37.079 27.496 -8.107 1.00 43.53 1124 ARG A CA 1
ATOM 8923 C C . ARG A 1 1124 ? 37.437 26.111 -8.648 1.00 43.53 1124 ARG A C 1
ATOM 8925 O O . ARG A 1 1124 ? 38.460 25.577 -8.251 1.00 43.53 1124 ARG A O 1
ATOM 8932 N N . VAL A 1 1125 ? 36.629 25.537 -9.541 1.00 37.66 1125 VAL A N 1
ATOM 8933 C CA . VAL A 1 1125 ? 36.902 24.223 -10.174 1.00 37.66 1125 VAL A CA 1
ATOM 8934 C C . VAL A 1 1125 ? 37.215 24.366 -11.675 1.00 37.66 1125 VAL A C 1
ATOM 8936 O O . VAL A 1 1125 ? 37.572 23.396 -12.337 1.00 37.66 1125 VAL A O 1
ATOM 8939 N N . VAL A 1 1126 ? 37.080 25.579 -12.224 1.00 31.72 1126 VAL A N 1
ATOM 8940 C CA . VAL A 1 1126 ? 37.375 25.902 -13.635 1.00 31.72 1126 VAL A CA 1
ATOM 8941 C C . VAL A 1 1126 ? 38.809 26.439 -13.823 1.00 31.72 1126 VAL A C 1
ATOM 8943 O O . VAL A 1 1126 ? 39.206 26.705 -14.953 1.00 31.72 1126 VAL A O 1
ATOM 8946 N N . LEU A 1 1127 ? 39.610 26.517 -12.751 1.00 30.75 1127 LEU A N 1
ATOM 8947 C CA . LEU A 1 1127 ? 41.067 26.698 -12.818 1.00 30.75 1127 LEU A CA 1
ATOM 8948 C C . LEU A 1 1127 ? 41.791 25.356 -12.675 1.00 30.75 1127 LEU A C 1
ATOM 8950 O O . LEU A 1 1127 ? 41.495 24.636 -11.694 1.00 30.75 1127 LEU A O 1
#

InterPro domains:
  IPR003368 Polymorphic outer membrane protein repeat [PF02415] (166-181)
  IPR011050 Pectin lyase fold/virulence factor [SSF51126] (112-307)

Organism: Chara braunii (NCBI:txid69332)

pLDDT: mean 77.71, std 18.02, range [22.3, 98.19]

Secondary structure (DSSP, 8-state):
---------------------------PPPHHHHHHHHHH-TT-SEEEE-S-EE-SSPPPP--S-EEEEE--GGGPPEEEE-TTT---EEESSS-EEEEESEEEES-BPPPTTS---S-----S---SSEEEESSEEEEES-EEES-EESSSSSEEEES-EEEEES-EEES-EESSS-SSEEEESSEEEEEES-EEES-EESSS-SSEEEEEEEEEEES-EEES-EE-STT-BSSEEEEEEEEEEES-EEES-EETTSSBSSEEES-GGGS-EEEES-EEES-EESSTT-SS-----GGGHHHHTTT---TT---EEEEEETTEEEEEE-HHHHHHHHHHHHHHEEEEEEEGGGGGS-HHHHHHHHHHHHHHHHHTT-S-TT--PPEEEESSSSEEEEE-SSHHHHHHHHHH-EEEEEEETTEEEEEEEEE---TTHHHHHHHHHHHSS-EEEEES--HHHHHHHHHHHHHHT---SEEPPP---TT--S---EEEE--GGGGGG--SEEEEE-TTS-EEEEEEE-TTSGGGGGTGGGS---S---S-----PPPS-S--SSTTSTT--PPPHHHHHHHHHHHHHHHH-TTPPTT------S-HHHHTS-GGGTS-----HHHHHHHHHHHHHHHHHT-SS--HHHHHHHHHHHHHHT-SSSTHHHHHTTSHHHHT---S-TTHHHHHHHHHTS---EEPPP-SHHHHHTSBSSS-TTSB-TTS-B---S-STT--HHHHHHHT--BGGGGEETTTTEEPPHHHHHHHHTT-S-HHHHHHHHHHHS-HHHHHHHSTT--PPTT-EEEPPSS-TTEEEEEEEE-TTS-EEEEEEEE-TTT-BEEEEEEEEES----PPBEEEEEES-SSGGG-EEEEEEEEEGGG-SS-TTTEEEEEEETTEEEEEGGG--HHHHHHHHHH-SS---HHHHHHHHHHTT-SS--TT-HHHHHHHHHHHTT-S-HHHHHHHHHHHTT-S--HHHHHTTT-----S-TTT--S---HHIIIIISHHHHHHHHHHHHHHHHHS-TT---SHHHHHT----TTGGGS-SHHHHHHHHHHHHHHHHHHHHHHHHHTS-PPPHHHHHHHHHHHHHHHHHHHHHHHHHTT--S----SSTTTS--

Nearest PDB structures (foldseek):
  8uw3-assembly1_A  TM=4.610E-01  e=7.948E-06  Homo sapiens
  4c2l-assembly1_A  TM=3.383E-01  e=1.025E-04  Aspergillus tubingensis
  4z06-assembly2_B  TM=4.231E-01  e=2.132E-02  Caldicellulosiruptor bescii DSM 6725
  1s79-assembly1_A  TM=5.700E-01  e=3.176E+00  Homo sapiens
  2yko-assembly1_C  TM=4.132E-01  e=2.275E+00  Homo sapiens

Radius of gyration: 41.74 Å; Cα contacts (8 Å, |Δi|>4): 2129; chains: 1; bounding box: 126×88×112 Å

Sequence (1127 aa):
MMAPRRVGVAFLLLALMSGLWLVVVSAAPTPEQQLLAAILNPRVTKFTLKSDVLLTASLPDITRRFAVVGKCPRGRRCVIDGQKKYRAFWTEEYVVISLSKLHFKNLRTPSASDNVPSNRTFGVTSGAAAFAYNGVIRATDCVFENNAAEVGGAIGVRDARIIAKNCAFRDNKASGNGGAIKVASNGGAYVSGSQFVGNTAGGLGGAVHGYEGGLYFSQCKFQSNKADGAEGGGAIFFSYIGGDVWKSEFTGNSAPNGSGGAVGIDDPSLGDIDFCHCTFKGNTAKTPGSENVNIVPSDFLANVDNGVCPDDASLGEVVEGPDGKRFVVNGQVNAVKDAWLKDHTVIVTFQGEAINLSRQVKEDLIRAYGDGWFAKRIFGLDAERGRVKFEGANVVSYVARSEQIATWLLQQKELRIKLQESEEYIVSFKPWLPLQELREVRLQEAEMKFWIMALRVPLDAYYYLRSAVQGIFGDVLHMHPPEFDSTRPKLMKVKLDMPPEVRDKVEDMLVIEGPTGEMWRVEIATPYTDWCRFYLLLQSPSQQAEDNPTPFRLPAGVGSSAAQLSIVREVSESVWKAVKRLVARFIWKPNAKEGEGFLVKVAWELLTFPRCEGGLNLVDPAKKNQAQLSLWVAKVASALVKEHWIELAEQILMREWGLSRAQDVWCCLFIPSFQRKRVKSRFWKEVLKAWSNLPPDTSTKPQTKEEVQTQLLFENPQIVDKGGNQFEADALAGSFGLAWIRKGIVTIGDLWNHLLGSWRRLEDVQEILIPLRNIEPHLQQILEAIPIEWRELLGPEGIDPVGTWYCANGEDADEVWEMLEILPSGFRRVRRWKCQRTSNELVASNEEIIKTWSNPPQARIVGKGGTVEERKKWTWVGHSPLRKLCIDPAAWSWATEDVKQPQLPLSDYSVAKGYNMRLKTGNRRSPAQVAISRWQAVISEDLSEAGPSFQALWESLTYLPNGKQVAILWQMSLVVTPSAVWLVSRGMQVELKCPRCNWPFESTRHLWWECPASRRVWKWWKLHWQRFGDPVVDWEEKWVLLGFLPAGVHRNRGWPYIAQVVRGLLCEIIWKDRNRARFERRPFSDVEIKKAVRQGLREAIRVDWRKRAKAGKIHDPAVPLERRVVL

Foldseek 3Di:
DDDDDDDDDDDDDDDDDDDDDDPPVPDDQPLQRVVLVLQPDPVRQEDERAAAAEDPEARDERPERHEYEYDYPPLAAHEHEQCLPYAYYEYADAYEYHYERHEYYNFEDDDPVPDDDDDDPDPDWDARHYEYENYEYEYELYEYEAAEYQEQRHYTYEVYEYHEELYEYYQAQHAAYAQHYEYYHQYEYAYENYEYENGQYAAAAQHYEYANHEYEYYNYEAEQGQYAHQAYAQHYEYHLYEYEHYLYEAYNGQHANHQAQHYGYDDCLNYHHYYYNYYHYNGYYNDPPRRHHDDDDDPCLVQVLQVHDDPDDCQFDFDQDPVGTDGDGDSSSVVSNQVLCQLFKKKKFWDDCRLVDDPVVVVVVVVVVVVVCVVVVVDDPPADAWDWAAPDSGIIMTGGSDSVVLVVLQVVQWDWDDPDPPDTIIMGIDTDDDPVVVVVVVVVVQLVFWKKKWAQQDPVCVVCVQVQCCVQQRHFPDFDQQPPLVLAPGSGITITGDDSVSVVRDDQWGWDADPVRDIDIIGMDTPPPPVVVVVVVPPDDDDDDDDDDDDDDDDDDDDPPPPPQSVQDQDDPVNLVVVVVVVQQCVQPVPDDPPDDDDRLDDVLQQCDDLLLLHVVDARPRLLSLLSLLVVLLCLQQPQACGVSLVVQLVQQCVFLLAPDSLLSLVLLPALQSLPDAGPDSNVRSSSVSCSVDPFPDFDDDQALVSQQAAFLFPGQQQAFPVSHTQHLHPDPPHDNVLLRSLPRTGNNVQADPVVLGGDDLVVSCVSNPPDPPSVVVVVRSVVRHDPVNVCLSDPNRDHDQQWKFQDPDPQLFKMWGFHDQDPLRKTWTWIWGQDPRPQFTDTDDIDIHPDDDPTATWDWDWDDDPDPVPTTIGTRNSDGPNPRSDNQQGGWHQDPDPVDRTGTSNRRDSVVSSVVSSPPDPDDGLLNLLQVVVVVPDVDRCVVCSVQLSLVSVLLVPALDPQLSVLLSCLSNQSDPWVVNCVVVVDDDQQAQLQARRRHGGSLCLCDVPPVNVVLLVVVQVVCVVQADPQDHSDSCCLRNVGGDPPPSVDCDRSSVSSNLSSQSSVLSVVQRVCCVPVVDGDDPVRSVVSSVVSLVVSLVSSVVVCVSVVNDDDPDDDSPPRPVD

Mean predicted aligned error: 22.28 Å

Solvent-accessible surface area (backbone atoms only — not comparable to full-atom values): 61984 Å² total; per-residue (Å²): 135,91,86,83,90,83,91,86,85,84,90,81,88,88,88,80,85,89,85,82,91,76,84,69,81,71,68,78,72,48,60,47,54,51,51,50,52,43,70,72,34,87,88,49,46,67,48,76,40,58,55,62,27,70,50,90,60,54,51,72,71,43,88,52,56,35,30,44,35,35,58,14,77,95,80,41,58,19,39,41,34,16,79,63,60,18,31,44,49,32,24,85,39,80,24,45,40,37,41,30,26,30,29,40,30,26,14,12,48,81,56,89,85,66,87,66,82,94,82,73,96,67,90,86,73,35,25,3,47,30,28,28,28,54,14,32,43,36,37,33,52,26,35,38,33,48,14,30,16,57,17,1,0,28,32,14,26,34,48,9,37,40,40,36,34,49,28,37,38,32,47,10,30,8,64,32,33,0,0,28,32,23,32,28,56,68,6,33,39,42,38,30,56,25,38,39,34,48,11,29,8,46,22,35,0,0,27,29,21,39,33,33,39,39,46,35,39,30,48,27,39,39,32,45,12,29,4,59,16,67,69,6,1,0,28,35,21,35,34,51,26,20,31,41,36,30,52,24,39,40,33,47,11,28,0,74,48,4,53,1,0,30,33,21,71,78,42,68,91,66,29,71,68,48,77,44,76,54,47,78,44,76,31,38,30,56,45,88,89,14,28,51,59,65,81,89,77,73,84,62,51,72,41,50,76,73,77,43,84,70,94,85,65,84,63,45,47,78,48,78,52,99,92,44,79,42,77,47,63,35,66,69,61,52,49,57,54,52,50,53,46,45,52,14,23,29,30,38,35,38,34,79,74,36,38,75,52,50,72,67,56,54,50,48,51,56,46,51,52,54,51,51,39,63,75,65,60,77,60,67,97,85,71,68,87,52,50,80,46,76,80,51,85,38,34,30,40,36,36,34,76,42,48,69,59,26,52,52,48,46,70,55,38,59,45,77,47,72,86,52,102,87,47,73,29,38,37,31,36,39,80,46,73,58,79,66,60,61,51,50,59,59,50,56,63,55,66,79,54,34,43,40,30,37,40,68,46,50,76,84,50,52,82,45,40,66,61,49,41,34,73,69,34,35,68,72,75,42,73,47,78,49,60,78,49,93,67,44,72,56,58,66,31,38,43,30,34,33,54,68,85,32,57,91,52,57,56,60,63,47,77,48,78,44,99,87,74,48,77,48,73,29,41,40,45,47,89,77,46,77,69,54,70,69,61,65,73,76,77,70,93,80,89,87,87,86,82,83,94,72,87,83,76,73,79,88,81,84,89,74,76,72,81,73,58,81,78,74,69,81,74,52,70,68,60,50,54,48,50,53,55,56,50,52,36,43,74,73,36,76,86,62,57,90,92,62,86,70,74,82,75,67,62,67,75,46,33,40,34,47,44,45,53,61,19,68,52,41,83,54,67,61,52,41,46,36,18,52,35,31,43,57,63,41,43,54,29,58,31,59,58,95,46,54,40,57,56,52,47,20,55,53,48,13,64,74,72,50,39,67,43,48,67,54,43,52,58,40,67,74,25,69,55,52,46,70,55,86,61,85,52,81,71,57,37,52,32,48,50,33,28,56,74,65,59,68,78,38,70,57,80,66,73,36,52,69,49,46,27,66,35,58,53,42,58,22,97,71,30,29,49,100,84,70,46,54,43,45,47,46,88,53,94,89,47,57,37,36,64,39,37,29,52,55,45,52,31,46,41,65,51,42,31,83,89,78,62,40,73,56,53,70,67,68,54,45,68,57,46,62,90,63,77,69,58,66,66,52,51,51,53,51,65,69,24,49,50,65,71,57,54,49,38,56,35,90,84,34,71,65,55,75,69,45,36,26,41,56,90,67,96,57,84,52,36,36,32,37,33,70,43,75,45,98,87,75,29,37,34,27,37,36,28,42,47,38,91,89,75,44,40,50,44,81,59,59,76,48,76,45,79,76,83,85,73,67,48,41,38,48,72,49,73,53,62,66,100,48,79,93,57,40,47,36,28,58,42,37,80,42,40,47,94,72,49,65,40,68,30,77,43,34,21,33,78,39,94,41,90,90,49,51,58,46,45,38,64,72,65,42,47,67,59,43,23,52,55,53,68,67,58,68,100,68,79,50,44,38,59,51,23,34,60,52,45,50,75,73,42,94,60,90,41,90,80,41,45,64,48,49,29,53,39,29,44,45,48,74,71,56,80,51,69,70,32,40,52,51,51,54,29,45,55,56,73,49,50,86,25,36,49,54,38,41,78,70,75,43,95,60,70,37,48,27,72,81,73,68,44,73,64,22,32,64,64,33,62,67,48,71,33,64,68,35,36,50,54,49,53,56,48,43,64,49,41,73,74,73,53,61,86,92,62,66,85,43,69,65,36,71,62,67,51,64,74,69,87,84,50,76,80,50,91,47,64,67,48,51,50,51,54,50,51,24,51,51,50,49,50,50,52,50,32,51,48,31,20,63,77,67,71,48,58,70,51,74,68,54,50,53,52,50,52,57,51,51,52,54,50,51,51,51,50,48,49,53,55,40,56,76,67,73,73,70,83,76,93,78,76,86,62,73,74,65,71,73,107